Protein AF-0000000079968621 (afdb_homodimer)

InterPro domains:
  IPR013783 Immunoglobulin-like fold [G3DSA:2.60.40.10] (419-527)

Secondary structure (DSSP, 8-state):
-------------------PPPPPSEEEEEEEEEEEEEEES-TTSTT--EEEEETTEEEEEPBTPEEE-SS-EEEHHHHHTTT-TT-EEEEEEEEETTEEEEEEEEE-SS-TT-BEEEEEEEEETTTTEEEETTS-EEEE--TT-SSSS---S-TTS---TTTTSEEETTS-BEE--SSTT-TTS-GGGS-SSSEEE-SSTTSPEEP-TT-EEEEEEEEETTTEEEEEEEEETT-EEE----SSS---EEEEEEEEEPP---TTEE-PPEEEEEEES--TT--EEEEEEEE-TTT--EEEEEEEEE---SSTT-EEEEEE-GGGSPSB-SEEEEEESSPPEE-TTS-EETEEEEE--EEE--EE-STTSPPPPP--TTBHHHHH-EEETTEEE-S-BS-SSSSPPPPP----S-----TTS--------PPP-EEEPPP-SPEETTBEEEEEEEE--SS--GGGEEEEEEEEE-SSS---EETTTSSEEEEEPPP-SS-EEEEEEEEEEESS-TTSEEEEEEEEEEESSSPPPEEEEEEEEESGGG-EEEEEEEESB-SS----EEEEETTTTEEEEPEE-SSTTEEEEEESS-PPPSEEEEEETTS-BPPPEE--------TT--------------/-------------------PPPPPSEEEEEEEEEEEEEEES-TTSTT--EEEEETTEEEEEPBTPEEE-SS-EEEHHHHHTTT-TT-EEEEEEEEETTEEEEEEEEE-SS-TT-BEEEEEEEEETTTTEEEETTS-EEEE--TT-SSSS---S-TTS---TTTTSEEETTS-BEE--SSTT-TTS-GGGS-SSSEEE-SSTTSPEEP-TT-EEEEEEEEETTTEEEEEEEEETT-EEE----SSS---EEEEEEEEEPP---TTEE-PPEEEEEEES--TT--EEEEEEEE-TTT--EEEEEEEEE---SSTT-EEEEEE-GGGSPSB-SEEEEEESSPPEE-TTS-EETEEEEE--EEE--EE-STTSPPPPP--TTBHHHHH-EEETTEEE-S-BS-SSSSPPPPP----S-----TTS--------PPP-EEEPPP-SPEETTBEEEEEEEE--SS--GGGEEEEEEEEE-SSS---EETTTSSEEEEEPPP-SS-EEEEEEEEEEESS-TTSEEEEEEEEEEESSSPPPEEEEEEEEESGGG-EEEEEEEESB-SS----EEEEETTTTEEEEPEE-SSTTEEEEEESS-PPPSEEEEEETTS-BPPPEE--------TT--------------

Structure (mmCIF, N/CA/C/O backbone):
data_AF-0000000079968621-model_v1
#
loop_
_entity.id
_entity.type
_entity.pdbx_description
1 polymer 'Uncharacterized protein'
#
loop_
_atom_site.group_PDB
_atom_site.id
_atom_site.type_symbol
_atom_site.label_atom_id
_atom_site.label_alt_id
_atom_site.label_comp_id
_atom_site.label_asym_id
_atom_site.label_entity_id
_atom_site.label_seq_id
_atom_site.pdbx_PDB_ins_code
_atom_site.Cartn_x
_atom_site.Cartn_y
_atom_site.Cartn_z
_atom_site.occupancy
_atom_site.B_iso_or_equiv
_atom_site.auth_seq_id
_atom_site.auth_comp_id
_atom_site.auth_asym_id
_atom_site.auth_atom_id
_atom_site.pdbx_PDB_model_num
ATOM 1 N N . MET A 1 1 ? -66.188 12.984 53.781 1 23.56 1 MET A N 1
ATOM 2 C CA . MET A 1 1 ? -65.188 13.93 53.25 1 23.56 1 MET A CA 1
ATOM 3 C C . MET A 1 1 ? -64.125 13.219 52.438 1 23.56 1 MET A C 1
ATOM 5 O O . MET A 1 1 ? -63.25 12.539 52.969 1 23.56 1 MET A O 1
ATOM 9 N N . ALA A 1 2 ? -64.5 12.633 51.281 1 25.8 2 ALA A N 1
ATOM 10 C CA . ALA A 1 2 ? -63.906 11.734 50.312 1 25.8 2 ALA A CA 1
ATOM 11 C C . ALA A 1 2 ? -62.719 12.406 49.594 1 25.8 2 ALA A C 1
ATOM 13 O O . ALA A 1 2 ? -62.906 13.422 48.906 1 25.8 2 ALA A O 1
ATOM 14 N N . ARG A 1 3 ? -61.5 12.406 50.281 1 27.44 3 ARG A N 1
ATOM 15 C CA . ARG A 1 3 ? -60.25 13.039 49.844 1 27.44 3 ARG A CA 1
ATOM 16 C C . ARG A 1 3 ? -59.844 12.516 48.469 1 27.44 3 ARG A C 1
ATOM 18 O O . ARG A 1 3 ? -59.812 11.305 48.25 1 27.44 3 ARG A O 1
ATOM 25 N N . PHE A 1 4 ? -60.062 13.281 47.375 1 28.89 4 PHE A N 1
ATOM 26 C CA . PHE A 1 4 ? -59.719 13.148 45.969 1 28.89 4 PHE A CA 1
ATOM 27 C C . PHE A 1 4 ? -58.219 13.031 45.781 1 28.89 4 PHE A C 1
ATOM 29 O O . PHE A 1 4 ? -57.469 13.922 46.188 1 28.89 4 PHE A O 1
ATOM 36 N N . PHE A 1 5 ? -57.656 11.859 46.031 1 28.42 5 PHE A N 1
ATOM 37 C CA . PHE A 1 5 ? -56.25 11.617 45.781 1 28.42 5 PHE A CA 1
ATOM 38 C C . PHE A 1 5 ? -55.875 11.914 44.312 1 28.42 5 PHE A C 1
ATOM 40 O O . PHE A 1 5 ? -56.469 11.312 43.406 1 28.42 5 PHE A O 1
ATOM 47 N N . LYS A 1 6 ? -55.438 13.219 44.031 1 28.06 6 LYS A N 1
ATOM 48 C CA . LYS A 1 6 ? -54.906 13.656 42.719 1 28.06 6 LYS A CA 1
ATOM 49 C C . LYS A 1 6 ? -53.688 12.836 42.344 1 28.06 6 LYS A C 1
ATOM 51 O O . LYS A 1 6 ? -52.688 12.812 43.062 1 28.06 6 LYS A O 1
ATOM 56 N N . VAL A 1 7 ? -53.875 11.75 41.719 1 29.19 7 VAL A N 1
ATOM 57 C CA . VAL A 1 7 ? -52.812 10.969 41.125 1 29.19 7 VAL A CA 1
ATOM 58 C C . VAL A 1 7 ? -52.062 11.82 40.094 1 29.19 7 VAL A C 1
ATOM 60 O O . VAL A 1 7 ? -52.625 12.25 39.094 1 29.19 7 VAL A O 1
ATOM 63 N N . MET A 1 8 ? -51.156 12.734 40.562 1 27.34 8 MET A N 1
ATOM 64 C CA . MET A 1 8 ? -50.25 13.414 39.625 1 27.34 8 MET A CA 1
ATOM 65 C C . MET A 1 8 ? -49.469 12.406 38.812 1 27.34 8 MET A C 1
ATOM 67 O O . MET A 1 8 ? -48.781 11.555 39.344 1 27.34 8 MET A O 1
ATOM 71 N N . SER A 1 9 ? -49.938 12.023 37.625 1 27.69 9 SER A N 1
ATOM 72 C CA . SER A 1 9 ? -49.219 11.266 36.625 1 27.69 9 SER A CA 1
ATOM 73 C C . SER A 1 9 ? -47.875 11.922 36.281 1 27.69 9 SER A C 1
ATOM 75 O O . SER A 1 9 ? -47.844 13.078 35.875 1 27.69 9 SER A O 1
ATOM 77 N N . LEU A 1 10 ? -46.875 11.68 37.062 1 30 10 LEU A N 1
ATOM 78 C CA . LEU A 1 10 ? -45.531 12.078 36.656 1 30 10 LEU A CA 1
ATOM 79 C C . LEU A 1 10 ? -45.219 11.562 35.25 1 30 10 LEU A C 1
ATOM 81 O O . LEU A 1 10 ? -45.156 10.344 35.031 1 30 10 LEU A O 1
ATOM 85 N N . LEU A 1 11 ? -45.562 12.281 34.219 1 30.22 11 LEU A N 1
ATOM 86 C CA . LEU A 1 11 ? -45.062 12.07 32.844 1 30.22 11 LEU A CA 1
ATOM 87 C C . LEU A 1 11 ? -43.531 12 32.844 1 30.22 11 LEU A C 1
ATOM 89 O O . LEU A 1 11 ? -42.875 12.984 33.188 1 30.22 11 LEU A O 1
ATOM 93 N N . SER A 1 12 ? -43 10.867 33.188 1 30.8 12 SER A N 1
ATOM 94 C CA . SER A 1 12 ? -41.562 10.68 32.938 1 30.8 12 SER A CA 1
ATOM 95 C C . SER A 1 12 ? -41.219 11.102 31.5 1 30.8 12 SER A C 1
ATOM 97 O O . SER A 1 12 ? -41.812 10.609 30.547 1 30.8 12 SER A O 1
ATOM 99 N N . VAL A 1 13 ? -40.781 12.312 31.297 1 32.84 13 VAL A N 1
ATOM 100 C CA . VAL A 1 13 ? -40.125 12.758 30.078 1 32.84 13 VAL A CA 1
ATOM 101 C C . VAL A 1 13 ? -39.094 11.727 29.641 1 32.84 13 VAL A C 1
ATOM 103 O O . VAL A 1 13 ? -38.125 11.477 30.359 1 32.84 13 VAL A O 1
ATOM 106 N N . VAL A 1 14 ? -39.5 10.711 28.922 1 35.5 14 VAL A N 1
ATOM 107 C CA . VAL A 1 14 ? -38.531 9.883 28.188 1 35.5 14 VAL A CA 1
ATOM 108 C C . VAL A 1 14 ? -37.5 10.781 27.484 1 35.5 14 VAL A C 1
ATOM 110 O O . VAL A 1 14 ? -37.875 11.672 26.719 1 35.5 14 VAL A O 1
ATOM 113 N N . PRO A 1 15 ? -36.344 10.906 28.016 1 37.16 15 PRO A N 1
ATOM 114 C CA . PRO A 1 15 ? -35.344 11.664 27.25 1 37.16 15 PRO A CA 1
ATOM 115 C C . PRO A 1 15 ? -35.406 11.383 25.75 1 37.16 15 PRO A C 1
ATOM 117 O O . PRO A 1 15 ? -35.812 10.289 25.344 1 37.16 15 PRO A O 1
ATOM 120 N N . ALA A 1 16 ? -35.625 12.305 24.938 1 37.72 16 ALA A N 1
ATOM 121 C CA . ALA A 1 16 ? -35.562 12.25 23.484 1 37.72 16 ALA A CA 1
ATOM 122 C C . ALA A 1 16 ? -34.406 11.344 23.016 1 37.72 16 ALA A C 1
ATOM 124 O O . ALA A 1 16 ? -33.25 11.672 23.203 1 37.72 16 ALA A O 1
ATOM 125 N N . SER A 1 17 ? -34.5 10.062 23.047 1 44.47 17 SER A N 1
ATOM 126 C CA . SER A 1 17 ? -33.625 9.102 22.406 1 44.47 17 SER A CA 1
ATOM 127 C C . SER A 1 17 ? -33.219 9.562 21 1 44.47 17 SER A C 1
ATOM 129 O O . SER A 1 17 ? -34.062 9.688 20.125 1 44.47 17 SER A O 1
ATOM 131 N N . PHE A 1 18 ? -32.312 10.477 20.922 1 55.06 18 PHE A N 1
ATOM 132 C CA . PHE A 1 18 ? -31.828 10.82 19.594 1 55.06 18 PHE A CA 1
ATOM 133 C C . PHE A 1 18 ? -31.75 9.586 18.703 1 55.06 18 PHE A C 1
ATOM 135 O O . PHE A 1 18 ? -31.359 8.508 19.156 1 55.06 18 PHE A O 1
ATOM 142 N N . ALA A 1 19 ? -32.594 9.578 17.672 1 53 19 ALA A N 1
ATOM 143 C CA . ALA A 1 19 ? -32.875 8.484 16.75 1 53 19 ALA A CA 1
ATOM 144 C C . ALA A 1 19 ? -31.594 7.855 16.219 1 53 19 ALA A C 1
ATOM 146 O O . ALA A 1 19 ? -30.828 8.5 15.5 1 53 19 ALA A O 1
ATOM 147 N N . ALA A 1 20 ? -31.109 6.855 16.797 1 66.81 20 ALA A N 1
ATOM 148 C CA . ALA A 1 20 ? -30.047 5.965 16.328 1 66.81 20 ALA A CA 1
ATOM 149 C C . ALA A 1 20 ? -30.391 5.387 14.961 1 66.81 20 ALA A C 1
ATOM 151 O O . ALA A 1 20 ? -31.562 5.137 14.664 1 66.81 20 ALA A O 1
ATOM 152 N N . THR A 1 21 ? -29.5 5.633 13.977 1 74.62 21 THR A N 1
ATOM 153 C CA . THR A 1 21 ? -29.672 4.887 12.734 1 74.62 21 THR A CA 1
ATOM 154 C C . THR A 1 21 ? -29.594 3.383 13 1 74.62 21 THR A C 1
ATOM 156 O O . THR A 1 21 ? -28.656 2.902 13.633 1 74.62 21 THR A O 1
ATOM 159 N N . PRO A 1 22 ? -30.625 2.715 12.648 1 84 22 PRO A N 1
ATOM 160 C CA . PRO A 1 22 ? -30.594 1.265 12.859 1 84 22 PRO A CA 1
ATOM 161 C C . PRO A 1 22 ? -29.406 0.597 12.188 1 84 22 PRO A C 1
ATOM 163 O O . PRO A 1 22 ? -29.016 0.977 11.078 1 84 22 PRO A O 1
ATOM 166 N N . ILE A 1 23 ? -28.781 -0.277 12.883 1 91.56 23 ILE A N 1
ATOM 167 C CA . ILE A 1 23 ? -27.672 -1.055 12.359 1 91.56 23 ILE A CA 1
ATOM 168 C C . ILE A 1 23 ? -28.203 -2.236 11.547 1 91.56 23 ILE A C 1
ATOM 170 O O . ILE A 1 23 ? -29.016 -3.023 12.047 1 91.56 23 ILE A O 1
ATOM 174 N N . PRO A 1 24 ? -27.766 -2.361 10.328 1 90.12 24 PRO A N 1
ATOM 175 C CA . PRO A 1 24 ? -28.188 -3.523 9.547 1 90.12 24 PRO A CA 1
ATOM 176 C C . PRO A 1 24 ? -27.797 -4.848 10.195 1 90.12 24 PRO A C 1
ATOM 178 O O . PRO A 1 24 ? -26.844 -4.895 10.977 1 90.12 24 PRO A O 1
ATOM 181 N N . ASN A 1 25 ? -28.5 -5.891 9.836 1 91.31 25 ASN A N 1
ATOM 182 C CA . ASN A 1 25 ? -28.25 -7.207 10.406 1 91.31 25 ASN A CA 1
ATOM 183 C C . ASN A 1 25 ? -26.953 -7.812 9.875 1 91.31 25 ASN A C 1
ATOM 185 O O . ASN A 1 25 ? -26.297 -8.586 10.57 1 91.31 25 ASN A O 1
ATOM 189 N N . VAL A 1 26 ? -26.656 -7.547 8.57 1 94.06 26 VAL A N 1
ATOM 190 C CA . VAL A 1 26 ? -25.406 -7.992 7.953 1 94.06 26 VAL A CA 1
ATOM 191 C C . VAL A 1 26 ? -24.562 -6.785 7.559 1 94.06 26 VAL A C 1
ATOM 193 O O . VAL A 1 26 ? -25.031 -5.902 6.836 1 94.06 26 VAL A O 1
ATOM 196 N N . ILE A 1 27 ? -23.344 -6.742 8.125 1 95.44 27 ILE A N 1
ATOM 197 C CA . ILE A 1 27 ? -22.5 -5.59 7.855 1 95.44 27 ILE A CA 1
ATOM 198 C C . ILE A 1 27 ? -21.125 -6.055 7.379 1 95.44 27 ILE A C 1
ATOM 200 O O . ILE A 1 27 ? -20.688 -7.164 7.703 1 95.44 27 ILE A O 1
ATOM 204 N N . PRO A 1 28 ? -20.406 -5.223 6.535 1 96.75 28 PRO A N 1
ATOM 205 C CA . PRO A 1 28 ? -19.062 -5.605 6.086 1 96.75 28 PRO A CA 1
ATOM 206 C C . PRO A 1 28 ? -18.047 -5.641 7.227 1 96.75 28 PRO A C 1
ATOM 208 O O . PRO A 1 28 ? -18.172 -4.887 8.195 1 96.75 28 PRO A O 1
ATOM 211 N N . PHE A 1 29 ? -17.141 -6.535 7.098 1 97.44 29 PHE A N 1
ATOM 212 C CA . PHE A 1 29 ? -16.156 -6.719 8.172 1 97.44 29 PHE A CA 1
ATOM 213 C C . PHE A 1 29 ? -14.758 -6.895 7.605 1 97.44 29 PHE A C 1
ATOM 215 O O . PHE A 1 29 ? -14.531 -7.766 6.762 1 97.44 29 PHE A O 1
ATOM 222 N N . THR A 1 30 ? -13.781 -6.055 7.992 1 98.06 30 THR A N 1
ATOM 223 C CA . THR A 1 30 ? -12.352 -6.191 7.738 1 98.06 30 THR A CA 1
ATOM 224 C C . THR A 1 30 ? -11.539 -5.785 8.969 1 98.06 30 THR A C 1
ATOM 226 O O . THR A 1 30 ? -11.82 -4.762 9.594 1 98.06 30 THR A O 1
ATOM 229 N N . VAL A 1 31 ? -10.609 -6.605 9.32 1 98.12 31 VAL A N 1
ATOM 230 C CA . VAL A 1 31 ? -9.688 -6.266 10.398 1 98.12 31 VAL A CA 1
ATOM 231 C C . VAL A 1 31 ? -8.281 -6.742 10.047 1 98.12 31 VAL A C 1
ATOM 233 O O . VAL A 1 31 ? -8.109 -7.816 9.461 1 98.12 31 VAL A O 1
ATOM 236 N N . THR A 1 32 ? -7.32 -5.98 10.273 1 98.06 32 THR A N 1
ATOM 237 C CA . THR A 1 32 ? -5.906 -6.328 10.211 1 98.06 32 THR A CA 1
ATOM 238 C C . THR A 1 32 ? -5.223 -6.059 11.547 1 98.06 32 THR A C 1
ATOM 240 O O . THR A 1 32 ? -5.293 -4.945 12.07 1 98.06 32 THR A O 1
ATOM 243 N N . GLY A 1 33 ? -4.648 -7.004 12.125 1 97.38 33 GLY A N 1
ATOM 244 C CA . GLY A 1 33 ? -3.947 -6.941 13.391 1 97.38 33 GLY A CA 1
ATOM 245 C C . GLY A 1 33 ? -3.154 -8.195 13.703 1 97.38 33 GLY A C 1
ATOM 246 O O . GLY A 1 33 ? -2.846 -8.977 12.797 1 97.38 33 GLY A O 1
ATOM 247 N N . GLY A 1 34 ? -2.729 -8.297 14.93 1 94.88 34 GLY A N 1
ATOM 248 C CA . GLY A 1 34 ? -2 -9.492 15.336 1 94.88 34 GLY A CA 1
ATOM 249 C C . GLY A 1 34 ? -2.904 -10.664 15.656 1 94.88 34 GLY A C 1
ATOM 250 O O . GLY A 1 34 ? -3.979 -10.492 16.234 1 94.88 34 GLY A O 1
ATOM 251 N N . LEU A 1 35 ? -2.432 -11.812 15.227 1 95 35 LEU A N 1
ATOM 252 C CA . LEU A 1 35 ? -3.145 -13.023 15.609 1 95 35 LEU A CA 1
ATOM 253 C C . LEU A 1 35 ? -3.006 -13.281 17.109 1 95 35 LEU A C 1
ATOM 255 O O . LEU A 1 35 ? -1.979 -13.789 17.562 1 95 35 LEU A O 1
ATOM 259 N N . ASP A 1 36 ? -4.031 -13.07 17.844 1 91.31 36 ASP A N 1
ATOM 260 C CA . ASP A 1 36 ? -3.967 -13.102 19.312 1 91.31 36 ASP A CA 1
ATOM 261 C C . ASP A 1 36 ? -4.441 -14.453 19.844 1 91.31 36 ASP A C 1
ATOM 263 O O . ASP A 1 36 ? -4.098 -14.828 20.969 1 91.31 36 ASP A O 1
ATOM 267 N N . GLY A 1 37 ? -5.273 -15.102 19.109 1 90.69 37 GLY A N 1
ATOM 268 C CA . GLY A 1 37 ? -5.809 -16.406 19.5 1 90.69 37 GLY A CA 1
ATOM 269 C C . GLY A 1 37 ? -6.242 -17.234 18.312 1 90.69 37 GLY A C 1
ATOM 270 O O . GLY A 1 37 ? -6.598 -16.703 17.266 1 90.69 37 GLY A O 1
ATOM 271 N N . CYS A 1 38 ? -6.176 -18.516 18.484 1 94.44 38 CYS A N 1
ATOM 272 C CA . CYS A 1 38 ? -6.543 -19.469 17.453 1 94.44 38 CYS A CA 1
ATOM 273 C C . CYS A 1 38 ? -7.012 -20.781 18.062 1 94.44 38 CYS A C 1
ATOM 275 O O . CYS A 1 38 ? -6.293 -21.406 18.844 1 94.44 38 CYS A O 1
ATOM 277 N N . ASN A 1 39 ? -8.266 -21.125 17.719 1 94.75 39 ASN A N 1
ATOM 278 C CA . ASN A 1 39 ? -8.852 -22.359 18.234 1 94.75 39 ASN A CA 1
ATOM 279 C C . ASN A 1 39 ? -9.547 -23.141 17.141 1 94.75 39 ASN A C 1
ATOM 281 O O . ASN A 1 39 ? -10.344 -22.578 16.375 1 94.75 39 ASN A O 1
ATOM 285 N N . VAL A 1 40 ? -9.234 -24.469 17.078 1 94.5 40 VAL A N 1
ATOM 286 C CA . VAL A 1 40 ? -9.891 -25.359 16.141 1 94.5 40 VAL A CA 1
ATOM 287 C C . VAL A 1 40 ? -11.031 -26.109 16.828 1 94.5 40 VAL A C 1
ATOM 289 O O . VAL A 1 40 ? -10.836 -26.688 17.906 1 94.5 40 VAL A O 1
ATOM 292 N N . ASP A 1 41 ? -12.18 -26.109 16.25 1 94 41 ASP A N 1
ATOM 293 C CA . ASP A 1 41 ? -13.344 -26.719 16.875 1 94 41 ASP A CA 1
ATOM 294 C C . ASP A 1 41 ? -13.195 -28.234 16.953 1 94 41 ASP A C 1
ATOM 296 O O . ASP A 1 41 ? -13.438 -28.844 18 1 94 41 ASP A O 1
ATOM 300 N N . ASN A 1 42 ? -12.812 -28.828 15.773 1 91.06 42 ASN A N 1
ATOM 301 C CA . ASN A 1 42 ? -12.641 -30.266 15.664 1 91.06 42 ASN A CA 1
ATOM 302 C C . ASN A 1 42 ? -11.273 -30.625 15.078 1 91.06 42 ASN A C 1
ATOM 304 O O . ASN A 1 42 ? -11.148 -30.875 13.883 1 91.06 42 ASN A O 1
ATOM 308 N N . PRO A 1 43 ? -10.312 -30.797 15.914 1 84.38 43 PRO A N 1
ATOM 309 C CA . PRO A 1 43 ? -8.938 -31 15.445 1 84.38 43 PRO A CA 1
ATOM 310 C C . PRO A 1 43 ? -8.781 -32.281 14.617 1 84.38 43 PRO A C 1
ATOM 312 O O . PRO A 1 43 ? -7.812 -32.406 13.867 1 84.38 43 PRO A O 1
ATOM 315 N N . SER A 1 44 ? -9.703 -33.188 14.727 1 85.12 44 SER A N 1
ATOM 316 C CA . SER A 1 44 ? -9.594 -34.469 13.992 1 85.12 44 SER A CA 1
ATOM 317 C C . SER A 1 44 ? -10.086 -34.312 12.555 1 85.12 44 SER A C 1
ATOM 319 O O . SER A 1 44 ? -9.828 -35.156 11.711 1 85.12 44 SER A O 1
ATOM 321 N N . GLU A 1 45 ? -10.766 -33.219 12.281 1 89.12 45 GLU A N 1
ATOM 322 C CA . GLU A 1 45 ? -11.266 -32.938 10.938 1 89.12 45 GLU A CA 1
ATOM 323 C C . GLU A 1 45 ? -10.352 -31.984 10.188 1 89.12 45 GLU A C 1
ATOM 325 O O . GLU A 1 45 ? -10.062 -30.891 10.664 1 89.12 45 GLU A O 1
ATOM 330 N N . TYR A 1 46 ? -9.922 -32.312 8.992 1 89.31 46 TYR A N 1
ATOM 331 C CA . TYR A 1 46 ? -8.938 -31.531 8.258 1 89.31 46 TYR A CA 1
ATOM 332 C C . TYR A 1 46 ? -9.523 -30.188 7.805 1 89.31 46 TYR A C 1
ATOM 334 O O . TYR A 1 46 ? -8.797 -29.219 7.633 1 89.31 46 TYR A O 1
ATOM 342 N N . ASN A 1 47 ? -10.828 -30.156 7.637 1 95.38 47 ASN A N 1
ATOM 343 C CA . ASN A 1 47 ? -11.484 -28.953 7.141 1 95.38 47 ASN A CA 1
ATOM 344 C C . ASN A 1 47 ? -12.289 -28.266 8.234 1 95.38 47 ASN A C 1
ATOM 346 O O . ASN A 1 47 ? -13.273 -27.562 7.949 1 95.38 47 ASN A O 1
ATOM 350 N N . SER A 1 48 ? -11.844 -28.438 9.5 1 95.44 48 SER A N 1
ATOM 351 C CA . SER A 1 48 ? -12.539 -27.875 10.656 1 95.44 48 SER A CA 1
ATOM 352 C C . SER A 1 48 ? -12.477 -26.344 10.641 1 95.44 48 SER A C 1
ATOM 354 O O . SER A 1 48 ? -11.477 -25.766 10.203 1 95.44 48 SER A O 1
ATOM 356 N N . GLY A 1 49 ? -13.641 -25.766 11.062 1 97.44 49 GLY A N 1
ATOM 357 C CA . GLY A 1 49 ? -13.609 -24.359 11.422 1 97.44 49 GLY A CA 1
ATOM 358 C C . GLY A 1 49 ? -13.148 -24.109 12.844 1 97.44 49 GLY A C 1
ATOM 359 O O . GLY A 1 49 ? -12.516 -24.969 13.453 1 97.44 49 GLY A O 1
ATOM 360 N N . GLY A 1 50 ? -13.375 -22.938 13.289 1 97.75 50 GLY A N 1
ATOM 361 C CA . GLY A 1 50 ? -12.977 -22.547 14.633 1 97.75 50 GLY A CA 1
ATOM 362 C C . GLY A 1 50 ? -13.148 -21.062 14.898 1 97.75 50 GLY A C 1
ATOM 363 O O . GLY A 1 50 ? -14.164 -20.469 14.531 1 97.75 50 GLY A O 1
ATOM 364 N N . SER A 1 51 ? -12.164 -20.531 15.641 1 97.31 51 SER A N 1
ATOM 365 C CA . SER A 1 51 ? -12.211 -19.109 15.977 1 97.31 51 SER A CA 1
ATOM 366 C C . SER A 1 51 ? -10.805 -18.531 16.094 1 97.31 51 SER A C 1
ATOM 368 O O . SER A 1 51 ? -9.852 -19.234 16.422 1 97.31 51 SER A O 1
ATOM 370 N N . ILE A 1 52 ? -10.758 -17.328 15.711 1 97.75 52 ILE A N 1
ATOM 371 C CA . ILE A 1 52 ? -9.531 -16.562 15.93 1 97.75 52 ILE A CA 1
ATOM 372 C C . ILE A 1 52 ? -9.867 -15.219 16.562 1 97.75 52 ILE A C 1
ATOM 374 O O . ILE A 1 52 ? -11.023 -14.789 16.547 1 97.75 52 ILE A O 1
ATOM 378 N N . SER A 1 53 ? -8.844 -14.625 17.172 1 95.06 53 SER A N 1
ATOM 379 C CA . SER A 1 53 ? -8.984 -13.297 17.75 1 95.06 53 SER A CA 1
ATOM 380 C C . SER A 1 53 ? -7.957 -12.328 17.156 1 95.06 53 SER A C 1
ATOM 382 O O . SER A 1 53 ? -6.766 -12.641 17.094 1 95.06 53 SER A O 1
ATOM 384 N N . ILE A 1 54 ? -8.469 -11.242 16.641 1 96.81 54 ILE A N 1
ATOM 385 C CA . ILE A 1 54 ? -7.664 -10.164 16.078 1 96.81 54 ILE A CA 1
ATOM 386 C C . ILE A 1 54 ? -8.203 -8.812 16.547 1 96.81 54 ILE A C 1
ATOM 388 O O . ILE A 1 54 ? -9.383 -8.5 16.344 1 96.81 54 ILE A O 1
ATOM 392 N N . ASN A 1 55 ? -7.367 -7.965 17.141 1 96.69 55 ASN A N 1
ATOM 393 C CA . ASN A 1 55 ? -7.754 -6.641 17.609 1 96.69 55 ASN A CA 1
ATOM 394 C C . ASN A 1 55 ? -9.016 -6.699 18.469 1 96.69 55 ASN A C 1
ATOM 396 O O . ASN A 1 55 ? -9.938 -5.898 18.281 1 96.69 55 ASN A O 1
ATOM 400 N N . ASN A 1 56 ? -9.102 -7.711 19.25 1 94.31 56 ASN A N 1
ATOM 401 C CA . ASN A 1 56 ? -10.164 -7.902 20.234 1 94.31 56 ASN A CA 1
ATOM 402 C C . ASN A 1 56 ? -11.492 -8.258 19.578 1 94.31 56 ASN A C 1
ATOM 404 O O . ASN A 1 56 ? -12.539 -8.203 20.219 1 94.31 56 ASN A O 1
ATOM 408 N N . PHE A 1 57 ? -11.492 -8.555 18.297 1 96.69 57 PHE A N 1
ATOM 409 C CA . PHE A 1 57 ? -12.609 -9.242 17.656 1 96.69 57 PHE A CA 1
ATOM 410 C C . PHE A 1 57 ? -12.5 -10.75 17.844 1 96.69 57 PHE A C 1
ATOM 412 O O . PHE A 1 57 ? -11.422 -11.328 17.688 1 96.69 57 PHE A O 1
ATOM 419 N N . GLN A 1 58 ? -13.555 -11.32 18.25 1 96.12 58 GLN A N 1
ATOM 420 C CA . GLN A 1 58 ? -13.695 -12.773 18.172 1 96.12 58 GLN A CA 1
ATOM 421 C C . GLN A 1 58 ? -14.359 -13.195 16.859 1 96.12 58 GLN A C 1
ATOM 423 O O . GLN A 1 58 ? -15.516 -12.844 16.609 1 96.12 58 GLN A O 1
ATOM 428 N N . ILE A 1 59 ? -13.656 -13.945 16.078 1 98.62 59 ILE A N 1
ATOM 429 C CA . ILE A 1 59 ? -14.094 -14.188 14.711 1 98.62 59 ILE A CA 1
ATOM 430 C C . ILE A 1 59 ? -14.328 -15.68 14.5 1 98.62 59 ILE A C 1
ATOM 432 O O . ILE A 1 59 ? -13.453 -16.5 14.766 1 98.62 59 ILE A O 1
ATOM 436 N N . THR A 1 60 ? -15.477 -15.961 14.023 1 98.56 60 THR A N 1
ATOM 437 C CA . THR A 1 60 ? -15.789 -17.328 13.625 1 98.56 60 THR A CA 1
ATOM 438 C C . THR A 1 60 ? -15.117 -17.672 12.305 1 98.56 60 THR A C 1
ATOM 440 O O . THR A 1 60 ? -15.227 -16.938 11.328 1 98.56 60 THR A O 1
ATOM 443 N N . VAL A 1 61 ? -14.406 -18.766 12.359 1 98.81 61 VAL A N 1
ATOM 444 C CA . VAL A 1 61 ? -13.836 -19.312 11.125 1 98.81 61 VAL A CA 1
ATOM 445 C C . VAL A 1 61 ? -14.695 -20.469 10.633 1 98.81 61 VAL A C 1
ATOM 447 O O . VAL A 1 61 ? -14.812 -21.5 11.305 1 98.81 61 VAL A O 1
ATOM 450 N N . PRO A 1 62 ? -15.266 -20.297 9.492 1 98.69 62 PRO A N 1
ATOM 451 C CA . PRO A 1 62 ? -16.156 -21.344 8.977 1 98.69 62 PRO A CA 1
ATOM 452 C C . PRO A 1 62 ? -15.406 -22.641 8.664 1 98.69 62 PRO A C 1
ATOM 454 O O . PRO A 1 62 ? -14.203 -22.625 8.375 1 98.69 62 PRO A O 1
ATOM 457 N N . LYS A 1 63 ? -16.172 -23.703 8.766 1 97.75 63 LYS A N 1
ATOM 458 C CA . LYS A 1 63 ? -15.695 -24.953 8.18 1 97.75 63 LYS A CA 1
ATOM 459 C C . LYS A 1 63 ? -15.344 -24.766 6.707 1 97.75 63 LYS A C 1
ATOM 461 O O . LYS A 1 63 ? -16.031 -24.031 5.984 1 97.75 63 LYS A O 1
ATOM 466 N N . ASN A 1 64 ? -14.203 -25.422 6.234 1 97.75 64 ASN A N 1
ATOM 467 C CA . ASN A 1 64 ? -13.773 -25.469 4.84 1 97.75 64 ASN A CA 1
ATOM 468 C C . ASN A 1 64 ? -12.953 -24.234 4.465 1 97.75 64 ASN A C 1
ATOM 470 O O . ASN A 1 64 ? -12.562 -24.078 3.307 1 97.75 64 ASN A O 1
ATOM 474 N N . LEU A 1 65 ? -12.641 -23.297 5.414 1 98.56 65 LEU A N 1
ATOM 475 C CA . LEU A 1 65 ? -11.852 -22.125 5.062 1 98.56 65 LEU A CA 1
ATOM 476 C C . LEU A 1 65 ? -10.383 -22.484 4.863 1 98.56 65 LEU A C 1
ATOM 478 O O . LEU A 1 65 ? -9.789 -23.141 5.711 1 98.56 65 LEU A O 1
ATOM 482 N N . ILE A 1 66 ? -9.859 -22.094 3.744 1 96.88 66 ILE A N 1
ATOM 483 C CA . ILE A 1 66 ? -8.445 -22.234 3.412 1 96.88 66 ILE A CA 1
ATOM 484 C C . ILE A 1 66 ? -7.711 -20.922 3.664 1 96.88 66 ILE A C 1
ATOM 486 O O . ILE A 1 66 ? -8.125 -19.875 3.174 1 96.88 66 ILE A O 1
ATOM 490 N N . VAL A 1 67 ? -6.621 -20.969 4.402 1 97.62 67 VAL A N 1
ATOM 491 C CA . VAL A 1 67 ? -5.863 -19.797 4.824 1 97.62 67 VAL A CA 1
ATOM 492 C C . VAL A 1 67 ? -4.734 -19.516 3.83 1 97.62 67 VAL A C 1
ATOM 494 O O . VAL A 1 67 ? -4.086 -20.453 3.354 1 97.62 67 VAL A O 1
ATOM 497 N N . GLN A 1 68 ? -4.574 -18.281 3.596 1 97.06 68 GLN A N 1
ATOM 498 C CA . GLN A 1 68 ? -3.527 -17.875 2.666 1 97.06 68 GLN A CA 1
ATOM 499 C C . GLN A 1 68 ? -2.287 -17.391 3.412 1 97.06 68 GLN A C 1
ATOM 501 O O . GLN A 1 68 ? -2.35 -16.422 4.176 1 97.06 68 GLN A O 1
ATOM 506 N N . PHE A 1 69 ? -1.166 -18.078 3.234 1 93.19 69 PHE A N 1
ATOM 507 C CA . PHE A 1 69 ? 0.17 -17.609 3.594 1 93.19 69 PHE A CA 1
ATOM 508 C C . PHE A 1 69 ? 0.889 -17.031 2.377 1 93.19 69 PHE A C 1
ATOM 510 O O . PHE A 1 69 ? 0.34 -17.016 1.274 1 93.19 69 PHE A O 1
ATOM 517 N N . PRO A 1 70 ? 2.074 -16.516 2.49 1 90.69 70 PRO A N 1
ATOM 518 C CA . PRO A 1 70 ? 2.707 -15.867 1.343 1 90.69 70 PRO A CA 1
ATOM 519 C C . PRO A 1 70 ? 2.852 -16.797 0.14 1 90.69 70 PRO A C 1
ATOM 521 O O . PRO A 1 70 ? 2.637 -16.375 -1 1 90.69 70 PRO A O 1
ATOM 524 N N . VAL A 1 71 ? 3.148 -18.094 0.465 1 88.38 71 VAL A N 1
ATOM 525 C CA . VAL A 1 71 ? 3.438 -19 -0.633 1 88.38 71 VAL A CA 1
ATOM 526 C C . VAL A 1 71 ? 2.584 -20.266 -0.494 1 88.38 71 VAL A C 1
ATOM 528 O O . VAL A 1 71 ? 2.475 -21.062 -1.435 1 88.38 71 VAL A O 1
ATOM 531 N N . VAL A 1 72 ? 1.896 -20.375 0.713 1 88.12 72 VAL A N 1
ATOM 532 C CA . VAL A 1 72 ? 1.23 -21.641 1.012 1 88.12 72 VAL A CA 1
ATOM 533 C C . VAL A 1 72 ? -0.255 -21.391 1.267 1 88.12 72 VAL A C 1
ATOM 535 O O . VAL A 1 72 ? -0.632 -20.359 1.839 1 88.12 72 VAL A O 1
ATOM 538 N N . TRP A 1 73 ? -1.044 -22.344 0.742 1 92 73 TRP A N 1
ATOM 539 C CA . TRP A 1 73 ? -2.426 -22.484 1.183 1 92 73 TRP A CA 1
ATOM 540 C C . TRP A 1 73 ? -2.539 -23.562 2.262 1 92 73 TRP A C 1
ATOM 542 O O . TRP A 1 73 ? -1.911 -24.625 2.164 1 92 73 TRP A O 1
ATOM 552 N N . SER A 1 74 ? -3.271 -23.281 3.26 1 91.75 74 SER A N 1
ATOM 553 C CA . SER A 1 74 ? -3.404 -24.234 4.352 1 91.75 74 SER A CA 1
ATOM 554 C C . SER A 1 74 ? -4.844 -24.297 4.859 1 91.75 74 SER A C 1
ATOM 556 O O . SER A 1 74 ? -5.527 -23.281 4.93 1 91.75 74 SER A O 1
ATOM 558 N N . PRO A 1 75 ? -5.254 -25.562 5.199 1 92.38 75 PRO A N 1
ATOM 559 C CA . PRO A 1 75 ? -6.484 -25.562 5.992 1 92.38 75 PRO A CA 1
ATOM 560 C C . PRO A 1 75 ? -6.375 -24.734 7.266 1 92.38 75 PRO A C 1
ATOM 562 O O . PRO A 1 75 ? -5.27 -24.516 7.773 1 92.38 75 PRO A O 1
ATOM 565 N N . PHE A 1 76 ? -7.508 -24.344 7.738 1 97.25 76 PHE A N 1
ATOM 566 C CA . PHE A 1 76 ? -7.527 -23.469 8.898 1 97.25 76 PHE A CA 1
ATOM 567 C C . PHE A 1 76 ? -6.766 -24.094 10.062 1 97.25 76 PHE A C 1
ATOM 569 O O . PHE A 1 76 ? -6.039 -23.406 10.781 1 97.25 76 PHE A O 1
ATOM 576 N N . SER A 1 77 ? -6.863 -25.359 10.273 1 90.31 77 SER A N 1
ATOM 577 C CA . SER A 1 77 ? -6.191 -26.016 11.391 1 90.31 77 SER A CA 1
ATOM 578 C C . SER A 1 77 ? -4.68 -25.844 11.312 1 90.31 77 SER A C 1
ATOM 580 O O . SER A 1 77 ? -4.004 -25.766 12.336 1 90.31 77 SER A O 1
ATOM 582 N N . GLY A 1 78 ? -4.168 -25.734 10.117 1 90.62 78 GLY A N 1
ATOM 583 C CA . GLY A 1 78 ? -2.746 -25.484 9.938 1 90.62 78 GLY A CA 1
ATOM 584 C C . GLY A 1 78 ? -2.303 -24.141 10.492 1 90.62 78 GLY A C 1
ATOM 585 O O . GLY A 1 78 ? -1.19 -24.016 11.008 1 90.62 78 GLY A O 1
ATOM 586 N N . LEU A 1 79 ? -3.148 -23.141 10.43 1 93.5 79 LEU A N 1
ATOM 587 C CA . LEU A 1 79 ? -2.824 -21.828 10.961 1 93.5 79 LEU A CA 1
ATOM 588 C C . LEU A 1 79 ? -2.566 -21.906 12.461 1 93.5 79 LEU A C 1
ATOM 590 O O . LEU A 1 79 ? -1.587 -21.344 12.953 1 93.5 79 LEU A O 1
ATOM 594 N N . CYS A 1 80 ? -3.398 -22.578 13.195 1 89.5 80 CYS A N 1
ATOM 595 C CA . CYS A 1 80 ? -3.305 -22.641 14.648 1 89.5 80 CYS A CA 1
ATOM 596 C C . CYS A 1 80 ? -2.043 -23.375 15.086 1 89.5 80 CYS A C 1
ATOM 598 O O . CYS A 1 80 ? -1.555 -23.172 16.203 1 89.5 80 CYS A O 1
ATOM 600 N N . GLY A 1 81 ? -1.488 -24.156 14.195 1 84.12 81 GLY A N 1
ATOM 601 C CA . GLY A 1 81 ? -0.262 -24.875 14.484 1 84.12 81 GLY A CA 1
ATOM 602 C C . GLY A 1 81 ? 0.962 -24.266 13.828 1 84.12 81 GLY A C 1
ATOM 603 O O . GLY A 1 81 ? 2.066 -24.797 13.953 1 84.12 81 GLY A O 1
ATOM 604 N N . ALA A 1 82 ? 0.827 -23.156 13.18 1 86.12 82 ALA A N 1
ATOM 605 C CA . ALA A 1 82 ? 1.886 -22.625 12.328 1 86.12 82 ALA A CA 1
ATOM 606 C C . ALA A 1 82 ? 2.896 -21.828 13.141 1 86.12 82 ALA A C 1
ATOM 608 O O . ALA A 1 82 ? 3.943 -21.422 12.625 1 86.12 82 ALA A O 1
ATOM 609 N N . GLY A 1 83 ? 2.615 -21.578 14.453 1 83.88 83 GLY A N 1
ATOM 610 C CA . GLY A 1 83 ? 3.477 -20.688 15.227 1 83.88 83 GLY A CA 1
ATOM 611 C C . GLY A 1 83 ? 3.404 -19.234 14.773 1 83.88 83 GLY A C 1
ATOM 612 O O . GLY A 1 83 ? 4.402 -18.516 14.82 1 83.88 83 GLY A O 1
ATOM 613 N N . ALA A 1 84 ? 2.277 -18.828 14.25 1 91.12 84 ALA A N 1
ATOM 614 C CA . ALA A 1 84 ? 2.115 -17.5 13.672 1 91.12 84 ALA A CA 1
ATOM 615 C C . ALA A 1 84 ? 1.47 -16.547 14.672 1 91.12 84 ALA A C 1
ATOM 617 O O . ALA A 1 84 ? 0.939 -15.5 14.281 1 91.12 84 ALA A O 1
ATOM 618 N N . GLY A 1 85 ? 1.504 -16.938 15.969 1 89.69 85 GLY A N 1
ATOM 619 C CA . GLY A 1 85 ? 0.98 -16.016 16.969 1 89.69 85 GLY A CA 1
ATOM 620 C C . GLY A 1 85 ? 1.622 -14.641 16.906 1 89.69 85 GLY A C 1
ATOM 621 O O . GLY A 1 85 ? 2.85 -14.523 16.859 1 89.69 85 GLY A O 1
ATOM 622 N N . GLY A 1 86 ? 0.734 -13.602 16.875 1 91.62 86 GLY A N 1
ATOM 623 C CA . GLY A 1 86 ? 1.232 -12.234 16.859 1 91.62 86 GLY A CA 1
ATOM 624 C C . GLY A 1 86 ? 1.527 -11.727 15.453 1 91.62 86 GLY A C 1
ATOM 625 O O . GLY A 1 86 ? 1.785 -10.539 15.266 1 91.62 86 GLY A O 1
ATOM 626 N N . TYR A 1 87 ? 1.528 -12.594 14.438 1 95.94 87 TYR A N 1
ATOM 627 C CA . TYR A 1 87 ? 1.788 -12.156 13.07 1 95.94 87 TYR A CA 1
ATOM 628 C C . TYR A 1 87 ? 0.62 -11.336 12.531 1 95.94 87 TYR A C 1
ATOM 630 O O . TYR A 1 87 ? -0.535 -11.586 12.883 1 95.94 87 TYR A O 1
ATOM 638 N N . GLU A 1 88 ? 1.018 -10.352 11.797 1 97.5 88 GLU A N 1
ATOM 639 C CA . GLU A 1 88 ? -0.016 -9.562 11.133 1 97.5 88 GLU A CA 1
ATOM 640 C C . GLU A 1 88 ? -0.941 -10.445 10.305 1 97.5 88 GLU A C 1
ATOM 642 O O . GLU A 1 88 ? -0.484 -11.188 9.43 1 97.5 88 GLU A O 1
ATOM 647 N N . THR A 1 89 ? -2.221 -10.383 10.617 1 97.94 89 THR A N 1
ATOM 648 C CA . THR A 1 89 ? -3.248 -11.188 9.969 1 97.94 89 THR A CA 1
ATOM 649 C C . THR A 1 89 ? -4.43 -10.32 9.547 1 97.94 89 THR A C 1
ATOM 651 O O . THR A 1 89 ? -4.906 -9.492 10.32 1 97.94 89 THR A O 1
ATOM 654 N N . THR A 1 90 ? -4.852 -10.461 8.336 1 98.44 90 THR A N 1
ATOM 655 C CA . THR A 1 90 ? -6.02 -9.758 7.809 1 98.44 90 THR A CA 1
ATOM 656 C C . THR A 1 90 ? -7.188 -10.719 7.617 1 98.44 90 THR A C 1
ATOM 658 O O . THR A 1 90 ? -7.031 -11.781 7.016 1 98.44 90 THR A O 1
ATOM 661 N N . VAL A 1 91 ? -8.328 -10.328 8.164 1 98.69 91 VAL A N 1
ATOM 662 C CA . VAL A 1 91 ? -9.555 -11.086 7.984 1 98.69 91 VAL A CA 1
ATOM 663 C C . VAL A 1 91 ? -10.609 -10.219 7.293 1 98.69 91 VAL A C 1
ATOM 665 O O . VAL A 1 91 ? -10.852 -9.086 7.715 1 98.69 91 VAL A O 1
ATOM 668 N N . VAL A 1 92 ? -11.148 -10.742 6.254 1 98.62 92 VAL A N 1
ATOM 669 C CA . VAL A 1 92 ? -12.273 -10.117 5.566 1 98.62 92 VAL A CA 1
ATOM 670 C C . VAL A 1 92 ? -13.5 -11.023 5.656 1 98.62 92 VAL A C 1
ATOM 672 O O . VAL A 1 92 ? -13.391 -12.234 5.484 1 98.62 92 VAL A O 1
ATOM 675 N N . GLY A 1 93 ? -14.602 -10.461 6.016 1 98.56 93 GLY A N 1
ATOM 676 C CA . GLY A 1 93 ? -15.859 -11.18 6.172 1 98.56 93 GLY A CA 1
ATOM 677 C C . GLY A 1 93 ? -17.047 -10.25 6.371 1 98.56 93 GLY A C 1
ATOM 678 O O . GLY A 1 93 ? -17.094 -9.156 5.805 1 98.56 93 GLY A O 1
ATOM 679 N N . ASN A 1 94 ? -18 -10.812 7.016 1 98.19 94 ASN A N 1
ATOM 680 C CA . ASN A 1 94 ? -19.172 -10.047 7.43 1 98.19 94 ASN A CA 1
ATOM 681 C C . ASN A 1 94 ? -19.531 -10.336 8.883 1 98.19 94 ASN A C 1
ATOM 683 O O . ASN A 1 94 ? -19.203 -11.398 9.414 1 98.19 94 ASN A O 1
ATOM 687 N N . ILE A 1 95 ? -20.109 -9.367 9.523 1 96.88 95 ILE A N 1
ATOM 688 C CA . ILE A 1 95 ? -20.75 -9.57 10.82 1 96.88 95 ILE A CA 1
ATOM 689 C C . ILE A 1 95 ? -22.25 -9.797 10.617 1 96.88 95 ILE A C 1
ATOM 691 O O . ILE A 1 95 ? -22.922 -8.984 9.984 1 96.88 95 ILE A O 1
ATOM 695 N N . ILE A 1 96 ? -22.734 -10.875 10.977 1 95.25 96 ILE A N 1
ATOM 696 C CA . ILE A 1 96 ? -24.156 -11.227 10.945 1 95.25 96 ILE A CA 1
ATOM 697 C C . ILE A 1 96 ? -24.719 -11.234 12.359 1 95.25 96 ILE A C 1
ATOM 699 O O . ILE A 1 96 ? -24.328 -12.062 13.18 1 95.25 96 ILE A O 1
ATOM 703 N N . GLY A 1 97 ? -25.641 -10.352 12.617 1 92.81 97 GLY A N 1
ATOM 704 C CA . GLY A 1 97 ? -26 -10.086 13.992 1 92.81 97 GLY A CA 1
ATOM 705 C C . GLY A 1 97 ? -24.891 -9.453 14.805 1 92.81 97 GLY A C 1
ATOM 706 O O . GLY A 1 97 ? -24.578 -8.273 14.633 1 92.81 97 GLY A O 1
ATOM 707 N N . ASP A 1 98 ? -24.234 -10.242 15.617 1 91.69 98 ASP A N 1
ATOM 708 C CA . ASP A 1 98 ? -23.094 -9.742 16.391 1 91.69 98 ASP A CA 1
ATOM 709 C C . ASP A 1 98 ? -21.891 -10.656 16.234 1 91.69 98 ASP A C 1
ATOM 711 O O . ASP A 1 98 ? -20.922 -10.555 16.984 1 91.69 98 ASP A O 1
ATOM 715 N N . LYS A 1 99 ? -22.031 -11.492 15.219 1 94.88 99 LYS A N 1
ATOM 716 C CA . LYS A 1 99 ? -20.969 -12.492 15.031 1 94.88 99 LYS A CA 1
ATOM 717 C C . LYS A 1 99 ? -20.156 -12.195 13.781 1 94.88 99 LYS A C 1
ATOM 719 O O . LYS A 1 99 ? -20.688 -12.18 12.664 1 94.88 99 LYS A O 1
ATOM 724 N N . ALA A 1 100 ? -18.922 -12 14.016 1 98 100 ALA A N 1
ATOM 725 C CA . ALA A 1 100 ? -18.016 -11.859 12.883 1 98 100 ALA A CA 1
ATOM 726 C C . ALA A 1 100 ? -17.703 -13.219 12.258 1 98 100 ALA A C 1
ATOM 728 O O . ALA A 1 100 ? -17.266 -14.141 12.953 1 98 100 ALA A O 1
ATOM 729 N N . ILE A 1 101 ? -17.922 -13.352 10.945 1 98.44 101 ILE A N 1
ATOM 730 C CA . ILE A 1 101 ? -17.656 -14.586 10.211 1 98.44 101 ILE A CA 1
ATOM 731 C C . ILE A 1 101 ? -16.641 -14.32 9.094 1 98.44 101 ILE A C 1
ATOM 733 O O . ILE A 1 101 ? -16.875 -13.469 8.234 1 98.44 101 ILE A O 1
ATOM 737 N N . ALA A 1 102 ? -15.578 -15.062 9.117 1 98.81 102 ALA A N 1
ATOM 738 C CA . ALA A 1 102 ? -14.508 -14.867 8.148 1 98.81 102 ALA A CA 1
ATOM 739 C C . ALA A 1 102 ? -14.891 -15.422 6.777 1 98.81 102 ALA A C 1
ATOM 741 O O . ALA A 1 102 ? -15.516 -16.484 6.684 1 98.81 102 ALA A O 1
ATOM 742 N N . GLY A 1 103 ? -14.539 -14.648 5.754 1 98.69 103 GLY A N 1
ATOM 743 C CA . GLY A 1 103 ? -14.539 -15.148 4.391 1 98.69 103 GLY A CA 1
ATOM 744 C C . GLY A 1 103 ? -13.148 -15.492 3.883 1 98.69 103 GLY A C 1
ATOM 745 O O . GLY A 1 103 ? -12.977 -16.469 3.139 1 98.69 103 GLY A O 1
ATOM 746 N N . GLN A 1 104 ? -12.203 -14.695 4.312 1 98.56 104 GLN A N 1
ATOM 747 C CA . GLN A 1 104 ? -10.805 -14.867 3.947 1 98.56 104 GLN A CA 1
ATOM 748 C C . GLN A 1 104 ? -9.883 -14.547 5.125 1 98.56 104 GLN A C 1
ATOM 750 O O . GLN A 1 104 ? -10.156 -13.633 5.902 1 98.56 104 GLN A O 1
ATOM 755 N N . ILE A 1 105 ? -8.812 -15.305 5.227 1 98.62 105 ILE A N 1
ATOM 756 C CA . ILE A 1 105 ? -7.75 -15.062 6.195 1 98.62 105 ILE A CA 1
ATOM 757 C C . ILE A 1 105 ? -6.398 -15.062 5.484 1 98.62 105 ILE A C 1
ATOM 759 O O . ILE A 1 105 ? -6.035 -16.047 4.824 1 98.62 105 ILE A O 1
ATOM 763 N N . GLN A 1 106 ? -5.695 -13.992 5.59 1 97.94 106 GLN A N 1
ATOM 764 C CA . GLN A 1 106 ? -4.34 -13.867 5.055 1 97.94 106 GLN A CA 1
ATOM 765 C C . GLN A 1 106 ? -3.338 -13.57 6.168 1 97.94 106 GLN A C 1
ATOM 767 O O . GLN A 1 106 ? -3.541 -12.648 6.961 1 97.94 106 GLN A O 1
ATOM 772 N N . VAL A 1 107 ? -2.244 -14.305 6.16 1 96.25 107 VAL A N 1
ATOM 773 C CA . VAL A 1 107 ? -1.244 -14.172 7.215 1 96.25 107 VAL A CA 1
ATOM 774 C C . VAL A 1 107 ? 0.082 -13.711 6.617 1 96.25 107 VAL A C 1
ATOM 776 O O . VAL A 1 107 ? 0.559 -14.281 5.633 1 96.25 107 VAL A O 1
ATOM 779 N N . ALA A 1 108 ? 0.635 -12.672 7.195 1 95.38 108 ALA A N 1
ATOM 780 C CA . ALA A 1 108 ? 1.955 -12.195 6.789 1 95.38 108 ALA A CA 1
ATOM 781 C C . ALA A 1 108 ? 3.059 -12.891 7.578 1 95.38 108 ALA A C 1
ATOM 783 O O . ALA A 1 108 ? 2.797 -13.484 8.633 1 95.38 108 ALA A O 1
ATOM 784 N N . ALA A 1 109 ? 4.246 -12.883 6.988 1 93.19 109 ALA A N 1
ATOM 785 C CA . ALA A 1 109 ? 5.406 -13.305 7.766 1 93.19 109 ALA A CA 1
ATOM 786 C C . ALA A 1 109 ? 5.812 -12.227 8.773 1 93.19 109 ALA A C 1
ATOM 788 O O . ALA A 1 109 ? 6.762 -11.477 8.539 1 93.19 109 ALA A O 1
ATOM 789 N N . ARG A 1 110 ? 5.156 -12.211 9.867 1 92.75 110 ARG A N 1
ATOM 790 C CA . ARG A 1 110 ? 5.254 -11.273 10.984 1 92.75 110 ARG A CA 1
ATOM 791 C C . ARG A 1 110 ? 4.602 -9.938 10.641 1 92.75 110 ARG A C 1
ATOM 793 O O . ARG A 1 110 ? 3.652 -9.523 11.305 1 92.75 110 ARG A O 1
ATOM 800 N N . PHE A 1 111 ? 5.18 -9.242 9.508 1 94.88 111 PHE A N 1
ATOM 801 C CA . PHE A 1 111 ? 4.594 -7.977 9.078 1 94.88 111 PHE A CA 1
ATOM 802 C C . PHE A 1 111 ? 4.285 -8.008 7.582 1 94.88 111 PHE A C 1
ATOM 804 O O . PHE A 1 111 ? 5.035 -8.594 6.801 1 94.88 111 PHE A O 1
ATOM 811 N N . GLY A 1 112 ? 3.207 -7.309 7.227 1 92.75 112 GLY A N 1
ATOM 812 C CA . GLY A 1 112 ? 2.787 -7.277 5.832 1 92.75 112 GLY A CA 1
ATOM 813 C C . GLY A 1 112 ? 3.762 -6.543 4.934 1 92.75 112 GLY A C 1
ATOM 814 O O . GLY A 1 112 ? 3.881 -6.859 3.748 1 92.75 112 GLY A O 1
ATOM 815 N N . LEU A 1 113 ? 4.453 -5.59 5.488 1 90.62 113 LEU A N 1
ATOM 816 C CA . LEU A 1 113 ? 5.352 -4.758 4.695 1 90.62 113 LEU A CA 1
ATOM 817 C C . LEU A 1 113 ? 6.809 -5.105 4.977 1 90.62 113 LEU A C 1
ATOM 819 O O . LEU A 1 113 ? 7.715 -4.371 4.578 1 90.62 113 LEU A O 1
ATOM 823 N N . GLU A 1 114 ? 7.102 -6.141 5.641 1 95 114 GLU A N 1
ATOM 824 C CA . GLU A 1 114 ? 8.461 -6.492 6.027 1 95 114 GLU A CA 1
ATOM 825 C C . GLU A 1 114 ? 9.32 -6.805 4.805 1 95 114 GLU A C 1
ATOM 827 O O . GLU A 1 114 ? 8.867 -7.477 3.879 1 95 114 GLU A O 1
ATOM 832 N N . GLY A 1 115 ? 10.484 -6.23 4.77 1 96.12 115 GLY A N 1
ATOM 833 C CA . GLY A 1 115 ? 11.445 -6.438 3.697 1 96.12 115 GLY A CA 1
ATOM 834 C C . GLY A 1 115 ? 12.797 -5.812 3.979 1 96.12 115 GLY A C 1
ATOM 835 O O . GLY A 1 115 ? 12.922 -4.949 4.848 1 96.12 115 GLY A O 1
ATOM 836 N N . SER A 1 116 ? 13.812 -6.367 3.314 1 97.69 116 SER A N 1
ATOM 837 C CA . SER A 1 116 ? 15.188 -5.891 3.422 1 97.69 116 SER A CA 1
ATOM 838 C C . SER A 1 116 ? 15.875 -5.879 2.061 1 97.69 116 SER A C 1
ATOM 840 O O . SER A 1 116 ? 15.336 -6.398 1.082 1 97.69 116 SER A O 1
ATOM 842 N N . GLN A 1 117 ? 17 -5.223 2.072 1 97.88 117 GLN A N 1
ATOM 843 C CA . GLN A 1 117 ? 17.797 -5.188 0.851 1 97.88 117 GLN A CA 1
ATOM 844 C C . GLN A 1 117 ? 19.281 -5.008 1.168 1 97.88 117 GLN A C 1
ATOM 846 O O . GLN A 1 117 ? 19.641 -4.582 2.27 1 97.88 117 GLN A O 1
ATOM 851 N N . GLY A 1 118 ? 20.141 -5.355 0.23 1 97.62 118 GLY A N 1
ATOM 852 C CA . GLY A 1 118 ? 21.578 -5.121 0.365 1 97.62 118 GLY A CA 1
ATOM 853 C C . GLY A 1 118 ? 22.406 -5.926 -0.617 1 97.62 118 GLY A C 1
ATOM 854 O O . GLY A 1 118 ? 21.859 -6.723 -1.388 1 97.62 118 GLY A O 1
ATOM 855 N N . TYR A 1 119 ? 23.719 -5.711 -0.564 1 97.88 119 TYR A N 1
ATOM 856 C CA . TYR A 1 119 ? 24.672 -6.426 -1.398 1 97.88 119 TYR A CA 1
ATOM 857 C C . TYR A 1 119 ? 25.141 -7.707 -0.719 1 97.88 119 TYR A C 1
ATOM 859 O O . TYR A 1 119 ? 25.391 -7.719 0.487 1 97.88 119 TYR A O 1
ATOM 867 N N . ILE A 1 120 ? 25.234 -8.719 -1.491 1 98.12 120 ILE A N 1
ATOM 868 C CA . ILE A 1 120 ? 25.891 -9.93 -1.025 1 98.12 120 ILE A CA 1
ATOM 869 C C . ILE A 1 120 ? 27.391 -9.688 -0.88 1 98.12 120 ILE A C 1
ATOM 871 O O . ILE A 1 120 ? 28.078 -9.414 -1.865 1 98.12 120 ILE A O 1
ATOM 875 N N . GLU A 1 121 ? 27.891 -9.859 0.276 1 96.81 121 GLU A N 1
ATOM 876 C CA . GLU A 1 121 ? 29.297 -9.633 0.551 1 96.81 121 GLU A CA 1
ATOM 877 C C . GLU A 1 121 ? 30.078 -10.945 0.539 1 96.81 121 GLU A C 1
ATOM 879 O O . GLU A 1 121 ? 31.266 -10.969 0.218 1 96.81 121 GLU A O 1
ATOM 884 N N . ALA A 1 122 ? 29.375 -12.008 0.945 1 97.31 122 ALA A N 1
ATOM 885 C CA . ALA A 1 122 ? 29.984 -13.328 0.958 1 97.31 122 ALA A CA 1
ATOM 886 C C . ALA A 1 122 ? 28.938 -14.422 0.761 1 97.31 122 ALA A C 1
ATOM 888 O O . ALA A 1 122 ? 27.766 -14.242 1.109 1 97.31 122 ALA A O 1
ATOM 889 N N . ILE A 1 123 ? 29.422 -15.445 0.139 1 97.56 123 ILE A N 1
ATOM 890 C CA . ILE A 1 123 ? 28.594 -16.625 -0.033 1 97.56 123 ILE A CA 1
ATOM 891 C C . ILE A 1 123 ? 29.25 -17.828 0.67 1 97.56 123 ILE A C 1
ATOM 893 O O . ILE A 1 123 ? 30.422 -18.125 0.436 1 97.56 123 ILE A O 1
ATOM 897 N N . ASN A 1 124 ? 28.516 -18.391 1.573 1 97.38 124 ASN A N 1
ATOM 898 C CA . ASN A 1 124 ? 28.969 -19.609 2.232 1 97.38 124 ASN A CA 1
ATOM 899 C C . ASN A 1 124 ? 28.328 -20.844 1.606 1 97.38 124 ASN A C 1
ATOM 901 O O . ASN A 1 124 ? 27.219 -21.25 1.997 1 97.38 124 ASN A O 1
ATOM 905 N N . GLN A 1 125 ? 29.031 -21.516 0.752 1 95.56 125 GLN A N 1
ATOM 906 C CA . GLN A 1 125 ? 28.516 -22.672 0.025 1 95.56 125 GLN A CA 1
ATOM 907 C C . GLN A 1 125 ? 28.266 -23.844 0.962 1 95.56 125 GLN A C 1
ATOM 909 O O . GLN A 1 125 ? 27.297 -24.594 0.794 1 95.56 125 GLN A O 1
ATOM 914 N N . ALA A 1 126 ? 29.109 -23.984 1.919 1 95.12 126 ALA A N 1
ATOM 915 C CA . ALA A 1 126 ? 29 -25.109 2.85 1 95.12 126 ALA A CA 1
ATOM 916 C C . ALA A 1 126 ? 27.719 -25 3.67 1 95.12 126 ALA A C 1
ATOM 918 O O . ALA A 1 126 ? 27.047 -26.016 3.918 1 95.12 126 ALA A O 1
ATOM 919 N N . ASP A 1 127 ? 27.359 -23.797 3.99 1 94.94 127 ASP A N 1
ATOM 920 C CA . ASP A 1 127 ? 26.172 -23.578 4.832 1 94.94 127 ASP A CA 1
ATOM 921 C C . ASP A 1 127 ? 24.953 -23.234 3.988 1 94.94 127 ASP A C 1
ATOM 923 O O . ASP A 1 127 ? 23.828 -23.312 4.473 1 94.94 127 ASP A O 1
ATOM 927 N N . GLY A 1 128 ? 25.188 -22.812 2.746 1 97.31 128 GLY A N 1
ATOM 928 C CA . GLY A 1 128 ? 24.109 -22.391 1.864 1 97.31 128 GLY A CA 1
ATOM 929 C C . GLY A 1 128 ? 23.531 -21.047 2.234 1 97.31 128 GLY A C 1
ATOM 930 O O . GLY A 1 128 ? 22.297 -20.875 2.256 1 97.31 128 GLY A O 1
ATOM 931 N N . THR A 1 129 ? 24.391 -20.047 2.568 1 97.75 129 THR A N 1
ATOM 932 C CA . THR A 1 129 ? 23.891 -18.766 3.043 1 97.75 129 THR A CA 1
ATOM 933 C C . THR A 1 129 ? 24.562 -17.609 2.309 1 97.75 129 THR A C 1
ATOM 935 O O . THR A 1 129 ? 25.625 -17.797 1.707 1 97.75 129 THR A O 1
ATOM 938 N N . LEU A 1 130 ? 23.906 -16.484 2.295 1 98.5 130 LEU A N 1
ATOM 939 C CA . LEU A 1 130 ? 24.406 -15.219 1.766 1 98.5 130 LEU A CA 1
ATOM 940 C C . LEU A 1 130 ? 24.625 -14.211 2.887 1 98.5 130 LEU A C 1
ATOM 942 O O . LEU A 1 130 ? 23.703 -13.898 3.639 1 98.5 130 LEU A O 1
ATOM 946 N N . LYS A 1 131 ? 25.781 -13.711 3.008 1 98.12 131 LYS A N 1
ATOM 947 C CA . LYS A 1 131 ? 26.047 -12.633 3.953 1 98.12 131 LYS A CA 1
ATOM 948 C C . LYS A 1 131 ? 25.844 -11.266 3.303 1 98.12 131 LYS A C 1
ATOM 950 O O . LYS A 1 131 ? 26.438 -10.977 2.264 1 98.12 131 LYS A O 1
ATOM 955 N N . ILE A 1 132 ? 24.984 -10.469 3.902 1 97.94 132 ILE A N 1
ATOM 956 C CA . ILE A 1 132 ? 24.688 -9.133 3.391 1 97.94 132 ILE A CA 1
ATOM 957 C C . ILE A 1 132 ? 25.641 -8.117 4.02 1 97.94 132 ILE A C 1
ATOM 959 O O . ILE A 1 132 ? 25.891 -8.156 5.23 1 97.94 132 ILE A O 1
ATOM 963 N N . ARG A 1 133 ? 26.172 -7.273 3.219 1 95.62 133 ARG A N 1
ATOM 964 C CA . ARG A 1 133 ? 27.062 -6.23 3.723 1 95.62 133 ARG A CA 1
ATOM 965 C C . ARG A 1 133 ? 26.359 -5.383 4.777 1 95.62 133 ARG A C 1
ATOM 967 O O . ARG A 1 133 ? 25.297 -4.809 4.516 1 95.62 133 ARG A O 1
ATOM 974 N N . GLY A 1 134 ? 26.984 -5.379 5.945 1 92.94 134 GLY A N 1
ATOM 975 C CA . GLY A 1 134 ? 26.422 -4.586 7.027 1 92.94 134 GLY A CA 1
ATOM 976 C C . GLY A 1 134 ? 25.125 -5.148 7.574 1 92.94 134 GLY A C 1
ATOM 977 O O . GLY A 1 134 ? 24.453 -4.504 8.383 1 92.94 134 GLY A O 1
ATOM 978 N N . GLY A 1 135 ? 24.828 -6.348 7.129 1 96.12 135 GLY A N 1
ATOM 979 C CA . GLY A 1 135 ? 23.516 -6.859 7.465 1 96.12 135 GLY A CA 1
ATOM 980 C C . GLY A 1 135 ? 23.516 -8.328 7.84 1 96.12 135 GLY A C 1
ATOM 981 O O . GLY A 1 135 ? 24.547 -8.859 8.266 1 96.12 135 GLY A O 1
ATOM 982 N N . PRO A 1 136 ? 22.438 -8.922 7.711 1 97.56 136 PRO A N 1
ATOM 983 C CA . PRO A 1 136 ? 22.266 -10.297 8.18 1 97.56 136 PRO A CA 1
ATOM 984 C C . PRO A 1 136 ? 22.812 -11.328 7.203 1 97.56 136 PRO A C 1
ATOM 986 O O . PRO A 1 136 ? 23.281 -10.969 6.117 1 97.56 136 PRO A O 1
ATOM 989 N N . THR A 1 137 ? 22.781 -12.547 7.75 1 98.06 137 THR A N 1
ATOM 990 C CA . THR A 1 137 ? 22.922 -13.719 6.891 1 98.06 137 THR A CA 1
ATOM 991 C C . THR A 1 137 ? 21.562 -14.203 6.406 1 98.06 137 THR A C 1
ATOM 993 O O . THR A 1 137 ? 20.609 -14.297 7.191 1 98.06 137 THR A O 1
ATOM 996 N N . VAL A 1 138 ? 21.5 -14.477 5.121 1 98.38 138 VAL A N 1
ATOM 997 C CA . VAL A 1 138 ? 20.234 -14.875 4.523 1 98.38 138 VAL A CA 1
ATOM 998 C C . VAL A 1 138 ? 20.297 -16.344 4.102 1 98.38 138 VAL A C 1
ATOM 1000 O O . VAL A 1 138 ? 21.234 -16.75 3.41 1 98.38 138 VAL A O 1
ATOM 1003 N N . ARG A 1 139 ? 19.391 -17.109 4.605 1 97.69 139 ARG A N 1
ATOM 1004 C CA . ARG A 1 139 ? 19.172 -18.484 4.172 1 97.69 139 ARG A CA 1
ATOM 1005 C C . ARG A 1 139 ? 17.828 -18.609 3.451 1 97.69 139 ARG A C 1
ATOM 1007 O O . ARG A 1 139 ? 16.828 -18.031 3.875 1 97.69 139 ARG A O 1
ATOM 1014 N N . ILE A 1 140 ? 17.859 -19.344 2.311 1 97.44 140 ILE A N 1
ATOM 1015 C CA . ILE A 1 140 ? 16.594 -19.594 1.64 1 97.44 140 ILE A CA 1
ATOM 1016 C C . ILE A 1 140 ? 15.828 -20.703 2.375 1 97.44 140 ILE A C 1
ATOM 1018 O O . ILE A 1 140 ? 16.375 -21.766 2.646 1 97.44 140 ILE A O 1
ATOM 1022 N N . ASN A 1 141 ? 14.594 -20.453 2.748 1 95 141 ASN A N 1
ATOM 1023 C CA . ASN A 1 141 ? 13.742 -21.5 3.297 1 95 141 ASN A CA 1
ATOM 1024 C C . ASN A 1 141 ? 13.172 -22.391 2.197 1 95 141 ASN A C 1
ATOM 1026 O O . ASN A 1 141 ? 12.031 -22.203 1.762 1 95 141 ASN A O 1
ATOM 1030 N N . ASP A 1 142 ? 13.953 -23.328 1.867 1 92.12 142 ASP A N 1
ATOM 1031 C CA . ASP A 1 142 ? 13.75 -24.156 0.681 1 92.12 142 ASP A CA 1
ATOM 1032 C C . ASP A 1 142 ? 13.664 -25.641 1.052 1 92.12 142 ASP A C 1
ATOM 1034 O O . ASP A 1 142 ? 14.641 -26.375 0.91 1 92.12 142 ASP A O 1
ATOM 1038 N N . PRO A 1 143 ? 12.469 -26.078 1.396 1 84 143 PRO A N 1
ATOM 1039 C CA . PRO A 1 143 ? 12.336 -27.453 1.866 1 84 143 PRO A CA 1
ATOM 1040 C C . PRO A 1 143 ? 12.766 -28.484 0.814 1 84 143 PRO A C 1
ATOM 1042 O O . PRO A 1 143 ? 13.266 -29.547 1.158 1 84 143 PRO A O 1
ATOM 1045 N N . GLU A 1 144 ? 12.602 -28.172 -0.466 1 84.38 144 GLU A N 1
ATOM 1046 C CA . GLU A 1 144 ? 12.891 -29.141 -1.531 1 84.38 144 GLU A CA 1
ATOM 1047 C C . GLU A 1 144 ? 14.312 -28.969 -2.053 1 84.38 144 GLU A C 1
ATOM 1049 O O . GLU A 1 144 ? 14.781 -29.766 -2.861 1 84.38 144 GLU A O 1
ATOM 1054 N N . GLY A 1 145 ? 14.984 -27.922 -1.648 1 90.56 145 GLY A N 1
ATOM 1055 C CA . GLY A 1 145 ? 16.359 -27.672 -2.068 1 90.56 145 GLY A CA 1
ATOM 1056 C C . GLY A 1 145 ? 16.469 -27.312 -3.539 1 90.56 145 GLY A C 1
ATOM 1057 O O . GLY A 1 145 ? 17.422 -27.734 -4.211 1 90.56 145 GLY A O 1
ATOM 1058 N N . ILE A 1 146 ? 15.539 -26.641 -3.982 1 90 146 ILE A N 1
ATOM 1059 C CA . ILE A 1 146 ? 15.508 -26.266 -5.391 1 90 146 ILE A CA 1
ATOM 1060 C C . ILE A 1 146 ? 16.547 -25.172 -5.66 1 90 146 ILE A C 1
ATOM 1062 O O . ILE A 1 146 ? 17.328 -25.281 -6.605 1 90 146 ILE A O 1
ATOM 1066 N N . PHE A 1 147 ? 16.641 -24.188 -4.824 1 96.94 147 PHE A N 1
ATOM 1067 C CA . PHE A 1 147 ? 17.453 -22.984 -5.074 1 96.94 147 PHE A CA 1
ATOM 1068 C C . PHE A 1 147 ? 18.797 -23.094 -4.371 1 96.94 147 PHE A C 1
ATOM 1070 O O . PHE A 1 147 ? 19.625 -22.188 -4.477 1 96.94 147 PHE A O 1
ATOM 1077 N N . GLY A 1 148 ? 19.031 -24.156 -3.615 1 95.88 148 GLY A N 1
ATOM 1078 C CA . GLY A 1 148 ? 20.234 -24.391 -2.822 1 95.88 148 GLY A CA 1
ATOM 1079 C C . GLY A 1 148 ? 20.078 -25.531 -1.842 1 95.88 148 GLY A C 1
ATOM 1080 O O . GLY A 1 148 ? 19.391 -26.516 -2.135 1 95.88 148 GLY A O 1
ATOM 1081 N N . LYS A 1 149 ? 20.766 -25.422 -0.764 1 94.75 149 LYS A N 1
ATOM 1082 C CA . LYS A 1 149 ? 20.641 -26.453 0.257 1 94.75 149 LYS A CA 1
ATOM 1083 C C . LYS A 1 149 ? 19.25 -26.438 0.889 1 94.75 149 LYS A C 1
ATOM 1085 O O . LYS A 1 149 ? 18.703 -25.359 1.159 1 94.75 149 LYS A O 1
ATOM 1090 N N . ALA A 1 150 ? 18.766 -27.609 1.084 1 90.31 150 ALA A N 1
ATOM 1091 C CA . ALA A 1 150 ? 17.422 -27.734 1.646 1 90.31 150 ALA A CA 1
ATOM 1092 C C . ALA A 1 150 ? 17.375 -27.188 3.074 1 90.31 150 ALA A C 1
ATOM 1094 O O . ALA A 1 150 ? 18.328 -27.359 3.838 1 90.31 150 ALA A O 1
ATOM 1095 N N . SER A 1 151 ? 16.359 -26.438 3.381 1 89.62 151 SER A N 1
ATOM 1096 C CA . SER A 1 151 ? 16.016 -25.922 4.703 1 89.62 151 SER A CA 1
ATOM 1097 C C . SER A 1 151 ? 14.508 -25.891 4.914 1 89.62 151 SER A C 1
ATOM 1099 O O . SER A 1 151 ? 13.766 -25.391 4.066 1 89.62 151 SER A O 1
ATOM 1101 N N . ASP A 1 152 ? 13.961 -26.484 6.016 1 83.5 152 ASP A N 1
ATOM 1102 C CA . ASP A 1 152 ? 12.516 -26.594 6.211 1 83.5 152 ASP A CA 1
ATOM 1103 C C . ASP A 1 152 ? 12.125 -26.141 7.617 1 83.5 152 ASP A C 1
ATOM 1105 O O . ASP A 1 152 ? 11.227 -26.734 8.227 1 83.5 152 ASP A O 1
ATOM 1109 N N . SER A 1 153 ? 12.727 -25.156 8.164 1 84 153 SER A N 1
ATOM 1110 C CA . SER A 1 153 ? 12.492 -24.75 9.547 1 84 153 SER A CA 1
ATOM 1111 C C . SER A 1 153 ? 11.203 -23.953 9.68 1 84 153 SER A C 1
ATOM 1113 O O . SER A 1 153 ? 10.68 -23.797 10.781 1 84 153 SER A O 1
ATOM 1115 N N . ALA A 1 154 ? 10.688 -23.453 8.594 1 88.88 154 ALA A N 1
ATOM 1116 C CA . ALA A 1 154 ? 9.43 -22.703 8.602 1 88.88 154 ALA A CA 1
ATOM 1117 C C . ALA A 1 154 ? 8.5 -23.188 7.496 1 88.88 154 ALA A C 1
ATOM 1119 O O . ALA A 1 154 ? 8.352 -22.531 6.465 1 88.88 154 ALA A O 1
ATOM 1120 N N . PRO A 1 155 ? 7.797 -24.203 7.777 1 86.31 155 PRO A N 1
ATOM 1121 C CA . PRO A 1 155 ? 7.055 -24.891 6.723 1 86.31 155 PRO A CA 1
ATOM 1122 C C . PRO A 1 155 ? 5.949 -24.031 6.113 1 86.31 155 PRO A C 1
ATOM 1124 O O . PRO A 1 155 ? 5.496 -24.312 4.996 1 86.31 155 PRO A O 1
ATOM 1127 N N . PHE A 1 156 ? 5.465 -23 6.789 1 89.38 156 PHE A N 1
ATOM 1128 C CA . PHE A 1 156 ? 4.367 -22.203 6.262 1 89.38 156 PHE A CA 1
ATOM 1129 C C . PHE A 1 156 ? 4.891 -21 5.508 1 89.38 156 PHE A C 1
ATOM 1131 O O . PHE A 1 156 ? 4.113 -20.234 4.918 1 89.38 156 PHE A O 1
ATOM 1138 N N . PHE A 1 157 ? 6.223 -20.844 5.504 1 91.88 157 PHE A N 1
ATOM 1139 C CA . PHE A 1 157 ? 6.832 -19.688 4.852 1 91.88 157 PHE A CA 1
ATOM 1140 C C . PHE A 1 157 ? 7.988 -20.125 3.959 1 91.88 157 PHE A C 1
ATOM 1142 O O . PHE A 1 157 ? 9.094 -19.578 4.055 1 91.88 157 PHE A O 1
ATOM 1149 N N . PRO A 1 158 ? 7.746 -21.016 3.025 1 91.19 158 PRO A N 1
ATOM 1150 C CA . PRO A 1 158 ? 8.805 -21.5 2.139 1 91.19 158 PRO A CA 1
ATOM 1151 C C . PRO A 1 158 ? 9.023 -20.594 0.932 1 91.19 158 PRO A C 1
ATOM 1153 O O . PRO A 1 158 ? 8.156 -19.781 0.598 1 91.19 158 PRO A O 1
ATOM 1156 N N . ALA A 1 159 ? 10.18 -20.734 0.361 1 92.81 159 ALA A N 1
ATOM 1157 C CA . ALA A 1 159 ? 10.328 -20.234 -1.005 1 92.81 159 ALA A CA 1
ATOM 1158 C C . ALA A 1 159 ? 9.445 -21.016 -1.972 1 92.81 159 ALA A C 1
ATOM 1160 O O . ALA A 1 159 ? 9.109 -22.172 -1.714 1 92.81 159 ALA A O 1
ATOM 1161 N N . ASP A 1 160 ? 9.062 -20.328 -3.021 1 90.88 160 ASP A N 1
ATOM 1162 C CA . ASP A 1 160 ? 8.18 -20.953 -4.008 1 90.88 160 ASP A CA 1
ATOM 1163 C C . ASP A 1 160 ? 8.992 -21.625 -5.121 1 90.88 160 ASP A C 1
ATOM 1165 O O . ASP A 1 160 ? 9.562 -20.938 -5.977 1 90.88 160 ASP A O 1
ATOM 1169 N N . GLY A 1 161 ? 8.984 -22.891 -5.109 1 83.94 161 GLY A N 1
ATOM 1170 C CA . GLY A 1 161 ? 9.742 -23.625 -6.105 1 83.94 161 GLY A CA 1
ATOM 1171 C C . GLY A 1 161 ? 9 -23.797 -7.418 1 83.94 161 GLY A C 1
ATOM 1172 O O . GLY A 1 161 ? 9.609 -24.016 -8.461 1 83.94 161 GLY A O 1
ATOM 1173 N N . GLY A 1 162 ? 7.668 -23.719 -7.363 1 82.19 162 GLY A N 1
ATOM 1174 C CA . GLY A 1 162 ? 6.867 -23.812 -8.57 1 82.19 162 GLY A CA 1
ATOM 1175 C C . GLY A 1 162 ? 6.84 -22.516 -9.359 1 82.19 162 GLY A C 1
ATOM 1176 O O . GLY A 1 162 ? 6.934 -22.516 -10.586 1 82.19 162 GLY A O 1
ATOM 1177 N N . ASN A 1 163 ? 6.711 -21.5 -8.641 1 87 163 ASN A N 1
ATOM 1178 C CA . ASN A 1 163 ? 6.832 -20.125 -9.141 1 87 163 ASN A CA 1
ATOM 1179 C C . ASN A 1 163 ? 8.031 -19.406 -8.531 1 87 163 ASN A C 1
ATOM 1181 O O . ASN A 1 163 ? 7.922 -18.797 -7.469 1 87 163 ASN A O 1
ATOM 1185 N N . PRO A 1 164 ? 9.078 -19.516 -9.18 1 90.62 164 PRO A N 1
ATOM 1186 C CA . PRO A 1 164 ? 10.328 -19.141 -8.516 1 90.62 164 PRO A CA 1
ATOM 1187 C C . PRO A 1 164 ? 10.258 -17.781 -7.832 1 90.62 164 PRO A C 1
ATOM 1189 O O . PRO A 1 164 ? 10.156 -16.75 -8.508 1 90.62 164 PRO A O 1
ATOM 1192 N N . SER A 1 165 ? 10.375 -17.828 -6.523 1 95.5 165 SER A N 1
ATOM 1193 C CA . SER A 1 165 ? 10.414 -16.609 -5.715 1 95.5 165 SER A CA 1
ATOM 1194 C C . SER A 1 165 ? 11.852 -16.156 -5.473 1 95.5 165 SER A C 1
ATOM 1196 O O . SER A 1 165 ? 12.094 -15.148 -4.812 1 95.5 165 SER A O 1
ATOM 1198 N N . VAL A 1 166 ? 12.82 -16.906 -5.914 1 98.06 166 VAL A N 1
ATOM 1199 C CA . VAL A 1 166 ? 14.242 -16.562 -5.914 1 98.06 166 VAL A CA 1
ATOM 1200 C C . VAL A 1 166 ? 14.719 -16.359 -7.352 1 98.06 166 VAL A C 1
ATOM 1202 O O . VAL A 1 166 ? 14.875 -17.312 -8.109 1 98.06 166 VAL A O 1
ATOM 1205 N N . SER A 1 167 ? 14.961 -15.086 -7.66 1 98.31 167 SER A N 1
ATOM 1206 C CA . SER A 1 167 ? 15.133 -14.828 -9.086 1 98.31 167 SER A CA 1
ATOM 1207 C C . SER A 1 167 ? 15.953 -13.562 -9.32 1 98.31 167 SER A C 1
ATOM 1209 O O . SER A 1 167 ? 16.234 -12.812 -8.383 1 98.31 167 SER A O 1
ATOM 1211 N N . SER A 1 168 ? 16.344 -13.453 -10.578 1 98.31 168 SER A N 1
ATOM 1212 C CA . SER A 1 168 ? 16.859 -12.188 -11.086 1 98.31 168 SER A CA 1
ATOM 1213 C C . SER A 1 168 ? 15.727 -11.195 -11.336 1 98.31 168 SER A C 1
ATOM 1215 O O . SER A 1 168 ? 14.562 -11.492 -11.062 1 98.31 168 SER A O 1
ATOM 1217 N N . PHE A 1 169 ? 16.094 -10.031 -11.867 1 97.69 169 PHE A N 1
ATOM 1218 C CA . PHE A 1 169 ? 15.086 -9 -12.109 1 97.69 169 PHE A CA 1
ATOM 1219 C C . PHE A 1 169 ? 13.992 -9.516 -13.047 1 97.69 169 PHE A C 1
ATOM 1221 O O . PHE A 1 169 ? 12.812 -9.273 -12.805 1 97.69 169 PHE A O 1
ATOM 1228 N N . SER A 1 170 ? 14.352 -10.297 -14.031 1 97.62 170 SER A N 1
ATOM 1229 C CA . SER A 1 170 ? 13.445 -10.703 -15.102 1 97.62 170 SER A CA 1
ATOM 1230 C C . SER A 1 170 ? 12.586 -11.883 -14.68 1 97.62 170 SER A C 1
ATOM 1232 O O . SER A 1 170 ? 11.648 -12.258 -15.391 1 97.62 170 SER A O 1
ATOM 1234 N N . GLY A 1 171 ? 12.93 -12.484 -13.633 1 98 171 GLY A N 1
ATOM 1235 C CA . GLY A 1 171 ? 12.211 -13.672 -13.203 1 98 171 GLY A CA 1
ATOM 1236 C C . GLY A 1 171 ? 12.984 -14.961 -13.445 1 98 171 GLY A C 1
ATOM 1237 O O . GLY A 1 171 ? 12.539 -16.047 -13.062 1 98 171 GLY A O 1
ATOM 1238 N N . PHE A 1 172 ? 14.133 -14.852 -14.102 1 98.44 172 PHE A N 1
ATOM 1239 C CA . PHE A 1 172 ? 14.977 -16.031 -14.273 1 98.44 172 PHE A CA 1
ATOM 1240 C C . PHE A 1 172 ? 15.445 -16.562 -12.93 1 98.44 172 PHE A C 1
ATOM 1242 O O . PHE A 1 172 ? 16 -15.812 -12.117 1 98.44 172 PHE A O 1
ATOM 1249 N N . PRO A 1 173 ? 15.25 -17.828 -12.656 1 98.19 173 PRO A N 1
ATOM 1250 C CA . PRO A 1 173 ? 15.555 -18.344 -11.328 1 98.19 173 PRO A CA 1
ATOM 1251 C C . PRO A 1 173 ? 17.047 -18.312 -11.008 1 98.19 173 PRO A C 1
ATOM 1253 O O . PRO A 1 173 ? 17.875 -18.547 -11.891 1 98.19 173 PRO A O 1
ATOM 1256 N N . MET A 1 174 ? 17.328 -18.031 -9.773 1 98.56 174 MET A N 1
ATOM 1257 C CA . MET A 1 174 ? 18.703 -18.016 -9.281 1 98.56 174 MET A CA 1
ATOM 1258 C C . MET A 1 174 ? 18.891 -19.016 -8.141 1 98.56 174 MET A C 1
ATOM 1260 O O . MET A 1 174 ? 17.906 -19.578 -7.641 1 98.56 174 MET A O 1
ATOM 1264 N N . CYS A 1 175 ? 20.203 -19.266 -7.77 1 98.5 175 CYS A N 1
ATOM 1265 C CA . CYS A 1 175 ? 20.469 -20.297 -6.785 1 98.5 175 CYS A CA 1
ATOM 1266 C C . CYS A 1 175 ? 21.75 -20 -6.012 1 98.5 175 CYS A C 1
ATOM 1268 O O . CYS A 1 175 ? 22.562 -19.172 -6.438 1 98.5 175 CYS A O 1
ATOM 1270 N N . ILE A 1 176 ? 21.844 -20.562 -4.875 1 98.44 176 ILE A N 1
ATOM 1271 C CA . ILE A 1 176 ? 23.078 -20.625 -4.109 1 98.44 176 ILE A CA 1
ATOM 1272 C C . ILE A 1 176 ? 23.797 -21.938 -4.383 1 98.44 176 ILE A C 1
ATOM 1274 O O . ILE A 1 176 ? 23.266 -23.016 -4.059 1 98.44 176 ILE A O 1
ATOM 1278 N N . PRO A 1 177 ? 24.984 -21.859 -4.93 1 97.12 177 PRO A N 1
ATOM 1279 C CA . PRO A 1 177 ? 25.672 -23.125 -5.223 1 97.12 177 PRO A CA 1
ATOM 1280 C C . PRO A 1 177 ? 25.922 -23.969 -3.975 1 97.12 177 PRO A C 1
ATOM 1282 O O . PRO A 1 177 ? 26.297 -23.422 -2.928 1 97.12 177 PRO A O 1
ATOM 1285 N N . ARG A 1 178 ? 25.781 -25.297 -4.086 1 95.12 178 ARG A N 1
ATOM 1286 C CA . ARG A 1 178 ? 25.984 -26.25 -2.988 1 95.12 178 ARG A CA 1
ATOM 1287 C C . ARG A 1 178 ? 27.438 -26.672 -2.896 1 95.12 178 ARG A C 1
ATOM 1289 O O . ARG A 1 178 ? 27.875 -27.203 -1.872 1 95.12 178 ARG A O 1
ATOM 1296 N N . SER A 1 179 ? 28.125 -26.469 -3.979 1 94.12 179 SER A N 1
ATOM 1297 C CA . SER A 1 179 ? 29.547 -26.75 -4.141 1 94.12 179 SER A CA 1
ATOM 1298 C C . SER A 1 179 ? 30.125 -26 -5.336 1 94.12 179 SER A C 1
ATOM 1300 O O . SER A 1 179 ? 29.391 -25.328 -6.07 1 94.12 179 SER A O 1
ATOM 1302 N N . ASP A 1 180 ? 31.406 -26.125 -5.496 1 91.06 180 ASP A N 1
ATOM 1303 C CA . ASP A 1 180 ? 32.062 -25.438 -6.613 1 91.06 180 ASP A CA 1
ATOM 1304 C C . ASP A 1 180 ? 31.594 -26.016 -7.949 1 91.06 180 ASP A C 1
ATOM 1306 O O . ASP A 1 180 ? 31.562 -25.312 -8.961 1 91.06 180 ASP A O 1
ATOM 1310 N N . ASN A 1 181 ? 31.203 -27.281 -7.914 1 92.62 181 ASN A N 1
ATOM 1311 C CA . ASN A 1 181 ? 30.797 -27.969 -9.141 1 92.62 181 ASN A CA 1
ATOM 1312 C C . ASN A 1 181 ? 29.328 -28.375 -9.086 1 92.62 181 ASN A C 1
ATOM 1314 O O . ASN A 1 181 ? 28.969 -29.453 -9.555 1 92.62 181 ASN A O 1
ATOM 1318 N N . ASP A 1 182 ? 28.578 -27.531 -8.484 1 94.75 182 ASP A N 1
ATOM 1319 C CA . ASP A 1 182 ? 27.156 -27.844 -8.375 1 94.75 182 ASP A CA 1
ATOM 1320 C C . ASP A 1 182 ? 26.5 -27.875 -9.75 1 94.75 182 ASP A C 1
ATOM 1322 O O . ASP A 1 182 ? 26.328 -26.828 -10.391 1 94.75 182 ASP A O 1
ATOM 1326 N N . GLU A 1 183 ? 26 -28.984 -10.203 1 93.56 183 GLU A N 1
ATOM 1327 C CA . GLU A 1 183 ? 25.422 -29.172 -11.523 1 93.56 183 GLU A CA 1
ATOM 1328 C C . GLU A 1 183 ? 24.062 -28.453 -11.625 1 93.56 183 GLU A C 1
ATOM 1330 O O . GLU A 1 183 ? 23.641 -28.078 -12.719 1 93.56 183 GLU A O 1
ATOM 1335 N N . LYS A 1 184 ? 23.391 -28.25 -10.531 1 94.38 184 LYS A N 1
ATOM 1336 C CA . LYS A 1 184 ? 22.078 -27.609 -10.531 1 94.38 184 LYS A CA 1
ATOM 1337 C C . LYS A 1 184 ? 22.203 -26.094 -10.453 1 94.38 184 LYS A C 1
ATOM 1339 O O . LYS A 1 184 ? 21.234 -25.375 -10.68 1 94.38 184 LYS A O 1
ATOM 1344 N N . CYS A 1 185 ? 23.344 -25.656 -10.172 1 96.88 185 CYS A N 1
ATOM 1345 C CA . CYS A 1 185 ? 23.672 -24.234 -10.039 1 96.88 185 CYS A CA 1
ATOM 1346 C C . CYS A 1 185 ? 25.062 -23.938 -10.57 1 96.88 185 CYS A C 1
ATOM 1348 O O . CYS A 1 185 ? 25.938 -23.484 -9.82 1 96.88 185 CYS A O 1
ATOM 1350 N N . PRO A 1 186 ? 25.219 -24.109 -11.844 1 96.06 186 PRO A N 1
ATOM 1351 C CA . PRO A 1 186 ? 26.578 -24.109 -12.398 1 96.06 186 PRO A CA 1
ATOM 1352 C C . PRO A 1 186 ? 27.141 -22.688 -12.539 1 96.06 186 PRO A C 1
ATOM 1354 O O . PRO A 1 186 ? 26.469 -21.797 -13.047 1 96.06 186 PRO A O 1
ATOM 1357 N N . GLN A 1 187 ? 28.375 -22.547 -12.234 1 94.38 187 GLN A N 1
ATOM 1358 C CA . GLN A 1 187 ? 29.078 -21.281 -12.383 1 94.38 187 GLN A CA 1
ATOM 1359 C C . GLN A 1 187 ? 29.156 -20.859 -13.852 1 94.38 187 GLN A C 1
ATOM 1361 O O . GLN A 1 187 ? 29.172 -19.672 -14.164 1 94.38 187 GLN A O 1
ATOM 1366 N N . SER A 1 188 ? 29.109 -21.812 -14.727 1 95.25 188 SER A N 1
ATOM 1367 C CA . SER A 1 188 ? 29.219 -21.547 -16.156 1 95.25 188 SER A CA 1
ATOM 1368 C C . SER A 1 188 ? 27.984 -20.828 -16.688 1 95.25 188 SER A C 1
ATOM 1370 O O . SER A 1 188 ? 28.016 -20.25 -17.781 1 95.25 188 SER A O 1
ATOM 1372 N N . ASN A 1 189 ? 26.922 -20.875 -15.906 1 97.12 189 ASN A N 1
ATOM 1373 C CA . ASN A 1 189 ? 25.688 -20.234 -16.359 1 97.12 189 ASN A CA 1
ATOM 1374 C C . ASN A 1 189 ? 25.641 -18.766 -15.945 1 97.12 189 ASN A C 1
ATOM 1376 O O . ASN A 1 189 ? 24.641 -18.078 -16.203 1 97.12 189 ASN A O 1
ATOM 1380 N N . ARG A 1 190 ? 26.625 -18.312 -15.305 1 95.94 190 ARG A N 1
ATOM 1381 C CA . ARG A 1 190 ? 26.766 -16.922 -14.883 1 95.94 190 ARG A CA 1
ATOM 1382 C C . ARG A 1 190 ? 27.969 -16.266 -15.547 1 95.94 190 ARG A C 1
ATOM 1384 O O . ARG A 1 190 ? 29 -16.062 -14.898 1 95.94 190 ARG A O 1
ATOM 1391 N N . PRO A 1 191 ? 27.797 -15.773 -16.766 1 94 191 PRO A N 1
ATOM 1392 C CA . PRO A 1 191 ? 28.891 -15.055 -17.406 1 94 191 PRO A CA 1
ATOM 1393 C C . PRO A 1 191 ? 29.25 -13.758 -16.688 1 94 191 PRO A C 1
ATOM 1395 O O . PRO A 1 191 ? 28.562 -13.367 -15.734 1 94 191 PRO A O 1
ATOM 1398 N N . THR A 1 192 ? 30.344 -13.211 -17.125 1 89.5 192 THR A N 1
ATOM 1399 C CA . THR A 1 192 ? 30.75 -11.922 -16.578 1 89.5 192 THR A CA 1
ATOM 1400 C C . THR A 1 192 ? 29.734 -10.836 -16.938 1 89.5 192 THR A C 1
ATOM 1402 O O . THR A 1 192 ? 29.172 -10.859 -18.031 1 89.5 192 THR A O 1
ATOM 1405 N N . GLY A 1 193 ? 29.5 -9.977 -15.938 1 88.5 193 GLY A N 1
ATOM 1406 C CA . GLY A 1 193 ? 28.562 -8.898 -16.141 1 88.5 193 GLY A CA 1
ATOM 1407 C C . GLY A 1 193 ? 27.25 -9.094 -15.383 1 88.5 193 GLY A C 1
ATOM 1408 O O . GLY A 1 193 ? 27.078 -10.109 -14.703 1 88.5 193 GLY A O 1
ATOM 1409 N N . THR A 1 194 ? 26.391 -8.086 -15.523 1 90.81 194 THR A N 1
ATOM 1410 C CA . THR A 1 194 ? 25.141 -8.117 -14.766 1 90.81 194 THR A CA 1
ATOM 1411 C C . THR A 1 194 ? 23.938 -8.172 -15.695 1 90.81 194 THR A C 1
ATOM 1413 O O . THR A 1 194 ? 22.797 -8.312 -15.242 1 90.81 194 THR A O 1
ATOM 1416 N N . THR A 1 195 ? 24.156 -8.008 -16.969 1 94.31 195 THR A N 1
ATOM 1417 C CA . THR A 1 195 ? 23.141 -8.203 -18 1 94.31 195 THR A CA 1
ATOM 1418 C C . THR A 1 195 ? 23.625 -9.203 -19.047 1 94.31 195 THR A C 1
ATOM 1420 O O . THR A 1 195 ? 24.641 -8.977 -19.719 1 94.31 195 THR A O 1
ATOM 1423 N N . PHE A 1 196 ? 22.922 -10.312 -19.156 1 96.25 196 PHE A N 1
ATOM 1424 C CA . PHE A 1 196 ? 23.391 -11.375 -20.047 1 96.25 196 PHE A CA 1
ATOM 1425 C C . PHE A 1 196 ? 22.281 -12.367 -20.344 1 96.25 196 PHE A C 1
ATOM 1427 O O . PHE A 1 196 ? 21.266 -12.398 -19.656 1 96.25 196 PHE A O 1
ATOM 1434 N N . ALA A 1 197 ? 22.5 -13.102 -21.406 1 96.56 197 ALA A N 1
ATOM 1435 C CA . ALA A 1 197 ? 21.719 -14.305 -21.656 1 96.56 197 ALA A CA 1
ATOM 1436 C C . ALA A 1 197 ? 22.375 -15.539 -21.031 1 96.56 197 ALA A C 1
ATOM 1438 O O . ALA A 1 197 ? 23.562 -15.766 -21.219 1 96.56 197 ALA A O 1
ATOM 1439 N N . ALA A 1 198 ? 21.609 -16.25 -20.281 1 96.25 198 ALA A N 1
ATOM 1440 C CA . ALA A 1 198 ? 22.203 -17.438 -19.672 1 96.25 198 ALA A CA 1
ATOM 1441 C C . ALA A 1 198 ? 22.641 -18.438 -20.734 1 96.25 198 ALA A C 1
ATOM 1443 O O . ALA A 1 198 ? 21.891 -18.766 -21.656 1 96.25 198 ALA A O 1
ATOM 1444 N N . PRO A 1 199 ? 23.859 -18.953 -20.609 1 96.69 199 PRO A N 1
ATOM 1445 C CA . PRO A 1 199 ? 24.344 -19.953 -21.578 1 96.69 199 PRO A CA 1
ATOM 1446 C C . PRO A 1 199 ? 23.422 -21.156 -21.688 1 96.69 199 PRO A C 1
ATOM 1448 O O . PRO A 1 199 ? 23.156 -21.656 -22.781 1 96.69 199 PRO A O 1
ATOM 1451 N N . ASP A 1 200 ? 23 -21.625 -20.609 1 97.5 200 ASP A N 1
ATOM 1452 C CA . ASP A 1 200 ? 21.953 -22.656 -20.547 1 97.5 200 ASP A CA 1
ATOM 1453 C C . ASP A 1 200 ? 20.641 -22.078 -20.016 1 97.5 200 ASP A C 1
ATOM 1455 O O . ASP A 1 200 ? 20.484 -21.906 -18.797 1 97.5 200 ASP A O 1
ATOM 1459 N N . PRO A 1 201 ? 19.703 -21.812 -20.891 1 97.81 201 PRO A N 1
ATOM 1460 C CA . PRO A 1 201 ? 18.469 -21.156 -20.453 1 97.81 201 PRO A CA 1
ATOM 1461 C C . PRO A 1 201 ? 17.594 -22.062 -19.594 1 97.81 201 PRO A C 1
ATOM 1463 O O . PRO A 1 201 ? 16.578 -21.625 -19.062 1 97.81 201 PRO A O 1
ATOM 1466 N N . LEU A 1 202 ? 18 -23.328 -19.422 1 97.25 202 LEU A N 1
ATOM 1467 C CA . LEU A 1 202 ? 17.188 -24.281 -18.672 1 97.25 202 LEU A CA 1
ATOM 1468 C C . LEU A 1 202 ? 17.812 -24.578 -17.312 1 97.25 202 LEU A C 1
ATOM 1470 O O . LEU A 1 202 ? 17.344 -25.484 -16.609 1 97.25 202 LEU A O 1
ATOM 1474 N N . ARG A 1 203 ? 18.875 -23.891 -16.969 1 97.38 203 ARG A N 1
ATOM 1475 C CA . ARG A 1 203 ? 19.547 -24.031 -15.68 1 97.38 203 ARG A CA 1
ATOM 1476 C C . ARG A 1 203 ? 19.578 -22.688 -14.945 1 97.38 203 ARG A C 1
ATOM 1478 O O . ARG A 1 203 ? 19.719 -21.641 -15.562 1 97.38 203 ARG A O 1
ATOM 1485 N N . MET A 1 204 ? 19.484 -22.812 -13.633 1 97.81 204 MET A N 1
ATOM 1486 C CA . MET A 1 204 ? 19.5 -21.594 -12.82 1 97.81 204 MET A CA 1
ATOM 1487 C C . MET A 1 204 ? 20.859 -20.906 -12.875 1 97.81 204 MET A C 1
ATOM 1489 O O . MET A 1 204 ? 21.859 -21.531 -13.242 1 97.81 204 MET A O 1
ATOM 1493 N N . VAL A 1 205 ? 20.844 -19.656 -12.57 1 97.88 205 VAL A N 1
ATOM 1494 C CA . VAL A 1 205 ? 22.047 -18.844 -12.523 1 97.88 205 VAL A CA 1
ATOM 1495 C C . VAL A 1 205 ? 22.469 -18.625 -11.062 1 97.88 205 VAL A C 1
ATOM 1497 O O . VAL A 1 205 ? 21.641 -18.266 -10.227 1 97.88 205 VAL A O 1
ATOM 1500 N N . PRO A 1 206 ? 23.719 -18.844 -10.758 1 98 206 PRO A N 1
ATOM 1501 C CA . PRO A 1 206 ? 24.156 -18.688 -9.359 1 98 206 PRO A CA 1
ATOM 1502 C C . PRO A 1 206 ? 24.234 -17.219 -8.938 1 98 206 PRO A C 1
ATOM 1504 O O . PRO A 1 206 ? 24.578 -16.359 -9.742 1 98 206 PRO A O 1
ATOM 1507 N N . PHE A 1 207 ? 23.906 -16.984 -7.637 1 98.12 207 PHE A N 1
ATOM 1508 C CA . PHE A 1 207 ? 24.219 -15.711 -7 1 98.12 207 PHE A CA 1
ATOM 1509 C C . PHE A 1 207 ? 25.734 -15.516 -6.918 1 98.12 207 PHE A C 1
ATOM 1511 O O . PHE A 1 207 ? 26.484 -16.484 -6.859 1 98.12 207 PHE A O 1
ATOM 1518 N N . ARG A 1 208 ? 26.172 -14.266 -6.855 1 96.75 208 ARG A N 1
ATOM 1519 C CA . ARG A 1 208 ? 27.562 -13.898 -6.695 1 96.75 208 ARG A CA 1
ATOM 1520 C C . ARG A 1 208 ? 27.719 -12.734 -5.723 1 96.75 208 ARG A C 1
ATOM 1522 O O . ARG A 1 208 ? 26.781 -11.969 -5.504 1 96.75 208 ARG A O 1
ATOM 1529 N N . VAL A 1 209 ? 28.938 -12.734 -5.113 1 96.12 209 VAL A N 1
ATOM 1530 C CA . VAL A 1 209 ? 29.297 -11.539 -4.367 1 96.12 209 VAL A CA 1
ATOM 1531 C C . VAL A 1 209 ? 29.172 -10.312 -5.262 1 96.12 209 VAL A C 1
ATOM 1533 O O . VAL A 1 209 ? 29.609 -10.328 -6.414 1 96.12 209 VAL A O 1
ATOM 1536 N N . GLY A 1 210 ? 28.453 -9.32 -4.754 1 96.12 210 GLY A N 1
ATOM 1537 C CA . GLY A 1 210 ? 28.234 -8.117 -5.539 1 96.12 210 GLY A CA 1
ATOM 1538 C C . GLY A 1 210 ? 26.828 -8.016 -6.09 1 96.12 210 GLY A C 1
ATOM 1539 O O . GLY A 1 210 ? 26.422 -6.965 -6.602 1 96.12 210 GLY A O 1
ATOM 1540 N N . ASP A 1 211 ? 26.078 -9.039 -6.016 1 97.62 211 ASP A N 1
ATOM 1541 C CA . ASP A 1 211 ? 24.672 -8.938 -6.355 1 97.62 211 ASP A CA 1
ATOM 1542 C C . ASP A 1 211 ? 23.906 -8.148 -5.297 1 97.62 211 ASP A C 1
ATOM 1544 O O . ASP A 1 211 ? 24.141 -8.32 -4.098 1 97.62 211 ASP A O 1
ATOM 1548 N N . PHE A 1 212 ? 23.047 -7.234 -5.723 1 97.81 212 PHE A N 1
ATOM 1549 C CA . PHE A 1 212 ? 22.156 -6.496 -4.844 1 97.81 212 PHE A CA 1
ATOM 1550 C C . PHE A 1 212 ? 20.781 -7.16 -4.789 1 97.81 212 PHE A C 1
ATOM 1552 O O . PHE A 1 212 ? 20.078 -7.207 -5.793 1 97.81 212 PHE A O 1
ATOM 1559 N N . ILE A 1 213 ? 20.344 -7.574 -3.539 1 98.19 213 ILE A N 1
ATOM 1560 C CA . ILE A 1 213 ? 19.109 -8.336 -3.473 1 98.19 213 ILE A CA 1
ATOM 1561 C C . ILE A 1 213 ? 18.094 -7.613 -2.584 1 98.19 213 ILE A C 1
ATOM 1563 O O . ILE A 1 213 ? 18.484 -6.914 -1.643 1 98.19 213 ILE A O 1
ATOM 1567 N N . GLU A 1 214 ? 16.875 -7.723 -2.922 1 97.88 214 GLU A N 1
ATOM 1568 C CA . GLU A 1 214 ? 15.711 -7.5 -2.068 1 97.88 214 GLU A CA 1
ATOM 1569 C C . GLU A 1 214 ? 15.125 -8.82 -1.573 1 97.88 214 GLU A C 1
ATOM 1571 O O . GLU A 1 214 ? 15 -9.773 -2.342 1 97.88 214 GLU A O 1
ATOM 1576 N N . PHE A 1 215 ? 14.898 -8.852 -0.259 1 98.06 215 PHE A N 1
ATOM 1577 C CA . PHE A 1 215 ? 14.445 -10.148 0.24 1 98.06 215 PHE A CA 1
ATOM 1578 C C . PHE A 1 215 ? 13.461 -9.969 1.391 1 98.06 215 PHE A C 1
ATOM 1580 O O . PHE A 1 215 ? 13.484 -8.945 2.082 1 98.06 215 PHE A O 1
ATOM 1587 N N . SER A 1 216 ? 12.578 -10.922 1.49 1 97.19 216 SER A N 1
ATOM 1588 C CA . SER A 1 216 ? 11.617 -11.047 2.58 1 97.19 216 SER A CA 1
ATOM 1589 C C . SER A 1 216 ? 11.672 -12.43 3.213 1 97.19 216 SER A C 1
ATOM 1591 O O . SER A 1 216 ? 11.844 -13.43 2.518 1 97.19 216 SER A O 1
ATOM 1593 N N . GLY A 1 217 ? 11.609 -12.445 4.492 1 95.31 217 GLY A N 1
ATOM 1594 C CA . GLY A 1 217 ? 11.672 -13.703 5.227 1 95.31 217 GLY A CA 1
ATOM 1595 C C . GLY A 1 217 ? 11.469 -13.531 6.719 1 95.31 217 GLY A C 1
ATOM 1596 O O . GLY A 1 217 ? 11.133 -12.438 7.184 1 95.31 217 GLY A O 1
ATOM 1597 N N . LEU A 1 218 ? 11.641 -14.625 7.461 1 93.06 218 LEU A N 1
ATOM 1598 C CA . LEU A 1 218 ? 11.477 -14.633 8.914 1 93.06 218 LEU A CA 1
ATOM 1599 C C . LEU A 1 218 ? 12.812 -14.391 9.609 1 93.06 218 LEU A C 1
ATOM 1601 O O . LEU A 1 218 ? 13.82 -15.016 9.273 1 93.06 218 LEU A O 1
ATOM 1605 N N . LYS A 1 219 ? 12.758 -13.43 10.438 1 91.5 219 LYS A N 1
ATOM 1606 C CA . LYS A 1 219 ? 13.914 -13.266 11.312 1 91.5 219 LYS A CA 1
ATOM 1607 C C . LYS A 1 219 ? 14.039 -14.438 12.281 1 91.5 219 LYS A C 1
ATOM 1609 O O . LYS A 1 219 ? 13.086 -14.766 12.992 1 91.5 219 LYS A O 1
ATOM 1614 N N . VAL A 1 220 ? 15.125 -15.062 12.289 1 85.31 220 VAL A N 1
ATOM 1615 C CA . VAL A 1 220 ? 15.367 -16.172 13.211 1 85.31 220 VAL A CA 1
ATOM 1616 C C . VAL A 1 220 ? 16.625 -15.898 14.031 1 85.31 220 VAL A C 1
ATOM 1618 O O . VAL A 1 220 ? 17.266 -14.859 13.859 1 85.31 220 VAL A O 1
ATOM 1621 N N . GLY A 1 221 ? 16.953 -16.656 15.016 1 79.06 221 GLY A N 1
ATOM 1622 C CA . GLY A 1 221 ? 18.125 -16.484 15.852 1 79.06 221 GLY A CA 1
ATOM 1623 C C . GLY A 1 221 ? 19.422 -16.547 15.07 1 79.06 221 GLY A C 1
ATOM 1624 O O . GLY A 1 221 ? 19.438 -16.922 13.898 1 79.06 221 GLY A O 1
ATOM 1625 N N . GLY A 1 222 ? 20.562 -16.031 15.531 1 78.5 222 GLY A N 1
ATOM 1626 C CA . GLY A 1 222 ? 21.875 -16.109 14.922 1 78.5 222 GLY A CA 1
ATOM 1627 C C . GLY A 1 222 ? 22.094 -15.094 13.82 1 78.5 222 GLY A C 1
ATOM 1628 O O . GLY A 1 222 ? 22.828 -15.352 12.867 1 78.5 222 GLY A O 1
ATOM 1629 N N . SER A 1 223 ? 21.344 -14.055 13.805 1 89.94 223 SER A N 1
ATOM 1630 C CA . SER A 1 223 ? 21.453 -12.984 12.82 1 89.94 223 SER A CA 1
ATOM 1631 C C . SER A 1 223 ? 21.109 -13.484 11.422 1 89.94 223 SER A C 1
ATOM 1633 O O . SER A 1 223 ? 21.75 -13.102 10.438 1 89.94 223 SER A O 1
ATOM 1635 N N . GLU A 1 224 ? 20.188 -14.43 11.406 1 94.75 224 GLU A N 1
ATOM 1636 C CA . GLU A 1 224 ? 19.797 -15.039 10.141 1 94.75 224 GLU A CA 1
ATOM 1637 C C . GLU A 1 224 ? 18.359 -14.672 9.766 1 94.75 224 GLU A C 1
ATOM 1639 O O . GLU A 1 224 ? 17.5 -14.523 10.641 1 94.75 224 GLU A O 1
ATOM 1644 N N . ILE A 1 225 ? 18.156 -14.438 8.5 1 97.31 225 ILE A N 1
ATOM 1645 C CA . ILE A 1 225 ? 16.828 -14.305 7.91 1 97.31 225 ILE A CA 1
ATOM 1646 C C . ILE A 1 225 ? 16.531 -15.531 7.047 1 97.31 225 ILE A C 1
ATOM 1648 O O . ILE A 1 225 ? 17.328 -15.891 6.176 1 97.31 225 ILE A O 1
ATOM 1652 N N . LEU A 1 226 ? 15.453 -16.203 7.344 1 94.94 226 LEU A N 1
ATOM 1653 C CA . LEU A 1 226 ? 14.953 -17.281 6.492 1 94.94 226 LEU A CA 1
ATOM 1654 C C . LEU A 1 226 ? 14.055 -16.734 5.391 1 94.94 226 LEU A C 1
ATOM 1656 O O . LEU A 1 226 ? 12.867 -16.5 5.613 1 94.94 226 LEU A O 1
ATOM 1660 N N . ALA A 1 227 ? 14.609 -16.625 4.211 1 97.44 227 ALA A N 1
ATOM 1661 C CA . ALA A 1 227 ? 13.953 -15.891 3.129 1 97.44 227 ALA A CA 1
ATOM 1662 C C . ALA A 1 227 ? 13 -16.797 2.357 1 97.44 227 ALA A C 1
ATOM 1664 O O . ALA A 1 227 ? 13.344 -17.938 2.029 1 97.44 227 ALA A O 1
ATOM 1665 N N . TRP A 1 228 ? 11.812 -16.297 2.129 1 95.62 228 TRP A N 1
ATOM 1666 C CA . TRP A 1 228 ? 10.898 -16.984 1.227 1 95.62 228 TRP A CA 1
ATOM 1667 C C . TRP A 1 228 ? 10.875 -16.312 -0.143 1 95.62 228 TRP A C 1
ATOM 1669 O O . TRP A 1 228 ? 10.352 -16.891 -1.107 1 95.62 228 TRP A O 1
ATOM 1679 N N . SER A 1 229 ? 11.477 -15.133 -0.259 1 97.38 229 SER A N 1
ATOM 1680 C CA . SER A 1 229 ? 11.57 -14.422 -1.528 1 97.38 229 SER A CA 1
ATOM 1681 C C . SER A 1 229 ? 12.883 -13.648 -1.628 1 97.38 229 SER A C 1
ATOM 1683 O O . SER A 1 229 ? 13.289 -12.984 -0.672 1 97.38 229 SER A O 1
ATOM 1685 N N . ILE A 1 230 ? 13.586 -13.75 -2.752 1 98.5 230 ILE A N 1
ATOM 1686 C CA . ILE A 1 230 ? 14.789 -12.992 -3.082 1 98.5 230 ILE A CA 1
ATOM 1687 C C . ILE A 1 230 ? 14.742 -12.57 -4.547 1 98.5 230 ILE A C 1
ATOM 1689 O O . ILE A 1 230 ? 14.523 -13.391 -5.438 1 98.5 230 ILE A O 1
ATOM 1693 N N . VAL A 1 231 ? 14.945 -11.297 -4.758 1 98 231 VAL A N 1
ATOM 1694 C CA . VAL A 1 231 ? 15.094 -10.797 -6.121 1 98 231 VAL A CA 1
ATOM 1695 C C . VAL A 1 231 ? 16.406 -10.016 -6.242 1 98 231 VAL A C 1
ATOM 1697 O O . VAL A 1 231 ? 16.656 -9.078 -5.48 1 98 231 VAL A O 1
ATOM 1700 N N . ALA A 1 232 ? 17.234 -10.445 -7.094 1 98.06 232 ALA A N 1
ATOM 1701 C CA . ALA A 1 232 ? 18.453 -9.695 -7.395 1 98.06 232 ALA A CA 1
ATOM 1702 C C . ALA A 1 232 ? 18.188 -8.617 -8.445 1 98.06 232 ALA A C 1
ATOM 1704 O O . ALA A 1 232 ? 18.234 -8.883 -9.648 1 98.06 232 ALA A O 1
ATOM 1705 N N . VAL A 1 233 ? 18.109 -7.438 -8.016 1 95.12 233 VAL A N 1
ATOM 1706 C CA . VAL A 1 233 ? 17.578 -6.387 -8.875 1 95.12 233 VAL A CA 1
ATOM 1707 C C . VAL A 1 233 ? 18.672 -5.883 -9.805 1 95.12 233 VAL A C 1
ATOM 1709 O O . VAL A 1 233 ? 18.375 -5.316 -10.867 1 95.12 233 VAL A O 1
ATOM 1712 N N . ASN A 1 234 ? 19.953 -6.098 -9.484 1 95.5 234 ASN A N 1
ATOM 1713 C CA . ASN A 1 234 ? 21.031 -5.645 -10.352 1 95.5 234 ASN A CA 1
ATOM 1714 C C . ASN A 1 234 ? 21.516 -6.762 -11.266 1 95.5 234 ASN A C 1
ATOM 1716 O O . ASN A 1 234 ? 22.625 -6.676 -11.82 1 95.5 234 ASN A O 1
ATOM 1720 N N . VAL A 1 235 ? 20.734 -7.863 -11.328 1 97.19 235 VAL A N 1
ATOM 1721 C CA . VAL A 1 235 ? 21.047 -8.961 -12.242 1 97.19 235 VAL A CA 1
ATOM 1722 C C . VAL A 1 235 ? 19.906 -9.109 -13.258 1 97.19 235 VAL A C 1
ATOM 1724 O O . VAL A 1 235 ? 18.781 -9.422 -12.891 1 97.19 235 VAL A O 1
ATOM 1727 N N . GLN A 1 236 ? 20.328 -8.859 -14.5 1 97.56 236 GLN A N 1
ATOM 1728 C CA . GLN A 1 236 ? 19.375 -8.992 -15.594 1 97.56 236 GLN A CA 1
ATOM 1729 C C . GLN A 1 236 ? 19.719 -10.188 -16.484 1 97.56 236 GLN A C 1
ATOM 1731 O O . GLN A 1 236 ? 20.625 -10.117 -17.297 1 97.56 236 GLN A O 1
ATOM 1736 N N . VAL A 1 237 ? 18.922 -11.234 -16.297 1 98.25 237 VAL A N 1
ATOM 1737 C CA . VAL A 1 237 ? 19.094 -12.414 -17.125 1 98.25 237 VAL A CA 1
ATOM 1738 C C . VAL A 1 237 ? 18.016 -12.438 -18.219 1 98.25 237 VAL A C 1
ATOM 1740 O O . VAL A 1 237 ? 16.828 -12.422 -17.922 1 98.25 237 VAL A O 1
ATOM 1743 N N . THR A 1 238 ? 18.469 -12.469 -19.438 1 96.94 238 THR A N 1
ATOM 1744 C CA . THR A 1 238 ? 17.531 -12.438 -20.562 1 96.94 238 THR A CA 1
ATOM 1745 C C . THR A 1 238 ? 17.547 -13.766 -21.297 1 96.94 238 THR A C 1
ATOM 1747 O O . THR A 1 238 ? 18.453 -14.578 -21.125 1 96.94 238 THR A O 1
ATOM 1750 N N . THR A 1 239 ? 16.469 -13.977 -21.984 1 97.5 239 THR A N 1
ATOM 1751 C CA . THR A 1 239 ? 16.344 -15.086 -22.922 1 97.5 239 THR A CA 1
ATOM 1752 C C . THR A 1 239 ? 15.812 -14.594 -24.266 1 97.5 239 THR A C 1
ATOM 1754 O O . THR A 1 239 ? 15.375 -13.445 -24.375 1 97.5 239 THR A O 1
ATOM 1757 N N . SER A 1 240 ? 16.031 -15.414 -25.25 1 95.19 240 SER A N 1
ATOM 1758 C CA . SER A 1 240 ? 15.328 -15.297 -26.516 1 95.19 240 SER A CA 1
ATOM 1759 C C . SER A 1 240 ? 14.328 -16.438 -26.703 1 95.19 240 SER A C 1
ATOM 1761 O O . SER A 1 240 ? 14.688 -17.5 -27.219 1 95.19 240 SER A O 1
ATOM 1763 N N . ALA A 1 241 ? 13.133 -16.141 -26.281 1 94 241 ALA A N 1
ATOM 1764 C CA . ALA A 1 241 ? 12.125 -17.188 -26.172 1 94 241 ALA A CA 1
ATOM 1765 C C . ALA A 1 241 ? 11.852 -17.828 -27.531 1 94 241 ALA A C 1
ATOM 1767 O O . ALA A 1 241 ? 11.789 -17.141 -28.547 1 94 241 ALA A O 1
ATOM 1768 N N . SER A 1 242 ? 11.789 -19.109 -27.516 1 90.5 242 SER A N 1
ATOM 1769 C CA . SER A 1 242 ? 11.492 -19.969 -28.656 1 90.5 242 SER A CA 1
ATOM 1770 C C . SER A 1 242 ? 10.773 -21.234 -28.219 1 90.5 242 SER A C 1
ATOM 1772 O O . SER A 1 242 ? 10.25 -21.312 -27.109 1 90.5 242 SER A O 1
ATOM 1774 N N . ASP A 1 243 ? 10.789 -22.203 -29.094 1 85.62 243 ASP A N 1
ATOM 1775 C CA . ASP A 1 243 ? 10.141 -23.469 -28.766 1 85.62 243 ASP A CA 1
ATOM 1776 C C . ASP A 1 243 ? 10.953 -24.25 -27.75 1 85.62 243 ASP A C 1
ATOM 1778 O O . ASP A 1 243 ? 10.438 -25.172 -27.109 1 85.62 243 ASP A O 1
ATOM 1782 N N . THR A 1 244 ? 12.211 -23.875 -27.609 1 90.81 244 THR A N 1
ATOM 1783 C CA . THR A 1 244 ? 13.07 -24.656 -26.719 1 90.81 244 THR A CA 1
ATOM 1784 C C . THR A 1 244 ? 13.672 -23.75 -25.625 1 90.81 244 THR A C 1
ATOM 1786 O O . THR A 1 244 ? 14.336 -24.234 -24.719 1 90.81 244 THR A O 1
ATOM 1789 N N . VAL A 1 245 ? 13.438 -22.453 -25.766 1 95.31 245 VAL A N 1
ATOM 1790 C CA . VAL A 1 245 ? 13.93 -21.484 -24.781 1 95.31 245 VAL A CA 1
ATOM 1791 C C . VAL A 1 245 ? 12.758 -20.781 -24.109 1 95.31 245 VAL A C 1
ATOM 1793 O O . VAL A 1 245 ? 11.961 -20.125 -24.766 1 95.31 245 VAL A O 1
ATOM 1796 N N . PRO A 1 246 ? 12.672 -20.953 -22.828 1 95.94 246 PRO A N 1
ATOM 1797 C CA . PRO A 1 246 ? 11.5 -20.406 -22.141 1 95.94 246 PRO A CA 1
ATOM 1798 C C . PRO A 1 246 ? 11.57 -18.891 -22 1 95.94 246 PRO A C 1
ATOM 1800 O O . PRO A 1 246 ? 12.648 -18.297 -22.109 1 95.94 246 PRO A O 1
ATOM 1803 N N . ASN A 1 247 ? 10.398 -18.266 -21.875 1 97.69 247 ASN A N 1
ATOM 1804 C CA . ASN A 1 247 ? 10.234 -16.906 -21.375 1 97.69 247 ASN A CA 1
ATOM 1805 C C . ASN A 1 247 ? 9.875 -16.875 -19.891 1 97.69 247 ASN A C 1
ATOM 1807 O O . ASN A 1 247 ? 8.742 -17.203 -19.516 1 97.69 247 ASN A O 1
ATOM 1811 N N . TYR A 1 248 ? 10.789 -16.531 -19.062 1 98.19 248 TYR A N 1
ATOM 1812 C CA . TYR A 1 248 ? 10.547 -16.516 -17.609 1 98.19 248 TYR A CA 1
ATOM 1813 C C . TYR A 1 248 ? 9.695 -15.32 -17.219 1 98.19 248 TYR A C 1
ATOM 1815 O O . TYR A 1 248 ? 9.719 -14.281 -17.875 1 98.19 248 TYR A O 1
ATOM 1823 N N . ILE A 1 249 ? 8.93 -15.508 -16.125 1 98.12 249 ILE A N 1
ATOM 1824 C CA . ILE A 1 249 ? 7.977 -14.492 -15.68 1 98.12 249 ILE A CA 1
ATOM 1825 C C . ILE A 1 249 ? 8.234 -14.164 -14.211 1 98.12 249 ILE A C 1
ATOM 1827 O O . ILE A 1 249 ? 8.43 -15.062 -13.391 1 98.12 249 ILE A O 1
ATOM 1831 N N . ARG A 1 250 ? 8.25 -12.922 -13.859 1 97.75 250 ARG A N 1
ATOM 1832 C CA . ARG A 1 250 ? 8.125 -12.43 -12.492 1 97.75 250 ARG A CA 1
ATOM 1833 C C . ARG A 1 250 ? 6.844 -11.617 -12.312 1 97.75 250 ARG A C 1
ATOM 1835 O O . ARG A 1 250 ? 6.602 -10.664 -13.055 1 97.75 250 ARG A O 1
ATOM 1842 N N . VAL A 1 251 ? 6.078 -12.008 -11.359 1 96.88 251 VAL A N 1
ATOM 1843 C CA . VAL A 1 251 ? 4.844 -11.281 -11.086 1 96.88 251 VAL A CA 1
ATOM 1844 C C . VAL A 1 251 ? 5.023 -10.406 -9.852 1 96.88 251 VAL A C 1
ATOM 1846 O O . VAL A 1 251 ? 5.41 -10.898 -8.781 1 96.88 251 VAL A O 1
ATOM 1849 N N . GLU A 1 252 ? 4.766 -9.164 -9.992 1 94.88 252 GLU A N 1
ATOM 1850 C CA . GLU A 1 252 ? 4.91 -8.211 -8.898 1 94.88 252 GLU A CA 1
ATOM 1851 C C . GLU A 1 252 ? 3.592 -8.023 -8.148 1 94.88 252 GLU A C 1
ATOM 1853 O O . GLU A 1 252 ? 3.582 -7.871 -6.926 1 94.88 252 GLU A O 1
ATOM 1858 N N . ASP A 1 253 ? 2.539 -8.023 -8.914 1 93.88 253 ASP A N 1
ATOM 1859 C CA . ASP A 1 253 ? 1.24 -7.773 -8.297 1 93.88 253 ASP A CA 1
ATOM 1860 C C . ASP A 1 253 ? 0.155 -8.641 -8.93 1 93.88 253 ASP A C 1
ATOM 1862 O O . ASP A 1 253 ? 0.149 -8.852 -10.141 1 93.88 253 ASP A O 1
ATOM 1866 N N . MET A 1 254 ? -0.693 -9.117 -8.172 1 96.5 254 MET A N 1
ATOM 1867 C CA . MET A 1 254 ? -1.947 -9.766 -8.539 1 96.5 254 MET A CA 1
ATOM 1868 C C . MET A 1 254 ? -3.084 -9.305 -7.629 1 96.5 254 MET A C 1
ATOM 1870 O O . MET A 1 254 ? -3.246 -9.812 -6.52 1 96.5 254 MET A O 1
ATOM 1874 N N . LEU A 1 255 ? -3.893 -8.406 -8.125 1 97.12 255 LEU A N 1
ATOM 1875 C CA . LEU A 1 255 ? -4.984 -7.801 -7.375 1 97.12 255 LEU A CA 1
ATOM 1876 C C . LEU A 1 255 ? -6.332 -8.125 -8.008 1 97.12 255 LEU A C 1
ATOM 1878 O O . LEU A 1 255 ? -6.465 -8.117 -9.234 1 97.12 255 LEU A O 1
ATOM 1882 N N . VAL A 1 256 ? -7.312 -8.367 -7.184 1 97.38 256 VAL A N 1
ATOM 1883 C CA . VAL A 1 256 ? -8.672 -8.602 -7.664 1 97.38 256 VAL A CA 1
ATOM 1884 C C . VAL A 1 256 ? -9.633 -7.656 -6.961 1 97.38 256 VAL A C 1
ATOM 1886 O O . VAL A 1 256 ? -9.781 -7.707 -5.738 1 97.38 256 VAL A O 1
ATOM 1889 N N . GLY A 1 257 ? -10.234 -6.77 -7.73 1 96.56 257 GLY A N 1
ATOM 1890 C CA . GLY A 1 257 ? -11.383 -6.031 -7.227 1 96.56 257 GLY A CA 1
ATOM 1891 C C . GLY A 1 257 ? -12.664 -6.84 -7.234 1 96.56 257 GLY A C 1
ATOM 1892 O O . GLY A 1 257 ? -13.055 -7.379 -8.266 1 96.56 257 GLY A O 1
ATOM 1893 N N . VAL A 1 258 ? -13.289 -6.902 -6.09 1 96.56 258 VAL A N 1
ATOM 1894 C CA . VAL A 1 258 ? -14.547 -7.637 -5.996 1 96.56 258 VAL A CA 1
ATOM 1895 C C . VAL A 1 258 ? -15.711 -6.719 -6.363 1 96.56 258 VAL A C 1
ATOM 1897 O O . VAL A 1 258 ? -15.867 -5.645 -5.777 1 96.56 258 VAL A O 1
ATOM 1900 N N . ARG A 1 259 ? -16.453 -7.137 -7.254 1 89.94 259 ARG A N 1
ATOM 1901 C CA . ARG A 1 259 ? -17.547 -6.305 -7.75 1 89.94 259 ARG A CA 1
ATOM 1902 C C . ARG A 1 259 ? -18.75 -6.355 -6.812 1 89.94 259 ARG A C 1
ATOM 1904 O O . ARG A 1 259 ? -18.953 -7.352 -6.117 1 89.94 259 ARG A O 1
ATOM 1911 N N . ASP A 1 260 ? -19.438 -5.266 -6.734 1 91 260 ASP A N 1
ATOM 1912 C CA . ASP A 1 260 ? -20.734 -5.137 -6.074 1 91 260 ASP A CA 1
ATOM 1913 C C . ASP A 1 260 ? -21.703 -4.301 -6.914 1 91 260 ASP A C 1
ATOM 1915 O O . ASP A 1 260 ? -21.281 -3.381 -7.621 1 91 260 ASP A O 1
ATOM 1919 N N . THR A 1 261 ? -23.016 -4.629 -6.934 1 86.44 261 THR A N 1
ATOM 1920 C CA . THR A 1 261 ? -23.984 -3.93 -7.758 1 86.44 261 THR A CA 1
ATOM 1921 C C . THR A 1 261 ? -24.672 -2.824 -6.957 1 86.44 261 THR A C 1
ATOM 1923 O O . THR A 1 261 ? -25.484 -2.072 -7.5 1 86.44 261 THR A O 1
ATOM 1926 N N . ALA A 1 262 ? -24.344 -2.725 -5.645 1 87.62 262 ALA A N 1
ATOM 1927 C CA . ALA A 1 262 ? -24.906 -1.637 -4.848 1 87.62 262 ALA A CA 1
ATOM 1928 C C . ALA A 1 262 ? -24.578 -0.279 -5.461 1 87.62 262 ALA A C 1
ATOM 1930 O O . ALA A 1 262 ? -23.453 -0.061 -5.926 1 87.62 262 ALA A O 1
ATOM 1931 N N . PRO A 1 263 ? -25.5 0.677 -5.496 1 85.44 263 PRO A N 1
ATOM 1932 C CA . PRO A 1 263 ? -25.312 1.948 -6.199 1 85.44 263 PRO A CA 1
ATOM 1933 C C . PRO A 1 263 ? -24.359 2.893 -5.465 1 85.44 263 PRO A C 1
ATOM 1935 O O . PRO A 1 263 ? -23.922 3.904 -6.027 1 85.44 263 PRO A O 1
ATOM 1938 N N . ASN A 1 264 ? -24.078 2.594 -4.223 1 88.69 264 ASN A N 1
ATOM 1939 C CA . ASN A 1 264 ? -23.281 3.539 -3.445 1 88.69 264 ASN A CA 1
ATOM 1940 C C . ASN A 1 264 ? -21.859 3.025 -3.225 1 88.69 264 ASN A C 1
ATOM 1942 O O . ASN A 1 264 ? -21.219 3.361 -2.223 1 88.69 264 ASN A O 1
ATOM 1946 N N . VAL A 1 265 ? -21.406 2.088 -4.086 1 90.38 265 VAL A N 1
ATOM 1947 C CA . VAL A 1 265 ? -20.047 1.578 -3.902 1 90.38 265 VAL A CA 1
ATOM 1948 C C . VAL A 1 265 ? -19.281 1.652 -5.223 1 90.38 265 VAL A C 1
ATOM 1950 O O . VAL A 1 265 ? -19.891 1.73 -6.293 1 90.38 265 VAL A O 1
ATOM 1953 N N . GLU A 1 266 ? -18.047 1.731 -5.086 1 87.56 266 GLU A N 1
ATOM 1954 C CA . GLU A 1 266 ? -17.109 1.541 -6.188 1 87.56 266 GLU A CA 1
ATOM 1955 C C . GLU A 1 266 ? -16.234 0.312 -5.961 1 87.56 266 GLU A C 1
ATOM 1957 O O . GLU A 1 266 ? -16.094 -0.152 -4.828 1 87.56 266 GLU A O 1
ATOM 1962 N N . PHE A 1 267 ? -15.773 -0.293 -7.012 1 89.69 267 PHE A N 1
ATOM 1963 C CA . PHE A 1 267 ? -14.891 -1.447 -6.91 1 89.69 267 PHE A CA 1
ATOM 1964 C C . PHE A 1 267 ? -13.703 -1.312 -7.859 1 89.69 267 PHE A C 1
ATOM 1966 O O . PHE A 1 267 ? -13.781 -0.587 -8.859 1 89.69 267 PHE A O 1
ATOM 1973 N N . ALA A 1 268 ? -12.656 -1.974 -7.594 1 92.44 268 ALA A N 1
ATOM 1974 C CA . ALA A 1 268 ? -11.406 -1.901 -8.344 1 92.44 268 ALA A CA 1
ATOM 1975 C C . ALA A 1 268 ? -11.391 -2.922 -9.484 1 92.44 268 ALA A C 1
ATOM 1977 O O . ALA A 1 268 ? -12.188 -3.863 -9.492 1 92.44 268 ALA A O 1
ATOM 1978 N N . ASP A 1 269 ? -10.516 -2.691 -10.398 1 89.31 269 ASP A N 1
ATOM 1979 C CA . ASP A 1 269 ? -10.234 -3.645 -11.469 1 89.31 269 ASP A CA 1
ATOM 1980 C C . ASP A 1 269 ? -9.375 -4.801 -10.961 1 89.31 269 ASP A C 1
ATOM 1982 O O . ASP A 1 269 ? -8.883 -4.762 -9.828 1 89.31 269 ASP A O 1
ATOM 1986 N N . ILE A 1 270 ? -9.297 -5.789 -11.82 1 93.19 270 ILE A N 1
ATOM 1987 C CA . ILE A 1 270 ? -8.219 -6.762 -11.664 1 93.19 270 ILE A CA 1
ATOM 1988 C C . ILE A 1 270 ? -6.93 -6.199 -12.25 1 93.19 270 ILE A C 1
ATOM 1990 O O . ILE A 1 270 ? -6.922 -5.699 -13.383 1 93.19 270 ILE A O 1
ATOM 1994 N N . LYS A 1 271 ? -5.91 -6.191 -11.477 1 95 271 LYS A N 1
ATOM 1995 C CA . LYS A 1 271 ? -4.629 -5.652 -11.922 1 95 271 LYS A CA 1
ATOM 1996 C C . LYS A 1 271 ? -3.504 -6.664 -11.719 1 95 271 LYS A C 1
ATOM 1998 O O . LYS A 1 271 ? -3.346 -7.207 -10.617 1 95 271 LYS A O 1
ATOM 2003 N N . VAL A 1 272 ? -2.795 -6.914 -12.781 1 95.06 272 VAL A N 1
ATOM 2004 C CA . VAL A 1 272 ? -1.643 -7.809 -12.727 1 95.06 272 VAL A CA 1
ATOM 2005 C C . VAL A 1 272 ? -0.428 -7.125 -13.352 1 95.06 272 VAL A C 1
ATOM 2007 O O . VAL A 1 272 ? -0.521 -6.543 -14.438 1 95.06 272 VAL A O 1
ATOM 2010 N N . ILE A 1 273 ? 0.688 -7.133 -12.633 1 96.62 273 ILE A N 1
ATOM 2011 C CA . ILE A 1 273 ? 1.922 -6.508 -13.094 1 96.62 273 ILE A CA 1
ATOM 2012 C C . ILE A 1 273 ? 3.072 -7.508 -13.008 1 96.62 273 ILE A C 1
ATOM 2014 O O . ILE A 1 273 ? 3.186 -8.25 -12.031 1 96.62 273 ILE A O 1
ATOM 2018 N N . GLY A 1 274 ? 3.883 -7.48 -14.094 1 97.31 274 GLY A N 1
ATOM 2019 C CA . GLY A 1 274 ? 5.047 -8.352 -14.047 1 97.31 274 GLY A CA 1
ATOM 2020 C C . GLY A 1 274 ? 6.109 -7.984 -15.07 1 97.31 274 GLY A C 1
ATOM 2021 O O . GLY A 1 274 ? 6.078 -6.895 -15.641 1 97.31 274 GLY A O 1
ATOM 2022 N N . PHE A 1 275 ? 7.121 -8.93 -15.203 1 97.62 275 PHE A N 1
ATOM 2023 C CA . PHE A 1 275 ? 8.281 -8.797 -16.078 1 97.62 275 PHE A CA 1
ATOM 2024 C C . PHE A 1 275 ? 8.562 -10.102 -16.812 1 97.62 275 PHE A C 1
ATOM 2026 O O . PHE A 1 275 ? 8.172 -11.18 -16.344 1 97.62 275 PHE A O 1
ATOM 2033 N N . LEU A 1 276 ? 9.203 -9.961 -17.969 1 97.56 276 LEU A N 1
ATOM 2034 C CA . LEU A 1 276 ? 9.586 -11.141 -18.734 1 97.56 276 LEU A CA 1
ATOM 2035 C C . LEU A 1 276 ? 11.086 -11.141 -19.016 1 97.56 276 LEU A C 1
ATOM 2037 O O . LEU A 1 276 ? 11.734 -10.094 -18.953 1 97.56 276 LEU A O 1
ATOM 2041 N N . SER A 1 277 ? 11.578 -12.32 -19.344 1 98.19 277 SER A N 1
ATOM 2042 C CA . SER A 1 277 ? 12.992 -12.445 -19.703 1 98.19 277 SER A CA 1
ATOM 2043 C C . SER A 1 277 ? 13.211 -12.25 -21.188 1 98.19 277 SER A C 1
ATOM 2045 O O . SER A 1 277 ? 14.344 -12.062 -21.641 1 98.19 277 SER A O 1
ATOM 2047 N N . SER A 1 278 ? 12.156 -12.32 -21.938 1 96.06 278 SER A N 1
ATOM 2048 C CA . SER A 1 278 ? 12.172 -12.094 -23.375 1 96.06 278 SER A CA 1
ATOM 2049 C C . SER A 1 278 ? 11.039 -11.164 -23.797 1 96.06 278 SER A C 1
ATOM 2051 O O . SER A 1 278 ? 9.867 -11.461 -23.594 1 96.06 278 SER A O 1
ATOM 2053 N N . CYS A 1 279 ? 11.438 -10.109 -24.531 1 92.25 279 CYS A N 1
ATOM 2054 C CA . CYS A 1 279 ? 10.453 -9.047 -24.703 1 92.25 279 CYS A CA 1
ATOM 2055 C C . CYS A 1 279 ? 9.922 -9.039 -26.141 1 92.25 279 CYS A C 1
ATOM 2057 O O . CYS A 1 279 ? 8.727 -8.828 -26.359 1 92.25 279 CYS A O 1
ATOM 2059 N N . ALA A 1 280 ? 10.695 -9.227 -27.031 1 82.69 280 ALA A N 1
ATOM 2060 C CA . ALA A 1 280 ? 10.312 -9.094 -28.438 1 82.69 280 ALA A CA 1
ATOM 2061 C C . ALA A 1 280 ? 9.172 -10.039 -28.797 1 82.69 280 ALA A C 1
ATOM 2063 O O . ALA A 1 280 ? 9.305 -11.258 -28.656 1 82.69 280 ALA A O 1
ATOM 2064 N N . GLY A 1 281 ? 8.07 -9.469 -29.172 1 76.31 281 GLY A N 1
ATOM 2065 C CA . GLY A 1 281 ? 6.938 -10.25 -29.625 1 76.31 281 GLY A CA 1
ATOM 2066 C C . GLY A 1 281 ? 6.215 -10.977 -28.5 1 76.31 281 GLY A C 1
ATOM 2067 O O . GLY A 1 281 ? 5.309 -11.773 -28.75 1 76.31 281 GLY A O 1
ATOM 2068 N N . ALA A 1 282 ? 6.551 -10.664 -27.312 1 86.88 282 ALA A N 1
ATOM 2069 C CA . ALA A 1 282 ? 5.996 -11.406 -26.172 1 86.88 282 ALA A CA 1
ATOM 2070 C C . ALA A 1 282 ? 4.566 -10.953 -25.875 1 86.88 282 ALA A C 1
ATOM 2072 O O . ALA A 1 282 ? 4.207 -9.805 -26.125 1 86.88 282 ALA A O 1
ATOM 2073 N N . THR A 1 283 ? 3.785 -11.891 -25.406 1 86 283 THR A N 1
ATOM 2074 C CA . THR A 1 283 ? 2.455 -11.648 -24.859 1 86 283 THR A CA 1
ATOM 2075 C C . THR A 1 283 ? 2.258 -12.422 -23.562 1 86 283 THR A C 1
ATOM 2077 O O . THR A 1 283 ? 2.969 -13.391 -23.281 1 86 283 THR A O 1
ATOM 2080 N N . VAL A 1 284 ? 1.354 -11.891 -22.766 1 91.38 284 VAL A N 1
ATOM 2081 C CA . VAL A 1 284 ? 1.029 -12.523 -21.484 1 91.38 284 VAL A CA 1
ATOM 2082 C C . VAL A 1 284 ? -0.461 -12.852 -21.438 1 91.38 284 VAL A C 1
ATOM 2084 O O . VAL A 1 284 ? -1.298 -12.031 -21.812 1 91.38 284 VAL A O 1
ATOM 2087 N N . ASN A 1 285 ? -0.747 -14.102 -21.031 1 89.81 285 ASN A N 1
ATOM 2088 C CA . ASN A 1 285 ? -2.119 -14.547 -20.828 1 89.81 285 ASN A CA 1
ATOM 2089 C C . ASN A 1 285 ? -2.445 -14.703 -19.344 1 89.81 285 ASN A C 1
ATOM 2091 O O . ASN A 1 285 ? -1.621 -15.188 -18.578 1 89.81 285 ASN A O 1
ATOM 2095 N N . ILE A 1 286 ? -3.633 -14.242 -19.047 1 93.88 286 ILE A N 1
ATOM 2096 C CA . ILE A 1 286 ? -4.109 -14.359 -17.688 1 93.88 286 ILE A CA 1
ATOM 2097 C C . ILE A 1 286 ? -5.344 -15.258 -17.641 1 93.88 286 ILE A C 1
ATOM 2099 O O . ILE A 1 286 ? -6.34 -14.984 -18.312 1 93.88 286 ILE A O 1
ATOM 2103 N N . GLN A 1 287 ? -5.262 -16.312 -16.844 1 92.38 287 GLN A N 1
ATOM 2104 C CA . GLN A 1 287 ? -6.352 -17.281 -16.781 1 92.38 287 GLN A CA 1
ATOM 2105 C C . GLN A 1 287 ? -6.734 -17.578 -15.328 1 92.38 287 GLN A C 1
ATOM 2107 O O . GLN A 1 287 ? -5.863 -17.734 -14.469 1 92.38 287 GLN A O 1
ATOM 2112 N N . ALA A 1 288 ? -8.039 -17.594 -15.07 1 94.81 288 ALA A N 1
ATOM 2113 C CA . ALA A 1 288 ? -8.539 -18.031 -13.773 1 94.81 288 ALA A CA 1
ATOM 2114 C C . ALA A 1 288 ? -8.438 -19.547 -13.641 1 94.81 288 ALA A C 1
ATOM 2116 O O . ALA A 1 288 ? -8.758 -20.281 -14.578 1 94.81 288 ALA A O 1
ATOM 2117 N N . ILE A 1 289 ? -7.949 -20 -12.516 1 94.44 289 ILE A N 1
ATOM 2118 C CA . ILE A 1 289 ? -7.883 -21.438 -12.25 1 94.44 289 ILE A CA 1
ATOM 2119 C C . ILE A 1 289 ? -9.156 -21.891 -11.539 1 94.44 289 ILE A C 1
ATOM 2121 O O . ILE A 1 289 ? -9.312 -21.656 -10.336 1 94.44 289 ILE A O 1
ATOM 2125 N N . GLU A 1 290 ? -9.961 -22.547 -12.258 1 90.88 290 GLU A N 1
ATOM 2126 C CA . GLU A 1 290 ? -11.203 -23.062 -11.695 1 90.88 290 GLU A CA 1
ATOM 2127 C C . GLU A 1 290 ? -11.039 -24.516 -11.242 1 90.88 290 GLU A C 1
ATOM 2129 O O . GLU A 1 290 ? -10.891 -25.422 -12.07 1 90.88 290 GLU A O 1
ATOM 2134 N N . VAL A 1 291 ? -11.148 -24.703 -9.953 1 90.69 291 VAL A N 1
ATOM 2135 C CA . VAL A 1 291 ? -10.906 -26.016 -9.359 1 90.69 291 VAL A CA 1
ATOM 2136 C C . VAL A 1 291 ? -12.234 -26.734 -9.141 1 90.69 291 VAL A C 1
ATOM 2138 O O . VAL A 1 291 ? -13.148 -26.188 -8.523 1 90.69 291 VAL A O 1
ATOM 2141 N N . ASP A 1 292 ? -12.312 -27.922 -9.688 1 87.5 292 ASP A N 1
ATOM 2142 C CA . ASP A 1 292 ? -13.461 -28.766 -9.375 1 87.5 292 ASP A CA 1
ATOM 2143 C C . ASP A 1 292 ? -13.422 -29.234 -7.926 1 87.5 292 ASP A C 1
ATOM 2145 O O . ASP A 1 292 ? -12.477 -29.891 -7.504 1 87.5 292 ASP A O 1
ATOM 2149 N N . PRO A 1 293 ? -14.414 -28.891 -7.125 1 89.06 293 PRO A N 1
ATOM 2150 C CA . PRO A 1 293 ? -14.336 -29.188 -5.691 1 89.06 293 PRO A CA 1
ATOM 2151 C C . PRO A 1 293 ? -14.391 -30.672 -5.395 1 89.06 293 PRO A C 1
ATOM 2153 O O . PRO A 1 293 ? -14.016 -31.109 -4.301 1 89.06 293 PRO A O 1
ATOM 2156 N N . CYS A 1 294 ? -14.859 -31.531 -6.27 1 86.06 294 CYS A N 1
ATOM 2157 C CA . CYS A 1 294 ? -15 -32.969 -6.043 1 86.06 294 CYS A CA 1
ATOM 2158 C C . CYS A 1 294 ? -13.719 -33.719 -6.418 1 86.06 294 CYS A C 1
ATOM 2160 O O . CYS A 1 294 ? -13.305 -34.625 -5.719 1 86.06 294 CYS A O 1
ATOM 2162 N N . THR A 1 295 ? -13.047 -33.25 -7.527 1 81.62 295 THR A N 1
ATOM 2163 C CA . THR A 1 295 ? -11.953 -34.062 -8.07 1 81.62 295 THR A CA 1
ATOM 2164 C C . THR A 1 295 ? -10.625 -33.344 -7.914 1 81.62 295 THR A C 1
ATOM 2166 O O . THR A 1 295 ? -9.555 -33.938 -8.016 1 81.62 295 THR A O 1
ATOM 2169 N N . GLY A 1 296 ? -10.719 -32.031 -7.82 1 85.5 296 GLY A N 1
ATOM 2170 C CA . GLY A 1 296 ? -9.516 -31.219 -7.766 1 85.5 296 GLY A CA 1
ATOM 2171 C C . GLY A 1 296 ? -8.984 -30.844 -9.141 1 85.5 296 GLY A C 1
ATOM 2172 O O . GLY A 1 296 ? -7.969 -30.156 -9.25 1 85.5 296 GLY A O 1
ATOM 2173 N N . GLU A 1 297 ? -9.734 -31.234 -10.125 1 82.25 297 GLU A N 1
ATOM 2174 C CA . GLU A 1 297 ? -9.312 -30.891 -11.477 1 82.25 297 GLU A CA 1
ATOM 2175 C C . GLU A 1 297 ? -9.359 -29.391 -11.711 1 82.25 297 GLU A C 1
ATOM 2177 O O . GLU A 1 297 ? -10.289 -28.719 -11.273 1 82.25 297 GLU A O 1
ATOM 2182 N N . GLU A 1 298 ? -8.289 -28.875 -12.336 1 86 298 GLU A N 1
ATOM 2183 C CA . GLU A 1 298 ? -8.188 -27.438 -12.617 1 86 298 GLU A CA 1
ATOM 2184 C C . GLU A 1 298 ? -8.547 -27.141 -14.07 1 86 298 GLU A C 1
ATOM 2186 O O . GLU A 1 298 ? -8.023 -27.766 -14.984 1 86 298 GLU A O 1
ATOM 2191 N N . ASN A 1 299 ? -9.492 -26.297 -14.219 1 86.44 299 ASN A N 1
ATOM 2192 C CA . ASN A 1 299 ? -9.852 -25.75 -15.523 1 86.44 299 ASN A CA 1
ATOM 2193 C C . ASN A 1 299 ? -9.453 -24.281 -15.648 1 86.44 299 ASN A C 1
ATOM 2195 O O . ASN A 1 299 ? -9.617 -23.5 -14.703 1 86.44 299 ASN A O 1
ATOM 2199 N N . LEU A 1 300 ? -8.898 -23.953 -16.781 1 87.31 300 LEU A N 1
ATOM 2200 C CA . LEU A 1 300 ? -8.414 -22.594 -16.984 1 87.31 300 LEU A CA 1
ATOM 2201 C C . LEU A 1 300 ? -9.414 -21.781 -17.797 1 87.31 300 LEU A C 1
ATOM 2203 O O . LEU A 1 300 ? -9.867 -22.219 -18.859 1 87.31 300 LEU A O 1
ATOM 2207 N N . ARG A 1 301 ? -9.789 -20.656 -17.25 1 89.62 301 ARG A N 1
ATOM 2208 C CA . ARG A 1 301 ? -10.641 -19.703 -17.953 1 89.62 301 ARG A CA 1
ATOM 2209 C C . ARG A 1 301 ? -9.875 -18.406 -18.25 1 89.62 301 ARG A C 1
ATOM 2211 O O . ARG A 1 301 ? -9.453 -17.703 -17.344 1 89.62 301 ARG A O 1
ATOM 2218 N N . THR A 1 302 ? -9.773 -18.109 -19.484 1 85.31 302 THR A N 1
ATOM 2219 C CA . THR A 1 302 ? -9.055 -16.891 -19.859 1 85.31 302 THR A CA 1
ATOM 2220 C C . THR A 1 302 ? -9.844 -15.648 -19.469 1 85.31 302 THR A C 1
ATOM 2222 O O . THR A 1 302 ? -11.039 -15.539 -19.766 1 85.31 302 THR A O 1
ATOM 2225 N N . ILE A 1 303 ? -9.078 -14.766 -18.781 1 88.56 303 ILE A N 1
ATOM 2226 C CA . ILE A 1 303 ? -9.812 -13.578 -18.359 1 88.56 303 ILE A CA 1
ATOM 2227 C C . ILE A 1 303 ? -9.18 -12.336 -18.984 1 88.56 303 ILE A C 1
ATOM 2229 O O . ILE A 1 303 ? -9.75 -11.242 -18.922 1 88.56 303 ILE A O 1
ATOM 2233 N N . GLY A 1 304 ? -8 -12.469 -19.484 1 84.25 304 GLY A N 1
ATOM 2234 C CA . GLY A 1 304 ? -7.379 -11.297 -20.078 1 84.25 304 GLY A CA 1
ATOM 2235 C C . GLY A 1 304 ? -5.98 -11.578 -20.594 1 84.25 304 GLY A C 1
ATOM 2236 O O . GLY A 1 304 ? -5.504 -12.711 -20.547 1 84.25 304 GLY A O 1
ATOM 2237 N N . SER A 1 305 ? -5.379 -10.523 -21.203 1 84.62 305 SER A N 1
ATOM 2238 C CA . SER A 1 305 ? -4.02 -10.578 -21.719 1 84.62 305 SER A CA 1
ATOM 2239 C C . SER A 1 305 ? -3.326 -9.227 -21.594 1 84.62 305 SER A C 1
ATOM 2241 O O . SER A 1 305 ? -3.969 -8.219 -21.281 1 84.62 305 SER A O 1
ATOM 2243 N N . ALA A 1 306 ? -2.006 -9.266 -21.734 1 86.38 306 ALA A N 1
ATOM 2244 C CA . ALA A 1 306 ? -1.199 -8.047 -21.734 1 86.38 306 ALA A CA 1
ATOM 2245 C C . ALA A 1 306 ? 0.015 -8.188 -22.641 1 86.38 306 ALA A C 1
ATOM 2247 O O . ALA A 1 306 ? 0.428 -9.305 -22.969 1 86.38 306 ALA A O 1
ATOM 2248 N N . THR A 1 307 ? 0.469 -7.07 -23.078 1 84.44 307 THR A N 1
ATOM 2249 C CA . THR A 1 307 ? 1.709 -6.988 -23.844 1 84.44 307 THR A CA 1
ATOM 2250 C C . THR A 1 307 ? 2.746 -6.152 -23.109 1 84.44 307 THR A C 1
ATOM 2252 O O . THR A 1 307 ? 2.451 -5.043 -22.656 1 84.44 307 THR A O 1
ATOM 2255 N N . PRO A 1 308 ? 3.93 -6.758 -23 1 86.56 308 PRO A N 1
ATOM 2256 C CA . PRO A 1 308 ? 4.949 -5.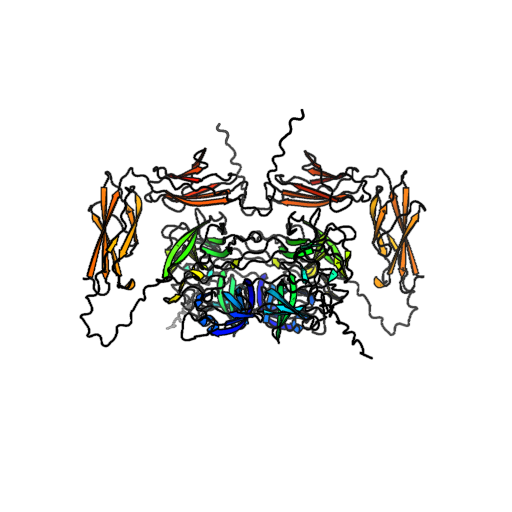969 -22.297 1 86.56 308 PRO A CA 1
ATOM 2257 C C . PRO A 1 308 ? 5.379 -4.734 -23.094 1 86.56 308 PRO A C 1
ATOM 2259 O O . PRO A 1 308 ? 5.398 -4.762 -24.328 1 86.56 308 PRO A O 1
ATOM 2262 N N . ARG A 1 309 ? 5.727 -3.723 -22.375 1 80.62 309 ARG A N 1
ATOM 2263 C CA . ARG A 1 309 ? 6.402 -2.588 -23 1 80.62 309 ARG A CA 1
ATOM 2264 C C . ARG A 1 309 ? 7.754 -3.002 -23.578 1 80.62 309 ARG A C 1
ATOM 2266 O O . ARG A 1 309 ? 8.484 -3.775 -22.953 1 80.62 309 ARG A O 1
ATOM 2273 N N . GLN A 1 310 ? 7.988 -2.527 -24.781 1 80.94 310 GLN A N 1
ATOM 2274 C CA . GLN A 1 310 ? 9.258 -2.881 -25.422 1 80.94 310 GLN A CA 1
ATOM 2275 C C . GLN A 1 310 ? 10.398 -2.039 -24.875 1 80.94 310 GLN A C 1
ATOM 2277 O O . GLN A 1 310 ? 10.867 -1.108 -25.531 1 80.94 310 GLN A O 1
ATOM 2282 N N . GLU A 1 311 ? 10.758 -2.342 -23.688 1 83.25 311 GLU A N 1
ATOM 2283 C CA . GLU A 1 311 ? 11.828 -1.695 -22.938 1 83.25 311 GLU A CA 1
ATOM 2284 C C . GLU A 1 311 ? 12.672 -2.721 -22.188 1 83.25 311 GLU A C 1
ATOM 2286 O O . GLU A 1 311 ? 12.352 -3.912 -22.172 1 83.25 311 GLU A O 1
ATOM 2291 N N . ALA A 1 312 ? 13.742 -2.229 -21.625 1 85.31 312 ALA A N 1
ATOM 2292 C CA . ALA A 1 312 ? 14.703 -3.129 -20.984 1 85.31 312 ALA A CA 1
ATOM 2293 C C . ALA A 1 312 ? 14.039 -3.92 -19.859 1 85.31 312 ALA A C 1
ATOM 2295 O O . ALA A 1 312 ? 14.367 -5.09 -19.641 1 85.31 312 ALA A O 1
ATOM 2296 N N . ARG A 1 313 ? 13.125 -3.438 -19.156 1 93.75 313 ARG A N 1
ATOM 2297 C CA . ARG A 1 313 ? 12.461 -4.105 -18.031 1 93.75 313 ARG A CA 1
ATOM 2298 C C . ARG A 1 313 ? 11.484 -5.168 -18.531 1 93.75 313 ARG A C 1
ATOM 2300 O O . ARG A 1 313 ? 11.078 -6.055 -17.781 1 93.75 313 ARG A O 1
ATOM 2307 N N . CYS A 1 314 ? 11.039 -5.004 -19.766 1 95 314 CYS A N 1
ATOM 2308 C CA . CYS A 1 314 ? 10.023 -5.871 -20.344 1 95 314 CYS A CA 1
ATOM 2309 C C . CYS A 1 314 ? 8.805 -5.984 -19.438 1 95 314 CYS A C 1
ATOM 2311 O O . CYS A 1 314 ? 8.359 -7.09 -19.125 1 95 314 CYS A O 1
ATOM 2313 N N . LYS A 1 315 ? 8.367 -4.844 -18.906 1 94.5 315 LYS A N 1
ATOM 2314 C CA . LYS A 1 315 ? 7.266 -4.742 -17.953 1 94.5 315 LYS A CA 1
ATOM 2315 C C . LYS A 1 315 ? 5.914 -4.844 -18.656 1 94.5 315 LYS A C 1
ATOM 2317 O O . LYS A 1 315 ? 5.723 -4.266 -19.719 1 94.5 315 LYS A O 1
ATOM 2322 N N . TRP A 1 316 ? 5.031 -5.598 -18.062 1 90.81 316 TRP A N 1
ATOM 2323 C CA . TRP A 1 316 ? 3.66 -5.684 -18.547 1 90.81 316 TRP A CA 1
ATOM 2324 C C . TRP A 1 316 ? 2.66 -5.441 -17.422 1 90.81 316 TRP A C 1
ATOM 2326 O O . TRP A 1 316 ? 2.957 -5.699 -16.266 1 90.81 316 TRP A O 1
ATOM 2336 N N . GLU A 1 317 ? 1.552 -4.867 -17.781 1 92.06 317 GLU A N 1
ATOM 2337 C CA . GLU A 1 317 ? 0.438 -4.59 -16.875 1 92.06 317 GLU A CA 1
ATOM 2338 C C . GLU A 1 317 ? -0.9 -4.914 -17.531 1 92.06 317 GLU A C 1
ATOM 2340 O O . GLU A 1 317 ? -1.155 -4.508 -18.672 1 92.06 317 GLU A O 1
ATOM 2345 N N . ALA A 1 318 ? -1.649 -5.699 -16.781 1 89 318 ALA A N 1
ATOM 2346 C CA . ALA A 1 318 ? -3.031 -5.949 -17.188 1 89 318 ALA A CA 1
ATOM 2347 C C . ALA A 1 318 ? -4.012 -5.289 -16.234 1 89 318 ALA A C 1
ATOM 2349 O O . ALA A 1 318 ? -3.912 -5.469 -15.016 1 89 318 ALA A O 1
ATOM 2350 N N . ARG A 1 319 ? -4.816 -4.5 -16.719 1 85.62 319 ARG A N 1
ATOM 2351 C CA . ARG A 1 319 ? -5.949 -3.932 -16 1 85.62 319 ARG A CA 1
ATOM 2352 C C . ARG A 1 319 ? -7.273 -4.395 -16.594 1 85.62 319 ARG A C 1
ATOM 2354 O O . ARG A 1 319 ? -7.617 -4.016 -17.719 1 85.62 319 ARG A O 1
ATOM 2361 N N . LEU A 1 320 ? -7.984 -5.188 -15.859 1 83.69 320 LEU A N 1
ATOM 2362 C CA . LEU A 1 320 ? -9.172 -5.863 -16.375 1 83.69 320 LEU A CA 1
ATOM 2363 C C . LEU A 1 320 ? -10.414 -5.434 -15.609 1 83.69 320 LEU A C 1
ATOM 2365 O O . LEU A 1 320 ? -10.398 -5.375 -14.375 1 83.69 320 LEU A O 1
ATOM 2369 N N . ASP A 1 321 ? -11.453 -5.195 -16.328 1 82.12 321 ASP A N 1
ATOM 2370 C CA . ASP A 1 321 ? -12.734 -4.902 -15.695 1 82.12 321 ASP A CA 1
ATOM 2371 C C . ASP A 1 321 ? -13.227 -6.098 -14.883 1 82.12 321 ASP A C 1
ATOM 2373 O O . ASP A 1 321 ? -13.609 -7.125 -15.453 1 82.12 321 ASP A O 1
ATOM 2377 N N . SER A 1 322 ? -13.305 -5.883 -13.656 1 86.62 322 SER A N 1
ATOM 2378 C CA . SER A 1 322 ? -13.602 -6.984 -12.742 1 86.62 322 SER A CA 1
ATOM 2379 C C . SER A 1 322 ? -15.039 -7.453 -12.891 1 86.62 322 SER A C 1
ATOM 2381 O O . SER A 1 322 ? -15.359 -8.602 -12.586 1 86.62 322 SER A O 1
ATOM 2383 N N . SER A 1 323 ? -15.969 -6.645 -13.328 1 78.81 323 SER A N 1
ATOM 2384 C CA . SER A 1 323 ? -17.391 -6.945 -13.375 1 78.81 323 SER A CA 1
ATOM 2385 C C . SER A 1 323 ? -17.703 -8.023 -14.414 1 78.81 323 SER A C 1
ATOM 2387 O O . SER A 1 323 ? -18.734 -8.688 -14.336 1 78.81 323 SER A O 1
ATOM 2389 N N . THR A 1 324 ? -16.797 -8.281 -15.266 1 77.75 324 THR A N 1
ATOM 2390 C CA . THR A 1 324 ? -17.062 -9.25 -16.328 1 77.75 324 THR A CA 1
ATOM 2391 C C . THR A 1 324 ? -16.156 -10.469 -16.188 1 77.75 324 THR A C 1
ATOM 2393 O O . THR A 1 324 ? -16.031 -11.273 -17.109 1 77.75 324 THR A O 1
ATOM 2396 N N . ARG A 1 325 ? -15.57 -10.617 -15.102 1 85.06 325 ARG A N 1
ATOM 2397 C CA . ARG A 1 325 ? -14.562 -11.664 -14.969 1 85.06 325 ARG A CA 1
ATOM 2398 C C . ARG A 1 325 ? -14.906 -12.617 -13.828 1 85.06 325 ARG A C 1
ATOM 2400 O O . ARG A 1 325 ? -14.055 -13.367 -13.359 1 85.06 325 ARG A O 1
ATOM 2407 N N . THR A 1 326 ? -16.109 -12.562 -13.344 1 89.44 326 THR A N 1
ATOM 2408 C CA . THR A 1 326 ? -16.562 -13.508 -12.336 1 89.44 326 THR A CA 1
ATOM 2409 C C . THR A 1 326 ? -16.828 -14.875 -12.953 1 89.44 326 THR A C 1
ATOM 2411 O O . THR A 1 326 ? -17.094 -14.984 -14.156 1 89.44 326 THR A O 1
ATOM 2414 N N . PRO A 1 327 ? -16.672 -15.953 -12.219 1 95.25 327 PRO A N 1
ATOM 2415 C CA . PRO A 1 327 ? -16.281 -15.938 -10.805 1 95.25 327 PRO A CA 1
ATOM 2416 C C . PRO A 1 327 ? -14.781 -15.734 -10.617 1 95.25 327 PRO A C 1
ATOM 2418 O O . PRO A 1 327 ? -13.992 -16.078 -11.492 1 95.25 327 PRO A O 1
ATOM 2421 N N . TYR A 1 328 ? -14.5 -15.188 -9.461 1 98.06 328 TYR A N 1
ATOM 2422 C CA . TYR A 1 328 ? -13.102 -15.039 -9.094 1 98.06 328 TYR A CA 1
ATOM 2423 C C . TYR A 1 328 ? -12.547 -16.328 -8.5 1 98.06 328 TYR A C 1
ATOM 2425 O O . TYR A 1 328 ? -13.297 -17.141 -7.961 1 98.06 328 TYR A O 1
ATOM 2433 N N . THR A 1 329 ? -11.234 -16.5 -8.648 1 96.69 329 THR A N 1
ATOM 2434 C CA . THR A 1 329 ? -10.555 -17.656 -8.078 1 96.69 329 THR A CA 1
ATOM 2435 C C . THR A 1 329 ? -9.383 -17.219 -7.203 1 96.69 329 THR A C 1
ATOM 2437 O O . THR A 1 329 ? -8.938 -16.078 -7.281 1 96.69 329 THR A O 1
ATOM 2440 N N . ARG A 1 330 ? -8.922 -18.094 -6.355 1 95.75 330 ARG A N 1
ATOM 2441 C CA . ARG A 1 330 ? -7.871 -17.688 -5.426 1 95.75 330 ARG A CA 1
ATOM 2442 C C . ARG A 1 330 ? -6.512 -17.641 -6.121 1 95.75 330 ARG A C 1
ATOM 2444 O O . ARG A 1 330 ? -5.574 -17.016 -5.625 1 95.75 330 ARG A O 1
ATOM 2451 N N . GLU A 1 331 ? -6.438 -18.359 -7.277 1 95.62 331 GLU A N 1
ATOM 2452 C CA . GLU A 1 331 ? -5.203 -18.375 -8.055 1 95.62 331 GLU A CA 1
ATOM 2453 C C . GLU A 1 331 ? -5.48 -18.141 -9.539 1 95.62 331 GLU A C 1
ATOM 2455 O O . GLU A 1 331 ? -6.551 -18.5 -10.039 1 95.62 331 GLU A O 1
ATOM 2460 N N . TYR A 1 332 ? -4.504 -17.594 -10.141 1 96.88 332 TYR A N 1
ATOM 2461 C CA . TYR A 1 332 ? -4.531 -17.328 -11.578 1 96.88 332 TYR A CA 1
ATOM 2462 C C . TYR A 1 332 ? -3.246 -17.797 -12.242 1 96.88 332 TYR A C 1
ATOM 2464 O O . TYR A 1 332 ? -2.162 -17.703 -11.664 1 96.88 332 TYR A O 1
ATOM 2472 N N . ARG A 1 333 ? -3.42 -18.312 -13.414 1 94.25 333 ARG A N 1
ATOM 2473 C CA . ARG A 1 333 ? -2.254 -18.688 -14.219 1 94.25 333 ARG A CA 1
ATOM 2474 C C . ARG A 1 333 ? -1.868 -17.547 -15.164 1 94.25 333 ARG A C 1
ATOM 2476 O O . ARG A 1 333 ? -2.695 -17.078 -15.953 1 94.25 333 ARG A O 1
ATOM 2483 N N . ILE A 1 334 ? -0.663 -17.094 -15.023 1 97.06 334 ILE A N 1
ATOM 2484 C CA . ILE A 1 334 ? -0.042 -16.156 -15.961 1 97.06 334 ILE A CA 1
ATOM 2485 C C . ILE A 1 334 ? 0.918 -16.922 -16.875 1 97.06 334 ILE A C 1
ATOM 2487 O O . ILE A 1 334 ? 1.826 -17.609 -16.406 1 97.06 334 ILE A O 1
ATOM 2491 N N . SER A 1 335 ? 0.68 -16.812 -18.172 1 93.62 335 SER A N 1
ATOM 2492 C CA . SER A 1 335 ? 1.557 -17.516 -19.109 1 93.62 335 SER A CA 1
ATOM 2493 C C . SER A 1 335 ? 1.942 -16.609 -20.281 1 93.62 335 SER A C 1
ATOM 2495 O O . SER A 1 335 ? 1.279 -15.609 -20.531 1 93.62 335 SER A O 1
ATOM 2497 N N . THR A 1 336 ? 3.041 -16.969 -20.875 1 92.44 336 THR A N 1
ATOM 2498 C CA . THR A 1 336 ? 3.508 -16.188 -22.031 1 92.44 336 THR A CA 1
ATOM 2499 C C . THR A 1 336 ? 3.014 -16.812 -23.328 1 92.44 336 THR A C 1
ATOM 2501 O O . THR A 1 336 ? 2.469 -17.906 -23.328 1 92.44 336 THR A O 1
ATOM 2504 N N . GLY A 1 337 ? 3.168 -16.062 -24.344 1 83.56 337 GLY A N 1
ATOM 2505 C CA . GLY A 1 337 ? 2.797 -16.562 -25.656 1 83.56 337 GLY A CA 1
ATOM 2506 C C . GLY A 1 337 ? 3.701 -17.688 -26.141 1 83.56 337 GLY A C 1
ATOM 2507 O O . GLY A 1 337 ? 3.338 -18.422 -27.062 1 83.56 337 GLY A O 1
ATOM 2508 N N . SER A 1 338 ? 4.84 -17.844 -25.609 1 84.38 338 SER A N 1
ATOM 2509 C CA . SER A 1 338 ? 5.75 -18.938 -25.906 1 84.38 338 SER A CA 1
ATOM 2510 C C . SER A 1 338 ? 5.422 -20.172 -25.062 1 84.38 338 SER A C 1
ATOM 2512 O O . SER A 1 338 ? 4.762 -20.062 -24.031 1 84.38 338 SER A O 1
ATOM 2514 N N . PRO A 1 339 ? 5.875 -21.312 -25.484 1 85 339 PRO A N 1
ATOM 2515 C CA . PRO A 1 339 ? 5.531 -22.547 -24.766 1 85 339 PRO A CA 1
ATOM 2516 C C . PRO A 1 339 ? 6.086 -22.578 -23.344 1 85 339 PRO A C 1
ATOM 2518 O O . PRO A 1 339 ? 7.148 -22.016 -23.078 1 85 339 PRO A O 1
ATOM 2521 N N . VAL A 1 340 ? 5.305 -23.188 -22.531 1 90 340 VAL A N 1
ATOM 2522 C CA . VAL A 1 340 ? 5.82 -23.531 -21.219 1 90 340 VAL A CA 1
ATOM 2523 C C . VAL A 1 340 ? 6.828 -24.688 -21.344 1 90 340 VAL A C 1
ATOM 2525 O O . VAL A 1 340 ? 6.539 -25.703 -21.953 1 90 340 VAL A O 1
ATOM 2528 N N . ILE A 1 341 ? 8.031 -24.516 -20.797 1 91.62 341 ILE A N 1
ATOM 2529 C CA . ILE A 1 341 ? 9.102 -25.5 -20.891 1 91.62 341 ILE A CA 1
ATOM 2530 C C . ILE A 1 341 ? 9.578 -25.891 -19.5 1 91.62 341 ILE A C 1
ATOM 2532 O O . ILE A 1 341 ? 9.859 -25.016 -18.672 1 91.62 341 ILE A O 1
ATOM 2536 N N . GLU A 1 342 ? 9.562 -27.172 -19.234 1 90.88 342 GLU A N 1
ATOM 2537 C CA . GLU A 1 342 ? 10.125 -27.625 -17.969 1 90.88 342 GLU A CA 1
ATOM 2538 C C . GLU A 1 342 ? 11.648 -27.5 -17.953 1 90.88 342 GLU A C 1
ATOM 2540 O O . GLU A 1 342 ? 12.32 -28 -18.859 1 90.88 342 GLU A O 1
ATOM 2545 N N . THR A 1 343 ? 12.141 -26.875 -17 1 94.56 343 THR A N 1
ATOM 2546 C CA . THR A 1 343 ? 13.586 -26.703 -16.891 1 94.56 343 THR A CA 1
ATOM 2547 C C . THR A 1 343 ? 14.25 -27.953 -16.359 1 94.56 343 THR A C 1
ATOM 2549 O O . THR A 1 343 ? 13.57 -28.906 -15.953 1 94.56 343 THR A O 1
ATOM 2552 N N . LYS A 1 344 ? 15.547 -27.984 -16.391 1 92.44 344 LYS A N 1
ATOM 2553 C CA . LYS A 1 344 ? 16.328 -29.109 -15.875 1 92.44 344 LYS A CA 1
ATOM 2554 C C . LYS A 1 344 ? 16.188 -29.234 -14.359 1 92.44 344 LYS A C 1
ATOM 2556 O O . LYS A 1 344 ? 16.5 -30.281 -13.789 1 92.44 344 LYS A O 1
ATOM 2561 N N . ASP A 1 345 ? 15.664 -28.219 -13.703 1 87.56 345 ASP A N 1
ATOM 2562 C CA . ASP A 1 345 ? 15.477 -28.203 -12.25 1 87.56 345 ASP A CA 1
ATOM 2563 C C . ASP A 1 345 ? 14.016 -28.438 -11.883 1 87.56 345 ASP A C 1
ATOM 2565 O O . ASP A 1 345 ? 13.633 -28.266 -10.727 1 87.56 345 ASP A O 1
ATOM 2569 N N . GLY A 1 346 ? 13.172 -28.688 -12.859 1 86.25 346 GLY A N 1
ATOM 2570 C CA . GLY A 1 346 ? 11.789 -29.047 -12.602 1 86.25 346 GLY A CA 1
ATOM 2571 C C . GLY A 1 346 ? 10.852 -27.859 -12.555 1 86.25 346 GLY A C 1
ATOM 2572 O O . GLY A 1 346 ? 9.695 -27.984 -12.156 1 86.25 346 GLY A O 1
ATOM 2573 N N . ILE A 1 347 ? 11.289 -26.719 -12.953 1 90.12 347 ILE A N 1
ATOM 2574 C CA . ILE A 1 347 ? 10.469 -25.516 -12.961 1 90.12 347 ILE A CA 1
ATOM 2575 C C . ILE A 1 347 ? 9.727 -25.406 -14.297 1 90.12 347 ILE A C 1
ATOM 2577 O O . ILE A 1 347 ? 10.312 -25.641 -15.359 1 90.12 347 ILE A O 1
ATOM 2581 N N . GLN A 1 348 ? 8.406 -25.172 -14.227 1 91.44 348 GLN A N 1
ATOM 2582 C CA . GLN A 1 348 ? 7.629 -24.906 -15.43 1 91.44 348 GLN A CA 1
ATOM 2583 C C . GLN A 1 348 ? 7.793 -23.453 -15.883 1 91.44 348 GLN A C 1
ATOM 2585 O O . GLN A 1 348 ? 7.023 -22.578 -15.477 1 91.44 348 GLN A O 1
ATOM 2590 N N . ALA A 1 349 ? 8.75 -23.25 -16.781 1 95.12 349 ALA A N 1
ATOM 2591 C CA . ALA A 1 349 ? 9.07 -21.906 -17.219 1 95.12 349 ALA A CA 1
ATOM 2592 C C . ALA A 1 349 ? 8.141 -21.469 -18.359 1 95.12 349 ALA A C 1
ATOM 2594 O O . ALA A 1 349 ? 7.836 -22.25 -19.25 1 95.12 349 ALA A O 1
ATOM 2595 N N . GLY A 1 350 ? 7.691 -20.266 -18.266 1 94.81 350 GLY A N 1
ATOM 2596 C CA . GLY A 1 350 ? 6.719 -19.734 -19.203 1 94.81 350 GLY A CA 1
ATOM 2597 C C . GLY A 1 350 ? 5.328 -19.594 -18.609 1 94.81 350 GLY A C 1
ATOM 2598 O O . GLY A 1 350 ? 4.402 -19.141 -19.297 1 94.81 350 GLY A O 1
ATOM 2599 N N . GLN A 1 351 ? 5.273 -19.953 -17.406 1 93.88 351 GLN A N 1
ATOM 2600 C CA . GLN A 1 351 ? 4.047 -19.734 -16.656 1 93.88 351 GLN A CA 1
ATOM 2601 C C . GLN A 1 351 ? 4.352 -19.359 -15.203 1 93.88 351 GLN A C 1
ATOM 2603 O O . GLN A 1 351 ? 5.461 -19.578 -14.719 1 93.88 351 GLN A O 1
ATOM 2608 N N . PHE A 1 352 ? 3.408 -18.734 -14.594 1 96.88 352 PHE A N 1
ATOM 2609 C CA . PHE A 1 352 ? 3.43 -18.328 -13.188 1 96.88 352 PHE A CA 1
ATOM 2610 C C . PHE A 1 352 ? 2.043 -18.453 -12.57 1 96.88 352 PHE A C 1
ATOM 2612 O O . PHE A 1 352 ? 1.09 -17.828 -13.047 1 96.88 352 PHE A O 1
ATOM 2619 N N . ILE A 1 353 ? 1.933 -19.312 -11.578 1 94.56 353 ILE A N 1
ATOM 2620 C CA . ILE A 1 353 ? 0.677 -19.391 -10.844 1 94.56 353 ILE A CA 1
ATOM 2621 C C . ILE A 1 353 ? 0.667 -18.359 -9.719 1 94.56 353 ILE A C 1
ATOM 2623 O O . ILE A 1 353 ? 1.401 -18.484 -8.742 1 94.56 353 ILE A O 1
ATOM 2627 N N . ALA A 1 354 ? -0.18 -17.422 -9.852 1 95.88 354 ALA A N 1
ATOM 2628 C CA . ALA A 1 354 ? -0.221 -16.312 -8.906 1 95.88 354 ALA A CA 1
ATOM 2629 C C . ALA A 1 354 ? -1.435 -16.406 -7.988 1 95.88 354 ALA A C 1
ATOM 2631 O O . ALA A 1 354 ? -2.572 -16.484 -8.461 1 95.88 354 ALA A O 1
ATOM 2632 N N . ALA A 1 355 ? -1.136 -16.453 -6.691 1 94.19 355 ALA A N 1
ATOM 2633 C CA . ALA A 1 355 ? -2.225 -16.219 -5.746 1 94.19 355 ALA A CA 1
ATOM 2634 C C . ALA A 1 355 ? -2.662 -14.758 -5.754 1 94.19 355 ALA A C 1
ATOM 2636 O O . ALA A 1 355 ? -1.854 -13.867 -6.016 1 94.19 355 ALA A O 1
ATOM 2637 N N . VAL A 1 356 ? -3.949 -14.547 -5.488 1 97.25 356 VAL A N 1
ATOM 2638 C CA . VAL A 1 356 ? -4.387 -13.164 -5.309 1 97.25 356 VAL A CA 1
ATOM 2639 C C . VAL A 1 356 ? -3.719 -12.57 -4.074 1 97.25 356 VAL A C 1
ATOM 2641 O O . VAL A 1 356 ? -3.955 -13.023 -2.951 1 97.25 356 VAL A O 1
ATOM 2644 N N . GLY A 1 357 ? -2.895 -11.578 -4.363 1 94.69 357 GLY A N 1
ATOM 2645 C CA . GLY A 1 357 ? -2.168 -10.977 -3.258 1 94.69 357 GLY A CA 1
ATOM 2646 C C . GLY A 1 357 ? -3 -9.992 -2.465 1 94.69 357 GLY A C 1
ATOM 2647 O O . GLY A 1 357 ? -2.779 -9.805 -1.266 1 94.69 357 GLY A O 1
ATOM 2648 N N . GLU A 1 358 ? -3.867 -9.352 -3.143 1 95.88 358 GLU A N 1
ATOM 2649 C CA . GLU A 1 358 ? -4.73 -8.352 -2.52 1 95.88 358 GLU A CA 1
ATOM 2650 C C . GLU A 1 358 ? -6.145 -8.414 -3.09 1 95.88 358 GLU A C 1
ATOM 2652 O O . GLU A 1 358 ? -6.344 -8.242 -4.293 1 95.88 358 GLU A O 1
ATOM 2657 N N . TRP A 1 359 ? -7.109 -8.672 -2.225 1 97.44 359 TRP A N 1
ATOM 2658 C CA . TRP A 1 359 ? -8.523 -8.531 -2.535 1 97.44 359 TRP A CA 1
ATOM 2659 C C . TRP A 1 359 ? -9.031 -7.141 -2.162 1 97.44 359 TRP A C 1
ATOM 2661 O O . TRP A 1 359 ? -8.898 -6.711 -1.014 1 97.44 359 TRP A O 1
ATOM 2671 N N . ILE A 1 360 ? -9.555 -6.504 -3.109 1 96.38 360 ILE A N 1
ATOM 2672 C CA . ILE A 1 360 ? -10.094 -5.176 -2.836 1 96.38 360 ILE A CA 1
ATOM 2673 C C . ILE A 1 360 ? -11.617 -5.223 -2.861 1 96.38 360 ILE A C 1
ATOM 2675 O O . ILE A 1 360 ? -12.227 -5.316 -3.932 1 96.38 360 ILE A O 1
ATOM 2679 N N . PHE A 1 361 ? -12.164 -5.176 -1.748 1 97.19 361 PHE A N 1
ATOM 2680 C CA . PHE A 1 361 ? -13.625 -5.184 -1.646 1 97.19 361 PHE A CA 1
ATOM 2681 C C . PHE A 1 361 ? -14.188 -3.787 -1.883 1 97.19 361 PHE A C 1
ATOM 2683 O O . PHE A 1 361 ? -13.469 -2.791 -1.765 1 97.19 361 PHE A O 1
ATOM 2690 N N . PRO A 1 362 ? -15.469 -3.732 -2.211 1 92.88 362 PRO A N 1
ATOM 2691 C CA . PRO A 1 362 ? -16.078 -2.451 -2.594 1 92.88 362 PRO A CA 1
ATOM 2692 C C . PRO A 1 362 ? -16.016 -1.418 -1.471 1 92.88 362 PRO A C 1
ATOM 2694 O O . PRO A 1 362 ? -16.125 -1.774 -0.294 1 92.88 362 PRO A O 1
ATOM 2697 N N . GLU A 1 363 ? -15.836 -0.225 -1.855 1 91.81 363 GLU A N 1
ATOM 2698 C CA . GLU A 1 363 ? -15.82 0.899 -0.925 1 91.81 363 GLU A CA 1
ATOM 2699 C C . GLU A 1 363 ? -16.969 1.865 -1.207 1 91.81 363 GLU A C 1
ATOM 2701 O O . GLU A 1 363 ? -17.344 2.074 -2.363 1 91.81 363 GLU A O 1
ATOM 2706 N N . VAL A 1 364 ? -17.484 2.426 -0.197 1 91.19 364 VAL A N 1
ATOM 2707 C CA . VAL A 1 364 ? -18.562 3.395 -0.342 1 91.19 364 VAL A CA 1
ATOM 2708 C C . VAL A 1 364 ? -18.047 4.637 -1.063 1 91.19 364 VAL A C 1
ATOM 2710 O O . VAL A 1 364 ? -17.016 5.195 -0.694 1 91.19 364 VAL A O 1
ATOM 2713 N N . ASP A 1 365 ? -18.812 4.992 -2.119 1 84.81 365 ASP A N 1
ATOM 2714 C CA . ASP A 1 365 ? -18.391 6.18 -2.863 1 84.81 365 ASP A CA 1
ATOM 2715 C C . ASP A 1 365 ? -19.438 7.289 -2.762 1 84.81 365 ASP A C 1
ATOM 2717 O O . ASP A 1 365 ? -19.297 8.336 -3.393 1 84.81 365 ASP A O 1
ATOM 2721 N N . VAL A 1 366 ? -20.484 7.062 -1.975 1 90.5 366 VAL A N 1
ATOM 2722 C CA . VAL A 1 366 ? -21.469 8.086 -1.609 1 90.5 366 VAL A CA 1
ATOM 2723 C C . VAL A 1 366 ? -21.422 8.32 -0.102 1 90.5 366 VAL A C 1
ATOM 2725 O O . VAL A 1 366 ? -22.047 7.582 0.666 1 90.5 366 VAL A O 1
ATOM 2728 N N . PRO A 1 367 ? -20.781 9.383 0.259 1 91.69 367 PRO A N 1
ATOM 2729 C CA . PRO A 1 367 ? -20.672 9.633 1.697 1 91.69 367 PRO A CA 1
ATOM 2730 C C . PRO A 1 367 ? -22.031 9.75 2.383 1 91.69 367 PRO A C 1
ATOM 2732 O O . PRO A 1 367 ? -23 10.227 1.776 1 91.69 367 PRO A O 1
ATOM 2735 N N . GLY A 1 368 ? -22.141 9.273 3.592 1 92.19 368 GLY A N 1
ATOM 2736 C CA . GLY A 1 368 ? -23.375 9.367 4.344 1 92.19 368 GLY A CA 1
ATOM 2737 C C . GLY A 1 368 ? -24.266 8.148 4.188 1 92.19 368 GLY A C 1
ATOM 2738 O O . GLY A 1 368 ? -25.328 8.062 4.812 1 92.19 368 GLY A O 1
ATOM 2739 N N . THR A 1 369 ? -23.812 7.25 3.385 1 91.62 369 THR A N 1
ATOM 2740 C CA . THR A 1 369 ? -24.609 6.043 3.184 1 91.62 369 THR A CA 1
ATOM 2741 C C . THR A 1 369 ? -23.969 4.852 3.887 1 91.62 369 THR A C 1
ATOM 2743 O O . THR A 1 369 ? -22.797 4.906 4.281 1 91.62 369 THR A O 1
ATOM 2746 N N . GLU A 1 370 ? -24.781 3.832 4.07 1 92.81 370 GLU A N 1
ATOM 2747 C CA . GLU A 1 370 ? -24.328 2.639 4.781 1 92.81 370 GLU A CA 1
ATOM 2748 C C . GLU A 1 370 ? -23.516 1.724 3.871 1 92.81 370 GLU A C 1
ATOM 2750 O O . GLU A 1 370 ? -23.859 1.534 2.703 1 92.81 370 GLU A O 1
ATOM 2755 N N . PRO A 1 371 ? -22.406 1.258 4.375 1 93.94 371 PRO A N 1
ATOM 2756 C CA . PRO A 1 371 ? -21.703 0.259 3.568 1 93.94 371 PRO A CA 1
ATOM 2757 C C . PRO A 1 371 ? -22.469 -1.061 3.463 1 93.94 371 PRO A C 1
ATOM 2759 O O . PRO A 1 371 ? -22.922 -1.596 4.477 1 93.94 371 PRO A O 1
ATOM 2762 N N . PRO A 1 372 ? -22.578 -1.57 2.279 1 93.69 372 PRO A N 1
ATOM 2763 C CA . PRO A 1 372 ? -23.203 -2.885 2.143 1 93.69 372 PRO A CA 1
ATOM 2764 C C . PRO A 1 372 ? -22.297 -4.023 2.615 1 93.69 372 PRO A C 1
ATOM 2766 O O . PRO A 1 372 ? -21.094 -3.842 2.752 1 93.69 372 PRO A O 1
ATOM 2769 N N . PRO A 1 373 ? -22.969 -5.195 2.857 1 95.81 373 PRO A N 1
ATOM 2770 C CA . PRO A 1 373 ? -22.141 -6.367 3.145 1 95.81 373 PRO A CA 1
ATOM 2771 C C . PRO A 1 373 ? -21.188 -6.703 2.006 1 95.81 373 PRO A C 1
ATOM 2773 O O . PRO A 1 373 ? -21.484 -6.426 0.842 1 95.81 373 PRO A O 1
ATOM 2776 N N . TYR A 1 374 ? -20.047 -7.266 2.381 1 97.81 374 TYR A N 1
ATOM 2777 C CA . TYR A 1 374 ? -19.109 -7.695 1.346 1 97.81 374 TYR A CA 1
ATOM 2778 C C . TYR A 1 374 ? -19.672 -8.875 0.557 1 97.81 374 TYR A C 1
ATOM 2780 O O . TYR A 1 374 ? -20.219 -9.812 1.138 1 97.81 374 TYR A O 1
ATOM 2788 N N . PRO A 1 375 ? -19.562 -8.773 -0.744 1 95.75 375 PRO A N 1
ATOM 2789 C CA . PRO A 1 375 ? -20.062 -9.867 -1.58 1 95.75 375 PRO A CA 1
ATOM 2790 C C . PRO A 1 375 ? -19.047 -10.992 -1.747 1 95.75 375 PRO A C 1
ATOM 2792 O O . PRO A 1 375 ? -18 -10.805 -2.383 1 95.75 375 PRO A O 1
ATOM 2795 N N . PHE A 1 376 ? -19.359 -12.125 -1.227 1 97.44 376 PHE A N 1
ATOM 2796 C CA . PHE A 1 376 ? -18.469 -13.273 -1.348 1 97.44 376 PHE A CA 1
ATOM 2797 C C . PHE A 1 376 ? -19 -14.266 -2.383 1 97.44 376 PHE A C 1
ATOM 2799 O O . PHE A 1 376 ? -18.344 -15.266 -2.682 1 97.44 376 PHE A O 1
ATOM 2806 N N . GLY A 1 377 ? -20.094 -13.984 -2.996 1 94.25 377 GLY A N 1
ATOM 2807 C CA . GLY A 1 377 ? -20.797 -14.922 -3.867 1 94.25 377 GLY A CA 1
ATOM 2808 C C . GLY A 1 377 ? -20.062 -15.18 -5.168 1 94.25 377 GLY A C 1
ATOM 2809 O O . GLY A 1 377 ? -20.266 -16.219 -5.805 1 94.25 377 GLY A O 1
ATOM 2810 N N . ASP A 1 378 ? -19.172 -14.258 -5.52 1 93.81 378 ASP A N 1
ATOM 2811 C CA . ASP A 1 378 ? -18.5 -14.398 -6.801 1 93.81 378 ASP A CA 1
ATOM 2812 C C . ASP A 1 378 ? -17.094 -14.977 -6.617 1 93.81 378 ASP A C 1
ATOM 2814 O O . ASP A 1 378 ? -16.328 -15.062 -7.574 1 93.81 378 ASP A O 1
ATOM 2818 N N . ILE A 1 379 ? -16.781 -15.391 -5.473 1 97 379 ILE A N 1
ATOM 2819 C CA . ILE A 1 379 ? -15.531 -16.094 -5.234 1 97 379 ILE A CA 1
ATOM 2820 C C . ILE A 1 379 ? -15.789 -17.609 -5.199 1 97 379 ILE A C 1
ATOM 2822 O O . ILE A 1 379 ? -16.266 -18.141 -4.195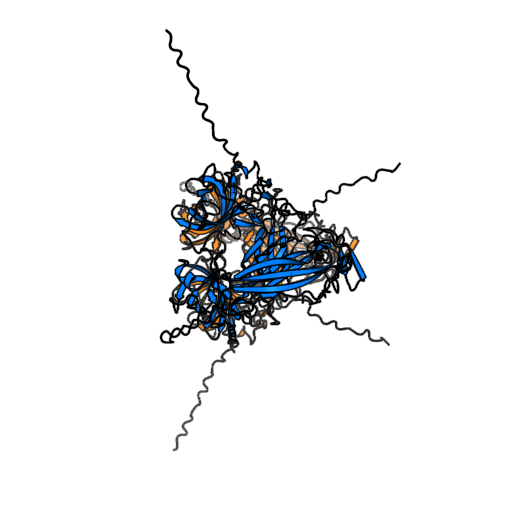 1 97 379 ILE A O 1
ATOM 2826 N N . ARG A 1 380 ? -15.414 -18.219 -6.23 1 94.5 380 ARG A N 1
ATOM 2827 C CA . ARG A 1 380 ? -15.883 -19.562 -6.605 1 94.5 380 ARG A CA 1
ATOM 2828 C C . ARG A 1 380 ? -15.633 -20.562 -5.484 1 94.5 380 ARG A C 1
ATOM 2830 O O . ARG A 1 380 ? -16.547 -21.266 -5.062 1 94.5 380 ARG A O 1
ATOM 2837 N N . GLY A 1 381 ? -14.445 -20.578 -4.941 1 95.94 381 GLY A N 1
ATOM 2838 C CA . GLY A 1 381 ? -14.062 -21.594 -3.977 1 95.94 381 GLY A CA 1
ATOM 2839 C C . GLY A 1 381 ? -14.836 -21.5 -2.676 1 95.94 381 GLY A C 1
ATOM 2840 O O . GLY A 1 381 ? -15.016 -22.516 -1.981 1 95.94 381 GLY A O 1
ATOM 2841 N N . LEU A 1 382 ? -15.352 -20.344 -2.34 1 97.19 382 LEU A N 1
ATOM 2842 C CA . LEU A 1 382 ? -16.078 -20.141 -1.091 1 97.19 382 LEU A CA 1
ATOM 2843 C C . LEU A 1 382 ? -17.516 -20.625 -1.207 1 97.19 382 LEU A C 1
ATOM 2845 O O . LEU A 1 382 ? -18.156 -20.922 -0.198 1 97.19 382 LEU A O 1
ATOM 2849 N N . VAL A 1 383 ? -18 -20.641 -2.455 1 95 383 VAL A N 1
ATOM 2850 C CA . VAL A 1 383 ? -19.422 -20.906 -2.695 1 95 383 VAL A CA 1
ATOM 2851 C C . VAL A 1 383 ? -19.594 -22.344 -3.178 1 95 383 VAL A C 1
ATOM 2853 O O . VAL A 1 383 ? -20.484 -23.062 -2.711 1 95 383 VAL A O 1
ATOM 2856 N N . ASN A 1 384 ? -18.688 -22.797 -4.074 1 92.75 384 ASN A N 1
ATOM 2857 C CA . ASN A 1 384 ? -18.812 -24.109 -4.684 1 92.75 384 ASN A CA 1
ATOM 2858 C C . ASN A 1 384 ? -17.984 -25.156 -3.951 1 92.75 384 ASN A C 1
ATOM 2860 O O . ASN A 1 384 ? -18.203 -26.359 -4.125 1 92.75 384 ASN A O 1
ATOM 2864 N N . GLY A 1 385 ? -17.094 -24.656 -3.199 1 94.75 385 GLY A N 1
ATOM 2865 C CA . GLY A 1 385 ? -16.078 -25.531 -2.637 1 94.75 385 GLY A CA 1
ATOM 2866 C C . GLY A 1 385 ? -14.766 -25.469 -3.377 1 94.75 385 GLY A C 1
ATOM 2867 O O . GLY A 1 385 ? -14.633 -24.734 -4.363 1 94.75 385 GLY A O 1
ATOM 2868 N N . ASP A 1 386 ? -13.852 -26.172 -2.816 1 94.25 386 ASP A N 1
ATOM 2869 C CA . ASP A 1 386 ? -12.484 -26.156 -3.344 1 94.25 386 ASP A CA 1
ATOM 2870 C C . ASP A 1 386 ? -11.789 -27.5 -3.115 1 94.25 386 ASP A C 1
ATOM 2872 O O . ASP A 1 386 ? -12.438 -28.484 -2.762 1 94.25 386 ASP A O 1
ATOM 2876 N N . TYR A 1 387 ? -10.617 -27.594 -3.525 1 89.81 387 TYR A N 1
ATOM 2877 C CA . TYR A 1 387 ? -9.789 -28.781 -3.406 1 89.81 387 TYR A CA 1
ATOM 2878 C C . TYR A 1 387 ? -8.344 -28.406 -3.086 1 89.81 387 TYR A C 1
ATOM 2880 O O . TYR A 1 387 ? -7.773 -27.516 -3.711 1 89.81 387 TYR A O 1
ATOM 2888 N N . LEU A 1 388 ? -7.852 -29.016 -1.978 1 88.44 388 LEU A N 1
ATOM 2889 C CA . LEU A 1 388 ? -6.484 -28.734 -1.562 1 88.44 388 LEU A CA 1
ATOM 2890 C C . LEU A 1 388 ? -5.809 -29.984 -1.022 1 88.44 388 LEU A C 1
ATOM 2892 O O . LEU A 1 388 ? -6.355 -30.656 -0.15 1 88.44 388 LEU A O 1
ATOM 2896 N N . ASP A 1 389 ? -4.727 -30.312 -1.588 1 83.25 389 ASP A N 1
ATOM 2897 C CA . ASP A 1 389 ? -3.875 -31.406 -1.127 1 83.25 389 ASP A CA 1
ATOM 2898 C C . ASP A 1 389 ? -4.652 -32.719 -1.061 1 83.25 389 ASP A C 1
ATOM 2900 O O . ASP A 1 389 ? -4.609 -33.406 -0.049 1 83.25 389 ASP A O 1
ATOM 2904 N N . GLY A 1 390 ? -5.379 -32.938 -2.02 1 80.94 390 GLY A N 1
ATOM 2905 C CA . GLY A 1 390 ? -6.066 -34.188 -2.133 1 80.94 390 GLY A CA 1
ATOM 2906 C C . GLY A 1 390 ? -7.352 -34.25 -1.331 1 80.94 390 GLY A C 1
ATOM 2907 O O . GLY A 1 390 ? -7.98 -35.312 -1.233 1 80.94 390 GLY A O 1
ATOM 2908 N N . LYS A 1 391 ? -7.738 -33.188 -0.785 1 85.31 391 LYS A N 1
ATOM 2909 C CA . LYS A 1 391 ? -8.914 -33.188 0.083 1 85.31 391 LYS A CA 1
ATOM 2910 C C . LYS A 1 391 ? -9.969 -32.219 -0.433 1 85.31 391 LYS A C 1
ATOM 2912 O O . LYS A 1 391 ? -9.641 -31.156 -0.988 1 85.31 391 LYS A O 1
ATOM 2917 N N . ARG A 1 392 ? -11.203 -32.594 -0.174 1 89.94 392 ARG A N 1
ATOM 2918 C CA . ARG A 1 392 ? -12.352 -31.812 -0.6 1 89.94 392 ARG A CA 1
ATOM 2919 C C . ARG A 1 392 ? -12.742 -30.797 0.468 1 89.94 392 ARG A C 1
ATOM 2921 O O . ARG A 1 392 ? -12.758 -31.109 1.659 1 89.94 392 ARG A O 1
ATOM 2928 N N . TYR A 1 393 ? -13.016 -29.641 0.058 1 94.75 393 TYR A N 1
ATOM 2929 C CA . TYR A 1 393 ? -13.57 -28.578 0.899 1 94.75 393 TYR A CA 1
ATOM 2930 C C . TYR A 1 393 ? -14.914 -28.109 0.36 1 94.75 393 TYR A C 1
ATOM 2932 O O . TYR A 1 393 ? -15.008 -27.688 -0.798 1 94.75 393 TYR A O 1
ATOM 2940 N N . GLY A 1 394 ? -15.891 -28.172 1.121 1 95.44 394 GLY A N 1
ATOM 2941 C CA . GLY A 1 394 ? -17.188 -27.641 0.728 1 95.44 394 GLY A CA 1
ATOM 2942 C C . GLY A 1 394 ? -17.266 -26.125 0.827 1 95.44 394 GLY A C 1
ATOM 2943 O O . GLY A 1 394 ? -16.266 -25.453 1.056 1 95.44 394 GLY A O 1
ATOM 2944 N N . PRO A 1 395 ? -18.516 -25.625 0.544 1 96.25 395 PRO A N 1
ATOM 2945 C CA . PRO A 1 395 ? -18.703 -24.188 0.788 1 96.25 395 PRO A CA 1
ATOM 2946 C C . PRO A 1 395 ? -18.438 -23.797 2.24 1 96.25 395 PRO A C 1
ATOM 2948 O O . PRO A 1 395 ? -18.547 -24.641 3.139 1 96.25 395 PRO A O 1
ATOM 2951 N N . LEU A 1 396 ? -18.094 -22.578 2.414 1 98.19 396 LEU A N 1
ATOM 2952 C CA . LEU A 1 396 ? -17.922 -22.125 3.787 1 98.19 396 LEU A CA 1
ATOM 2953 C C . LEU A 1 396 ? -19.219 -22.312 4.582 1 98.19 396 LEU A C 1
ATOM 2955 O O . LEU A 1 396 ? -20.312 -22.062 4.07 1 98.19 396 LEU A O 1
ATOM 2959 N N . ASN A 1 397 ? -19 -22.766 5.77 1 96.88 397 ASN A N 1
ATOM 2960 C CA . ASN A 1 397 ? -20.125 -22.984 6.68 1 96.88 397 ASN A CA 1
ATOM 2961 C C . ASN A 1 397 ? -19.75 -22.656 8.125 1 96.88 397 ASN A C 1
ATOM 2963 O O . ASN A 1 397 ? -19 -23.406 8.758 1 96.88 397 ASN A O 1
ATOM 2967 N N . PRO A 1 398 ? -20.391 -21.625 8.758 1 97.31 398 PRO A N 1
ATOM 2968 C CA . PRO A 1 398 ? -21.375 -20.719 8.172 1 97.31 398 PRO A CA 1
ATOM 2969 C C . PRO A 1 398 ? -20.781 -19.812 7.094 1 97.31 398 PRO A C 1
ATOM 2971 O O . PRO A 1 398 ? -19.594 -19.5 7.137 1 97.31 398 PRO A O 1
ATOM 2974 N N . PHE A 1 399 ? -21.625 -19.5 6.082 1 97.69 399 PHE A N 1
ATOM 2975 C CA . PHE A 1 399 ? -21.219 -18.594 5.02 1 97.69 399 PHE A CA 1
ATOM 2976 C C . PHE A 1 399 ? -21.312 -17.141 5.488 1 97.69 399 PHE A C 1
ATOM 2978 O O . PHE A 1 399 ? -22.281 -16.766 6.152 1 97.69 399 PHE A O 1
ATOM 2985 N N . PRO A 1 400 ? -20.297 -16.297 5.234 1 97.62 400 PRO A N 1
ATOM 2986 C CA . PRO A 1 400 ? -20.359 -14.891 5.605 1 97.62 400 PRO A CA 1
ATOM 2987 C C . PRO A 1 400 ? -21.266 -14.07 4.684 1 97.62 400 PRO A C 1
ATOM 2989 O O . PRO A 1 400 ? -20.812 -13.102 4.07 1 97.62 400 PRO A O 1
ATOM 2992 N N . GLY A 1 401 ? -22.422 -14.43 4.594 1 92.44 401 GLY A N 1
ATOM 2993 C CA . GLY A 1 401 ? -23.453 -13.812 3.785 1 92.44 401 GLY A CA 1
ATOM 2994 C C . GLY A 1 401 ? -24.859 -14.203 4.211 1 92.44 401 GLY A C 1
ATOM 2995 O O . GLY A 1 401 ? -25.031 -14.883 5.227 1 92.44 401 GLY A O 1
ATOM 2996 N N . THR A 1 402 ? -25.828 -13.75 3.471 1 85.25 402 THR A N 1
ATOM 2997 C CA . THR A 1 402 ? -27.219 -13.914 3.883 1 85.25 402 THR A CA 1
ATOM 2998 C C . THR A 1 402 ? -27.734 -15.305 3.533 1 85.25 402 THR A C 1
ATOM 3000 O O . THR A 1 402 ? -28.656 -15.812 4.176 1 85.25 402 THR A O 1
ATOM 3003 N N . THR A 1 403 ? -27.109 -15.938 2.521 1 89.06 403 THR A N 1
ATOM 3004 C CA . THR A 1 403 ? -27.609 -17.219 2.062 1 89.06 403 THR A CA 1
ATOM 3005 C C . THR A 1 403 ? -26.5 -18.266 2.053 1 89.06 403 THR A C 1
ATOM 3007 O O . THR A 1 403 ? -25.469 -18.078 1.402 1 89.06 403 THR A O 1
ATOM 3010 N N . GLN A 1 404 ? -26.703 -19.281 2.791 1 93.62 404 GLN A N 1
ATOM 3011 C CA . GLN A 1 404 ? -25.766 -20.406 2.783 1 93.62 404 GLN A CA 1
ATOM 3012 C C . GLN A 1 404 ? -25.766 -21.125 1.434 1 93.62 404 GLN A C 1
ATOM 3014 O O . GLN A 1 404 ? -26.812 -21.594 0.984 1 93.62 404 GLN A O 1
ATOM 3019 N N . PRO A 1 405 ? -24.641 -21.203 0.804 1 92.94 405 PRO A N 1
ATOM 3020 C CA . PRO A 1 405 ? -24.594 -21.938 -0.471 1 92.94 405 PRO A CA 1
ATOM 3021 C C . PRO A 1 405 ? -24.828 -23.438 -0.305 1 92.94 405 PRO A C 1
ATOM 3023 O O . PRO A 1 405 ? -24.516 -24 0.753 1 92.94 405 PRO A O 1
ATOM 3026 N N . THR A 1 406 ? -25.359 -24.016 -1.341 1 88.44 406 THR A N 1
ATOM 3027 C CA . THR A 1 406 ? -25.562 -25.453 -1.348 1 88.44 406 THR A CA 1
ATOM 3028 C C . THR A 1 406 ? -24.297 -26.172 -1.826 1 88.44 406 THR A C 1
ATOM 3030 O O . THR A 1 406 ? -23.703 -25.797 -2.838 1 88.44 406 THR A O 1
ATOM 3033 N N . ALA A 1 407 ? -23.922 -27.141 -1.073 1 84.88 407 ALA A N 1
ATOM 3034 C CA . ALA A 1 407 ? -22.703 -27.891 -1.414 1 84.88 407 ALA A CA 1
ATOM 3035 C C . ALA A 1 407 ? -22.875 -28.641 -2.73 1 84.88 407 ALA A C 1
ATOM 3037 O O . ALA A 1 407 ? -23.953 -29.172 -3.012 1 84.88 407 ALA A O 1
ATOM 3038 N N . THR A 1 408 ? -21.875 -28.609 -3.508 1 82.69 408 THR A N 1
ATOM 3039 C CA . THR A 1 408 ? -21.844 -29.438 -4.715 1 82.69 408 THR A CA 1
ATOM 3040 C C . THR A 1 408 ? -21.875 -30.922 -4.355 1 82.69 408 THR A C 1
ATOM 3042 O O . THR A 1 408 ? -21.141 -31.375 -3.471 1 82.69 408 THR A O 1
ATOM 3045 N N . GLU A 1 409 ? -22.812 -31.625 -4.812 1 80.88 409 GLU A N 1
ATOM 3046 C CA . GLU A 1 409 ? -22.938 -33.062 -4.543 1 80.88 409 GLU A CA 1
ATOM 3047 C C . GLU A 1 409 ? -21.797 -33.844 -5.199 1 80.88 409 GLU A C 1
ATOM 3049 O O . GLU A 1 409 ? -21.609 -33.781 -6.418 1 80.88 409 GLU A O 1
ATOM 3054 N N . CYS A 1 410 ? -20.922 -34.312 -4.305 1 81.12 410 CYS A N 1
ATOM 3055 C CA . CYS A 1 410 ? -19.797 -35.094 -4.793 1 81.12 410 CYS A CA 1
ATOM 3056 C C . CYS A 1 410 ? -20.062 -36.594 -4.613 1 81.12 410 CYS A C 1
ATOM 3058 O O . CYS A 1 410 ? -20.672 -37 -3.623 1 81.12 410 CYS A O 1
ATOM 3060 N N . SER A 1 411 ? -20.109 -37.469 -5.461 1 62.62 411 SER A N 1
ATOM 3061 C CA . SER A 1 411 ? -20.25 -38.938 -5.332 1 62.62 411 SER A CA 1
ATOM 3062 C C . SER A 1 411 ? -19.172 -39.5 -4.441 1 62.62 411 SER A C 1
ATOM 3064 O O . SER A 1 411 ? -18 -39.125 -4.535 1 62.62 411 SER A O 1
ATOM 3066 N N . ASP A 1 412 ? -19.578 -39.969 -3.146 1 51.12 412 ASP A N 1
ATOM 3067 C CA . ASP A 1 412 ? -18.625 -40.594 -2.209 1 51.12 412 ASP A CA 1
ATOM 3068 C C . ASP A 1 412 ? -17.672 -41.531 -2.932 1 51.12 412 ASP A C 1
ATOM 3070 O O . ASP A 1 412 ? -18.094 -42.344 -3.744 1 51.12 412 ASP A O 1
ATOM 3074 N N . PRO A 1 413 ? -16.5 -41.25 -2.809 1 42.56 413 PRO A N 1
ATOM 3075 C CA . PRO A 1 413 ? -15.727 -42.312 -3.453 1 42.56 413 PRO A CA 1
ATOM 3076 C C . PRO A 1 413 ? -16.109 -43.688 -2.959 1 42.56 413 PRO A C 1
ATOM 3078 O O . PRO A 1 413 ? -16.281 -44.625 -3.764 1 42.56 413 PRO A O 1
ATOM 3081 N N . ASN A 1 414 ? -15.555 -44.281 -1.644 1 36.53 414 ASN A N 1
ATOM 3082 C CA . ASN A 1 414 ? -15.625 -45.625 -1.133 1 36.53 414 ASN A CA 1
ATOM 3083 C C . ASN A 1 414 ? -16.891 -45.844 -0.316 1 36.53 414 ASN A C 1
ATOM 3085 O O . ASN A 1 414 ? -17.016 -45.375 0.807 1 36.53 414 ASN A O 1
ATOM 3089 N N . PRO A 1 415 ? -18.031 -46.156 -0.802 1 36.44 415 PRO A N 1
ATOM 3090 C CA . PRO A 1 415 ? -19.094 -46.594 0.12 1 36.44 415 PRO A CA 1
ATOM 3091 C C . PRO A 1 415 ? -18.609 -47.656 1.095 1 36.44 415 PRO A C 1
ATOM 3093 O O . PRO A 1 415 ? -17.797 -48.5 0.727 1 36.44 415 PRO A O 1
ATOM 3096 N N . PRO A 1 416 ? -18.547 -47.531 2.381 1 32.06 416 PRO A N 1
ATOM 3097 C CA . PRO A 1 416 ? -18.156 -48.594 3.301 1 32.06 416 PRO A CA 1
ATOM 3098 C C . PRO A 1 416 ? -18.781 -49.938 2.941 1 32.06 416 PRO A C 1
ATOM 3100 O O . PRO A 1 416 ? -19.984 -50 2.646 1 32.06 416 PRO A O 1
ATOM 3103 N N . THR A 1 417 ? -18.078 -50.938 2.406 1 35.38 417 THR A N 1
ATOM 3104 C CA . THR A 1 417 ? -18.469 -52.344 2.193 1 35.38 417 THR A CA 1
ATOM 3105 C C . THR A 1 417 ? -18.938 -52.969 3.498 1 35.38 417 THR A C 1
ATOM 3107 O O . THR A 1 417 ? -18.297 -52.812 4.539 1 35.38 417 THR A O 1
ATOM 3110 N N . ASP A 1 418 ? -20.172 -53.062 3.715 1 34.88 418 ASP A N 1
ATOM 3111 C CA . ASP A 1 418 ? -20.719 -53.875 4.781 1 34.88 418 ASP A CA 1
ATOM 3112 C C . ASP A 1 418 ? -19.953 -55.188 4.914 1 34.88 418 ASP A C 1
ATOM 3114 O O . ASP A 1 418 ? -19.781 -55.906 3.928 1 34.88 418 ASP A O 1
ATOM 3118 N N . PRO A 1 419 ? -19.125 -55.5 5.898 1 35.62 419 PRO A N 1
ATOM 3119 C CA . PRO A 1 419 ? -18.281 -56.656 6.094 1 35.62 419 PRO A CA 1
ATOM 3120 C C . PRO A 1 419 ? -19.031 -57.969 5.859 1 35.62 419 PRO A C 1
ATOM 3122 O O . PRO A 1 419 ? -18.406 -59.031 5.703 1 35.62 419 PRO A O 1
ATOM 3125 N N . ASN A 1 420 ? -20.172 -58.156 6.555 1 37.88 420 ASN A N 1
ATOM 3126 C CA . ASN A 1 420 ? -20.781 -59.5 6.578 1 37.88 420 ASN A CA 1
ATOM 3127 C C . ASN A 1 420 ? -21.297 -59.906 5.203 1 37.88 420 ASN A C 1
ATOM 3129 O O . ASN A 1 420 ? -22.078 -60.844 5.082 1 37.88 420 ASN A O 1
ATOM 3133 N N . ALA A 1 421 ? -21.422 -58.906 4.266 1 36.09 421 ALA A N 1
ATOM 3134 C CA . ALA A 1 421 ? -21.953 -59.406 3.004 1 36.09 421 ALA A CA 1
ATOM 3135 C C . ALA A 1 421 ? -21.016 -60.438 2.373 1 36.09 421 ALA A C 1
ATOM 3137 O O . ALA A 1 421 ? -19.797 -60.344 2.512 1 36.09 421 ALA A O 1
ATOM 3138 N N . THR A 1 422 ? -21.453 -61.812 2.43 1 37.88 422 THR A N 1
ATOM 3139 C CA . THR A 1 422 ? -20.828 -62.844 1.646 1 37.88 422 THR A CA 1
ATOM 3140 C C . THR A 1 422 ? -20.141 -62.281 0.41 1 37.88 422 THR A C 1
ATOM 3142 O O . THR A 1 422 ? -20.703 -61.438 -0.282 1 37.88 422 THR A O 1
ATOM 3145 N N . PRO A 1 423 ? -18.75 -62.375 0.323 1 33.25 423 PRO A N 1
ATOM 3146 C CA . PRO A 1 423 ? -18.016 -61.812 -0.81 1 33.25 423 PRO A CA 1
ATOM 3147 C C . PRO A 1 423 ? -18.719 -62.031 -2.146 1 33.25 423 PRO A C 1
ATOM 3149 O O . PRO A 1 423 ? -18.828 -63.188 -2.592 1 33.25 423 PRO A O 1
ATOM 3152 N N . THR A 1 424 ? -20.047 -61.75 -2.285 1 35.69 424 THR A N 1
ATOM 3153 C CA . THR A 1 424 ? -20.422 -62 -3.674 1 35.69 424 THR A CA 1
ATOM 3154 C C . THR A 1 424 ? -19.281 -61.625 -4.617 1 35.69 424 THR A C 1
ATOM 3156 O O . THR A 1 424 ? -18.547 -60.656 -4.363 1 35.69 424 THR A O 1
ATOM 3159 N N . PRO A 1 425 ? -18.828 -62.625 -5.539 1 33.41 425 PRO A N 1
ATOM 3160 C CA . PRO A 1 425 ? -17.719 -62.281 -6.438 1 33.41 425 PRO A CA 1
ATOM 3161 C C . PRO A 1 425 ? -17.688 -60.812 -6.816 1 33.41 425 PRO A C 1
ATOM 3163 O O . PRO A 1 425 ? -18.734 -60.188 -6.98 1 33.41 425 PRO A O 1
ATOM 3166 N N . GLN A 1 426 ? -16.812 -60.125 -6.125 1 36.03 426 GLN A N 1
ATOM 3167 C CA . GLN A 1 426 ? -16.578 -58.719 -6.469 1 36.03 426 GLN A CA 1
ATOM 3168 C C . GLN A 1 426 ? -16.875 -58.469 -7.938 1 36.03 426 GLN A C 1
ATOM 3170 O O . GLN A 1 426 ? -16.406 -59.188 -8.82 1 36.03 426 GLN A O 1
ATOM 3175 N N . PRO A 1 427 ? -18.078 -58.094 -8.227 1 41.75 427 PRO A N 1
ATOM 3176 C CA . PRO A 1 427 ? -18.25 -57.812 -9.656 1 41.75 427 PRO A CA 1
ATOM 3177 C C . PRO A 1 427 ? -16.953 -57.438 -10.344 1 41.75 427 PRO A C 1
ATOM 3179 O O . PRO A 1 427 ? -16.047 -56.875 -9.711 1 41.75 427 PRO A O 1
ATOM 3182 N N . GLU A 1 428 ? -16.406 -58.25 -11.344 1 47.16 428 GLU A N 1
ATOM 3183 C CA . GLU A 1 428 ? -15.258 -57.938 -12.203 1 47.16 428 GLU A CA 1
ATOM 3184 C C . GLU A 1 428 ? -15.039 -56.438 -12.312 1 47.16 428 GLU A C 1
ATOM 3186 O O . GLU A 1 428 ? -16 -55.656 -12.383 1 47.16 428 GLU A O 1
ATOM 3191 N N . ALA A 1 429 ? -13.969 -56 -11.836 1 56.31 429 ALA A N 1
ATOM 3192 C CA . ALA A 1 429 ? -13.578 -54.594 -11.953 1 56.31 429 ALA A CA 1
ATOM 3193 C C . ALA A 1 429 ? -14.078 -54 -13.266 1 56.31 429 ALA A C 1
ATOM 3195 O O . ALA A 1 429 ? -13.898 -54.594 -14.328 1 56.31 429 ALA A O 1
ATOM 3196 N N . PRO A 1 430 ? -14.914 -53.156 -13.203 1 67 430 PRO A N 1
ATOM 3197 C CA . PRO A 1 430 ? -15.523 -52.625 -14.43 1 67 430 PRO A CA 1
ATOM 3198 C C . PRO A 1 430 ? -14.492 -52.188 -15.469 1 67 430 PRO A C 1
ATOM 3200 O O . PRO A 1 430 ? -13.383 -51.781 -15.102 1 67 430 PRO A O 1
ATOM 3203 N N . ALA A 1 431 ? -14.617 -52.719 -16.688 1 79.94 431 ALA A N 1
ATOM 3204 C CA . ALA A 1 431 ? -13.812 -52.25 -17.812 1 79.94 431 ALA A CA 1
ATOM 3205 C C . ALA A 1 431 ? -14.109 -50.812 -18.141 1 79.94 431 ALA A C 1
ATOM 3207 O O . ALA A 1 431 ? -15.25 -50.344 -17.984 1 79.94 431 ALA A O 1
ATOM 3208 N N . PRO A 1 432 ? -13.047 -50.031 -18.375 1 82.62 432 PRO A N 1
ATOM 3209 C CA . PRO A 1 432 ? -13.297 -48.656 -18.781 1 82.62 432 PRO A CA 1
ATOM 3210 C C . PRO A 1 432 ? -14.133 -48.562 -20.047 1 82.62 432 PRO A C 1
ATOM 3212 O O . PRO A 1 432 ? -14.25 -49.531 -20.797 1 82.62 432 PRO A O 1
ATOM 3215 N N . VAL A 1 433 ? -14.867 -47.531 -20.25 1 78.19 433 VAL A N 1
ATOM 3216 C CA . VAL A 1 433 ? -15.594 -47.188 -21.469 1 78.19 433 VAL A CA 1
ATOM 3217 C C . VAL A 1 433 ? -15.047 -45.906 -22.062 1 78.19 433 VAL A C 1
ATOM 3219 O O . VAL A 1 433 ? -15.211 -44.844 -21.484 1 78.19 433 VAL A O 1
ATOM 3222 N N . ALA A 1 434 ? -14.352 -46.094 -23.156 1 85.06 434 ALA A N 1
ATOM 3223 C CA . ALA A 1 434 ? -13.75 -44.938 -23.812 1 85.06 434 ALA A CA 1
ATOM 3224 C C . ALA A 1 434 ? -14.805 -44.094 -24.516 1 85.06 434 ALA A C 1
ATOM 3226 O O . ALA A 1 434 ? -15.703 -44.625 -25.188 1 85.06 434 ALA A O 1
ATOM 3227 N N . ALA A 1 435 ? -14.75 -42.812 -24.312 1 78.88 435 ALA A N 1
ATOM 3228 C CA . ALA A 1 435 ? -15.57 -41.844 -25.031 1 78.88 435 ALA A CA 1
ATOM 3229 C C . ALA A 1 435 ? -14.703 -40.75 -25.656 1 78.88 435 ALA A C 1
ATOM 3231 O O . ALA A 1 435 ? -13.727 -40.312 -25.047 1 78.88 435 ALA A O 1
ATOM 3232 N N . VAL A 1 436 ? -15.031 -40.438 -26.906 1 81.44 436 VAL A N 1
ATOM 3233 C CA . VAL A 1 436 ? -14.258 -39.406 -27.594 1 81.44 436 VAL A CA 1
ATOM 3234 C C . VAL A 1 436 ? -15.188 -38.312 -28.125 1 81.44 436 VAL A C 1
ATOM 3236 O O . VAL A 1 436 ? -16.344 -38.594 -28.484 1 81.44 436 VAL A O 1
ATOM 3239 N N . SER A 1 437 ? -14.75 -37.125 -28.109 1 76.25 437 SER A N 1
ATOM 3240 C CA . SER A 1 437 ? -15.453 -36.031 -28.766 1 76.25 437 SER A CA 1
ATOM 3241 C C . SER A 1 437 ? -15.297 -36.094 -30.281 1 76.25 437 SER A C 1
ATOM 3243 O O . SER A 1 437 ? -14.203 -36.375 -30.781 1 76.25 437 SER A O 1
ATOM 3245 N N . GLN A 1 438 ? -16.422 -35.938 -30.922 1 77.31 438 GLN A N 1
ATOM 3246 C CA . GLN A 1 438 ? -16.391 -36 -32.375 1 77.31 438 GLN A CA 1
ATOM 3247 C C . GLN A 1 438 ? -16.266 -34.625 -33 1 77.31 438 GLN A C 1
ATOM 3249 O O . GLN A 1 438 ? -16.641 -33.625 -32.406 1 77.31 438 GLN A O 1
ATOM 3254 N N . PHE A 1 439 ? -15.703 -34.594 -34.188 1 76.19 439 PHE A N 1
ATOM 3255 C CA . PHE A 1 439 ? -15.609 -33.375 -34.969 1 76.19 439 PHE A CA 1
ATOM 3256 C C . PHE A 1 439 ? -16.734 -33.312 -36 1 76.19 439 PHE A C 1
ATOM 3258 O O . PHE A 1 439 ? -16.953 -34.25 -36.75 1 76.19 439 PHE A O 1
ATOM 3265 N N . SER A 1 440 ? -17.516 -32.281 -35.969 1 73.25 440 SER A N 1
ATOM 3266 C CA . SER A 1 440 ? -18.625 -32.156 -36.906 1 73.25 440 SER A CA 1
ATOM 3267 C C . SER A 1 440 ? -18.188 -31.391 -38.156 1 73.25 440 SER A C 1
ATOM 3269 O O . SER A 1 440 ? -18.672 -31.688 -39.25 1 73.25 440 SER A O 1
ATOM 3271 N N . ALA A 1 441 ? -17.266 -30.516 -38.031 1 76.75 441 ALA A N 1
ATOM 3272 C CA . ALA A 1 441 ? -16.875 -29.688 -39.156 1 76.75 441 ALA A CA 1
ATOM 3273 C C . ALA A 1 441 ? -15.57 -30.203 -39.781 1 76.75 441 ALA A C 1
ATOM 3275 O O . ALA A 1 441 ? -14.742 -30.797 -39.094 1 76.75 441 ALA A O 1
ATOM 3276 N N . THR A 1 442 ? -15.5 -30.062 -41.062 1 82.25 442 THR A N 1
ATOM 3277 C CA . THR A 1 442 ? -14.242 -30.328 -41.75 1 82.25 442 THR A CA 1
ATOM 3278 C C . THR A 1 442 ? -13.148 -29.391 -41.281 1 82.25 442 THR A C 1
ATOM 3280 O O . THR A 1 442 ? -13.391 -28.188 -41.094 1 82.25 442 THR A O 1
ATOM 3283 N N . GLN A 1 443 ? -12 -30 -41 1 87.19 443 GLN A N 1
ATOM 3284 C CA . GLN A 1 443 ? -10.867 -29.219 -40.531 1 87.19 443 GLN A CA 1
ATOM 3285 C C . GLN A 1 443 ? -9.875 -28.938 -41.656 1 87.19 443 GLN A C 1
ATOM 3287 O O . GLN A 1 443 ? -9.727 -29.734 -42.562 1 87.19 443 GLN A O 1
ATOM 3292 N N . ARG A 1 444 ? -9.242 -27.781 -41.469 1 87.81 444 ARG A N 1
ATOM 3293 C CA . ARG A 1 444 ? -8.281 -27.391 -42.5 1 87.81 444 ARG A CA 1
ATOM 3294 C C . ARG A 1 444 ? -6.934 -28.062 -42.281 1 87.81 444 ARG A C 1
ATOM 3296 O O . ARG A 1 444 ? -6.535 -28.297 -41.125 1 87.81 444 ARG A O 1
ATOM 3303 N N . VAL A 1 445 ? -6.23 -28.281 -43.406 1 90.62 445 VAL A N 1
ATOM 3304 C CA . VAL A 1 445 ? -4.852 -28.75 -43.344 1 90.62 445 VAL A CA 1
ATOM 3305 C C . VAL A 1 445 ? -4.027 -27.797 -42.469 1 90.62 445 VAL A C 1
ATOM 3307 O O . VAL A 1 445 ? -4.195 -26.578 -42.531 1 90.62 445 VAL A O 1
ATOM 3310 N N . GLY A 1 446 ? -3.223 -28.375 -41.562 1 88.44 446 GLY A N 1
ATOM 3311 C CA . GLY A 1 446 ? -2.34 -27.578 -40.719 1 88.44 446 GLY A CA 1
ATOM 3312 C C . GLY A 1 446 ? -2.992 -27.141 -39.438 1 88.44 446 GLY A C 1
ATOM 3313 O O . GLY A 1 446 ? -2.338 -26.547 -38.562 1 88.44 446 GLY A O 1
ATOM 3314 N N . ALA A 1 447 ? -4.242 -27.438 -39.281 1 88 447 ALA A N 1
ATOM 3315 C CA . ALA A 1 447 ? -4.953 -27.031 -38.062 1 88 447 ALA A CA 1
ATOM 3316 C C . ALA A 1 447 ? -4.527 -27.891 -36.875 1 88 447 ALA A C 1
ATOM 3318 O O . ALA A 1 447 ? -4.332 -29.094 -37 1 88 447 ALA A O 1
ATOM 3319 N N . GLN A 1 448 ? -4.336 -27.25 -35.844 1 80.81 448 GLN A N 1
ATOM 3320 C CA . GLN A 1 448 ? -4.172 -27.953 -34.594 1 80.81 448 GLN A CA 1
ATOM 3321 C C . GLN A 1 448 ? -5.523 -28.312 -33.969 1 80.81 448 GLN A C 1
ATOM 3323 O O . GLN A 1 448 ? -6.367 -27.422 -33.781 1 80.81 448 GLN A O 1
ATOM 3328 N N . ILE A 1 449 ? -5.738 -29.594 -33.719 1 78.38 449 ILE A N 1
ATOM 3329 C CA . ILE A 1 449 ? -6.988 -30.031 -33.125 1 78.38 449 ILE A CA 1
ATOM 3330 C C . ILE A 1 449 ? -6.695 -30.734 -31.797 1 78.38 449 ILE A C 1
ATOM 3332 O O . ILE A 1 449 ? -5.586 -31.219 -31.578 1 78.38 449 ILE A O 1
ATOM 3336 N N . LEU A 1 450 ? -7.605 -30.641 -30.953 1 76 450 LEU A N 1
ATOM 3337 C CA . LEU A 1 450 ? -7.559 -31.375 -29.688 1 76 450 LEU A CA 1
ATOM 3338 C C . LEU A 1 450 ? -8.414 -32.625 -29.766 1 76 450 LEU A C 1
ATOM 3340 O O . LEU A 1 450 ? -9.602 -32.562 -30.078 1 76 450 LEU A O 1
ATOM 3344 N N . LEU A 1 451 ? -7.781 -33.688 -29.609 1 80.88 451 LEU A N 1
ATOM 3345 C CA . LEU A 1 451 ? -8.484 -34.938 -29.422 1 80.88 451 LEU A CA 1
ATOM 3346 C C . LEU A 1 451 ? -8.875 -35.156 -27.969 1 80.88 451 LEU A C 1
ATOM 3348 O O . LEU A 1 451 ? -8.023 -35.438 -27.125 1 80.88 451 LEU A O 1
ATOM 3352 N N . ALA A 1 452 ? -10.156 -34.938 -27.719 1 77.69 452 ALA A N 1
ATOM 3353 C CA . ALA A 1 452 ? -10.609 -35.031 -26.344 1 77.69 452 ALA A CA 1
ATOM 3354 C C . ALA A 1 452 ? -11.273 -36.406 -26.078 1 77.69 452 ALA A C 1
ATOM 3356 O O . ALA A 1 452 ? -12.203 -36.781 -26.781 1 77.69 452 ALA A O 1
ATOM 3357 N N . GLY A 1 453 ? -10.742 -37.094 -25.125 1 75.94 453 GLY A N 1
ATOM 3358 C CA . GLY A 1 453 ? -11.273 -38.375 -24.703 1 75.94 453 GLY A CA 1
ATOM 3359 C C . GLY A 1 453 ? -11.469 -38.5 -23.203 1 75.94 453 GLY A C 1
ATOM 3360 O O . GLY A 1 453 ? -10.938 -37.656 -22.453 1 75.94 453 GLY A O 1
ATOM 3361 N N . SER A 1 454 ? -12.406 -39.406 -22.891 1 75.19 454 SER A N 1
ATOM 3362 C CA . SER A 1 454 ? -12.672 -39.625 -21.469 1 75.19 454 SER A CA 1
ATOM 3363 C C . SER A 1 454 ? -13.109 -41.094 -21.219 1 75.19 454 SER A C 1
ATOM 3365 O O . SER A 1 454 ? -13.375 -41.844 -22.156 1 75.19 454 SER A O 1
ATOM 3367 N N . ASN A 1 455 ? -12.977 -41.5 -19.938 1 75 455 ASN A N 1
ATOM 3368 C CA . ASN A 1 455 ? -13.617 -42.719 -19.453 1 75 455 ASN A CA 1
ATOM 3369 C C . ASN A 1 455 ? -14.992 -42.438 -18.859 1 75 455 ASN A C 1
ATOM 3371 O O . ASN A 1 455 ? -15.117 -41.594 -17.984 1 75 455 ASN A O 1
ATOM 3375 N N . THR A 1 456 ? -16 -43.125 -19.453 1 69 456 THR A N 1
ATOM 3376 C CA . THR A 1 456 ? -17.359 -42.844 -18.984 1 69 456 THR A CA 1
ATOM 3377 C C . THR A 1 456 ? -17.812 -43.906 -17.984 1 69 456 THR A C 1
ATOM 3379 O O . THR A 1 456 ? -18.922 -43.812 -17.453 1 69 456 THR A O 1
ATOM 3382 N N . ALA A 1 457 ? -16.953 -44.906 -17.875 1 69.94 457 ALA A N 1
ATOM 3383 C CA . ALA A 1 457 ? -17.297 -45.938 -16.891 1 69.94 457 ALA A CA 1
ATOM 3384 C C . ALA A 1 457 ? -17.078 -45.438 -15.469 1 69.94 457 ALA A C 1
ATOM 3386 O O . ALA A 1 457 ? -16.141 -44.719 -15.195 1 69.94 457 ALA A O 1
ATOM 3387 N N . SER A 1 458 ? -17.969 -45.719 -14.664 1 64.31 458 SER A N 1
ATOM 3388 C CA . SER A 1 458 ? -17.906 -45.312 -13.266 1 64.31 458 SER A CA 1
ATOM 3389 C C . SER A 1 458 ? -17.109 -46.312 -12.43 1 64.31 458 SER A C 1
ATOM 3391 O O . SER A 1 458 ? -16.938 -47.469 -12.844 1 64.31 458 SER A O 1
ATOM 3393 N N . GLY A 1 459 ? -16.516 -45.875 -11.289 1 59.28 459 GLY A N 1
ATOM 3394 C CA . GLY A 1 459 ? -15.891 -46.75 -10.32 1 59.28 459 GLY A CA 1
ATOM 3395 C C . GLY A 1 459 ? -14.438 -47.031 -10.617 1 59.28 459 GLY A C 1
ATOM 3396 O O . GLY A 1 459 ? -13.867 -48 -10.102 1 59.28 459 GLY A O 1
ATOM 3397 N N . ILE A 1 460 ? -13.906 -46.406 -11.594 1 66.12 460 ILE A N 1
ATOM 3398 C CA . ILE A 1 460 ? -12.484 -46.562 -11.891 1 66.12 460 ILE A CA 1
ATOM 3399 C C . ILE A 1 460 ? -11.734 -45.281 -11.5 1 66.12 460 ILE A C 1
ATOM 3401 O O . ILE A 1 460 ? -12 -44.219 -12.031 1 66.12 460 ILE A O 1
ATOM 3405 N N . PRO A 1 461 ? -10.828 -45.344 -10.523 1 63.34 461 PRO A N 1
ATOM 3406 C CA . PRO A 1 461 ? -10.031 -44.156 -10.195 1 63.34 461 PRO A CA 1
ATOM 3407 C C . PRO A 1 461 ? -9.234 -43.656 -11.391 1 63.34 461 PRO A C 1
ATOM 3409 O O . PRO A 1 461 ? -8.727 -44.438 -12.195 1 63.34 461 PRO A O 1
ATOM 3412 N N . SER A 1 462 ? -9.18 -42.406 -11.469 1 66.56 462 SER A N 1
ATOM 3413 C CA . SER A 1 462 ? -8.5 -41.781 -12.602 1 66.56 462 SER A CA 1
ATOM 3414 C C . SER A 1 462 ? -7.039 -42.219 -12.664 1 66.56 462 SER A C 1
ATOM 3416 O O . SER A 1 462 ? -6.48 -42.375 -13.758 1 66.56 462 SER A O 1
ATOM 3418 N N . GLY A 1 463 ? -6.539 -42.5 -11.531 1 70.75 463 GLY A N 1
ATOM 3419 C CA . GLY A 1 463 ? -5.152 -42.938 -11.492 1 70.75 463 GLY A CA 1
ATOM 3420 C C . GLY A 1 463 ? -4.949 -44.344 -12.055 1 70.75 463 GLY A C 1
ATOM 3421 O O . GLY A 1 463 ? -3.824 -44.719 -12.391 1 70.75 463 GLY A O 1
ATOM 3422 N N . ASP A 1 464 ? -5.945 -45.062 -12.227 1 75 464 ASP A N 1
ATOM 3423 C CA . ASP A 1 464 ? -5.836 -46.438 -12.758 1 75 464 ASP A CA 1
ATOM 3424 C C . ASP A 1 464 ? -6.125 -46.438 -14.258 1 75 464 ASP A C 1
ATOM 3426 O O . ASP A 1 464 ? -6.191 -47.5 -14.867 1 75 464 ASP A O 1
ATOM 3430 N N . LEU A 1 465 ? -6.285 -45.25 -14.781 1 78.31 465 LEU A N 1
ATOM 3431 C CA . LEU A 1 465 ? -6.594 -45.219 -16.203 1 78.31 465 LEU A CA 1
ATOM 3432 C C . LEU A 1 465 ? -5.348 -44.875 -17.016 1 78.31 465 LEU A C 1
ATOM 3434 O O . LEU A 1 465 ? -4.531 -44.062 -16.609 1 78.31 465 LEU A O 1
ATOM 3438 N N . VAL A 1 466 ? -5.164 -45.594 -18.094 1 83.12 466 VAL A N 1
ATOM 3439 C CA . VAL A 1 466 ? -4.125 -45.312 -19.078 1 83.12 466 VAL A CA 1
ATOM 3440 C C . VAL A 1 466 ? -4.77 -44.938 -20.406 1 83.12 466 VAL A C 1
ATOM 3442 O O . VAL A 1 466 ? -5.586 -45.688 -20.953 1 83.12 466 VAL A O 1
ATOM 3445 N N . PHE A 1 467 ? -4.473 -43.812 -20.859 1 87.06 467 PHE A N 1
ATOM 3446 C CA . PHE A 1 467 ? -4.969 -43.344 -22.156 1 87.06 467 PHE A CA 1
ATOM 3447 C C . PHE A 1 467 ? -3.908 -43.5 -23.234 1 87.06 467 PHE A C 1
ATOM 3449 O O . PHE A 1 467 ? -2.713 -43.344 -22.969 1 87.06 467 PHE A O 1
ATOM 3456 N N . ALA A 1 468 ? -4.348 -43.906 -24.422 1 90.31 468 ALA A N 1
ATOM 3457 C CA . ALA A 1 468 ? -3.445 -44 -25.578 1 90.31 468 ALA A CA 1
ATOM 3458 C C . ALA A 1 468 ? -4.152 -43.594 -26.859 1 90.31 468 ALA A C 1
ATOM 3460 O O . ALA A 1 468 ? -5.074 -44.281 -27.312 1 90.31 468 ALA A O 1
ATOM 3461 N N . TRP A 1 469 ? -3.73 -42.531 -27.484 1 92.56 469 TRP A N 1
ATOM 3462 C CA . TRP A 1 469 ? -4.242 -42.094 -28.781 1 92.56 469 TRP A CA 1
ATOM 3463 C C . TRP A 1 469 ? -3.365 -42.625 -29.906 1 92.56 469 TRP A C 1
ATOM 3465 O O . TRP A 1 469 ? -2.137 -42.562 -29.828 1 92.56 469 TRP A O 1
ATOM 3475 N N . THR A 1 470 ? -3.986 -43.188 -30.953 1 92.94 470 THR A N 1
ATOM 3476 C CA . THR A 1 470 ? -3.275 -43.594 -32.156 1 92.94 470 THR A CA 1
ATOM 3477 C C . THR A 1 470 ? -4.051 -43.219 -33.406 1 92.94 470 THR A C 1
ATOM 3479 O O . THR A 1 470 ? -5.277 -43.094 -33.375 1 92.94 470 THR A O 1
ATOM 3482 N N . LYS A 1 471 ? -3.357 -42.906 -34.438 1 93.31 471 LYS A N 1
ATOM 3483 C CA . LYS A 1 471 ? -3.979 -42.719 -35.75 1 93.31 471 LYS A CA 1
ATOM 3484 C C . LYS A 1 471 ? -4.141 -44.094 -36.469 1 93.31 471 LYS A C 1
ATOM 3486 O O . LYS A 1 471 ? -3.152 -44.781 -36.719 1 93.31 471 LYS A O 1
ATOM 3491 N N . THR A 1 472 ? -5.312 -44.438 -36.844 1 91.31 472 THR A N 1
ATOM 3492 C CA . THR A 1 472 ? -5.547 -45.781 -37.406 1 91.31 472 THR A CA 1
ATOM 3493 C C . THR A 1 472 ? -5.75 -45.719 -38.906 1 91.31 472 THR A C 1
ATOM 3495 O O . THR A 1 472 ? -5.508 -46.688 -39.625 1 91.31 472 THR A O 1
ATOM 3498 N N . ALA A 1 473 ? -6.27 -44.625 -39.344 1 89.88 473 ALA A N 1
ATOM 3499 C CA . ALA A 1 473 ? -6.465 -44.5 -40.781 1 89.88 473 ALA A CA 1
ATOM 3500 C C . ALA A 1 473 ? -6.367 -43.031 -41.25 1 89.88 473 ALA A C 1
ATOM 3502 O O . ALA A 1 473 ? -6.691 -42.125 -40.469 1 89.88 473 ALA A O 1
ATOM 3503 N N . PRO A 1 474 ? -5.969 -42.719 -42.5 1 89.44 474 PRO A N 1
ATOM 3504 C CA . PRO A 1 474 ? -5.242 -43.625 -43.406 1 89.44 474 PRO A CA 1
ATOM 3505 C C . PRO A 1 474 ? -3.801 -43.875 -42.969 1 89.44 474 PRO A C 1
ATOM 3507 O O . PRO A 1 474 ? -3.32 -43.219 -42.031 1 89.44 474 PRO A O 1
ATOM 3510 N N . ALA A 1 475 ? -3.143 -44.875 -43.5 1 85.44 475 ALA A N 1
ATOM 3511 C CA . ALA A 1 475 ? -1.77 -45.188 -43.156 1 85.44 475 ALA A CA 1
ATOM 3512 C C . ALA A 1 475 ? -0.823 -44.031 -43.438 1 85.44 475 ALA A C 1
ATOM 3514 O O . ALA A 1 475 ? 0.112 -43.781 -42.688 1 85.44 475 ALA A O 1
ATOM 3515 N N . SER A 1 476 ? -1.04 -43.375 -44.531 1 86.62 476 SER A N 1
ATOM 3516 C CA . SER A 1 476 ? -0.257 -42.219 -44.938 1 86.62 476 SER A CA 1
ATOM 3517 C C . SER A 1 476 ? -1.152 -41 -45.188 1 86.62 476 SER A C 1
ATOM 3519 O O . SER A 1 476 ? -2.285 -41.156 -45.625 1 86.62 476 SER A O 1
ATOM 3521 N N . PRO A 1 477 ? -0.743 -39.812 -44.812 1 87.81 477 PRO A N 1
ATOM 3522 C CA . PRO A 1 477 ? 0.545 -39.438 -44.219 1 87.81 477 PRO A CA 1
ATOM 3523 C C . PRO A 1 477 ? 0.594 -39.688 -42.719 1 87.81 477 PRO A C 1
ATOM 3525 O O . PRO A 1 477 ? -0.451 -39.844 -42.062 1 87.81 477 PRO A O 1
ATOM 3528 N N . ALA A 1 478 ? 1.841 -39.688 -42.156 1 84.56 478 ALA A N 1
ATOM 3529 C CA . ALA A 1 478 ? 2.031 -39.875 -40.719 1 84.56 478 ALA A CA 1
ATOM 3530 C C . ALA A 1 478 ? 1.65 -38.594 -39.969 1 84.56 478 ALA A C 1
ATOM 3532 O O . ALA A 1 478 ? 1.721 -37.5 -40.5 1 84.56 478 ALA A O 1
ATOM 3533 N N . VAL A 1 479 ? 1.076 -38.812 -38.812 1 86.25 479 VAL A N 1
ATOM 3534 C CA . VAL A 1 479 ? 0.693 -37.688 -37.969 1 86.25 479 VAL A CA 1
ATOM 3535 C C . VAL A 1 479 ? 1.352 -37.844 -36.594 1 86.25 479 VAL A C 1
ATOM 3537 O O . VAL A 1 479 ? 1.411 -38.969 -36.062 1 86.25 479 VAL A O 1
ATOM 3540 N N . THR A 1 480 ? 1.97 -36.812 -36.125 1 80.88 480 THR A N 1
ATOM 3541 C CA . THR A 1 480 ? 2.498 -36.812 -34.75 1 80.88 480 THR A CA 1
ATOM 3542 C C . THR A 1 480 ? 1.429 -36.375 -33.75 1 80.88 480 THR A C 1
ATOM 3544 O O . THR A 1 480 ? 0.82 -35.312 -33.906 1 80.88 480 THR A O 1
ATOM 3547 N N . ILE A 1 481 ? 1.104 -37.219 -32.75 1 83.81 481 ILE A N 1
ATOM 3548 C CA . ILE A 1 481 ? 0.152 -36.906 -31.703 1 83.81 481 ILE A CA 1
ATOM 3549 C C . ILE A 1 481 ? 0.904 -36.5 -30.438 1 83.81 481 ILE A C 1
ATOM 3551 O O . ILE A 1 481 ? 1.644 -37.312 -29.859 1 83.81 481 ILE A O 1
ATOM 3555 N N . GLN A 1 482 ? 0.728 -35.25 -30.156 1 76.62 482 GLN A N 1
ATOM 3556 C CA . GLN A 1 482 ? 1.321 -34.75 -28.922 1 76.62 482 GLN A CA 1
ATOM 3557 C C . GLN A 1 482 ? 0.454 -35.125 -27.719 1 76.62 482 GLN A C 1
ATOM 3559 O O . GLN A 1 482 ? -0.773 -35.031 -27.781 1 76.62 482 GLN A O 1
ATOM 3564 N N . ASN A 1 483 ? 0.987 -35.625 -26.641 1 75.44 483 ASN A N 1
ATOM 3565 C CA . ASN A 1 483 ? 0.308 -36.062 -25.422 1 75.44 483 ASN A CA 1
ATOM 3566 C C . ASN A 1 483 ? -0.651 -37.219 -25.688 1 75.44 483 ASN A C 1
ATOM 3568 O O . ASN A 1 483 ? -1.796 -37.188 -25.234 1 75.44 483 ASN A O 1
ATOM 3572 N N . ALA A 1 484 ? -0.137 -38.125 -26.328 1 85.19 484 ALA A N 1
ATOM 3573 C CA . ALA A 1 484 ? -0.959 -39.25 -26.766 1 85.19 484 ALA A CA 1
ATOM 3574 C C . ALA A 1 484 ? -1.413 -40.094 -25.562 1 85.19 484 ALA A C 1
ATOM 3576 O O . ALA A 1 484 ? -2.387 -40.844 -25.656 1 85.19 484 ALA A O 1
ATOM 3577 N N . GLY A 1 485 ? -0.778 -39.844 -24.5 1 81.81 485 GLY A N 1
ATOM 3578 C CA . GLY A 1 485 ? -1.113 -40.625 -23.297 1 81.81 485 GLY A CA 1
ATOM 3579 C C . GLY A 1 485 ? -2.057 -39.875 -22.375 1 81.81 485 GLY A C 1
ATOM 3580 O O . GLY A 1 485 ? -2.336 -40.344 -21.266 1 81.81 485 GLY A O 1
ATOM 3581 N N . GLN A 1 486 ? -2.506 -38.812 -22.844 1 75.44 486 GLN A N 1
ATOM 3582 C CA . GLN A 1 486 ? -3.404 -38 -22.031 1 75.44 486 GLN A CA 1
ATOM 3583 C C . GLN A 1 486 ? -4.832 -38.062 -22.562 1 75.44 486 GLN A C 1
ATOM 3585 O O . GLN A 1 486 ? -5.051 -38.406 -23.719 1 75.44 486 GLN A O 1
ATOM 3590 N N . PRO A 1 487 ? -5.781 -37.75 -21.609 1 74.19 487 PRO A N 1
ATOM 3591 C CA . PRO A 1 487 ? -7.164 -37.719 -22.094 1 74.19 487 PRO A CA 1
ATOM 3592 C C . PRO A 1 487 ? -7.359 -36.781 -23.281 1 74.19 487 PRO A C 1
ATOM 3594 O O . PRO A 1 487 ? -8.125 -37.094 -24.203 1 74.19 487 PRO A O 1
ATOM 3597 N N . THR A 1 488 ? -6.668 -35.781 -23.234 1 76.25 488 THR A N 1
ATOM 3598 C CA . THR A 1 488 ? -6.684 -34.844 -24.344 1 76.25 488 THR A CA 1
ATOM 3599 C C . THR A 1 488 ? -5.32 -34.781 -25.031 1 76.25 488 THR A C 1
ATOM 3601 O O . THR A 1 488 ? -4.305 -34.531 -24.375 1 76.25 488 THR A O 1
ATOM 3604 N N . ALA A 1 489 ? -5.312 -35.062 -26.312 1 79.94 489 ALA A N 1
ATOM 3605 C CA . ALA A 1 489 ? -4.102 -35.031 -27.125 1 79.94 489 ALA A CA 1
ATOM 3606 C C . ALA A 1 489 ? -4.199 -33.938 -28.188 1 79.94 489 ALA A C 1
ATOM 3608 O O . ALA A 1 489 ? -5.289 -33.438 -28.469 1 79.94 489 ALA A O 1
ATOM 3609 N N . THR A 1 490 ? -3.098 -33.562 -28.641 1 81.94 490 THR A N 1
ATOM 3610 C CA . THR A 1 490 ? -3.035 -32.531 -29.656 1 81.94 490 THR A CA 1
ATOM 3611 C C . THR A 1 490 ? -2.426 -33.062 -30.953 1 81.94 490 THR A C 1
ATOM 3613 O O . THR A 1 490 ? -1.459 -33.812 -30.922 1 81.94 490 THR A O 1
ATOM 3616 N N . VAL A 1 491 ? -3.064 -32.625 -32.062 1 86.25 491 VAL A N 1
ATOM 3617 C CA . VAL A 1 491 ? -2.576 -33.062 -33.375 1 86.25 491 VAL A CA 1
ATOM 3618 C C . VAL A 1 491 ? -2.582 -31.859 -34.312 1 86.25 491 VAL A C 1
ATOM 3620 O O . VAL A 1 491 ? -3.516 -31.047 -34.312 1 86.25 491 VAL A O 1
ATOM 3623 N N . VAL A 1 492 ? -1.521 -31.766 -35.031 1 85 492 VAL A N 1
ATOM 3624 C CA . VAL A 1 492 ? -1.533 -30.875 -36.188 1 85 492 VAL A CA 1
ATOM 3625 C C . VAL A 1 492 ? -1.818 -31.688 -37.438 1 85 492 VAL A C 1
ATOM 3627 O O . VAL A 1 492 ? -1.075 -32.625 -37.781 1 85 492 VAL A O 1
ATOM 3630 N N . LEU A 1 493 ? -2.834 -31.344 -38.156 1 88.88 493 LEU A N 1
ATOM 3631 C CA . LEU A 1 493 ? -3.299 -32.125 -39.281 1 88.88 493 LEU A CA 1
ATOM 3632 C C . LEU A 1 493 ? -2.348 -32 -40.469 1 88.88 493 LEU A C 1
ATOM 3634 O O . LEU A 1 493 ? -1.88 -30.906 -40.781 1 88.88 493 LEU A O 1
ATOM 3638 N N . PRO A 1 494 ? -1.997 -33.125 -41.031 1 88.88 494 PRO A N 1
ATOM 3639 C CA . PRO A 1 494 ? -1.027 -33.094 -42.125 1 88.88 494 PRO A CA 1
ATOM 3640 C C . PRO A 1 494 ? -1.609 -32.531 -43.406 1 88.88 494 PRO A C 1
ATOM 3642 O O . PRO A 1 494 ? -2.828 -32.406 -43.531 1 88.88 494 PRO A O 1
ATOM 3645 N N . ALA A 1 495 ? -0.731 -32.25 -44.344 1 87.88 495 ALA A N 1
ATOM 3646 C CA . ALA A 1 495 ? -1.141 -31.781 -45.656 1 87.88 495 ALA A CA 1
ATOM 3647 C C . ALA A 1 495 ? -1.748 -32.938 -46.469 1 87.88 495 ALA A C 1
ATOM 3649 O O . ALA A 1 495 ? -1.24 -34.062 -46.438 1 87.88 495 ALA A O 1
ATOM 3650 N N . VAL A 1 496 ? -2.893 -32.656 -47.062 1 89.5 496 VAL A N 1
ATOM 3651 C CA . VAL A 1 496 ? -3.525 -33.625 -47.969 1 89.5 496 VAL A CA 1
ATOM 3652 C C . VAL A 1 496 ? -3.932 -32.906 -49.25 1 89.5 496 VAL A C 1
ATOM 3654 O O . VAL A 1 496 ? -4.203 -31.719 -49.281 1 89.5 496 VAL A O 1
ATOM 3657 N N . ASN A 1 497 ? -3.898 -33.625 -50.406 1 83.88 497 ASN A N 1
ATOM 3658 C CA . ASN A 1 497 ? -4.277 -33.062 -51.688 1 83.88 497 ASN A CA 1
ATOM 3659 C C . ASN A 1 497 ? -5.789 -33.094 -51.906 1 83.88 497 ASN A C 1
ATOM 3661 O O . ASN A 1 497 ? -6.367 -32.188 -52.5 1 83.88 497 ASN A O 1
ATOM 3665 N N . ALA A 1 498 ? -6.457 -34.188 -51.5 1 85.5 498 ALA A N 1
ATOM 3666 C CA . ALA A 1 498 ? -7.906 -34.344 -51.531 1 85.5 498 ALA A CA 1
ATOM 3667 C C . ALA A 1 498 ? -8.469 -34.5 -50.125 1 85.5 498 ALA A C 1
ATOM 3669 O O . ALA A 1 498 ? -7.75 -34.875 -49.188 1 85.5 498 ALA A O 1
ATOM 3670 N N . GLU A 1 499 ? -9.719 -34 -49.969 1 88.12 499 GLU A N 1
ATOM 3671 C CA . GLU A 1 499 ? -10.359 -34.188 -48.688 1 88.12 499 GLU A CA 1
ATOM 3672 C C . GLU A 1 499 ? -10.18 -35.625 -48.188 1 88.12 499 GLU A C 1
ATOM 3674 O O . GLU A 1 499 ? -10.477 -36.562 -48.906 1 88.12 499 GLU A O 1
ATOM 3679 N N . THR A 1 500 ? -9.578 -35.75 -47.062 1 90.81 500 THR A N 1
ATOM 3680 C CA . THR A 1 500 ? -9.219 -37.062 -46.469 1 90.81 500 THR A CA 1
ATOM 3681 C C . THR A 1 500 ? -9.758 -37.188 -45.062 1 90.81 500 THR A C 1
ATOM 3683 O O . THR A 1 500 ? -9.711 -36.219 -44.281 1 90.81 500 THR A O 1
ATOM 3686 N N . THR A 1 501 ? -10.398 -38.25 -44.781 1 90.81 501 THR A N 1
ATOM 3687 C CA . THR A 1 501 ? -10.883 -38.5 -43.406 1 90.81 501 THR A CA 1
ATOM 3688 C C . THR A 1 501 ? -9.844 -39.281 -42.594 1 90.81 501 THR A C 1
ATOM 3690 O O . THR A 1 501 ? -9.367 -40.312 -43.031 1 90.81 501 THR A O 1
ATOM 3693 N N . PHE A 1 502 ? -9.406 -38.688 -41.5 1 91.88 502 PHE A N 1
ATOM 3694 C CA . PHE A 1 502 ? -8.484 -39.344 -40.562 1 91.88 502 PHE A CA 1
ATOM 3695 C C . PHE A 1 502 ? -9.242 -39.969 -39.406 1 91.88 502 PHE A C 1
ATOM 3697 O O . PHE A 1 502 ? -10.227 -39.406 -38.906 1 91.88 502 PHE A O 1
ATOM 3704 N N . GLU A 1 503 ? -8.852 -41.094 -39 1 90.75 503 GLU A N 1
ATOM 3705 C CA . GLU A 1 503 ? -9.43 -41.781 -37.844 1 90.75 503 GLU A CA 1
ATOM 3706 C C . GLU A 1 503 ? -8.414 -41.906 -36.719 1 90.75 503 GLU A C 1
ATOM 3708 O O . GLU A 1 503 ? -7.32 -42.438 -36.906 1 90.75 503 GLU A O 1
ATOM 3713 N N . PHE A 1 504 ? -8.719 -41.375 -35.625 1 91.94 504 PHE A N 1
ATOM 3714 C CA . PHE A 1 504 ? -7.938 -41.5 -34.375 1 91.94 504 PHE A CA 1
ATOM 3715 C C . PHE A 1 504 ? -8.664 -42.375 -33.375 1 91.94 504 PHE A C 1
ATOM 3717 O O . PHE A 1 504 ? -9.859 -42.219 -33.156 1 91.94 504 PHE A O 1
ATOM 3724 N N . THR A 1 505 ? -7.938 -43.312 -32.844 1 92.25 505 THR A N 1
ATOM 3725 C CA . THR A 1 505 ? -8.523 -44.25 -31.891 1 92.25 505 THR A CA 1
ATOM 3726 C C . THR A 1 505 ? -7.953 -44 -30.5 1 92.25 505 THR A C 1
ATOM 3728 O O . THR A 1 505 ? -6.738 -43.875 -30.328 1 92.25 505 THR A O 1
ATOM 3731 N N . LEU A 1 506 ? -8.844 -43.812 -29.578 1 91.38 506 LEU A N 1
ATOM 3732 C CA . LEU A 1 506 ? -8.484 -43.781 -28.172 1 91.38 506 LEU A CA 1
ATOM 3733 C C . LEU A 1 506 ? -8.656 -45.156 -27.531 1 91.38 506 LEU A C 1
ATOM 3735 O O . LEU A 1 506 ? -9.727 -45.781 -27.641 1 91.38 506 LEU A O 1
ATOM 3739 N N . THR A 1 507 ? -7.605 -45.625 -26.922 1 92.25 507 THR A N 1
ATOM 3740 C CA . THR A 1 507 ? -7.668 -46.812 -26.078 1 92.25 507 THR A CA 1
ATOM 3741 C C . THR A 1 507 ? -7.531 -46.438 -24.609 1 92.25 507 THR A C 1
ATOM 3743 O O . THR A 1 507 ? -6.543 -45.844 -24.203 1 92.25 507 THR A O 1
ATOM 3746 N N . VAL A 1 508 ? -8.562 -46.75 -23.859 1 86.88 508 VAL A N 1
ATOM 3747 C CA . VAL A 1 508 ? -8.516 -46.562 -22.406 1 86.88 508 VAL A CA 1
ATOM 3748 C C . VAL A 1 508 ? -8.422 -47.906 -21.719 1 86.88 508 VAL A C 1
ATOM 3750 O O . VAL A 1 508 ? -9.258 -48.781 -21.953 1 86.88 508 VAL A O 1
ATOM 3753 N N . SER A 1 509 ? -7.363 -48.094 -20.938 1 90.31 509 SER A N 1
ATOM 3754 C CA . SER A 1 509 ? -7.148 -49.344 -20.219 1 90.31 509 SER A CA 1
ATOM 3755 C C . SER A 1 509 ? -6.906 -49.094 -18.734 1 90.31 509 SER A C 1
ATOM 3757 O O . SER A 1 509 ? -6.672 -47.938 -18.312 1 90.31 509 SER A O 1
ATOM 3759 N N . ARG A 1 510 ? -7.012 -50.062 -17.969 1 83.94 510 ARG A N 1
ATOM 3760 C CA . ARG A 1 510 ? -6.672 -50 -16.562 1 83.94 510 ARG A CA 1
ATOM 3761 C C . ARG A 1 510 ? -5.184 -50.25 -16.344 1 83.94 510 ARG A C 1
ATOM 3763 O O . ARG A 1 510 ? -4.602 -51.156 -16.969 1 83.94 510 ARG A O 1
ATOM 3770 N N . LYS A 1 511 ? -4.617 -49.5 -15.508 1 82.81 511 LYS A N 1
ATOM 3771 C CA . LYS A 1 511 ? -3.219 -49.688 -15.141 1 82.81 511 LYS A CA 1
ATOM 3772 C C . LYS A 1 511 ? -3.035 -51.031 -14.406 1 82.81 511 LYS A C 1
ATOM 3774 O O . LYS A 1 511 ? -2.068 -51.75 -14.656 1 82.81 511 LYS A O 1
ATOM 3779 N N . SER A 1 512 ? -3.918 -51.406 -13.602 1 80.56 512 SER A N 1
ATOM 3780 C CA . SER A 1 512 ? -3.859 -52.594 -12.766 1 80.56 512 SER A CA 1
ATOM 3781 C C . SER A 1 512 ? -4.141 -53.844 -13.586 1 80.56 512 SER A C 1
ATOM 3783 O O . SER A 1 512 ? -3.648 -54.938 -13.266 1 80.56 512 SER A O 1
ATOM 3785 N N . ASP A 1 513 ? -5 -53.781 -14.688 1 83.38 513 ASP A N 1
ATOM 3786 C CA . ASP A 1 513 ? -5.344 -54.906 -15.547 1 83.38 513 ASP A CA 1
ATOM 3787 C C . ASP A 1 513 ? -5.52 -54.469 -17 1 83.38 513 ASP A C 1
ATOM 3789 O O . ASP A 1 513 ? -6.637 -54.188 -17.422 1 83.38 513 ASP A O 1
ATOM 3793 N N . PRO A 1 514 ? -4.492 -54.469 -17.703 1 84.25 514 PRO A N 1
ATOM 3794 C CA . PRO A 1 514 ? -4.535 -53.938 -19.062 1 84.25 514 PRO A CA 1
ATOM 3795 C C . PRO A 1 514 ? -5.477 -54.75 -19.984 1 84.25 514 PRO A C 1
ATOM 3797 O O . PRO A 1 514 ? -5.859 -54.25 -21.047 1 84.25 514 PRO A O 1
ATOM 3800 N N . SER A 1 515 ? -5.871 -55.938 -19.578 1 87.81 515 SER A N 1
ATOM 3801 C CA . SER A 1 515 ? -6.793 -56.719 -20.391 1 87.81 515 SER A CA 1
ATOM 3802 C C . SER A 1 515 ? -8.18 -56.094 -20.422 1 87.81 515 SER A C 1
ATOM 3804 O O . SER A 1 515 ? -8.977 -56.375 -21.328 1 87.81 515 SER A O 1
ATOM 3806 N N . LYS A 1 516 ? -8.461 -55.25 -19.453 1 87 516 LYS A N 1
ATOM 3807 C CA . LYS A 1 516 ? -9.703 -54.5 -19.422 1 87 516 LYS A CA 1
ATOM 3808 C C . LYS A 1 516 ? -9.531 -53.156 -20.125 1 87 516 LYS A C 1
ATOM 3810 O O . LYS A 1 516 ? -8.938 -52.219 -19.562 1 87 516 LYS A O 1
ATOM 3815 N N . ASN A 1 517 ? -9.875 -53.094 -21.422 1 89.38 517 ASN A N 1
ATOM 3816 C CA . ASN A 1 517 ? -9.719 -51.875 -22.219 1 89.38 517 ASN A CA 1
ATOM 3817 C C . ASN A 1 517 ? -10.938 -51.625 -23.094 1 89.38 517 ASN A C 1
ATOM 3819 O O . ASN A 1 517 ? -11.781 -52.5 -23.266 1 89.38 517 ASN A O 1
ATOM 3823 N N . SER A 1 518 ? -11.141 -50.469 -23.438 1 87.38 518 SER A N 1
ATOM 3824 C CA . SER A 1 518 ? -12.18 -50 -24.359 1 87.38 518 SER A CA 1
ATOM 3825 C C . SER A 1 518 ? -11.625 -49 -25.359 1 87.38 518 SER A C 1
ATOM 3827 O O . SER A 1 518 ? -10.625 -48.344 -25.094 1 87.38 518 SER A O 1
ATOM 3829 N N . THR A 1 519 ? -12.164 -49.094 -26.562 1 91.31 519 THR A N 1
ATOM 3830 C CA . THR A 1 519 ? -11.688 -48.188 -27.609 1 91.31 519 THR A CA 1
ATOM 3831 C C . THR A 1 519 ? -12.828 -47.312 -28.125 1 91.31 519 THR A C 1
ATOM 3833 O O . THR A 1 519 ? -13.992 -47.719 -28.062 1 91.31 519 THR A O 1
ATOM 3836 N N . ALA A 1 520 ? -12.516 -46.125 -28.484 1 84.5 520 ALA A N 1
ATOM 3837 C CA . ALA A 1 520 ? -13.414 -45.188 -29.172 1 84.5 520 ALA A CA 1
ATOM 3838 C C . ALA A 1 520 ? -12.688 -44.469 -30.312 1 84.5 520 ALA A C 1
ATOM 3840 O O . ALA A 1 520 ? -11.477 -44.219 -30.219 1 84.5 520 ALA A O 1
ATOM 3841 N N . LYS A 1 521 ? -13.406 -44.188 -31.391 1 87.31 521 LYS A N 1
ATOM 3842 C CA . LYS A 1 521 ? -12.797 -43.594 -32.562 1 87.31 521 LYS A CA 1
ATOM 3843 C C . LYS A 1 521 ? -13.297 -42.156 -32.781 1 87.31 521 LYS A C 1
ATOM 3845 O O . LYS A 1 521 ? -14.484 -41.875 -32.594 1 87.31 521 LYS A O 1
ATOM 3850 N N . ALA A 1 522 ? -12.391 -41.281 -33.062 1 87.38 522 ALA A N 1
ATOM 3851 C CA . ALA A 1 522 ? -12.695 -39.938 -33.531 1 87.38 522 ALA A CA 1
ATOM 3852 C C . ALA A 1 522 ? -12.367 -39.781 -35 1 87.38 522 ALA A C 1
ATOM 3854 O O . ALA A 1 522 ? -11.258 -40.094 -35.438 1 87.38 522 ALA A O 1
ATOM 3855 N N . THR A 1 523 ? -13.32 -39.344 -35.75 1 87.56 523 THR A N 1
ATOM 3856 C CA . THR A 1 523 ? -13.133 -39.125 -37.188 1 87.56 523 THR A CA 1
ATOM 3857 C C . THR A 1 523 ? -13.023 -37.656 -37.5 1 87.56 523 THR A C 1
ATOM 3859 O O . THR A 1 523 ? -13.859 -36.844 -37.062 1 87.56 523 THR A O 1
ATOM 3862 N N . VAL A 1 524 ? -11.969 -37.312 -38.219 1 88.81 524 VAL A N 1
ATOM 3863 C CA . VAL A 1 524 ? -11.734 -35.906 -38.594 1 88.81 524 VAL A CA 1
ATOM 3864 C C . VAL A 1 524 ? -11.594 -35.781 -40.125 1 88.81 524 VAL A C 1
ATOM 3866 O O . VAL A 1 524 ? -10.695 -36.406 -40.719 1 88.81 524 VAL A O 1
ATOM 3869 N N . LYS A 1 525 ? -12.516 -35.094 -40.656 1 87.88 525 LYS A N 1
ATOM 3870 C CA . LYS A 1 525 ? -12.391 -34.75 -42.094 1 87.88 525 LYS A CA 1
ATOM 3871 C C . LYS A 1 525 ? -11.453 -33.562 -42.281 1 87.88 525 LYS A C 1
ATOM 3873 O O . LYS A 1 525 ? -11.617 -32.531 -41.625 1 87.88 525 LYS A O 1
ATOM 3878 N N . VAL A 1 526 ? -10.453 -33.781 -43.156 1 91.25 526 VAL A N 1
ATOM 3879 C CA . VAL A 1 526 ? -9.445 -32.75 -43.375 1 91.25 526 VAL A CA 1
ATOM 3880 C C . VAL A 1 526 ? -9.469 -32.312 -44.844 1 91.25 526 VAL A C 1
ATOM 3882 O O . VAL A 1 526 ? -9.492 -33.156 -45.75 1 91.25 526 VAL A O 1
ATOM 3885 N N . SER A 1 527 ? -9.523 -31.016 -45.031 1 90.12 527 SER A N 1
ATOM 3886 C CA . SER A 1 527 ? -9.531 -30.469 -46.406 1 90.12 527 SER A CA 1
ATOM 3887 C C . SER A 1 527 ? -8.586 -29.281 -46.5 1 90.12 527 SER A C 1
ATOM 3889 O O . SER A 1 527 ? -8.32 -28.594 -45.5 1 90.12 527 SER A O 1
ATOM 3891 N N . ARG A 1 528 ? -8.07 -29.094 -47.719 1 88.19 528 ARG A N 1
ATOM 3892 C CA . ARG A 1 528 ? -7.18 -27.969 -47.969 1 88.19 528 ARG A CA 1
ATOM 3893 C C . ARG A 1 528 ? -7.949 -26.656 -48.062 1 88.19 528 ARG A C 1
ATOM 3895 O O . ARG A 1 528 ? -7.383 -25.594 -47.844 1 88.19 528 ARG A O 1
ATOM 3902 N N . THR A 1 529 ? -9.219 -26.719 -48.312 1 86.06 529 THR A N 1
ATOM 3903 C CA . THR A 1 529 ? -9.953 -25.5 -48.625 1 86.06 529 THR A CA 1
ATOM 3904 C C . THR A 1 529 ? -10.914 -25.141 -47.5 1 86.06 529 THR A C 1
ATOM 3906 O O . THR A 1 529 ? -11.633 -24.156 -47.562 1 86.06 529 THR A O 1
ATOM 3909 N N . ALA A 1 530 ? -10.961 -25.953 -46.375 1 86.38 530 ALA A N 1
ATOM 3910 C CA . ALA A 1 530 ? -11.797 -25.594 -45.25 1 86.38 530 ALA A CA 1
ATOM 3911 C C . ALA A 1 530 ? -11.32 -24.312 -44.594 1 86.38 530 ALA A C 1
ATOM 3913 O O . ALA A 1 530 ? -10.141 -23.953 -44.688 1 86.38 530 ALA A O 1
ATOM 3914 N N . ASP A 1 531 ? -12.266 -23.578 -43.969 1 86.25 531 ASP A N 1
ATOM 3915 C CA . ASP A 1 531 ? -11.898 -22.375 -43.219 1 86.25 531 ASP A CA 1
ATOM 3916 C C . ASP A 1 531 ? -11.133 -22.734 -41.938 1 86.25 531 ASP A C 1
ATOM 3918 O O . ASP A 1 531 ? -11.391 -23.766 -41.312 1 86.25 531 ASP A O 1
ATOM 3922 N N . ASP A 1 532 ? -10.094 -21.938 -41.688 1 90.88 532 ASP A N 1
ATOM 3923 C CA . ASP A 1 532 ? -9.477 -22.078 -40.375 1 90.88 532 ASP A CA 1
ATOM 3924 C C . ASP A 1 532 ? -10.406 -21.578 -39.25 1 90.88 532 ASP A C 1
ATOM 3926 O O . ASP A 1 532 ? -11.453 -20.984 -39.531 1 90.88 532 ASP A O 1
ATOM 3930 N N . ILE A 1 533 ? -10.133 -22.016 -38.031 1 80.81 533 ILE A N 1
ATOM 3931 C CA . ILE A 1 533 ? -10.859 -21.516 -36.875 1 80.81 533 ILE A CA 1
ATOM 3932 C C . ILE A 1 533 ? -10.078 -20.375 -36.25 1 80.81 533 ILE A C 1
ATOM 3934 O O . ILE A 1 533 ? -8.938 -20.562 -35.812 1 80.81 533 ILE A O 1
ATOM 3938 N N . VAL A 1 534 ? -10.688 -19.234 -36.25 1 85.88 534 VAL A N 1
ATOM 3939 C CA . VAL A 1 534 ? -10.055 -18.047 -35.656 1 85.88 534 VAL A CA 1
ATOM 3940 C C . VAL A 1 534 ? -10.695 -17.719 -34.312 1 85.88 534 VAL A C 1
ATOM 3942 O O . VAL A 1 534 ? -11.922 -17.734 -34.188 1 85.88 534 VAL A O 1
ATOM 3945 N N . THR A 1 535 ? -9.875 -17.531 -33.406 1 79.25 535 THR A N 1
ATOM 3946 C CA . THR A 1 535 ? -10.336 -17.125 -32.094 1 79.25 535 THR A CA 1
ATOM 3947 C C . THR A 1 535 ? -9.789 -15.75 -31.719 1 79.25 535 THR A C 1
ATOM 3949 O O . THR A 1 535 ? -8.609 -15.461 -31.938 1 79.25 535 THR A O 1
ATOM 3952 N N . LEU A 1 536 ? -10.727 -14.891 -31.234 1 79.06 536 LEU A N 1
ATOM 3953 C CA . LEU A 1 536 ? -10.312 -13.633 -30.625 1 79.06 536 LEU A CA 1
ATOM 3954 C C . LEU A 1 536 ? -9.922 -13.836 -29.172 1 79.06 536 LEU A C 1
ATOM 3956 O O . LEU A 1 536 ? -10.789 -14.094 -28.328 1 79.06 536 LEU A O 1
ATOM 3960 N N . ASP A 1 537 ? -8.656 -13.719 -29.062 1 69.06 537 ASP A N 1
ATOM 3961 C CA . ASP A 1 537 ? -8.133 -14.094 -27.766 1 69.06 537 ASP A CA 1
ATOM 3962 C C . ASP A 1 537 ? -8.352 -12.977 -26.734 1 69.06 537 ASP A C 1
ATOM 3964 O O . ASP A 1 537 ? -8.781 -13.234 -25.609 1 69.06 537 ASP A O 1
ATOM 3968 N N . THR A 1 538 ? -7.883 -11.859 -27.156 1 68.81 538 THR A N 1
ATOM 3969 C CA . THR A 1 538 ? -8.031 -10.734 -26.234 1 68.81 538 THR A CA 1
ATOM 3970 C C . THR A 1 538 ? -8.43 -9.469 -27 1 68.81 538 THR A C 1
ATOM 3972 O O . THR A 1 538 ? -7.984 -9.25 -28.125 1 68.81 538 THR A O 1
ATOM 3975 N N . TYR A 1 539 ? -9.414 -8.711 -26.375 1 78.12 539 TYR A N 1
ATOM 3976 C CA . TYR A 1 539 ? -9.781 -7.363 -26.797 1 78.12 539 TYR A CA 1
ATOM 3977 C C . TYR A 1 539 ? -9.781 -6.395 -25.625 1 78.12 539 TYR A C 1
ATOM 3979 O O . TYR A 1 539 ? -10.508 -6.602 -24.641 1 78.12 539 TYR A O 1
ATOM 3987 N N . THR A 1 540 ? -8.844 -5.52 -25.734 1 65.62 540 THR A N 1
ATOM 3988 C CA . THR A 1 540 ? -8.852 -4.449 -24.75 1 65.62 540 THR A CA 1
ATOM 3989 C C . THR A 1 540 ? -8.867 -3.082 -25.422 1 65.62 540 THR A C 1
ATOM 3991 O O . THR A 1 540 ? -8.18 -2.873 -26.422 1 65.62 540 THR A O 1
ATOM 3994 N N . TRP A 1 541 ? -9.758 -2.258 -24.984 1 68.75 541 TRP A N 1
ATOM 3995 C CA . TRP A 1 541 ? -9.75 -0.849 -25.359 1 68.75 541 TRP A CA 1
ATOM 3996 C C . TRP A 1 541 ? -9.656 0.045 -24.125 1 68.75 541 TRP A C 1
ATOM 3998 O O . TRP A 1 541 ? -10.352 -0.181 -23.141 1 68.75 541 TRP A O 1
ATOM 4008 N N . GLU A 1 542 ? -8.727 0.929 -24.172 1 60.69 542 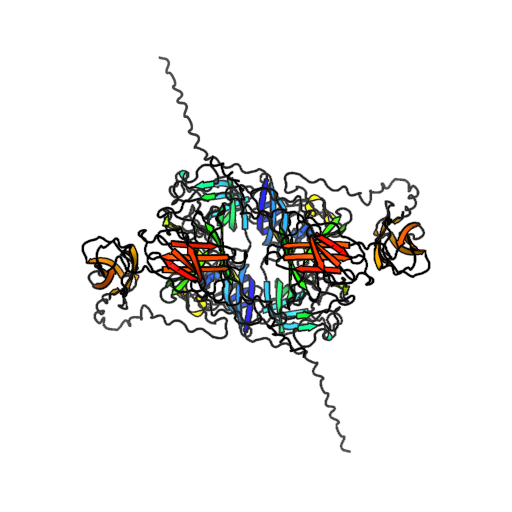GLU A N 1
ATOM 4009 C CA . GLU A 1 542 ? -8.555 1.905 -23.094 1 60.69 542 GLU A CA 1
ATOM 4010 C C . GLU A 1 542 ? -8.633 3.332 -23.641 1 60.69 542 GLU A C 1
ATOM 4012 O O . GLU A 1 542 ? -8.211 3.605 -24.75 1 60.69 542 GLU A O 1
ATOM 4017 N N . SER A 1 543 ? -9.25 4.219 -22.859 1 62.53 543 SER A N 1
ATOM 4018 C CA . SER A 1 543 ? -9.422 5.605 -23.281 1 62.53 543 SER A CA 1
ATOM 4019 C C . SER A 1 543 ? -8.094 6.359 -23.25 1 62.53 543 SER A C 1
ATOM 4021 O O . SER A 1 543 ? -7.992 7.473 -23.766 1 62.53 543 SER A O 1
ATOM 4023 N N . ARG A 1 544 ? -7.176 5.773 -22.906 1 51.66 544 ARG A N 1
ATOM 4024 C CA . ARG A 1 544 ? -5.879 6.449 -22.859 1 51.66 544 ARG A CA 1
ATOM 4025 C C . ARG A 1 544 ? -5.309 6.617 -24.266 1 51.66 544 ARG A C 1
ATOM 4027 O O . ARG A 1 544 ? -5.508 5.762 -25.125 1 51.66 544 ARG A O 1
ATOM 4034 N N . GLN A 1 545 ? -4.582 7.605 -24.547 1 52.34 545 GLN A N 1
ATOM 4035 C CA . GLN A 1 545 ? -3.945 7.918 -25.828 1 52.34 545 GLN A CA 1
ATOM 4036 C C . GLN A 1 545 ? -4.973 7.996 -26.953 1 52.34 545 GLN A C 1
ATOM 4038 O O . GLN A 1 545 ? -4.773 7.422 -28.016 1 52.34 545 GLN A O 1
ATOM 4043 N N . SER A 1 546 ? -6.035 8.719 -26.688 1 57.34 546 SER A N 1
ATOM 4044 C CA . SER A 1 546 ? -7.148 8.938 -27.609 1 57.34 546 SER A CA 1
ATOM 4045 C C . SER A 1 546 ? -7.777 7.617 -28.031 1 57.34 546 SER A C 1
ATOM 4047 O O . SER A 1 546 ? -8.297 7.496 -29.141 1 57.34 546 SER A O 1
ATOM 4049 N N . GLY A 1 547 ? -7.574 6.629 -27.031 1 63.03 547 GLY A N 1
ATOM 4050 C CA . GLY A 1 547 ? -8.109 5.301 -27.281 1 63.03 547 GLY A CA 1
ATOM 4051 C C . GLY A 1 547 ? -7.059 4.312 -27.75 1 63.03 547 GLY A C 1
ATOM 4052 O O . GLY A 1 547 ? -6.461 4.492 -28.812 1 63.03 547 GLY A O 1
ATOM 4053 N N . THR A 1 548 ? -6.75 3.492 -26.906 1 68.19 548 THR A N 1
ATOM 4054 C CA . THR A 1 548 ? -5.793 2.453 -27.25 1 68.19 548 THR A CA 1
ATOM 4055 C C . THR A 1 548 ? -6.477 1.092 -27.344 1 68.19 548 THR A C 1
ATOM 4057 O O . THR A 1 548 ? -7.195 0.695 -26.422 1 68.19 548 THR A O 1
ATOM 4060 N N . ILE A 1 549 ? -6.289 0.404 -28.531 1 73.94 549 ILE A N 1
ATOM 4061 C CA . ILE A 1 549 ? -6.887 -0.912 -28.734 1 73.94 549 ILE A CA 1
ATOM 4062 C C . ILE A 1 549 ? -5.789 -1.972 -28.797 1 73.94 549 ILE A C 1
ATOM 4064 O O . ILE A 1 549 ? -4.727 -1.737 -29.375 1 73.94 549 ILE A O 1
ATOM 4068 N N . SER A 1 550 ? -6.09 -2.973 -28.031 1 75.06 550 SER A N 1
ATOM 4069 C CA . SER A 1 550 ? -5.23 -4.152 -28.109 1 75.06 550 SER A CA 1
ATOM 4070 C C . SER A 1 550 ? -6.051 -5.414 -28.344 1 75.06 550 SER A C 1
ATOM 4072 O O . SER A 1 550 ? -6.965 -5.719 -27.578 1 75.06 550 SER A O 1
ATOM 4074 N N . VAL A 1 551 ? -5.738 -6.039 -29.516 1 78.75 551 VAL A N 1
ATOM 4075 C CA . VAL A 1 551 ? -6.453 -7.262 -29.859 1 78.75 551 VAL A CA 1
ATOM 4076 C C . VAL A 1 551 ? -5.453 -8.367 -30.203 1 78.75 551 VAL A C 1
ATOM 4078 O O . VAL A 1 551 ? -4.465 -8.117 -30.906 1 78.75 551 VAL A O 1
ATOM 4081 N N . THR A 1 552 ? -5.664 -9.484 -29.641 1 77 552 THR A N 1
ATOM 4082 C CA . THR A 1 552 ? -4.922 -10.664 -30.062 1 77 552 THR A CA 1
ATOM 4083 C C . THR A 1 552 ? -5.871 -11.758 -30.547 1 77 552 THR A C 1
ATOM 4085 O O . THR A 1 552 ? -6.953 -11.938 -29.984 1 77 552 THR A O 1
ATOM 4088 N N . CYS A 1 553 ? -5.426 -12.383 -31.672 1 84.25 553 CYS A N 1
ATOM 4089 C CA . CYS A 1 553 ? -6.188 -13.477 -32.281 1 84.25 553 CYS A CA 1
ATOM 4090 C C .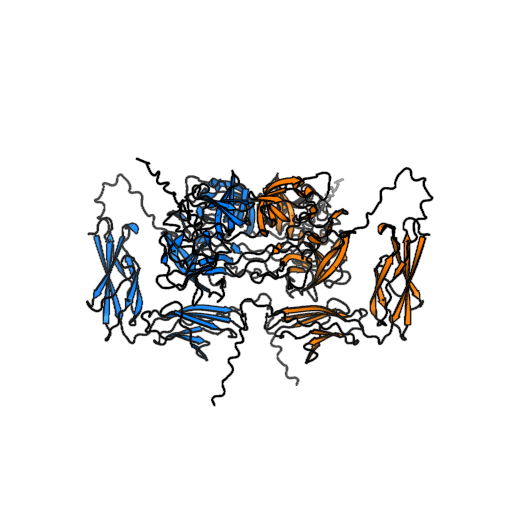 CYS A 1 553 ? -5.266 -14.625 -32.688 1 84.25 553 CYS A C 1
ATOM 4092 O O . CYS A 1 553 ? -4.062 -14.43 -32.844 1 84.25 553 CYS A O 1
ATOM 4094 N N . HIS A 1 554 ? -5.871 -15.734 -32.688 1 82.62 554 HIS A N 1
ATOM 4095 C CA . HIS A 1 554 ? -5.078 -16.812 -33.25 1 82.62 554 HIS A CA 1
ATOM 4096 C C . HIS A 1 554 ? -5.922 -17.688 -34.188 1 82.62 554 HIS A C 1
ATOM 4098 O O . HIS A 1 554 ? -7.145 -17.75 -34.031 1 82.62 554 HIS A O 1
ATOM 4104 N N . SER A 1 555 ? -5.234 -18.203 -35.219 1 88.25 555 SER A N 1
ATOM 4105 C CA . SER A 1 555 ? -5.75 -19.281 -36.031 1 88.25 555 SER A CA 1
ATOM 4106 C C . SER A 1 555 ? -5.309 -20.641 -35.531 1 88.25 555 SER A C 1
ATOM 4108 O O . SER A 1 555 ? -4.207 -20.781 -34.969 1 88.25 555 SER A O 1
ATOM 4110 N N . ASN A 1 556 ? -6.168 -21.625 -35.719 1 84.06 556 ASN A N 1
ATOM 4111 C CA . ASN A 1 556 ? -5.766 -22.969 -35.281 1 84.06 556 ASN A CA 1
ATOM 4112 C C . ASN A 1 556 ? -4.824 -23.609 -36.312 1 84.06 556 ASN A C 1
ATOM 4114 O O . ASN A 1 556 ? -4.379 -24.734 -36.125 1 84.06 556 ASN A O 1
ATOM 4118 N N . VAL A 1 557 ? -4.508 -22.891 -37.438 1 86.31 557 VAL A N 1
ATOM 4119 C CA . VAL A 1 557 ? -3.566 -23.406 -38.406 1 86.31 557 VAL A CA 1
ATOM 4120 C C . VAL A 1 557 ? -2.145 -23 -38.031 1 86.31 557 VAL A C 1
ATOM 4122 O O . VAL A 1 557 ? -1.802 -21.812 -38.031 1 86.31 557 VAL A O 1
ATOM 4125 N N . LEU A 1 558 ? -1.309 -24.047 -37.781 1 80.06 558 LEU A N 1
ATOM 4126 C CA . LEU A 1 558 ? -0.013 -23.766 -37.188 1 80.06 558 LEU A CA 1
ATOM 4127 C C . LEU A 1 558 ? 1.125 -24.219 -38.094 1 80.06 558 LEU A C 1
ATOM 4129 O O . LEU A 1 558 ? 2.285 -24.25 -37.656 1 80.06 558 LEU A O 1
ATOM 4133 N N . ASN A 1 559 ? 0.868 -24.609 -39.25 1 79.31 559 ASN A N 1
ATOM 4134 C CA . ASN A 1 559 ? 1.908 -25.109 -40.156 1 79.31 559 ASN A CA 1
ATOM 4135 C C . ASN A 1 559 ? 2.486 -24 -41 1 79.31 559 ASN A C 1
ATOM 4137 O O . ASN A 1 559 ? 3.184 -24.266 -42 1 79.31 559 ASN A O 1
ATOM 4141 N N . GLY A 1 560 ? 2.037 -22.812 -40.719 1 80.56 560 GLY A N 1
ATOM 4142 C CA . GLY A 1 560 ? 2.588 -21.688 -41.469 1 80.56 560 GLY A CA 1
ATOM 4143 C C . GLY A 1 560 ? 1.711 -21.266 -42.656 1 80.56 560 GLY A C 1
ATOM 4144 O O . GLY A 1 560 ? 2.012 -20.297 -43.344 1 80.56 560 GLY A O 1
ATOM 4145 N N . ASP A 1 561 ? 0.637 -21.891 -42.938 1 88.06 561 ASP A N 1
ATOM 4146 C CA . ASP A 1 561 ? -0.232 -21.562 -44.062 1 88.06 561 ASP A CA 1
ATOM 4147 C C . ASP A 1 561 ? -1.032 -20.297 -43.781 1 88.06 561 ASP A C 1
ATOM 4149 O O . ASP A 1 561 ? -1.489 -19.625 -44.719 1 88.06 561 ASP A O 1
ATOM 4153 N N . ASN A 1 562 ? -1.278 -20.078 -42.5 1 89.75 562 ASN A N 1
ATOM 4154 C CA . ASN A 1 562 ? -1.89 -18.797 -42.156 1 89.75 562 ASN A CA 1
ATOM 4155 C C . ASN A 1 562 ? -0.883 -17.656 -42.219 1 89.75 562 ASN A C 1
ATOM 4157 O O . ASN A 1 562 ? -0.037 -17.516 -41.344 1 89.75 562 ASN A O 1
ATOM 4161 N N . LYS A 1 563 ? -1.021 -16.844 -43.188 1 89.56 563 LYS A N 1
ATOM 4162 C CA . LYS A 1 563 ? -0.001 -15.836 -43.469 1 89.56 563 LYS A CA 1
ATOM 4163 C C . LYS A 1 563 ? -0.525 -14.438 -43.188 1 89.56 563 LYS A C 1
ATOM 4165 O O . LYS A 1 563 ? 0.219 -13.453 -43.281 1 89.56 563 LYS A O 1
ATOM 4170 N N . GLY A 1 564 ? -1.771 -14.422 -42.812 1 92.12 564 GLY A N 1
ATOM 4171 C CA . GLY A 1 564 ? -2.34 -13.109 -42.562 1 92.12 564 GLY A CA 1
ATOM 4172 C C . GLY A 1 564 ? -3.566 -13.148 -41.656 1 92.12 564 GLY A C 1
ATOM 4173 O O . GLY A 1 564 ? -4.266 -14.164 -41.594 1 92.12 564 GLY A O 1
ATOM 4174 N N . MET A 1 565 ? -3.75 -12.133 -40.938 1 91.81 565 MET A N 1
ATOM 4175 C CA . MET A 1 565 ? -4.918 -11.875 -40.094 1 91.81 565 MET A CA 1
ATOM 4176 C C . MET A 1 565 ? -5.32 -10.398 -40.156 1 91.81 565 MET A C 1
ATOM 4178 O O . MET A 1 565 ? -4.461 -9.516 -40.188 1 91.81 565 MET A O 1
ATOM 4182 N N . SER A 1 566 ? -6.598 -10.203 -40.344 1 93.81 566 SER A N 1
ATOM 4183 C CA . SER A 1 566 ? -7.113 -8.844 -40.375 1 93.81 566 SER A CA 1
ATOM 4184 C C . SER A 1 566 ? -8.039 -8.57 -39.188 1 93.81 566 SER A C 1
ATOM 4186 O O . SER A 1 566 ? -8.828 -9.438 -38.812 1 93.81 566 SER A O 1
ATOM 4188 N N . LEU A 1 567 ? -7.828 -7.41 -38.594 1 92.25 567 LEU A N 1
ATOM 4189 C CA . LEU A 1 567 ? -8.75 -6.91 -37.594 1 92.25 567 LEU A CA 1
ATOM 4190 C C . LEU A 1 567 ? -9.867 -6.086 -38.219 1 92.25 567 LEU A C 1
ATOM 4192 O O . LEU A 1 567 ? -9.594 -5.113 -38.938 1 92.25 567 LEU A O 1
ATOM 4196 N N . VAL A 1 568 ? -11.07 -6.559 -38.031 1 89.75 568 VAL A N 1
ATOM 4197 C CA . VAL A 1 568 ? -12.25 -5.887 -38.594 1 89.75 568 VAL A CA 1
ATOM 4198 C C . VAL A 1 568 ? -12.992 -5.164 -37.469 1 89.75 568 VAL A C 1
ATOM 4200 O O . VAL A 1 568 ? -13.398 -5.785 -36.469 1 89.75 568 VAL A O 1
ATOM 4203 N N . LEU A 1 569 ? -13.055 -3.875 -37.625 1 87.25 569 LEU A N 1
ATOM 4204 C CA . LEU A 1 569 ? -13.719 -3.041 -36.625 1 87.25 569 LEU A CA 1
ATOM 4205 C C . LEU A 1 569 ? -15.023 -2.475 -37.156 1 87.25 569 LEU A C 1
ATOM 4207 O O . LEU A 1 569 ? -15.141 -2.215 -38.375 1 87.25 569 LEU A O 1
ATOM 4211 N N . ASN A 1 570 ? -16 -2.314 -36.312 1 83.25 570 ASN A N 1
ATOM 4212 C CA . ASN A 1 570 ? -17.25 -1.609 -36.594 1 83.25 570 ASN A CA 1
ATOM 4213 C C . ASN A 1 570 ? -17.984 -2.221 -37.781 1 83.25 570 ASN A C 1
ATOM 4215 O O . ASN A 1 570 ? -18.359 -1.511 -38.719 1 83.25 570 ASN A O 1
ATOM 4219 N N . ASN A 1 571 ? -18.203 -3.336 -37.719 1 80.25 571 ASN A N 1
ATOM 4220 C CA . ASN A 1 571 ? -18.969 -4.105 -38.688 1 80.25 571 ASN A CA 1
ATOM 4221 C C . ASN A 1 571 ? -18.375 -3.957 -40.094 1 80.25 571 ASN A C 1
ATOM 4223 O O . ASN A 1 571 ? -19.125 -3.77 -41.062 1 80.25 571 ASN A O 1
ATOM 4227 N N . GLY A 1 572 ? -17.047 -3.887 -40.125 1 84.12 572 GLY A N 1
ATOM 4228 C CA . GLY A 1 572 ? -16.375 -3.902 -41.438 1 84.12 572 GLY A CA 1
ATOM 4229 C C . GLY A 1 572 ? -16.047 -2.516 -41.938 1 84.12 572 GLY A C 1
ATOM 4230 O O . GLY A 1 572 ? -15.445 -2.373 -43 1 84.12 572 GLY A O 1
ATOM 4231 N N . ALA A 1 573 ? -16.312 -1.541 -41.219 1 84.75 573 ALA A N 1
ATOM 4232 C CA . ALA A 1 573 ? -16.016 -0.183 -41.688 1 84.75 573 ALA A CA 1
ATOM 4233 C C . ALA A 1 573 ? -14.508 0.062 -41.719 1 84.75 573 ALA A C 1
ATOM 4235 O O . ALA A 1 573 ? -14.023 0.836 -42.531 1 84.75 573 ALA A O 1
ATOM 4236 N N . VAL A 1 574 ? -13.836 -0.544 -40.781 1 85.81 574 VAL A N 1
ATOM 4237 C CA . VAL A 1 574 ? -12.383 -0.415 -40.688 1 85.81 574 VAL A CA 1
ATOM 4238 C C . VAL A 1 574 ? -11.742 -1.801 -40.625 1 85.81 574 VAL A C 1
ATOM 4240 O O . VAL A 1 574 ? -12.172 -2.662 -39.875 1 85.81 574 VAL A O 1
ATOM 4243 N N . THR A 1 575 ? -10.859 -2.043 -41.562 1 89.81 575 THR A N 1
ATOM 4244 C CA . THR A 1 575 ? -10.07 -3.266 -41.562 1 89.81 575 THR A CA 1
ATOM 4245 C C . THR A 1 575 ? -8.578 -2.941 -41.469 1 89.81 575 THR A C 1
ATOM 4247 O O . THR A 1 575 ? -8.078 -2.094 -42.188 1 89.81 575 THR A O 1
ATOM 4250 N N . ARG A 1 576 ? -7.902 -3.566 -40.438 1 89.69 576 ARG A N 1
ATOM 4251 C CA . ARG A 1 576 ? -6.473 -3.363 -40.219 1 89.69 576 ARG A CA 1
ATOM 4252 C C . ARG A 1 576 ? -5.723 -4.691 -40.25 1 89.69 576 ARG A C 1
ATOM 4254 O O . ARG A 1 576 ? -6.184 -5.684 -39.688 1 89.69 576 ARG A O 1
ATOM 4261 N N . PRO A 1 577 ? -4.559 -4.652 -40.969 1 90.81 577 PRO A N 1
ATOM 4262 C CA . PRO A 1 577 ? -3.742 -5.863 -40.844 1 90.81 577 PRO A CA 1
ATOM 4263 C C . PRO A 1 577 ? -3.125 -6.039 -39.469 1 90.81 577 PRO A C 1
ATOM 4265 O O . PRO A 1 577 ? -2.699 -5.062 -38.844 1 90.81 577 PRO A O 1
ATOM 4268 N N . MET A 1 578 ? -3.242 -7.301 -39.031 1 87.38 578 MET A N 1
ATOM 4269 C CA . MET A 1 578 ? -2.588 -7.613 -37.781 1 87.38 578 MET A CA 1
ATOM 4270 C C . MET A 1 578 ? -1.155 -8.086 -38 1 87.38 578 MET A C 1
ATOM 4272 O O . MET A 1 578 ? -0.778 -8.414 -39.125 1 87.38 578 MET A O 1
ATOM 4276 N N . ILE A 1 579 ? -0.408 -8 -36.938 1 79.06 579 ILE A N 1
ATOM 4277 C CA . ILE A 1 579 ? 0.992 -8.398 -37.031 1 79.06 579 ILE A CA 1
ATOM 4278 C C . ILE A 1 579 ? 1.165 -9.797 -36.438 1 79.06 579 ILE A C 1
ATOM 4280 O O . ILE A 1 579 ? 0.674 -10.062 -35.312 1 79.06 579 ILE A O 1
ATOM 4284 N N . GLY A 1 580 ? 1.783 -10.578 -37.281 1 77 580 GLY A N 1
ATOM 4285 C CA . GLY A 1 580 ? 2.096 -11.906 -36.75 1 77 580 GLY A CA 1
ATOM 4286 C C . GLY A 1 580 ? 3.234 -11.898 -35.75 1 77 580 GLY A C 1
ATOM 4287 O O . GLY A 1 580 ? 4.184 -11.125 -35.906 1 77 580 GLY A O 1
ATOM 4288 N N . GLY A 1 581 ? 3.053 -12.531 -34.656 1 66.5 581 GLY A N 1
ATOM 4289 C CA . GLY A 1 581 ? 4.121 -12.695 -33.656 1 66.5 581 GLY A CA 1
ATOM 4290 C C . GLY A 1 581 ? 3.752 -13.633 -32.531 1 66.5 581 GLY A C 1
ATOM 4291 O O . GLY A 1 581 ? 2.572 -13.914 -32.312 1 66.5 581 GLY A O 1
ATOM 4292 N N . GLY A 1 582 ? 4.641 -14.344 -31.938 1 54.59 582 GLY A N 1
ATOM 4293 C CA . GLY A 1 582 ? 4.457 -15.211 -30.781 1 54.59 582 GLY A CA 1
ATOM 4294 C C . GLY A 1 582 ? 4.172 -16.656 -31.156 1 54.59 582 GLY A C 1
ATOM 4295 O O . GLY A 1 582 ? 3.666 -17.422 -30.328 1 54.59 582 GLY A O 1
ATOM 4296 N N . GLY A 1 583 ? 4.344 -16.969 -32.406 1 66.31 583 GLY A N 1
ATOM 4297 C CA . GLY A 1 583 ? 4.094 -18.344 -32.875 1 66.31 583 GLY A CA 1
ATOM 4298 C C . GLY A 1 583 ? 3.199 -18.406 -34.094 1 66.31 583 GLY A C 1
ATOM 4299 O O . GLY A 1 583 ? 2.564 -17.422 -34.469 1 66.31 583 GLY A O 1
ATOM 4300 N N . ALA A 1 584 ? 3.281 -19.578 -34.688 1 76.12 584 ALA A N 1
ATOM 4301 C CA . ALA A 1 584 ? 2.455 -19.812 -35.844 1 76.12 584 ALA A CA 1
ATOM 4302 C C . ALA A 1 584 ? 0.977 -19.594 -35.531 1 76.12 584 ALA A C 1
ATOM 4304 O O . ALA A 1 584 ? 0.472 -20.094 -34.531 1 76.12 584 ALA A O 1
ATOM 4305 N N . GLY A 1 585 ? 0.372 -18.766 -36.312 1 81.56 585 GLY A N 1
ATOM 4306 C CA . GLY A 1 585 ? -1.063 -18.562 -36.219 1 81.56 585 GLY A CA 1
ATOM 4307 C C . GLY A 1 585 ? -1.439 -17.469 -35.219 1 81.56 585 GLY A C 1
ATOM 4308 O O . GLY A 1 585 ? -2.621 -17.156 -35.062 1 81.56 585 GLY A O 1
ATOM 4309 N N . LYS A 1 586 ? -0.52 -16.969 -34.594 1 80.31 586 LYS A N 1
ATOM 4310 C CA . LYS A 1 586 ? -0.814 -15.945 -33.594 1 80.31 586 LYS A CA 1
ATOM 4311 C C . LYS A 1 586 ? -0.62 -14.547 -34.188 1 80.31 586 LYS A C 1
ATOM 4313 O O . LYS A 1 586 ? 0.351 -14.289 -34.875 1 80.31 586 LYS A O 1
ATOM 4318 N N . TRP A 1 587 ? -1.611 -13.672 -33.844 1 83.94 587 TRP A N 1
ATOM 4319 C CA . TRP A 1 587 ? -1.641 -12.336 -34.438 1 83.94 587 TRP A CA 1
ATOM 4320 C C . TRP A 1 587 ? -2.012 -11.289 -33.375 1 83.94 587 TRP A C 1
ATOM 4322 O O . TRP A 1 587 ? -2.781 -11.57 -32.469 1 83.94 587 TRP A O 1
ATOM 4332 N N . SER A 1 588 ? -1.37 -10.164 -33.469 1 83.06 588 SER A N 1
ATOM 4333 C CA . SER A 1 588 ? -1.662 -9.078 -32.531 1 83.06 588 SER A CA 1
ATOM 4334 C C . SER A 1 588 ? -1.833 -7.754 -33.281 1 83.06 588 SER A C 1
ATOM 4336 O O . SER A 1 588 ? -1.342 -7.598 -34.406 1 83.06 588 SER A O 1
ATOM 4338 N N . TYR A 1 589 ? -2.713 -6.93 -32.688 1 85.25 589 TYR A N 1
ATOM 4339 C CA . TYR A 1 589 ? -2.898 -5.559 -33.156 1 85.25 589 TYR A CA 1
ATOM 4340 C C . TYR A 1 589 ? -2.947 -4.594 -31.969 1 85.25 589 TYR A C 1
ATOM 4342 O O . TYR A 1 589 ? -3.701 -4.805 -31.016 1 85.25 589 TYR A O 1
ATOM 4350 N N . ASN A 1 590 ? -2.072 -3.666 -32.062 1 78.88 590 ASN A N 1
ATOM 4351 C CA . ASN A 1 590 ? -2.045 -2.578 -31.094 1 78.88 590 ASN A CA 1
ATOM 4352 C C . ASN A 1 590 ? -1.963 -1.217 -31.766 1 78.88 590 ASN A C 1
ATOM 4354 O O . ASN A 1 590 ? -1.15 -1.022 -32.688 1 78.88 590 ASN A O 1
ATOM 4358 N N . ALA A 1 591 ? -2.904 -0.399 -31.406 1 77.94 591 ALA A N 1
ATOM 4359 C CA . ALA A 1 591 ? -2.889 0.94 -31.984 1 77.94 591 ALA A CA 1
ATOM 4360 C C . ALA A 1 591 ? -3.438 1.972 -31 1 77.94 591 ALA A C 1
ATOM 4362 O O . ALA A 1 591 ? -4.301 1.658 -30.188 1 77.94 591 ALA A O 1
ATOM 4363 N N . ARG A 1 592 ? -2.932 3.133 -31.016 1 73.81 592 ARG A N 1
ATOM 4364 C CA . ARG A 1 592 ? -3.5 4.285 -30.328 1 73.81 592 ARG A CA 1
ATOM 4365 C C . ARG A 1 592 ? -4.426 5.074 -31.25 1 73.81 592 ARG A C 1
ATOM 4367 O O . ARG A 1 592 ? -4.602 4.719 -32.406 1 73.81 592 ARG A O 1
ATOM 4374 N N . SER A 1 593 ? -5.051 6.148 -30.688 1 72.5 593 SER A N 1
ATOM 4375 C CA . SER A 1 593 ? -5.93 7.031 -31.453 1 72.5 593 SER A CA 1
ATOM 4376 C C . SER A 1 593 ? -7.008 6.242 -32.188 1 72.5 593 SER A C 1
ATOM 4378 O O . SER A 1 593 ? -7.258 6.473 -33.375 1 72.5 593 SER A O 1
ATOM 4380 N N . THR A 1 594 ? -7.422 5.188 -31.5 1 75.94 594 THR A N 1
ATOM 4381 C CA . THR A 1 594 ? -8.492 4.363 -32.031 1 75.94 594 THR A CA 1
ATOM 4382 C C . THR A 1 594 ? -9.766 4.5 -31.203 1 75.94 594 THR A C 1
ATOM 4384 O O . THR A 1 594 ? -9.766 4.156 -30.016 1 75.94 594 THR A O 1
ATOM 4387 N N . ASN A 1 595 ? -10.727 5.074 -31.781 1 75.12 595 ASN A N 1
ATOM 4388 C CA . ASN A 1 595 ? -12 5.145 -31.078 1 75.12 595 ASN A CA 1
ATOM 4389 C C . ASN A 1 595 ? -12.5 3.758 -30.688 1 75.12 595 ASN A C 1
ATOM 4391 O O . ASN A 1 595 ? -12.234 2.775 -31.375 1 75.12 595 ASN A O 1
ATOM 4395 N N . ARG A 1 596 ? -13.234 3.791 -29.656 1 75.62 596 ARG A N 1
ATOM 4396 C CA . ARG A 1 596 ? -13.773 2.5 -29.25 1 75.62 596 ARG A CA 1
ATOM 4397 C C . ARG A 1 596 ? -14.648 1.892 -30.328 1 75.62 596 ARG A C 1
ATOM 4399 O O . ARG A 1 596 ? -15.648 2.486 -30.734 1 75.62 596 ARG A O 1
ATOM 4406 N N . PRO A 1 597 ? -14.305 0.736 -30.75 1 79.69 597 PRO A N 1
ATOM 4407 C CA . PRO A 1 597 ? -15.125 0.131 -31.812 1 79.69 597 PRO A CA 1
ATOM 4408 C C . PRO A 1 597 ? -16.438 -0.434 -31.281 1 79.69 597 PRO A C 1
ATOM 4410 O O . PRO A 1 597 ? -16.531 -0.78 -30.094 1 79.69 597 PRO A O 1
ATOM 4413 N N . THR A 1 598 ? -17.469 -0.397 -32.062 1 76.25 598 THR A N 1
ATOM 4414 C CA . THR A 1 598 ? -18.734 -1.011 -31.703 1 76.25 598 THR A CA 1
ATOM 4415 C C . THR A 1 598 ? -18.594 -2.527 -31.625 1 76.25 598 THR A C 1
ATOM 4417 O O . THR A 1 598 ? -19.281 -3.174 -30.828 1 76.25 598 THR A O 1
ATOM 4420 N N . ASN A 1 599 ? -17.828 -3.035 -32.406 1 79.94 599 ASN A N 1
ATOM 4421 C CA . ASN A 1 599 ? -17.5 -4.461 -32.375 1 79.94 599 ASN A CA 1
ATOM 4422 C C . ASN A 1 599 ? -16.156 -4.754 -33 1 79.94 599 ASN A C 1
ATOM 4424 O O . ASN A 1 599 ? -15.602 -3.92 -33.719 1 79.94 599 ASN A O 1
ATOM 4428 N N . VAL A 1 600 ? -15.633 -5.871 -32.594 1 85.88 600 VAL A N 1
ATOM 4429 C CA . VAL A 1 600 ? -14.32 -6.305 -33.031 1 85.88 600 VAL A CA 1
ATOM 4430 C C . VAL A 1 600 ? -14.383 -7.754 -33.5 1 85.88 600 VAL A C 1
ATOM 4432 O O . VAL A 1 600 ? -15.078 -8.578 -32.906 1 85.88 600 VAL A O 1
ATOM 4435 N N . GLN A 1 601 ? -13.805 -8.039 -34.75 1 87.88 601 GLN A N 1
ATOM 4436 C CA . GLN A 1 601 ? -13.695 -9.398 -35.281 1 87.88 601 GLN A CA 1
ATOM 4437 C C . GLN A 1 601 ? -12.359 -9.617 -35.969 1 87.88 601 GLN A C 1
ATOM 4439 O O . GLN A 1 601 ? -11.844 -8.711 -36.625 1 87.88 601 GLN A O 1
ATOM 4444 N N . CYS A 1 602 ? -11.805 -10.766 -35.812 1 92.12 602 CYS A N 1
ATOM 4445 C CA . CYS A 1 602 ? -10.602 -11.148 -36.562 1 92.12 602 CYS A CA 1
ATOM 4446 C C . CYS A 1 602 ? -10.945 -12.055 -37.719 1 92.12 602 CYS A C 1
ATOM 4448 O O . CYS A 1 602 ? -11.773 -12.961 -37.594 1 92.12 602 CYS A O 1
ATOM 4450 N N . VAL A 1 603 ? -10.328 -11.75 -38.906 1 92.25 603 VAL A N 1
ATOM 4451 C CA . VAL A 1 603 ? -10.555 -12.539 -40.094 1 92.25 603 VAL A CA 1
ATOM 4452 C C . VAL A 1 603 ? -9.219 -13.031 -40.656 1 92.25 603 VAL A C 1
ATOM 4454 O O . VAL A 1 603 ? -8.328 -12.227 -40.938 1 92.25 603 VAL A O 1
ATOM 4457 N N . SER A 1 604 ? -9.109 -14.297 -40.844 1 93.62 604 SER A N 1
ATOM 4458 C CA . SER A 1 604 ? -7.906 -14.953 -41.344 1 93.62 604 SER A CA 1
ATOM 4459 C C . SER A 1 604 ? -7.859 -14.93 -42.875 1 93.62 604 SER A C 1
ATOM 4461 O O . SER A 1 604 ? -8.898 -14.836 -43.531 1 93.62 604 SER A O 1
ATOM 4463 N N . ASP A 1 605 ? -6.621 -15.031 -43.438 1 92.56 605 ASP A N 1
ATOM 4464 C CA . ASP A 1 605 ? -6.449 -15.148 -44.875 1 92.56 605 ASP A CA 1
ATOM 4465 C C . ASP A 1 605 ? -6.949 -16.5 -45.375 1 92.56 605 ASP A C 1
ATOM 4467 O O . ASP A 1 605 ? -7.102 -16.703 -46.562 1 92.56 605 ASP A O 1
ATOM 4471 N N . LEU A 1 606 ? -7.289 -17.359 -44.438 1 90.94 606 LEU A N 1
ATOM 4472 C CA . LEU A 1 606 ? -7.832 -18.672 -44.781 1 90.94 606 LEU A CA 1
ATOM 4473 C C . LEU A 1 606 ? -9.344 -18.703 -44.594 1 90.94 606 LEU A C 1
ATOM 4475 O O . LEU A 1 606 ? -9.93 -19.781 -44.438 1 90.94 606 LEU A O 1
ATOM 4479 N N . LYS A 1 607 ? -9.883 -17.594 -44.469 1 87.06 607 LYS A N 1
ATOM 4480 C CA . LYS A 1 607 ? -11.312 -17.312 -44.531 1 87.06 607 LYS A CA 1
ATOM 4481 C C . LYS A 1 607 ? -11.984 -17.562 -43.188 1 87.06 607 LYS A C 1
ATOM 4483 O O . LYS A 1 607 ? -13.18 -17.312 -43.031 1 87.06 607 LYS A O 1
ATOM 4488 N N . GLY A 1 608 ? -11.25 -18.078 -42.188 1 90.62 608 GLY A N 1
ATOM 4489 C CA . GLY A 1 608 ? -11.82 -18.172 -40.844 1 90.62 608 GLY A CA 1
ATOM 4490 C C . GLY A 1 608 ? -12.094 -16.828 -40.219 1 90.62 608 GLY A C 1
ATOM 4491 O O . GLY A 1 608 ? -11.375 -15.852 -40.469 1 90.62 608 GLY A O 1
ATOM 4492 N N . LYS A 1 609 ? -13.219 -16.812 -39.344 1 88.88 609 LYS A N 1
ATOM 4493 C CA . LYS A 1 609 ? -13.602 -15.609 -38.625 1 88.88 609 LYS A CA 1
ATOM 4494 C C . LYS A 1 609 ? -13.812 -15.898 -37.125 1 88.88 609 LYS A C 1
ATOM 4496 O O . LYS A 1 609 ? -14.344 -16.953 -36.781 1 88.88 609 LYS A O 1
ATOM 4501 N N . SER A 1 610 ? -13.336 -14.945 -36.375 1 85.44 610 SER A N 1
ATOM 4502 C CA . SER A 1 610 ? -13.625 -15.078 -34.969 1 85.44 610 SER A CA 1
ATOM 4503 C C . SER A 1 610 ? -15.055 -14.641 -34.656 1 85.44 610 SER A C 1
ATOM 4505 O O . SER A 1 610 ? -15.727 -14.047 -35.5 1 85.44 610 SER A O 1
ATOM 4507 N N . ALA A 1 611 ? -15.516 -15.062 -33.469 1 75.69 611 ALA A N 1
ATOM 4508 C CA . ALA A 1 611 ? -16.766 -14.484 -33 1 75.69 611 ALA A CA 1
ATOM 4509 C C . ALA A 1 611 ? -16.672 -12.961 -32.906 1 75.69 611 ALA A C 1
ATOM 4511 O O . ALA A 1 611 ? -15.586 -12.414 -32.688 1 75.69 611 ALA A O 1
ATOM 4512 N N . VAL A 1 612 ? -17.766 -12.352 -33.125 1 76.25 612 VAL A N 1
ATOM 4513 C CA . VAL A 1 612 ? -17.828 -10.898 -33.031 1 76.25 612 VAL A CA 1
ATOM 4514 C C . VAL A 1 612 ? -17.906 -10.492 -31.562 1 76.25 612 VAL A C 1
ATOM 4516 O O . VAL A 1 612 ? -18.703 -11.039 -30.797 1 76.25 612 VAL A O 1
ATOM 4519 N N . VAL A 1 613 ? -16.938 -9.727 -31.141 1 73.88 613 VAL A N 1
ATOM 4520 C CA . VAL A 1 613 ? -16.984 -9.188 -29.797 1 73.88 613 VAL A CA 1
ATOM 4521 C C . VAL A 1 613 ? -17.547 -7.77 -29.812 1 73.88 613 VAL A C 1
ATOM 4523 O O . VAL A 1 613 ? -17.031 -6.891 -30.5 1 73.88 613 VAL A O 1
ATOM 4526 N N . THR A 1 614 ? -18.703 -7.715 -29.234 1 63.31 614 THR A N 1
ATOM 4527 C CA . THR A 1 614 ? -19.359 -6.414 -29.156 1 63.31 614 THR A CA 1
ATOM 4528 C C . THR A 1 614 ? -18.844 -5.609 -27.969 1 63.31 614 THR A C 1
ATOM 4530 O O . THR A 1 614 ? -18.672 -6.148 -26.875 1 63.31 614 THR A O 1
ATOM 4533 N N . ALA A 1 615 ? -18.219 -4.551 -28.281 1 53.56 615 ALA A N 1
ATOM 4534 C CA . ALA A 1 615 ? -17.797 -3.658 -27.203 1 53.56 615 ALA A CA 1
ATOM 4535 C C . ALA A 1 615 ? -18.984 -3.264 -26.328 1 53.56 615 ALA A C 1
ATOM 4537 O O . ALA A 1 615 ? -20.047 -2.891 -26.844 1 53.56 615 ALA A O 1
ATOM 4538 N N . THR A 1 616 ? -19.234 -4.008 -25.391 1 40.28 616 THR A N 1
ATOM 4539 C CA . THR A 1 616 ? -20.297 -3.549 -24.5 1 40.28 616 THR A CA 1
ATOM 4540 C C . THR A 1 616 ? -19.969 -2.172 -23.938 1 40.28 616 THR A C 1
ATOM 4542 O O . THR A 1 616 ? -18.828 -1.899 -23.578 1 40.28 616 THR A O 1
ATOM 4545 N N . THR A 1 617 ? -20.781 -1.346 -24.516 1 34.62 617 THR A N 1
ATOM 4546 C CA . THR A 1 617 ? -20.688 0.003 -23.969 1 34.62 617 THR A CA 1
ATOM 4547 C C . THR A 1 617 ? -20.828 -0.021 -22.453 1 34.62 617 THR A C 1
ATOM 4549 O O . THR A 1 617 ? -21.938 -0.149 -21.922 1 34.62 617 THR A O 1
ATOM 4552 N N . SER A 1 618 ? -20.609 -1.06 -21.953 1 30.44 618 SER A N 1
ATOM 4553 C CA . SER A 1 618 ? -20.875 -0.68 -20.578 1 30.44 618 SER A CA 1
ATOM 4554 C C . SER A 1 618 ? -20.156 0.616 -20.219 1 30.44 618 SER A C 1
ATOM 4556 O O . SER A 1 618 ? -18.953 0.762 -20.469 1 30.44 618 SER A O 1
ATOM 4558 N N . ARG A 1 619 ? -20.953 1.573 -20.469 1 30.16 619 ARG A N 1
ATOM 4559 C CA . ARG A 1 619 ? -20.469 2.834 -19.922 1 30.16 619 ARG A CA 1
ATOM 4560 C C . ARG A 1 619 ? -19.75 2.613 -18.594 1 30.16 619 ARG A C 1
ATOM 4562 O O . ARG A 1 619 ? -20.266 1.941 -17.703 1 30.16 619 ARG A O 1
ATOM 4569 N N . ARG A 1 620 ? -18.672 2.459 -18.781 1 30.28 620 ARG A N 1
ATOM 4570 C CA . ARG A 1 620 ? -17.953 2.732 -17.547 1 30.28 620 ARG A CA 1
ATOM 4571 C C . ARG A 1 620 ? -18.594 3.887 -16.781 1 30.28 620 ARG A C 1
ATOM 4573 O O . ARG A 1 620 ? -18.75 4.984 -17.328 1 30.28 620 ARG A O 1
ATOM 4580 N N . ARG A 1 621 ? -19.75 3.684 -16.219 1 26.56 621 ARG A N 1
ATOM 4581 C CA . ARG A 1 621 ? -20.094 4.852 -15.422 1 26.56 621 ARG A CA 1
ATOM 4582 C C . ARG A 1 621 ? -18.875 5.445 -14.734 1 26.56 621 ARG A C 1
ATOM 4584 O O . ARG A 1 621 ? -18.156 4.746 -14.016 1 26.56 621 ARG A O 1
ATOM 4591 N N . ARG A 1 622 ? -18.359 6.133 -15.648 1 25.81 622 ARG A N 1
ATOM 4592 C CA . ARG A 1 622 ? -17.484 7.039 -14.906 1 25.81 622 ARG A CA 1
ATOM 4593 C C . ARG A 1 622 ? -18.219 7.629 -13.703 1 25.81 622 ARG A C 1
ATOM 4595 O O . ARG A 1 622 ? -19.391 7.996 -13.797 1 25.81 622 ARG A O 1
ATOM 4602 N N . ARG A 1 623 ? -17.906 7.254 -12.641 1 24.33 623 ARG A N 1
ATOM 4603 C CA . ARG A 1 623 ? -18.625 7.801 -11.492 1 24.33 623 ARG A CA 1
ATOM 4604 C C . ARG A 1 623 ? -19.219 9.172 -11.82 1 24.33 623 ARG A C 1
ATOM 4606 O O . ARG A 1 623 ? -20.328 9.492 -11.398 1 24.33 623 ARG A O 1
ATOM 4613 N N . GLY A 1 624 ? -18.547 10.195 -12.242 1 23.02 624 GLY A N 1
ATOM 4614 C CA . GLY A 1 624 ? -19.141 11.508 -12.008 1 23.02 624 GLY A CA 1
ATOM 4615 C C . GLY A 1 624 ? -20.156 11.906 -13.055 1 23.02 624 GLY A C 1
ATOM 4616 O O . GLY A 1 624 ? -20.641 13.039 -13.062 1 23.02 624 GLY A O 1
ATOM 4617 N N . GLU A 1 625 ? -20.141 11.156 -14.242 1 23.06 625 GLU A N 1
ATOM 4618 C CA . GLU A 1 625 ? -21.062 11.867 -15.125 1 23.06 625 GLU A CA 1
ATOM 4619 C C . GLU A 1 625 ? -22.516 11.461 -14.852 1 23.06 625 GLU A C 1
ATOM 4621 O O . GLU A 1 625 ? -22.938 10.375 -15.242 1 23.06 625 GLU A O 1
ATOM 4626 N N . LEU A 1 626 ? -23.078 11.953 -13.836 1 23.02 626 LEU A N 1
ATOM 4627 C CA . LEU A 1 626 ? -24.531 11.867 -13.688 1 23.02 626 LEU A CA 1
ATOM 4628 C C . LEU A 1 626 ? -25.234 12.477 -14.891 1 23.02 626 LEU A C 1
ATOM 4630 O O . LEU A 1 626 ? -26.422 12.211 -15.125 1 23.02 626 LEU A O 1
ATOM 4634 N N . GLY A 1 627 ? -25.016 13.836 -15.414 1 22.17 627 GLY A N 1
ATOM 4635 C CA . GLY A 1 627 ? -26.141 14.516 -16.031 1 22.17 627 GLY A CA 1
ATOM 4636 C C . GLY A 1 627 ? -26.734 13.75 -17.203 1 22.17 627 GLY A C 1
ATOM 4637 O O . GLY A 1 627 ? -26.062 12.891 -17.781 1 22.17 627 GLY A O 1
ATOM 4638 N N . ALA A 1 628 ? -28.141 13.844 -17.125 1 21.61 628 ALA A N 1
ATOM 4639 C CA . ALA A 1 628 ? -29.281 13.875 -18.031 1 21.61 628 ALA A CA 1
ATOM 4640 C C . ALA A 1 628 ? -28.984 14.75 -19.25 1 21.61 628 ALA A C 1
ATOM 4642 O O . ALA A 1 628 ? -28.422 15.836 -19.109 1 21.61 628 ALA A O 1
ATOM 4643 N N . GLU A 1 629 ? -28.906 14.273 -20.422 1 21.72 629 GLU A N 1
ATOM 4644 C CA . GLU A 1 629 ? -29.25 14.938 -21.672 1 21.72 629 GLU A CA 1
ATOM 4645 C C . GLU A 1 629 ? -30.594 15.656 -21.578 1 21.72 629 GLU A C 1
ATOM 4647 O O . GLU A 1 629 ? -31.656 15.016 -21.609 1 21.72 629 GLU A O 1
ATOM 4652 N N . MET A 1 630 ? -30.844 16.672 -20.594 1 20.48 630 MET A N 1
ATOM 4653 C CA . MET A 1 630 ? -31.984 17.516 -20.953 1 20.48 630 MET A CA 1
ATOM 4654 C C . MET A 1 630 ? -31.797 18.156 -22.312 1 20.48 630 MET A C 1
ATOM 4656 O O . MET A 1 630 ? -30.812 18.875 -22.531 1 20.48 630 MET A O 1
ATOM 4660 N N . GLU A 1 631 ? -32.312 17.469 -23.344 1 21.38 631 GLU A N 1
ATOM 4661 C CA . GLU A 1 631 ? -32.688 18 -24.641 1 21.38 631 GLU A CA 1
ATOM 4662 C C . GLU A 1 631 ? -33.469 19.312 -24.484 1 21.38 631 GLU A C 1
ATOM 4664 O O . GLU A 1 631 ? -34.594 19.312 -23.938 1 21.38 631 GLU A O 1
ATOM 4669 N N . MET A 1 632 ? -32.875 20.469 -23.953 1 20.62 632 MET A N 1
ATOM 4670 C CA . MET A 1 632 ? -33.562 21.719 -24.266 1 20.62 632 MET A CA 1
ATOM 4671 C C . MET A 1 632 ? -33.875 21.812 -25.75 1 20.62 632 MET A C 1
ATOM 4673 O O . MET A 1 632 ? -33 21.672 -26.594 1 20.62 632 MET A O 1
ATOM 4677 N N . SER A 1 633 ? -35.156 21.453 -26.078 1 19.97 633 SER A N 1
ATOM 4678 C CA . SER A 1 633 ? -35.875 21.75 -27.312 1 19.97 633 SER A CA 1
ATOM 4679 C C . SER A 1 633 ? -35.75 23.219 -27.672 1 19.97 633 SER A C 1
ATOM 4681 O O . SER A 1 633 ? -35.812 24.094 -26.812 1 19.97 633 SER A O 1
ATOM 4683 N N . PRO A 1 634 ? -34.875 23.656 -28.609 1 19.11 634 PRO A N 1
ATOM 4684 C CA . PRO A 1 634 ? -35.125 24.969 -29.219 1 19.11 634 PRO A CA 1
ATOM 4685 C C . PRO A 1 634 ? -36.625 25.203 -29.516 1 19.11 634 PRO A C 1
ATOM 4687 O O . PRO A 1 634 ? -37.281 24.344 -30.109 1 19.11 634 PRO A O 1
ATOM 4690 N N . ALA A 1 635 ? -37.406 25.797 -28.484 1 18.98 635 ALA A N 1
ATOM 4691 C CA . ALA A 1 635 ? -38.625 26.469 -28.984 1 18.98 635 ALA A CA 1
ATOM 4692 C C . ALA A 1 635 ? -38.281 27.359 -30.172 1 18.98 635 ALA A C 1
ATOM 4694 O O . ALA A 1 635 ? -37.156 27.812 -30.328 1 18.98 635 ALA A O 1
ATOM 4695 N N . LYS A 1 636 ? -39.25 27.297 -31.094 1 19.7 636 LYS A N 1
ATOM 4696 C CA . LYS A 1 636 ? -39.75 28.172 -32.156 1 19.7 636 LYS A CA 1
ATOM 4697 C C . LYS A 1 636 ? -39.969 29.594 -31.609 1 19.7 636 LYS A C 1
ATOM 4699 O O . LYS A 1 636 ? -40.781 29.797 -30.703 1 19.7 636 LYS A O 1
ATOM 4704 N N . TRP A 1 637 ? -39 30.344 -31.094 1 17.31 637 TRP A N 1
ATOM 4705 C CA . TRP A 1 637 ? -39.281 31.766 -31.25 1 17.31 637 TRP A CA 1
ATOM 4706 C C . TRP A 1 637 ? -39.812 32.062 -32.656 1 17.31 637 TRP A C 1
ATOM 4708 O O . TRP A 1 637 ? -39.094 31.844 -33.656 1 17.31 637 TRP A O 1
ATOM 4718 N N . LEU A 1 638 ? -41.188 31.531 -32.656 1 17 638 LEU A N 1
ATOM 4719 C CA . LEU A 1 638 ? -42.188 32.5 -33.062 1 17 638 LEU A CA 1
ATOM 4720 C C . LEU A 1 638 ? -42.375 33.562 -31.984 1 17 638 LEU A C 1
ATOM 4722 O O . LEU A 1 638 ? -42.281 33.281 -30.781 1 17 638 LEU A O 1
ATOM 4726 N N . MET B 1 1 ? 78.875 -36.906 -6.645 1 23.33 1 MET B N 1
ATOM 4727 C CA . MET B 1 1 ? 77.562 -37.281 -7.16 1 23.33 1 MET B CA 1
ATOM 4728 C C . MET B 1 1 ? 76.438 -36.375 -6.586 1 23.33 1 MET B C 1
ATOM 4730 O O . MET B 1 1 ? 76.062 -36.531 -5.426 1 23.33 1 MET B O 1
ATOM 4734 N N . ALA B 1 2 ? 76.5 -35.062 -6.918 1 25.86 2 ALA B N 1
ATOM 4735 C CA . ALA B 1 2 ? 75.812 -33.812 -6.547 1 25.86 2 ALA B CA 1
ATOM 4736 C C . ALA B 1 2 ? 74.312 -33.875 -6.93 1 25.86 2 ALA B C 1
ATOM 4738 O O . ALA B 1 2 ? 74 -34.031 -8.109 1 25.86 2 ALA B O 1
ATOM 4739 N N . ARG B 1 3 ? 73.5 -34.5 -6 1 27.73 3 ARG B N 1
ATOM 4740 C CA . ARG B 1 3 ? 72.062 -34.75 -6.039 1 27.73 3 ARG B CA 1
ATOM 4741 C C . ARG B 1 3 ? 71.25 -33.438 -6.25 1 27.73 3 ARG B C 1
ATOM 4743 O O . ARG B 1 3 ? 71.375 -32.5 -5.457 1 27.73 3 ARG B O 1
ATOM 4750 N N . PHE B 1 4 ? 70.938 -33.031 -7.488 1 29.3 4 PHE B N 1
ATOM 4751 C CA . PHE B 1 4 ? 70.188 -31.875 -7.957 1 29.3 4 PHE B CA 1
ATOM 4752 C C . PHE B 1 4 ? 68.75 -31.906 -7.441 1 29.3 4 PHE B C 1
ATOM 4754 O O . PHE B 1 4 ? 68.062 -32.875 -7.66 1 29.3 4 PHE B O 1
ATOM 4761 N N . PHE B 1 5 ? 68.5 -31.359 -6.234 1 28.72 5 PHE B N 1
ATOM 4762 C CA . PHE B 1 5 ? 67.188 -31.203 -5.617 1 28.72 5 PHE B CA 1
ATOM 4763 C C . PHE B 1 5 ? 66.25 -30.375 -6.512 1 28.72 5 PHE B C 1
ATOM 4765 O O . PHE B 1 5 ? 66.562 -29.219 -6.812 1 28.72 5 PHE B O 1
ATOM 4772 N N . LYS B 1 6 ? 65.5 -31.047 -7.469 1 27.73 6 LYS B N 1
ATOM 4773 C CA . LYS B 1 6 ? 64.438 -30.438 -8.312 1 27.73 6 LYS B CA 1
ATOM 4774 C C . LYS B 1 6 ? 63.344 -29.828 -7.465 1 27.73 6 LYS B C 1
ATOM 4776 O O . LYS B 1 6 ? 62.688 -30.531 -6.688 1 27.73 6 LYS B O 1
ATOM 4781 N N . VAL B 1 7 ? 63.438 -28.609 -7.098 1 29.09 7 VAL B N 1
ATOM 4782 C CA . VAL B 1 7 ? 62.375 -27.828 -6.441 1 29.09 7 VAL B CA 1
ATOM 4783 C C . VAL B 1 7 ? 61.156 -27.75 -7.344 1 29.09 7 VAL B C 1
ATOM 4785 O O . VAL B 1 7 ? 61.219 -27.203 -8.445 1 29.09 7 VAL B O 1
ATOM 4788 N N . MET B 1 8 ? 60.281 -28.797 -7.383 1 27.14 8 MET B N 1
ATOM 4789 C CA . MET B 1 8 ? 59 -28.703 -8.086 1 27.14 8 MET B CA 1
ATOM 4790 C C . MET B 1 8 ? 58.156 -27.578 -7.523 1 27.14 8 MET B C 1
ATOM 4792 O O . MET B 1 8 ? 57.875 -27.531 -6.324 1 27.14 8 MET B O 1
ATOM 4796 N N . SER B 1 9 ? 58.219 -26.375 -8.109 1 27.77 9 SER B N 1
ATOM 4797 C CA . SER B 1 9 ? 57.312 -25.25 -7.84 1 27.77 9 SER B CA 1
ATOM 4798 C C . SER B 1 9 ? 55.844 -25.656 -8 1 27.77 9 SER B C 1
ATOM 4800 O O . SER B 1 9 ? 55.438 -26.125 -9.07 1 27.77 9 SER B O 1
ATOM 4802 N N . LEU B 1 10 ? 55.188 -26.141 -6.977 1 30.33 10 LEU B N 1
ATOM 4803 C CA . LEU B 1 10 ? 53.75 -26.344 -6.953 1 30.33 10 LEU B CA 1
ATOM 4804 C C . LEU B 1 10 ? 53 -25.047 -7.297 1 30.33 10 LEU B C 1
ATOM 4806 O O . LEU B 1 10 ? 53.094 -24.078 -6.551 1 30.33 10 LEU B O 1
ATOM 4810 N N . LEU B 1 11 ? 52.781 -24.75 -8.57 1 30.62 11 LEU B N 1
ATOM 4811 C CA . LEU B 1 11 ? 51.844 -23.719 -9.023 1 30.62 11 LEU B CA 1
ATOM 4812 C C . LEU B 1 11 ? 50.469 -23.906 -8.406 1 30.62 11 LEU B C 1
ATOM 4814 O O . LEU B 1 11 ? 49.812 -24.922 -8.664 1 30.62 11 LEU B O 1
ATOM 4818 N N . SER B 1 12 ? 50.281 -23.438 -7.195 1 30.84 12 SER B N 1
ATOM 4819 C CA . SER B 1 12 ? 48.906 -23.344 -6.652 1 30.84 12 SER B CA 1
ATOM 4820 C C . SER B 1 12 ? 47.969 -22.688 -7.645 1 30.84 12 SER B C 1
ATOM 4822 O O . SER B 1 12 ? 48.188 -21.578 -8.102 1 30.84 12 SER B O 1
ATOM 4824 N N . VAL B 1 13 ? 47.25 -23.438 -8.445 1 32.72 13 VAL B N 1
ATOM 4825 C CA . VAL B 1 13 ? 46.125 -23 -9.242 1 32.72 13 VAL B CA 1
ATOM 4826 C C . VAL B 1 13 ? 45.156 -22.172 -8.375 1 32.72 13 VAL B C 1
ATOM 4828 O O . VAL B 1 13 ? 44.594 -22.672 -7.402 1 32.72 13 VAL B O 1
ATOM 4831 N N . VAL B 1 14 ? 45.406 -20.891 -8.25 1 35.56 14 VAL B N 1
ATOM 4832 C CA . VAL B 1 14 ? 44.406 -19.969 -7.723 1 35.56 14 VAL B CA 1
ATOM 4833 C C . VAL B 1 14 ? 43.031 -20.266 -8.367 1 35.56 14 VAL B C 1
ATOM 4835 O O . VAL B 1 14 ? 42.906 -20.25 -9.594 1 35.56 14 VAL B O 1
ATOM 4838 N N . PRO B 1 15 ? 42.156 -20.922 -7.691 1 37.22 15 PRO B N 1
ATOM 4839 C CA . PRO B 1 15 ? 40.812 -21.062 -8.273 1 37.22 15 PRO B CA 1
ATOM 4840 C C . PRO B 1 15 ? 40.344 -19.797 -8.969 1 37.22 15 PRO B C 1
ATOM 4842 O O . PRO B 1 15 ? 40.719 -18.688 -8.594 1 37.22 15 PRO B O 1
ATOM 4845 N N . ALA B 1 16 ? 40.031 -19.781 -10.188 1 38.25 16 ALA B N 1
ATOM 4846 C CA . ALA B 1 16 ? 39.406 -18.734 -10.969 1 38.25 16 ALA B CA 1
ATOM 4847 C C . ALA B 1 16 ? 38.344 -18 -10.133 1 38.25 16 ALA B C 1
ATOM 4849 O O . ALA B 1 16 ? 37.281 -18.562 -9.812 1 38.25 16 ALA B O 1
ATOM 4850 N N . SER B 1 17 ? 38.656 -17.141 -9.227 1 44.66 17 SER B N 1
ATOM 4851 C CA . SER B 1 17 ? 37.781 -16.188 -8.531 1 44.66 17 SER B CA 1
ATOM 4852 C C . SER B 1 17 ? 36.781 -15.562 -9.492 1 44.66 17 SER B C 1
ATOM 4854 O O . SER B 1 17 ? 37.156 -14.828 -10.406 1 44.66 17 SER B O 1
ATOM 4856 N N . PHE B 1 18 ? 35.781 -16.25 -9.859 1 54.84 18 PHE B N 1
ATOM 4857 C CA . PHE B 1 18 ? 34.719 -15.609 -10.633 1 54.84 18 PHE B CA 1
ATOM 4858 C C . PHE B 1 18 ? 34.531 -14.164 -10.195 1 54.84 18 PHE B C 1
ATOM 4860 O O . PHE B 1 18 ? 34.562 -13.859 -9 1 54.84 18 PHE B O 1
ATOM 4867 N N . ALA B 1 19 ? 34.844 -13.242 -11.094 1 53.56 19 ALA B N 1
ATOM 4868 C CA . ALA B 1 19 ? 34.938 -11.797 -10.914 1 53.56 19 ALA B CA 1
ATOM 4869 C C . ALA B 1 19 ? 33.719 -11.234 -10.219 1 53.56 19 ALA B C 1
ATOM 4871 O O . ALA B 1 19 ? 32.625 -11.266 -10.781 1 53.56 19 ALA B O 1
ATOM 4872 N N . ALA B 1 20 ? 33.688 -11.117 -8.977 1 67.31 20 ALA B N 1
ATOM 4873 C CA . ALA B 1 20 ? 32.75 -10.398 -8.148 1 67.31 20 ALA B CA 1
ATOM 4874 C C . ALA B 1 20 ? 32.594 -8.945 -8.602 1 67.31 20 ALA B C 1
ATOM 4876 O O . ALA B 1 20 ? 33.594 -8.336 -9.047 1 67.31 20 ALA B O 1
ATOM 4877 N N . THR B 1 21 ? 31.359 -8.547 -8.945 1 75.31 21 THR B N 1
ATOM 4878 C CA . THR B 1 21 ? 31.156 -7.113 -9.125 1 75.31 21 THR B CA 1
ATOM 4879 C C . THR B 1 21 ? 31.484 -6.352 -7.848 1 75.31 21 THR B C 1
ATOM 4881 O O . THR B 1 21 ? 31 -6.699 -6.77 1 75.31 21 THR B O 1
ATOM 4884 N N . PRO B 1 22 ? 32.406 -5.465 -7.957 1 84.69 22 PRO B N 1
ATOM 4885 C CA . PRO B 1 22 ? 32.75 -4.695 -6.758 1 84.69 22 PRO B CA 1
ATOM 4886 C C . PRO B 1 22 ? 31.531 -4 -6.137 1 84.69 22 PRO B C 1
ATOM 4888 O O . PRO B 1 22 ? 30.672 -3.512 -6.859 1 84.69 22 PRO B O 1
ATOM 4891 N N . ILE B 1 23 ? 31.453 -4.066 -4.867 1 91.81 23 ILE B N 1
ATOM 4892 C CA . ILE B 1 23 ? 30.391 -3.389 -4.125 1 91.81 23 ILE B CA 1
ATOM 4893 C C . ILE B 1 23 ? 30.766 -1.927 -3.904 1 91.81 23 ILE B C 1
ATOM 4895 O O . ILE B 1 23 ? 31.844 -1.634 -3.377 1 91.81 23 ILE B O 1
ATOM 4899 N N . PRO B 1 24 ? 29.906 -1.021 -4.289 1 90.44 24 PRO B N 1
ATOM 4900 C CA . PRO B 1 24 ? 30.203 0.389 -4.027 1 90.44 24 PRO B CA 1
ATOM 4901 C C . PRO B 1 24 ? 30.375 0.692 -2.541 1 90.44 24 PRO B C 1
ATOM 4903 O O . PRO B 1 24 ? 29.844 -0.038 -1.696 1 90.44 24 PRO B O 1
ATOM 4906 N N . ASN B 1 25 ? 31.062 1.76 -2.254 1 91.56 25 ASN B N 1
ATOM 4907 C CA . ASN B 1 25 ? 31.328 2.139 -0.87 1 91.56 25 ASN B CA 1
ATOM 4908 C C . ASN B 1 25 ? 30.078 2.672 -0.185 1 91.56 25 ASN B C 1
ATOM 4910 O O . ASN B 1 25 ? 29.922 2.537 1.03 1 91.56 25 ASN B O 1
ATOM 4914 N N . VAL B 1 26 ? 29.234 3.406 -0.966 1 94.38 26 VAL B N 1
ATOM 4915 C CA . VAL B 1 26 ? 27.953 3.91 -0.461 1 94.38 26 VAL B CA 1
ATOM 4916 C C . VAL B 1 26 ? 26.812 3.26 -1.224 1 94.38 26 VAL B C 1
ATOM 4918 O O . VAL B 1 26 ? 26.75 3.322 -2.453 1 94.38 26 VAL B O 1
ATOM 4921 N N . ILE B 1 27 ? 25.938 2.578 -0.453 1 95.56 27 ILE B N 1
ATOM 4922 C CA . ILE B 1 27 ? 24.844 1.866 -1.105 1 95.56 27 ILE B CA 1
ATOM 4923 C C . ILE B 1 27 ? 23.516 2.252 -0.459 1 95.56 27 ILE B C 1
ATOM 4925 O O . ILE B 1 27 ? 23.484 2.645 0.709 1 95.56 27 ILE B O 1
ATOM 4929 N N . PRO B 1 28 ? 22.375 2.195 -1.244 1 96.94 28 PRO B N 1
ATOM 4930 C CA . PRO B 1 28 ? 21.062 2.508 -0.658 1 96.94 28 PRO B CA 1
ATOM 4931 C C . PRO B 1 28 ? 20.625 1.49 0.394 1 96.94 28 PRO B C 1
ATOM 4933 O O . PRO B 1 28 ? 21 0.315 0.309 1 96.94 28 PRO B O 1
ATOM 4936 N N . PHE B 1 29 ? 19.922 1.979 1.359 1 97.5 29 PHE B N 1
ATOM 4937 C CA . PHE B 1 29 ? 19.531 1.112 2.465 1 97.5 29 PHE B CA 1
ATOM 4938 C C . PHE B 1 29 ? 18.094 1.368 2.867 1 97.5 29 PHE B C 1
ATOM 4940 O O . PHE B 1 29 ? 17.703 2.506 3.158 1 97.5 29 PHE B O 1
ATOM 4947 N N . THR B 1 30 ? 17.203 0.344 2.852 1 98.12 30 THR B N 1
ATOM 4948 C CA . THR B 1 30 ? 15.852 0.336 3.402 1 98.12 30 THR B CA 1
ATOM 4949 C C . THR B 1 30 ? 15.562 -0.992 4.094 1 98.12 30 THR B C 1
ATOM 4951 O O . THR B 1 30 ? 15.867 -2.059 3.557 1 98.12 30 THR B O 1
ATOM 4954 N N . VAL B 1 31 ? 15.039 -0.897 5.266 1 98.19 31 VAL B N 1
ATOM 4955 C CA . VAL B 1 31 ? 14.594 -2.092 5.973 1 98.19 31 VAL B CA 1
ATOM 4956 C C . VAL B 1 31 ? 13.289 -1.797 6.711 1 98.19 31 VAL B C 1
ATOM 4958 O O . VAL B 1 31 ? 13.109 -0.706 7.258 1 98.19 31 VAL B O 1
ATOM 4961 N N . THR B 1 32 ? 12.367 -2.648 6.656 1 98.06 32 THR B N 1
ATOM 4962 C CA . THR B 1 32 ? 11.148 -2.652 7.457 1 98.06 32 THR B CA 1
ATOM 4963 C C . THR B 1 32 ? 11.031 -3.949 8.258 1 98.06 32 THR B C 1
ATOM 4965 O O . THR B 1 32 ? 11.086 -5.043 7.688 1 98.06 32 THR B O 1
ATOM 4968 N N . GLY B 1 33 ? 10.945 -3.875 9.5 1 97.38 33 GLY B N 1
ATOM 4969 C CA . GLY B 1 33 ? 10.82 -4.992 10.422 1 97.38 33 GLY B CA 1
ATOM 4970 C C . GLY B 1 33 ? 10.484 -4.562 11.836 1 97.38 33 GLY B C 1
ATOM 4971 O O . GLY B 1 33 ? 10 -3.449 12.055 1 97.38 33 GLY B O 1
ATOM 4972 N N . GLY B 1 34 ? 10.617 -5.488 12.742 1 95 34 GLY B N 1
ATOM 4973 C CA . GLY B 1 34 ? 10.367 -5.168 14.133 1 95 34 GLY B CA 1
ATOM 4974 C C . GLY B 1 34 ? 11.531 -4.465 14.805 1 95 34 GLY B C 1
ATOM 4975 O O . GLY B 1 34 ? 12.695 -4.797 14.555 1 95 34 GLY B O 1
ATOM 4976 N N . LEU B 1 35 ? 11.156 -3.492 15.617 1 95.25 35 LEU B N 1
ATOM 4977 C CA . LEU B 1 35 ? 12.188 -2.859 16.438 1 95.25 35 LEU B CA 1
ATOM 4978 C C . LEU B 1 35 ? 12.727 -3.828 17.484 1 95.25 35 LEU B C 1
ATOM 4980 O O . LEU B 1 35 ? 12.094 -4.039 18.516 1 95.25 35 LEU B O 1
ATOM 4984 N N . ASP B 1 36 ? 13.898 -4.309 17.312 1 91.38 36 ASP B N 1
ATOM 4985 C CA . ASP B 1 36 ? 14.438 -5.383 18.141 1 91.38 36 ASP B CA 1
ATOM 4986 C C . ASP B 1 36 ? 15.352 -4.824 19.234 1 91.38 36 ASP B C 1
ATOM 4988 O O . ASP B 1 36 ? 15.586 -5.48 20.25 1 91.38 36 ASP B O 1
ATOM 4992 N N . GLY B 1 37 ? 15.938 -3.699 18.969 1 90.88 37 GLY B N 1
ATOM 4993 C CA . GLY B 1 37 ? 16.828 -3.043 19.922 1 90.88 37 GLY B CA 1
ATOM 4994 C C . GLY B 1 37 ? 16.891 -1.54 19.734 1 90.88 37 GLY B C 1
ATOM 4995 O O . GLY B 1 37 ? 16.688 -1.039 18.625 1 90.88 37 GLY B O 1
ATOM 4996 N N . CYS B 1 38 ? 17.156 -0.865 20.797 1 94.5 38 CYS B N 1
ATOM 4997 C CA . CYS B 1 38 ? 17.25 0.591 20.797 1 94.5 38 CYS B CA 1
ATOM 4998 C C . CYS B 1 38 ? 18.172 1.082 21.906 1 94.5 38 CYS B C 1
ATOM 5000 O O . CYS B 1 38 ? 17.969 0.758 23.078 1 94.5 38 CYS B O 1
ATOM 5002 N N . ASN B 1 39 ? 19.203 1.808 21.469 1 95 39 ASN B N 1
ATOM 5003 C CA . ASN B 1 39 ? 20.188 2.338 22.422 1 95 39 ASN B CA 1
ATOM 5004 C C . ASN B 1 39 ? 20.516 3.797 22.125 1 95 39 ASN B C 1
ATOM 5006 O O . ASN B 1 39 ? 20.812 4.148 20.984 1 95 39 ASN B O 1
ATOM 5010 N N . VAL B 1 40 ? 20.453 4.633 23.188 1 94.5 40 VAL B N 1
ATOM 5011 C CA . VAL B 1 40 ? 20.844 6.039 23.078 1 94.5 40 VAL B CA 1
ATOM 5012 C C . VAL B 1 40 ? 22.281 6.219 23.531 1 94.5 40 VAL B C 1
ATOM 5014 O O . VAL B 1 40 ? 22.672 5.766 24.609 1 94.5 40 VAL B O 1
ATOM 5017 N N . ASP B 1 41 ? 23.078 6.875 22.75 1 94.06 41 ASP B N 1
ATOM 5018 C CA . ASP B 1 41 ? 24.484 7.043 23.078 1 94.06 41 ASP B CA 1
ATOM 5019 C C . ASP B 1 41 ? 24.688 7.938 24.297 1 94.06 41 ASP B C 1
ATOM 5021 O O . ASP B 1 41 ? 25.438 7.602 25.203 1 94.06 41 ASP B O 1
ATOM 5025 N N . ASN B 1 42 ? 23.969 9.117 24.25 1 91.12 42 ASN B N 1
ATOM 5026 C CA . ASN B 1 42 ? 24.047 10.094 25.328 1 91.12 42 ASN B CA 1
ATOM 5027 C C . ASN B 1 42 ? 22.656 10.477 25.844 1 91.12 42 ASN B C 1
ATOM 5029 O O . ASN B 1 42 ? 22.109 11.5 25.438 1 91.12 42 ASN B O 1
ATOM 5033 N N . PRO B 1 43 ? 22.188 9.797 26.812 1 84.56 43 PRO B N 1
ATOM 5034 C CA . PRO B 1 43 ? 20.812 10.008 27.281 1 84.56 43 PRO B CA 1
ATOM 5035 C C . PRO B 1 43 ? 20.578 11.406 27.844 1 84.56 43 PRO B C 1
ATOM 5037 O O . PRO B 1 43 ? 19.438 11.867 27.938 1 84.56 43 PRO B O 1
ATOM 5040 N N . SER B 1 44 ? 21.625 12.109 28.203 1 85.31 44 SER B N 1
ATOM 5041 C CA . SER B 1 44 ? 21.484 13.445 28.781 1 85.31 44 SER B CA 1
ATOM 5042 C C . SER B 1 44 ? 21.312 14.5 27.688 1 85.31 44 SER B C 1
ATOM 5044 O O . SER B 1 44 ? 20.906 15.633 27.969 1 85.31 44 SER B O 1
ATOM 5046 N N . GLU B 1 45 ? 21.578 14.133 26.453 1 88.94 45 GLU B N 1
ATOM 5047 C CA . GLU B 1 45 ? 21.422 15.047 25.312 1 88.94 45 GLU B CA 1
ATOM 5048 C C . GLU B 1 45 ? 20.109 14.805 24.578 1 88.94 45 GLU B C 1
ATOM 5050 O O . GLU B 1 45 ? 19.828 13.688 24.141 1 88.94 45 GLU B O 1
ATOM 5055 N N . TYR B 1 46 ? 19.312 15.812 24.344 1 89.38 46 TYR B N 1
ATOM 5056 C CA . TYR B 1 46 ? 17.969 15.656 23.781 1 89.38 46 TYR B CA 1
ATOM 5057 C C . TYR B 1 46 ? 18.047 15.25 22.312 1 89.38 46 TYR B C 1
ATOM 5059 O O . TYR B 1 46 ? 17.141 14.609 21.797 1 89.38 46 TYR B O 1
ATOM 5067 N N . ASN B 1 47 ? 19.141 15.609 21.656 1 95.5 47 ASN B N 1
ATOM 5068 C CA . ASN B 1 47 ? 19.297 15.328 20.234 1 95.5 47 ASN B CA 1
ATOM 5069 C C . ASN B 1 47 ? 20.312 14.227 19.984 1 95.5 47 ASN B C 1
ATOM 5071 O O . ASN B 1 47 ? 20.938 14.188 18.922 1 95.5 47 ASN B O 1
ATOM 5075 N N . SER B 1 48 ? 20.469 13.32 20.969 1 95.38 48 SER B N 1
ATOM 5076 C CA . SER B 1 48 ? 21.438 12.242 20.891 1 95.38 48 SER B CA 1
ATOM 5077 C C . SER B 1 48 ? 21.078 11.25 19.781 1 95.38 48 SER B C 1
ATOM 5079 O O . SER B 1 48 ? 19.906 11.008 19.531 1 95.38 48 SER B O 1
ATOM 5081 N N . GLY B 1 49 ? 22.172 10.773 19.109 1 97.5 49 GLY B N 1
ATOM 5082 C CA . GLY B 1 49 ? 22.016 9.594 18.281 1 97.5 49 GLY B CA 1
ATOM 5083 C C . GLY B 1 49 ? 22.141 8.289 19.047 1 97.5 49 GLY B C 1
ATOM 5084 O O . GLY B 1 49 ? 21.969 8.273 20.281 1 97.5 49 GLY B O 1
ATOM 5085 N N . GLY B 1 50 ? 22.297 7.258 18.328 1 97.81 50 GLY B N 1
ATOM 5086 C CA . GLY B 1 50 ? 22.406 5.938 18.922 1 97.81 50 GLY B CA 1
ATOM 5087 C C . GLY B 1 50 ? 22.391 4.816 17.906 1 97.81 50 GLY B C 1
ATOM 5088 O O . GLY B 1 50 ? 23.031 4.906 16.859 1 97.81 50 GLY B O 1
ATOM 5089 N N . SER B 1 51 ? 21.703 3.729 18.328 1 97.44 51 SER B N 1
ATOM 5090 C CA . SER B 1 51 ? 21.609 2.572 17.438 1 97.44 51 SER B CA 1
ATOM 5091 C C . SER B 1 51 ? 20.297 1.838 17.625 1 97.44 51 SER B C 1
ATOM 5093 O O . SER B 1 51 ? 19.719 1.861 18.719 1 97.44 51 SER B O 1
ATOM 5095 N N . ILE B 1 52 ? 19.859 1.326 16.547 1 97.81 52 ILE B N 1
ATOM 5096 C CA . ILE B 1 52 ? 18.719 0.432 16.609 1 97.81 52 ILE B CA 1
ATOM 5097 C C . ILE B 1 52 ? 19 -0.839 15.812 1 97.81 52 ILE B C 1
ATOM 5099 O O . ILE B 1 52 ? 19.953 -0.88 15.023 1 97.81 52 ILE B O 1
ATOM 5103 N N . SER B 1 53 ? 18.234 -1.879 16.141 1 95.19 53 SER B N 1
ATOM 5104 C CA . SER B 1 53 ? 18.328 -3.137 15.398 1 95.19 53 SER B CA 1
ATOM 5105 C C . SER B 1 53 ? 16.984 -3.523 14.789 1 95.19 53 SER B C 1
ATOM 5107 O O . SER B 1 53 ? 15.961 -3.51 15.469 1 95.19 53 SER B O 1
ATOM 5109 N N . ILE B 1 54 ? 17.031 -3.74 13.492 1 96.81 54 ILE B N 1
ATOM 5110 C CA . ILE B 1 54 ? 15.867 -4.176 12.719 1 96.81 54 ILE B CA 1
ATOM 5111 C C . ILE B 1 54 ? 16.281 -5.285 11.758 1 96.81 54 ILE B C 1
ATOM 5113 O O . ILE B 1 54 ? 17.188 -5.102 10.938 1 96.81 54 ILE B O 1
ATOM 5117 N N . ASN B 1 55 ? 15.594 -6.426 11.789 1 96.75 55 ASN B N 1
ATOM 5118 C CA . ASN B 1 55 ? 15.875 -7.551 10.898 1 96.75 55 ASN B CA 1
ATOM 5119 C C . ASN B 1 55 ? 17.359 -7.902 10.891 1 96.75 55 ASN B C 1
ATOM 5121 O O . ASN B 1 55 ? 17.953 -8.102 9.828 1 96.75 55 ASN B O 1
ATOM 5125 N N . ASN B 1 56 ? 17.969 -7.812 12.031 1 94.5 56 ASN B N 1
ATOM 5126 C CA . ASN B 1 56 ? 19.344 -8.211 12.273 1 94.5 56 ASN B CA 1
ATOM 5127 C C . ASN B 1 56 ? 20.328 -7.227 11.641 1 94.5 56 ASN B C 1
ATOM 5129 O O . ASN B 1 56 ? 21.516 -7.523 11.523 1 94.5 56 ASN B O 1
ATOM 5133 N N . PHE B 1 57 ? 19.859 -6.09 11.164 1 96.81 57 PHE B N 1
ATOM 5134 C CA . PHE B 1 57 ? 20.719 -4.957 10.875 1 96.81 57 PHE B CA 1
ATOM 5135 C C . PHE B 1 57 ? 21 -4.148 12.141 1 96.81 57 PHE B C 1
ATOM 5137 O O . PHE B 1 57 ? 20.078 -3.865 12.914 1 96.81 57 PHE B O 1
ATOM 5144 N N . GLN B 1 58 ? 22.219 -3.873 12.344 1 96.25 58 GLN B N 1
ATOM 5145 C CA . GLN B 1 58 ? 22.594 -2.854 13.32 1 96.25 58 GLN B CA 1
ATOM 5146 C C . GLN B 1 58 ? 22.734 -1.485 12.656 1 96.25 58 GLN B C 1
ATOM 5148 O O . GLN B 1 58 ? 23.594 -1.291 11.797 1 96.25 58 GLN B O 1
ATOM 5153 N N . ILE B 1 59 ? 21.922 -0.563 13.078 1 98.62 59 ILE B N 1
ATOM 5154 C CA . ILE B 1 59 ? 21.812 0.691 12.344 1 98.62 59 ILE B CA 1
ATOM 5155 C C . ILE B 1 59 ? 22.234 1.855 13.234 1 98.62 59 ILE B C 1
ATOM 5157 O O . ILE B 1 59 ? 21.719 2.014 14.344 1 98.62 59 ILE B O 1
ATOM 5161 N N . THR B 1 60 ? 23.109 2.617 12.727 1 98.62 60 THR B N 1
ATOM 5162 C CA . THR B 1 60 ? 23.5 3.854 13.391 1 98.62 60 THR B CA 1
ATOM 5163 C C . THR B 1 60 ? 22.438 4.926 13.211 1 98.62 60 THR B C 1
ATOM 5165 O O . THR B 1 60 ? 21.984 5.191 12.094 1 98.62 60 THR B O 1
ATOM 5168 N N . VAL B 1 61 ? 22.031 5.449 14.328 1 98.81 61 VAL B N 1
ATOM 5169 C CA . VAL B 1 61 ? 21.125 6.598 14.289 1 98.81 61 VAL B CA 1
ATOM 5170 C C . VAL B 1 61 ? 21.922 7.883 14.531 1 98.81 61 VAL B C 1
ATOM 5172 O O . VAL B 1 61 ? 22.5 8.07 15.609 1 98.81 61 VAL B O 1
ATOM 5175 N N . PRO B 1 62 ? 21.922 8.734 13.57 1 98.69 62 PRO B N 1
ATOM 5176 C CA . PRO B 1 62 ? 22.719 9.961 13.711 1 98.69 62 PRO B CA 1
ATOM 5177 C C . PRO B 1 62 ? 22.172 10.883 14.805 1 98.69 62 PRO B C 1
ATOM 5179 O O . PRO B 1 62 ? 20.984 10.844 15.117 1 98.69 62 PRO B O 1
ATOM 5182 N N . LYS B 1 63 ? 23.109 11.641 15.336 1 97.81 63 LYS B N 1
ATOM 5183 C CA . LYS B 1 63 ? 22.688 12.789 16.125 1 97.81 63 LYS B CA 1
ATOM 5184 C C . LYS B 1 63 ? 21.734 13.688 15.344 1 97.81 63 LYS B C 1
ATOM 5186 O O . LYS B 1 63 ? 21.922 13.883 14.141 1 97.81 63 LYS B O 1
ATOM 5191 N N . ASN B 1 64 ? 20.641 14.234 16.047 1 97.81 64 ASN B N 1
ATOM 5192 C CA . ASN B 1 64 ? 19.703 15.211 15.492 1 97.81 64 ASN B CA 1
ATOM 5193 C C . ASN B 1 64 ? 18.578 14.531 14.719 1 97.81 64 ASN B C 1
ATOM 5195 O O . ASN B 1 64 ? 17.734 15.203 14.133 1 97.81 64 ASN B O 1
ATOM 5199 N N . LEU B 1 65 ? 18.516 13.156 14.672 1 98.56 65 LEU B N 1
ATOM 5200 C CA . LEU B 1 65 ? 17.438 12.5 13.93 1 98.56 65 LEU B CA 1
ATOM 5201 C C . LEU B 1 65 ? 16.109 12.594 14.688 1 98.56 65 LEU B C 1
ATOM 5203 O O . LEU B 1 65 ? 16.047 12.273 15.883 1 98.56 65 LEU B O 1
ATOM 5207 N N . ILE B 1 66 ? 15.125 13.07 14.008 1 96.94 66 ILE B N 1
ATOM 5208 C CA . ILE B 1 66 ? 13.758 13.133 14.516 1 96.94 66 ILE B CA 1
ATOM 5209 C C . ILE B 1 66 ? 12.953 11.953 13.969 1 96.94 66 ILE B C 1
ATOM 5211 O O . ILE B 1 66 ? 12.914 11.719 12.766 1 96.94 66 ILE B O 1
ATOM 5215 N N . VAL B 1 67 ? 12.281 11.227 14.852 1 97.69 67 VAL B N 1
ATOM 5216 C CA . VAL B 1 67 ? 11.547 10.008 14.516 1 97.69 67 VAL B CA 1
ATOM 5217 C C . VAL B 1 67 ? 10.086 10.352 14.242 1 97.69 67 VAL B C 1
ATOM 5219 O O . VAL B 1 67 ? 9.492 11.18 14.938 1 97.69 67 VAL B O 1
ATOM 5222 N N . GLN B 1 68 ? 9.602 9.672 13.266 1 97.06 68 GLN B N 1
ATOM 5223 C CA . GLN B 1 68 ? 8.211 9.891 12.891 1 97.06 68 GLN B CA 1
ATOM 5224 C C . GLN B 1 68 ? 7.312 8.789 13.445 1 97.06 68 GLN B C 1
ATOM 5226 O O . GLN B 1 68 ? 7.496 7.613 13.117 1 97.06 68 GLN B O 1
ATOM 5231 N N . PHE B 1 69 ? 6.367 9.148 14.305 1 93.38 69 PHE B N 1
ATOM 5232 C CA . PHE B 1 69 ? 5.23 8.32 14.703 1 93.38 69 PHE B CA 1
ATOM 5233 C C . PHE B 1 69 ? 3.984 8.711 13.914 1 93.38 69 PHE B C 1
ATOM 5235 O O . PHE B 1 69 ? 4.023 9.625 13.086 1 93.38 69 PHE B O 1
ATOM 5242 N N . PRO B 1 70 ? 2.875 8.055 14.078 1 90.69 70 PRO B N 1
ATOM 5243 C CA . PRO B 1 70 ? 1.714 8.359 13.242 1 90.69 70 PRO B CA 1
ATOM 5244 C C . PRO B 1 70 ? 1.28 9.82 13.344 1 90.69 70 PRO B C 1
ATOM 5246 O O . PRO B 1 70 ? 0.934 10.438 12.336 1 90.69 70 PRO B O 1
ATOM 5249 N N . VAL B 1 71 ? 1.401 10.367 14.594 1 88.38 71 VAL B N 1
ATOM 5250 C CA . VAL B 1 71 ? 0.879 11.711 14.805 1 88.38 71 VAL B CA 1
ATOM 5251 C C . VAL B 1 71 ? 1.946 12.586 15.461 1 88.38 71 VAL B C 1
ATOM 5253 O O . VAL B 1 71 ? 1.815 13.812 15.5 1 88.38 71 VAL B O 1
ATOM 5256 N N . VAL B 1 72 ? 3.07 11.883 15.898 1 88.12 72 VAL B N 1
ATOM 5257 C CA . VAL B 1 72 ? 4.039 12.594 16.734 1 88.12 72 VAL B CA 1
ATOM 5258 C C . VAL B 1 72 ? 5.414 12.547 16.078 1 88.12 72 VAL B C 1
ATOM 5260 O O . VAL B 1 72 ? 5.781 11.547 15.461 1 88.12 72 VAL B O 1
ATOM 5263 N N . TRP B 1 73 ? 6.09 13.711 16.172 1 92.12 73 TRP B N 1
ATOM 5264 C CA . TRP B 1 73 ? 7.531 13.75 15.953 1 92.12 73 TRP B CA 1
ATOM 5265 C C . TRP B 1 73 ? 8.289 13.672 17.281 1 92.12 73 TRP B C 1
ATOM 5267 O O . TRP B 1 73 ? 7.891 14.305 18.266 1 92.12 73 TRP B O 1
ATOM 5277 N N . SER B 1 74 ? 9.297 12.898 17.312 1 92 74 SER B N 1
ATOM 5278 C CA . SER B 1 74 ? 10.047 12.742 18.547 1 92 74 SER B CA 1
ATOM 5279 C C . SER B 1 74 ? 11.547 12.68 18.281 1 92 74 SER B C 1
ATOM 5281 O O . SER B 1 74 ? 11.984 12.094 17.297 1 92 74 SER B O 1
ATOM 5283 N N . PRO B 1 75 ? 12.32 13.328 19.234 1 92.5 75 PRO B N 1
ATOM 5284 C CA . PRO B 1 75 ? 13.742 12.984 19.156 1 92.5 75 PRO B CA 1
ATOM 5285 C C . PRO B 1 75 ? 13.992 11.477 19.281 1 92.5 75 PRO B C 1
ATOM 5287 O O . PRO B 1 75 ? 13.172 10.75 19.844 1 92.5 75 PRO B O 1
ATOM 5290 N N . PHE B 1 76 ? 15.172 11.094 18.812 1 97.44 76 PHE B N 1
ATOM 5291 C CA . PHE B 1 76 ? 15.492 9.672 18.797 1 97.44 76 PHE B CA 1
ATOM 5292 C C . PHE B 1 76 ? 15.398 9.07 20.188 1 97.44 76 PHE B C 1
ATOM 5294 O O . PHE B 1 76 ? 14.914 7.953 20.359 1 97.44 76 PHE B O 1
ATOM 5301 N N . SER B 1 77 ? 15.75 9.758 21.141 1 89.44 77 SER B N 1
ATOM 5302 C CA . SER B 1 77 ? 15.727 9.227 22.5 1 89.44 77 SER B CA 1
ATOM 5303 C C . SER B 1 77 ? 14.312 8.875 22.938 1 89.44 77 SER B C 1
ATOM 5305 O O . SER B 1 77 ? 14.109 7.941 23.719 1 89.44 77 SER B O 1
ATOM 5307 N N . GLY B 1 78 ? 13.352 9.586 22.438 1 90.69 78 GLY B N 1
ATOM 5308 C CA . GLY B 1 78 ? 11.961 9.273 22.734 1 90.69 78 GLY B CA 1
ATOM 5309 C C . GLY B 1 78 ? 11.523 7.918 22.219 1 90.69 78 GLY B C 1
ATOM 5310 O O . GLY B 1 78 ? 10.711 7.238 22.859 1 90.69 78 GLY B O 1
ATOM 5311 N N . LEU B 1 79 ? 12.055 7.492 21.109 1 93.62 79 LEU B N 1
ATOM 5312 C CA . LEU B 1 79 ? 11.727 6.184 20.562 1 93.62 79 LEU B CA 1
ATOM 5313 C C . LEU B 1 79 ? 12.117 5.07 21.531 1 93.62 79 LEU B C 1
ATOM 5315 O O . LEU B 1 79 ? 11.336 4.152 21.781 1 93.62 79 LEU B O 1
ATOM 5319 N N . CYS B 1 80 ? 13.305 5.137 22.078 1 89.62 80 CYS B N 1
ATOM 5320 C CA . CYS B 1 80 ? 13.82 4.078 22.938 1 89.62 80 CYS B CA 1
ATOM 5321 C C . CYS B 1 80 ? 13.016 3.984 24.234 1 89.62 80 CYS B C 1
ATOM 5323 O O . CYS B 1 80 ? 12.984 2.936 24.875 1 89.62 80 CYS B O 1
ATOM 5325 N N . GLY B 1 81 ? 12.32 5.047 24.562 1 84.31 81 GLY B N 1
ATOM 5326 C CA . GLY B 1 81 ? 11.492 5.055 25.75 1 84.31 81 GLY B CA 1
ATOM 5327 C C . GLY B 1 81 ? 10.008 4.914 25.453 1 84.31 81 GLY B C 1
ATOM 5328 O O . GLY B 1 81 ? 9.18 4.949 26.359 1 84.31 81 GLY B O 1
ATOM 5329 N N . ALA B 1 82 ? 9.641 4.691 24.234 1 86.31 82 ALA B N 1
ATOM 5330 C CA . ALA B 1 82 ? 8.25 4.773 23.812 1 86.31 82 ALA B CA 1
ATOM 5331 C C . ALA B 1 82 ? 7.52 3.455 24.078 1 86.31 82 ALA B C 1
ATOM 5333 O O . ALA B 1 82 ? 6.297 3.375 23.938 1 86.31 82 ALA B O 1
ATOM 5334 N N . GLY B 1 83 ? 8.258 2.373 24.469 1 84 83 GLY B N 1
ATOM 5335 C CA . GLY B 1 83 ? 7.633 1.066 24.578 1 84 83 GLY B CA 1
ATOM 5336 C C . GLY B 1 83 ? 7.23 0.482 23.234 1 84 83 GLY B C 1
ATOM 5337 O O . GLY B 1 83 ? 6.215 -0.212 23.141 1 84 83 GLY B O 1
ATOM 5338 N N . ALA B 1 84 ? 7.941 0.824 22.203 1 91.25 84 ALA B N 1
ATOM 5339 C CA . ALA B 1 84 ? 7.59 0.428 20.844 1 91.25 84 ALA B CA 1
ATOM 5340 C C . ALA B 1 84 ? 8.383 -0.8 20.406 1 91.25 84 ALA B C 1
ATOM 5342 O O . ALA B 1 84 ? 8.492 -1.084 19.219 1 91.25 84 ALA B O 1
ATOM 5343 N N . GLY B 1 85 ? 8.969 -1.521 21.406 1 89.94 85 GLY B N 1
ATOM 5344 C CA . GLY B 1 85 ? 9.656 -2.748 21.047 1 89.94 85 GLY B CA 1
ATOM 5345 C C . GLY B 1 85 ? 8.789 -3.717 20.266 1 89.94 85 GLY B C 1
ATOM 5346 O O . GLY B 1 85 ? 7.652 -3.988 20.656 1 89.94 85 GLY B O 1
ATOM 5347 N N . GLY B 1 86 ? 9.367 -4.188 19.109 1 91.56 86 GLY B N 1
ATOM 5348 C CA . GLY B 1 86 ? 8.641 -5.148 18.297 1 91.56 86 GLY B CA 1
ATOM 5349 C C . GLY B 1 86 ? 7.715 -4.496 17.297 1 91.56 86 GLY B C 1
ATOM 5350 O O . GLY B 1 86 ? 7.176 -5.172 16.406 1 91.56 86 GLY B O 1
ATOM 5351 N N . TYR B 1 87 ? 7.465 -3.188 17.391 1 96 87 TYR B N 1
ATOM 5352 C CA . TYR B 1 87 ? 6.594 -2.51 16.438 1 96 87 TYR B CA 1
ATOM 5353 C C . TYR B 1 87 ? 7.254 -2.412 15.062 1 96 87 TYR B C 1
ATOM 5355 O O . TYR B 1 87 ? 8.477 -2.283 14.969 1 96 87 TYR B O 1
ATOM 5363 N N . GLU B 1 88 ? 6.41 -2.584 14.094 1 97.5 88 GLU B N 1
ATOM 5364 C CA . GLU B 1 88 ? 6.906 -2.402 12.734 1 97.5 88 GLU B CA 1
ATOM 5365 C C . GLU B 1 88 ? 7.57 -1.037 12.562 1 97.5 88 GLU B C 1
ATOM 5367 O O . GLU B 1 88 ? 6.949 -0.004 12.828 1 97.5 88 GLU B O 1
ATOM 5372 N N . THR B 1 89 ? 8.828 -1.057 12.164 1 97.94 89 THR B N 1
ATOM 5373 C CA . THR B 1 89 ? 9.641 0.143 11.992 1 97.94 89 THR B CA 1
ATOM 5374 C C . THR B 1 89 ? 10.352 0.126 10.641 1 97.94 89 THR B C 1
ATOM 5376 O O . THR B 1 89 ? 10.93 -0.891 10.258 1 97.94 89 THR B O 1
ATOM 5379 N N . THR B 1 90 ? 10.258 1.187 9.922 1 98.44 90 THR B N 1
ATOM 5380 C CA . THR B 1 90 ? 10.938 1.353 8.648 1 98.44 90 THR B CA 1
ATOM 5381 C C . THR B 1 90 ? 12.094 2.344 8.773 1 98.44 90 THR B C 1
ATOM 5383 O O . THR B 1 90 ? 11.922 3.445 9.297 1 98.44 90 THR B O 1
ATOM 5386 N N . VAL B 1 91 ? 13.258 1.906 8.32 1 98.69 91 VAL B N 1
ATOM 5387 C CA . VAL B 1 91 ? 14.43 2.775 8.281 1 98.69 91 VAL B CA 1
ATOM 5388 C C . VAL B 1 91 ? 14.914 2.928 6.844 1 98.69 91 VAL B C 1
ATOM 5390 O O . VAL B 1 91 ? 15.086 1.937 6.133 1 98.69 91 VAL B O 1
ATOM 5393 N N . VAL B 1 92 ? 15.078 4.141 6.449 1 98.62 92 VAL B N 1
ATOM 5394 C CA . VAL B 1 92 ? 15.68 4.461 5.16 1 98.62 92 VAL B CA 1
ATOM 5395 C C . VAL B 1 92 ? 16.984 5.223 5.375 1 98.62 92 VAL B C 1
ATOM 5397 O O . VAL B 1 92 ? 17.062 6.117 6.219 1 98.62 92 VAL B O 1
ATOM 5400 N N . GLY B 1 93 ? 18.016 4.816 4.715 1 98.56 93 GLY B N 1
ATOM 5401 C CA . GLY B 1 93 ? 19.328 5.41 4.812 1 98.56 93 GLY B CA 1
ATOM 5402 C C . GLY B 1 93 ? 20.297 4.902 3.754 1 98.56 93 GLY B C 1
ATOM 5403 O O . GLY B 1 93 ? 19.891 4.621 2.625 1 98.56 93 GLY B O 1
ATOM 5404 N N . ASN B 1 94 ? 21.5 4.969 4.133 1 98.25 94 ASN B N 1
ATOM 5405 C CA . ASN B 1 94 ? 22.578 4.398 3.314 1 98.25 94 ASN B CA 1
ATOM 5406 C C . ASN B 1 94 ? 23.547 3.584 4.156 1 98.25 94 ASN B C 1
ATOM 5408 O O . ASN B 1 94 ? 23.688 3.812 5.359 1 98.25 94 ASN B O 1
ATOM 5412 N N . ILE B 1 95 ? 24.125 2.6 3.553 1 97.06 95 ILE B N 1
ATOM 5413 C CA . ILE B 1 95 ? 25.281 1.906 4.137 1 97.06 95 ILE B CA 1
ATOM 5414 C C . ILE B 1 95 ? 26.578 2.494 3.588 1 97.06 95 ILE B C 1
ATOM 5416 O O . ILE B 1 95 ? 26.75 2.572 2.371 1 97.06 95 ILE B O 1
ATOM 5420 N N . ILE B 1 96 ? 27.359 3.021 4.379 1 95.5 96 ILE B N 1
ATOM 5421 C CA . ILE B 1 96 ? 28.688 3.549 4.043 1 95.5 96 ILE B CA 1
ATOM 5422 C C . ILE B 1 96 ? 29.766 2.615 4.582 1 95.5 96 ILE B C 1
ATOM 5424 O O . ILE B 1 96 ? 29.906 2.465 5.797 1 95.5 96 ILE B O 1
ATOM 5428 N N . GLY B 1 97 ? 30.516 2.035 3.689 1 92.94 97 GLY B N 1
ATOM 5429 C CA . GLY B 1 97 ? 31.359 0.916 4.082 1 92.94 97 GLY B CA 1
ATOM 5430 C C . GLY B 1 97 ? 30.562 -0.308 4.504 1 92.94 97 GLY B C 1
ATOM 5431 O O . GLY B 1 97 ? 30 -1.006 3.662 1 92.94 97 GLY B O 1
ATOM 5432 N N . ASP B 1 98 ? 30.469 -0.534 5.789 1 91.94 98 ASP B N 1
ATOM 5433 C CA . ASP B 1 98 ? 29.672 -1.645 6.297 1 91.94 98 ASP B CA 1
ATOM 5434 C C . ASP B 1 98 ? 28.703 -1.176 7.383 1 91.94 98 ASP B C 1
ATOM 5436 O O . ASP B 1 98 ? 28.109 -1.993 8.094 1 91.94 98 ASP B O 1
ATOM 5440 N N . LYS B 1 99 ? 28.578 0.143 7.402 1 95.06 99 LYS B N 1
ATOM 5441 C CA . LYS B 1 99 ? 27.75 0.714 8.469 1 95.06 99 LYS B CA 1
ATOM 5442 C C . LYS B 1 99 ? 26.453 1.292 7.906 1 95.06 99 LYS B C 1
ATOM 5444 O O . LYS B 1 99 ? 26.484 2.205 7.078 1 95.06 99 LYS B O 1
ATOM 5449 N N . ALA B 1 100 ? 25.422 0.745 8.383 1 98.12 100 ALA B N 1
ATOM 5450 C CA . ALA B 1 100 ? 24.125 1.318 8.039 1 98.12 100 ALA B CA 1
ATOM 5451 C C . ALA B 1 100 ? 23.844 2.59 8.836 1 98.12 100 ALA B C 1
ATOM 5453 O O . ALA B 1 100 ? 23.922 2.582 10.07 1 98.12 100 ALA B O 1
ATOM 5454 N N . ILE B 1 101 ? 23.531 3.693 8.148 1 98.5 101 ILE B N 1
ATOM 5455 C CA . ILE B 1 101 ? 23.234 4.98 8.766 1 98.5 101 ILE B CA 1
ATOM 5456 C C . ILE B 1 101 ? 21.828 5.434 8.383 1 98.5 101 ILE B C 1
ATOM 5458 O O . ILE B 1 101 ? 21.516 5.566 7.195 1 98.5 101 ILE B O 1
ATOM 5462 N N . ALA B 1 102 ? 21.031 5.691 9.375 1 98.81 102 ALA B N 1
ATOM 5463 C CA . ALA B 1 102 ? 19.641 6.066 9.148 1 98.81 102 ALA B CA 1
ATOM 5464 C C . ALA B 1 102 ? 19.531 7.512 8.664 1 98.81 102 ALA B C 1
ATOM 5466 O O . ALA B 1 102 ? 20.266 8.391 9.148 1 98.81 102 ALA B O 1
ATOM 5467 N N . GLY B 1 103 ? 18.656 7.699 7.695 1 98.69 103 GLY B N 1
ATOM 5468 C CA . GLY B 1 103 ? 18.203 9.031 7.328 1 98.69 103 GLY B CA 1
ATOM 5469 C C . GLY B 1 103 ? 16.828 9.359 7.875 1 98.69 103 GLY B C 1
ATOM 5470 O O . GLY B 1 103 ? 16.562 10.5 8.258 1 98.69 103 GLY B O 1
ATOM 5471 N N . GLN B 1 104 ? 16 8.336 7.902 1 98.56 104 GLN B N 1
ATOM 5472 C CA . GLN B 1 104 ? 14.633 8.445 8.406 1 98.56 104 GLN B CA 1
ATOM 5473 C C . GLN B 1 104 ? 14.227 7.191 9.172 1 98.56 104 GLN B C 1
ATOM 5475 O O . GLN B 1 104 ? 14.609 6.078 8.805 1 98.56 104 GLN B O 1
ATOM 5480 N N . ILE B 1 105 ? 13.461 7.391 10.227 1 98.62 105 ILE B N 1
ATOM 5481 C CA . ILE B 1 105 ? 12.859 6.309 11 1 98.62 105 ILE B CA 1
ATOM 5482 C C . ILE B 1 105 ? 11.367 6.57 11.172 1 98.62 105 ILE B C 1
ATOM 5484 O O . ILE B 1 105 ? 10.969 7.621 11.68 1 98.62 105 ILE B O 1
ATOM 5488 N N . GLN B 1 106 ? 10.57 5.656 10.719 1 97.94 106 GLN B N 1
ATOM 5489 C CA . GLN B 1 106 ? 9.125 5.703 10.898 1 97.94 106 GLN B CA 1
ATOM 5490 C C . GLN B 1 106 ? 8.625 4.492 11.68 1 97.94 106 GLN B C 1
ATOM 5492 O O . GLN B 1 106 ? 8.953 3.352 11.344 1 97.94 106 GLN B O 1
ATOM 5497 N N . VAL B 1 107 ? 7.793 4.766 12.672 1 96.25 107 VAL B N 1
ATOM 5498 C CA . VAL B 1 107 ? 7.309 3.703 13.547 1 96.25 107 VAL B CA 1
ATOM 5499 C C . VAL B 1 107 ? 5.789 3.586 13.422 1 96.25 107 VAL B C 1
ATOM 5501 O O . VAL B 1 107 ? 5.074 4.586 13.516 1 96.25 107 VAL B O 1
ATOM 5504 N N . ALA B 1 108 ? 5.328 2.375 13.188 1 95.31 108 ALA B N 1
ATOM 5505 C CA . ALA B 1 108 ? 3.895 2.105 13.156 1 95.31 108 ALA B CA 1
ATOM 5506 C C . ALA B 1 108 ? 3.377 1.749 14.547 1 95.31 108 ALA B C 1
ATOM 5508 O O . ALA B 1 108 ? 4.156 1.407 15.438 1 95.31 108 ALA B O 1
ATOM 5509 N N . ALA B 1 109 ? 2.078 1.954 14.711 1 93.19 109 ALA B N 1
ATOM 5510 C CA . ALA B 1 109 ? 1.445 1.42 15.914 1 93.19 109 ALA B CA 1
ATOM 5511 C C . ALA B 1 109 ? 1.282 -0.094 15.82 1 93.19 109 ALA B C 1
ATOM 5513 O O . ALA B 1 109 ? 0.188 -0.591 15.547 1 93.19 109 ALA B O 1
ATOM 5514 N N . ARG B 1 110 ? 2.305 -0.792 16.125 1 92.62 110 ARG B N 1
ATOM 5515 C CA . ARG B 1 110 ? 2.488 -2.238 16.062 1 92.62 110 ARG B CA 1
ATOM 5516 C C . ARG B 1 110 ? 2.666 -2.715 14.625 1 92.62 110 ARG B C 1
ATOM 5518 O O . ARG B 1 110 ? 3.693 -3.305 14.281 1 92.62 110 ARG B O 1
ATOM 5525 N N . PHE B 1 111 ? 1.548 -2.439 13.742 1 94.81 111 PHE B N 1
ATOM 5526 C CA . PHE B 1 111 ? 1.638 -2.818 12.344 1 94.81 111 PHE B CA 1
ATOM 5527 C C . PHE B 1 111 ? 1.309 -1.636 11.438 1 94.81 111 PHE B C 1
ATOM 5529 O O . PHE B 1 111 ? 0.442 -0.822 11.766 1 94.81 111 PHE B O 1
ATOM 5536 N N . GLY B 1 112 ? 1.99 -1.599 10.289 1 92.81 112 GLY B N 1
ATOM 5537 C CA . GLY B 1 112 ? 1.792 -0.506 9.352 1 92.81 112 GLY B CA 1
ATOM 5538 C C . GLY B 1 112 ? 0.413 -0.505 8.719 1 92.81 112 GLY B C 1
ATOM 5539 O O . GLY B 1 112 ? -0.115 0.552 8.367 1 92.81 112 GLY B O 1
ATOM 5540 N N . LEU B 1 113 ? -0.172 -1.664 8.602 1 90.81 113 LEU B N 1
ATOM 5541 C CA . LEU B 1 113 ? -1.458 -1.79 7.922 1 90.81 113 LEU B CA 1
ATOM 5542 C C . LEU B 1 113 ? -2.576 -2.062 8.922 1 90.81 113 LEU B C 1
ATOM 5544 O O . LEU B 1 113 ? -3.691 -2.416 8.539 1 90.81 113 LEU B O 1
ATOM 5548 N N . GLU B 1 114 ? -2.359 -1.933 10.156 1 95.06 114 GLU B N 1
ATOM 5549 C CA . GLU B 1 114 ? -3.348 -2.268 11.18 1 95.06 114 GLU B CA 1
ATOM 5550 C C . GLU B 1 114 ? -4.551 -1.329 11.109 1 95.06 114 GLU B C 1
ATOM 5552 O O . GLU B 1 114 ? -4.391 -0.12 10.93 1 95.06 114 GLU B O 1
ATOM 5557 N N . GLY B 1 115 ? -5.723 -1.898 11.148 1 96.25 115 GLY B N 1
ATOM 5558 C CA . GLY B 1 115 ? -6.977 -1.16 11.125 1 96.25 115 GLY B CA 1
ATOM 5559 C C . GLY B 1 115 ? -8.188 -2.039 11.352 1 96.25 115 GLY B C 1
ATOM 5560 O O . GLY B 1 115 ? -8.109 -3.262 11.227 1 96.25 115 GLY B O 1
ATOM 5561 N N . SER B 1 116 ? -9.25 -1.396 11.82 1 97.75 116 SER B N 1
ATOM 5562 C CA . SER B 1 116 ? -10.523 -2.057 12.078 1 97.75 116 SER B CA 1
ATOM 5563 C C . SER B 1 116 ? -11.695 -1.193 11.617 1 97.75 116 SER B C 1
ATOM 5565 O O . SER B 1 116 ? -11.516 -0.028 11.258 1 97.75 116 SER B O 1
ATOM 5567 N N . GLN B 1 117 ? -12.828 -1.845 11.594 1 97.88 117 GLN B N 1
ATOM 5568 C CA . GLN B 1 117 ? -14.047 -1.124 11.234 1 97.88 117 GLN B CA 1
ATOM 5569 C C . GLN B 1 117 ? -15.273 -1.768 11.875 1 97.88 117 GLN B C 1
ATOM 5571 O O . GLN B 1 117 ? -15.227 -2.928 12.289 1 97.88 117 GLN B O 1
ATOM 5576 N N . GLY B 1 118 ? -16.359 -1.012 11.977 1 97.56 118 GLY B N 1
ATOM 5577 C CA . GLY B 1 118 ? -17.625 -1.543 12.461 1 97.56 118 GLY B CA 1
ATOM 5578 C C . GLY B 1 118 ? -18.609 -0.462 12.867 1 97.56 118 GLY B C 1
ATOM 5579 O O . GLY B 1 118 ? -18.281 0.727 12.82 1 97.56 118 GLY B O 1
ATOM 5580 N N . TYR B 1 119 ? -19.797 -0.897 13.281 1 97.81 119 TYR B N 1
ATOM 5581 C CA . TYR B 1 119 ? -20.844 -0.008 13.75 1 97.81 119 TYR B CA 1
ATOM 5582 C C . TYR B 1 119 ? -20.734 0.225 15.258 1 97.81 119 TYR B C 1
ATOM 5584 O O . TYR B 1 119 ? -20.469 -0.708 16.016 1 97.81 119 TYR B O 1
ATOM 5592 N N . ILE B 1 120 ? -20.938 1.427 15.617 1 98.12 120 ILE B N 1
ATOM 5593 C CA . ILE B 1 120 ? -21.094 1.74 17.031 1 98.12 120 ILE B CA 1
ATOM 5594 C C . ILE B 1 120 ? -22.422 1.184 17.547 1 98.12 120 ILE B C 1
ATOM 5596 O O . ILE B 1 120 ? -23.484 1.599 17.094 1 98.12 120 ILE B O 1
ATOM 5600 N N . GLU B 1 121 ? -22.359 0.348 18.5 1 96.75 121 GLU B N 1
ATOM 5601 C CA . GLU B 1 121 ? -23.562 -0.273 19.047 1 96.75 121 GLU B CA 1
ATOM 5602 C C . GLU B 1 121 ? -24 0.429 20.328 1 96.75 121 GLU B C 1
ATOM 5604 O O . GLU B 1 121 ? -25.188 0.444 20.672 1 96.75 121 GLU B O 1
ATOM 5609 N N . ALA B 1 122 ? -22.984 0.955 21.031 1 97.31 122 ALA B N 1
ATOM 5610 C CA . ALA B 1 122 ? -23.281 1.677 22.281 1 97.31 122 ALA B CA 1
ATOM 5611 C C . ALA B 1 122 ? -22.203 2.734 22.547 1 97.31 122 ALA B C 1
ATOM 5613 O O . ALA B 1 122 ? -21.062 2.59 22.141 1 97.31 122 ALA B O 1
ATOM 5614 N N . ILE B 1 123 ? -22.703 3.754 23.172 1 97.62 123 ILE B N 1
ATOM 5615 C CA . ILE B 1 123 ? -21.797 4.809 23.609 1 97.62 123 ILE B CA 1
ATOM 5616 C C . ILE B 1 123 ? -21.859 4.93 25.141 1 97.62 123 ILE B C 1
ATOM 5618 O O . ILE B 1 123 ? -22.938 5.07 25.719 1 97.62 123 ILE B O 1
ATOM 5622 N N . ASN B 1 124 ? -20.719 4.77 25.75 1 97.44 124 ASN B N 1
ATOM 5623 C CA . ASN B 1 124 ? -20.609 4.984 27.188 1 97.44 124 ASN B CA 1
ATOM 5624 C C . ASN B 1 124 ? -20.047 6.367 27.5 1 97.44 124 ASN B C 1
ATOM 5626 O O . ASN B 1 124 ? -18.844 6.551 27.562 1 97.44 124 ASN B O 1
ATOM 5630 N N . GLN B 1 125 ? -20.906 7.293 27.844 1 95.56 125 GLN B N 1
ATOM 5631 C CA . GLN B 1 125 ? -20.5 8.672 28.078 1 95.56 125 GLN B CA 1
ATOM 5632 C C . GLN B 1 125 ? -19.672 8.789 29.359 1 95.56 125 GLN B C 1
ATOM 5634 O O . GLN B 1 125 ? -18.734 9.578 29.422 1 95.56 125 GLN B O 1
ATOM 5639 N N . ALA B 1 126 ? -20.016 8 30.312 1 95.12 126 ALA B N 1
ATOM 5640 C CA . ALA B 1 126 ? -19.312 8.055 31.594 1 95.12 126 ALA B CA 1
ATOM 5641 C C . ALA B 1 126 ? -17.859 7.637 31.438 1 95.12 126 ALA B C 1
ATOM 5643 O O . ALA B 1 126 ? -16.969 8.234 32.062 1 95.12 126 ALA B O 1
ATOM 5644 N N . ASP B 1 127 ? -17.641 6.688 30.562 1 94.94 127 ASP B N 1
ATOM 5645 C CA . ASP B 1 127 ? -16.297 6.152 30.375 1 94.94 127 ASP B CA 1
ATOM 5646 C C . ASP B 1 127 ? -15.609 6.797 29.172 1 94.94 127 ASP B C 1
ATOM 5648 O O . ASP B 1 127 ? -14.391 6.703 29.016 1 94.94 127 ASP B O 1
ATOM 5652 N N . GLY B 1 128 ? -16.406 7.402 28.297 1 97.31 128 GLY B N 1
ATOM 5653 C CA . GLY B 1 128 ? -15.898 7.996 27.062 1 97.31 128 GLY B CA 1
ATOM 5654 C C . GLY B 1 128 ? -15.492 6.965 26.031 1 97.31 128 GLY B C 1
ATOM 5655 O O . GLY B 1 128 ? -14.422 7.078 25.422 1 97.31 128 GLY B O 1
ATOM 5656 N N . THR B 1 129 ? -16.312 5.91 25.828 1 97.81 129 THR B N 1
ATOM 5657 C CA . THR B 1 129 ? -15.93 4.828 24.922 1 97.81 129 THR B CA 1
ATOM 5658 C C . THR B 1 129 ? -17.062 4.492 23.953 1 97.81 129 THR B C 1
ATOM 5660 O O . THR B 1 129 ? -18.219 4.848 24.203 1 97.81 129 THR B O 1
ATOM 5663 N N . LEU B 1 130 ? -16.703 3.908 22.859 1 98.56 130 LEU B N 1
ATOM 5664 C CA . LEU B 1 130 ? -17.609 3.385 21.828 1 98.56 130 LEU B CA 1
ATOM 5665 C C . LEU B 1 130 ? -17.547 1.861 21.781 1 98.56 130 LEU B C 1
ATOM 5667 O O . LEU B 1 130 ? -16.469 1.286 21.578 1 98.56 130 LEU B O 1
ATOM 5671 N N . LYS B 1 131 ? -18.609 1.229 21.953 1 98.12 131 LYS B N 1
ATOM 5672 C CA . LYS B 1 131 ? -18.688 -0.218 21.766 1 98.12 131 LYS B CA 1
ATOM 5673 C C . LYS B 1 131 ? -19.031 -0.577 20.328 1 98.12 131 LYS B C 1
ATOM 5675 O O . LYS B 1 131 ? -20.031 -0.115 19.797 1 98.12 131 LYS B O 1
ATOM 5680 N N . ILE B 1 132 ? -18.172 -1.377 19.703 1 97.88 132 ILE B N 1
ATOM 5681 C CA . ILE B 1 132 ? -18.391 -1.804 18.328 1 97.88 132 ILE B CA 1
ATOM 5682 C C . ILE B 1 132 ? -19.172 -3.109 18.297 1 97.88 132 ILE B C 1
ATOM 5684 O O . ILE B 1 132 ? -18.891 -4.027 19.078 1 97.88 132 ILE B O 1
ATOM 5688 N N . ARG B 1 133 ? -20.141 -3.162 17.469 1 95.5 133 ARG B N 1
ATOM 5689 C CA . ARG B 1 133 ? -20.938 -4.383 17.328 1 95.5 133 ARG B CA 1
ATOM 5690 C C . ARG B 1 133 ? -20.047 -5.57 16.984 1 95.5 133 ARG B C 1
ATOM 5692 O O . ARG B 1 133 ? -19.312 -5.535 15.992 1 95.5 133 ARG B O 1
ATOM 5699 N N . GLY B 1 134 ? -20.125 -6.559 17.859 1 92.88 134 GLY B N 1
ATOM 5700 C CA . GLY B 1 134 ? -19.328 -7.758 17.609 1 92.88 134 GLY B CA 1
ATOM 5701 C C . GLY B 1 134 ? -17.844 -7.543 17.797 1 92.88 134 GLY B C 1
ATOM 5702 O O . GLY B 1 134 ? -17.031 -8.422 17.5 1 92.88 134 GLY B O 1
ATOM 5703 N N . GLY B 1 135 ? -17.531 -6.383 18.328 1 96.19 135 GLY B N 1
ATOM 5704 C CA . GLY B 1 135 ? -16.109 -6.043 18.344 1 96.19 135 GLY B CA 1
ATOM 5705 C C . GLY B 1 135 ? -15.68 -5.375 19.641 1 96.19 135 GLY B C 1
ATOM 5706 O O . GLY B 1 135 ? -16.328 -5.547 20.688 1 96.19 135 GLY B O 1
ATOM 5707 N N . PRO B 1 136 ? -14.656 -4.68 19.578 1 97.62 136 PRO B N 1
ATOM 5708 C CA . PRO B 1 136 ? -14.039 -4.109 20.781 1 97.62 136 PRO B CA 1
ATOM 5709 C C . PRO B 1 136 ? -14.734 -2.83 21.25 1 97.62 136 PRO B C 1
ATOM 5711 O O . PRO B 1 136 ? -15.656 -2.35 20.578 1 97.62 136 PRO B O 1
ATOM 5714 N N . THR B 1 137 ? -14.234 -2.439 22.422 1 98.06 137 THR B N 1
ATOM 5715 C CA . THR B 1 137 ? -14.484 -1.078 22.875 1 98.06 137 THR B CA 1
ATOM 5716 C C . THR B 1 137 ? -13.367 -0.141 22.422 1 98.06 137 THR B C 1
ATOM 5718 O O . THR B 1 137 ? -12.188 -0.474 22.531 1 98.06 137 THR B O 1
ATOM 5721 N N . VAL B 1 138 ? -13.781 0.994 21.906 1 98.38 138 VAL B N 1
ATOM 5722 C CA . VAL B 1 138 ? -12.82 1.942 21.375 1 98.38 138 VAL B CA 1
ATOM 5723 C C . VAL B 1 138 ? -12.766 3.189 22.25 1 98.38 138 VAL B C 1
ATOM 5725 O O . VAL B 1 138 ? -13.797 3.783 22.562 1 98.38 138 VAL B O 1
ATOM 5728 N N . ARG B 1 139 ? -11.609 3.488 22.719 1 97.69 139 ARG B N 1
ATOM 5729 C CA . ARG B 1 139 ? -11.312 4.742 23.406 1 97.69 139 ARG B CA 1
ATOM 5730 C C . ARG B 1 139 ? -10.391 5.621 22.578 1 97.69 139 ARG B C 1
ATOM 5732 O O . ARG B 1 139 ? -9.438 5.125 21.969 1 97.69 139 ARG B O 1
ATOM 5739 N N . ILE B 1 140 ? -10.734 6.926 22.516 1 97.5 140 ILE B N 1
ATOM 5740 C CA . ILE B 1 140 ? -9.828 7.832 21.828 1 97.5 140 ILE B CA 1
ATOM 5741 C C . ILE B 1 140 ? -8.633 8.148 22.719 1 97.5 140 ILE B C 1
ATOM 5743 O O . ILE B 1 140 ? -8.805 8.531 23.875 1 97.5 140 ILE B O 1
ATOM 5747 N N . ASN B 1 141 ? -7.422 7.949 22.234 1 95.06 141 ASN B N 1
ATOM 5748 C CA . ASN B 1 141 ? -6.234 8.383 22.969 1 95.06 141 ASN B CA 1
ATOM 5749 C C . ASN B 1 141 ? -5.992 9.883 22.797 1 95.06 141 ASN B C 1
ATOM 5751 O O . ASN B 1 141 ? -5.191 10.297 21.953 1 95.06 141 ASN B O 1
ATOM 5755 N N . ASP B 1 142 ? -6.652 10.594 23.625 1 92.19 142 ASP B N 1
ATOM 5756 C CA . ASP B 1 142 ? -6.785 12.039 23.516 1 92.19 142 ASP B CA 1
ATOM 5757 C C . ASP B 1 142 ? -6.273 12.734 24.781 1 92.19 142 ASP B C 1
ATOM 5759 O O . ASP B 1 142 ? -7.059 13.125 25.641 1 92.19 142 ASP B O 1
ATOM 5763 N N . PRO B 1 143 ? -4.969 13.008 24.812 1 84.19 143 PRO B N 1
ATOM 5764 C CA . PRO B 1 143 ? -4.398 13.57 26.031 1 84.19 143 PRO B CA 1
ATOM 5765 C C . PRO B 1 143 ? -5.008 14.93 26.391 1 84.19 143 PRO B C 1
ATOM 5767 O O . PRO B 1 143 ? -5.109 15.266 27.578 1 84.19 143 PRO B O 1
ATOM 5770 N N . GLU B 1 144 ? -5.441 15.703 25.406 1 84.56 144 GLU B N 1
ATOM 5771 C CA . GLU B 1 144 ? -5.945 17.047 25.656 1 84.56 144 GLU B CA 1
ATOM 5772 C C . GLU B 1 144 ? -7.457 17.047 25.844 1 84.56 144 GLU B C 1
ATOM 5774 O O . GLU B 1 144 ? -8.047 18.078 26.203 1 84.56 144 GLU B O 1
ATOM 5779 N N . GLY B 1 145 ? -8.094 15.945 25.547 1 90.62 145 GLY B N 1
ATOM 5780 C CA . GLY B 1 145 ? -9.539 15.828 25.719 1 90.62 145 GLY B CA 1
ATOM 5781 C C . GLY B 1 145 ? -10.312 16.656 24.703 1 90.62 145 GLY B C 1
ATOM 5782 O O . GLY B 1 145 ? -11.352 17.234 25.047 1 90.62 145 GLY B O 1
ATOM 5783 N N . ILE B 1 146 ? -9.805 16.734 23.578 1 90.19 146 ILE B N 1
ATOM 5784 C CA . ILE B 1 146 ? -10.422 17.531 22.531 1 90.19 146 ILE B CA 1
ATOM 5785 C C . ILE B 1 146 ? -11.672 16.828 22.016 1 90.19 146 ILE B C 1
ATOM 5787 O O . ILE B 1 146 ? -12.742 17.438 21.906 1 90.19 146 ILE B O 1
ATOM 5791 N N . PHE B 1 147 ? -11.609 15.555 21.766 1 96.94 147 PHE B N 1
ATOM 5792 C CA . PHE B 1 147 ? -12.664 14.812 21.078 1 96.94 147 PHE B CA 1
ATOM 5793 C C . PHE B 1 147 ? -13.555 14.094 22.078 1 96.94 147 PHE B C 1
ATOM 5795 O O . PHE B 1 147 ? -14.516 13.414 21.688 1 96.94 147 PHE B O 1
ATOM 5802 N N . GLY B 1 148 ? -13.258 14.172 23.359 1 95.94 148 GLY B N 1
ATOM 5803 C CA . GLY B 1 148 ? -13.953 13.508 24.453 1 95.94 148 GLY B CA 1
ATOM 5804 C C . GLY B 1 148 ? -13.188 13.547 25.766 1 95.94 148 GLY B C 1
ATOM 5805 O O . GLY B 1 148 ? -12.5 14.531 26.047 1 95.94 148 GLY B O 1
ATOM 5806 N N . LYS B 1 149 ? -13.398 12.555 26.531 1 94.88 149 LYS B N 1
ATOM 5807 C CA . LYS B 1 149 ? -12.664 12.484 27.797 1 94.88 149 LYS B CA 1
ATOM 5808 C C . LYS B 1 149 ? -11.172 12.281 27.562 1 94.88 149 LYS B C 1
ATOM 5810 O O . LYS B 1 149 ? -10.781 11.5 26.688 1 94.88 149 LYS B O 1
ATOM 5815 N N . ALA B 1 150 ? -10.43 12.984 28.328 1 90.44 150 ALA B N 1
ATOM 5816 C CA . ALA B 1 150 ? -8.984 12.906 28.172 1 90.44 150 ALA B CA 1
ATOM 5817 C C . ALA B 1 150 ? -8.469 11.516 28.531 1 90.44 150 ALA B C 1
ATOM 5819 O O . ALA B 1 150 ? -8.977 10.875 29.453 1 90.44 150 ALA B O 1
ATOM 5820 N N . SER B 1 151 ? -7.566 11.008 27.719 1 89.69 151 SER B N 1
ATOM 5821 C CA . SER B 1 151 ? -6.832 9.758 27.906 1 89.69 151 SER B CA 1
ATOM 5822 C C . SER B 1 151 ? -5.406 9.875 27.375 1 89.69 151 SER B C 1
ATOM 5824 O O . SER B 1 151 ? -5.188 10.32 26.25 1 89.69 151 SER B O 1
ATOM 5826 N N . ASP B 1 152 ? -4.359 9.555 28.203 1 83.56 152 ASP B N 1
ATOM 5827 C CA . ASP B 1 152 ? -2.971 9.758 27.797 1 83.56 152 ASP B CA 1
ATOM 5828 C C . ASP B 1 152 ? -2.131 8.508 28.062 1 83.56 152 ASP B C 1
ATOM 5830 O O . ASP B 1 152 ? -0.968 8.609 28.453 1 83.56 152 ASP B O 1
ATOM 5834 N N . SER B 1 153 ? -2.629 7.348 27.859 1 83.94 153 SER B N 1
ATOM 5835 C CA . SER B 1 153 ? -1.936 6.109 28.203 1 83.94 153 SER B CA 1
ATOM 5836 C C . SER B 1 153 ? -0.885 5.754 27.156 1 83.94 153 SER B C 1
ATOM 5838 O O . SER B 1 153 ? 0 4.934 27.422 1 83.94 153 SER B O 1
ATOM 5840 N N . ALA B 1 154 ? -0.969 6.328 26 1 88.81 154 ALA B N 1
ATOM 5841 C CA . ALA B 1 154 ? 0.003 6.086 24.938 1 88.81 154 ALA B CA 1
ATOM 5842 C C . ALA B 1 154 ? 0.481 7.398 24.328 1 88.81 154 ALA B C 1
ATOM 5844 O O . ALA B 1 154 ? 0.061 7.766 23.219 1 88.81 154 ALA B O 1
ATOM 5845 N N . PRO B 1 155 ? 1.415 7.992 24.938 1 86.5 155 PRO B N 1
ATOM 5846 C CA . PRO B 1 155 ? 1.782 9.367 24.578 1 86.5 155 PRO B CA 1
ATOM 5847 C C . PRO B 1 155 ? 2.352 9.477 23.172 1 86.5 155 PRO B C 1
ATOM 5849 O O . PRO B 1 155 ? 2.346 10.562 22.594 1 86.5 155 PRO B O 1
ATOM 5852 N N . PHE B 1 156 ? 2.863 8.406 22.578 1 89.31 156 PHE B N 1
ATOM 5853 C CA . PHE B 1 156 ? 3.473 8.5 21.25 1 89.31 156 PHE B CA 1
ATOM 5854 C C . PHE B 1 156 ? 2.457 8.172 20.156 1 89.31 156 PHE B C 1
ATOM 5856 O O . PHE B 1 156 ? 2.762 8.273 18.969 1 89.31 156 PHE B O 1
ATOM 5863 N N . PHE B 1 157 ? 1.238 7.816 20.594 1 92.06 157 PHE B N 1
ATOM 5864 C CA . PHE B 1 157 ? 0.201 7.438 19.641 1 92.06 157 PHE B CA 1
ATOM 5865 C C . PHE B 1 157 ? -1.109 8.148 19.953 1 92.06 157 PHE B C 1
ATOM 5867 O O . PHE B 1 157 ? -2.16 7.512 20.047 1 92.06 157 PHE B O 1
ATOM 5874 N N . PRO B 1 158 ? -1.095 9.453 20.016 1 91.19 158 PRO B N 1
ATOM 5875 C CA . PRO B 1 158 ? -2.307 10.219 20.328 1 91.19 158 PRO B CA 1
ATOM 5876 C C . PRO B 1 158 ? -3.172 10.477 19.109 1 91.19 158 PRO B C 1
ATOM 5878 O O . PRO B 1 158 ? -2.689 10.375 17.969 1 91.19 158 PRO B O 1
ATOM 5881 N N . ALA B 1 159 ? -4.41 10.758 19.359 1 92.88 159 ALA B N 1
ATOM 5882 C CA . ALA B 1 159 ? -5.195 11.414 18.312 1 92.88 159 ALA B CA 1
ATOM 5883 C C . ALA B 1 159 ? -4.648 12.812 18.016 1 92.88 159 ALA B C 1
ATOM 5885 O O . ALA B 1 159 ? -4.016 13.43 18.875 1 92.88 159 ALA B O 1
ATOM 5886 N N . ASP B 1 160 ? -4.859 13.227 16.797 1 90.94 160 ASP B N 1
ATOM 5887 C CA . ASP B 1 160 ? -4.355 14.523 16.375 1 90.94 160 ASP B CA 1
ATOM 5888 C C . ASP B 1 160 ? -5.402 15.617 16.594 1 90.94 160 ASP B C 1
ATOM 5890 O O . ASP B 1 160 ? -6.395 15.688 15.867 1 90.94 160 ASP B O 1
ATOM 5894 N N . GLY B 1 161 ? -5.137 16.422 17.531 1 83.94 161 GLY B N 1
ATOM 5895 C CA . GLY B 1 161 ? -6.074 17.484 17.844 1 83.94 161 GLY B CA 1
ATOM 5896 C C . GLY B 1 161 ? -5.918 18.719 16.953 1 83.94 161 GLY B C 1
ATOM 5897 O O . GLY B 1 161 ? -6.852 19.5 16.812 1 83.94 161 GLY B O 1
ATOM 5898 N N . GLY B 1 162 ? -4.727 18.891 16.406 1 82 162 GLY B N 1
ATOM 5899 C CA . GLY B 1 162 ? -4.496 20 15.477 1 82 162 GLY B CA 1
ATOM 5900 C C . GLY B 1 162 ? -5.043 19.75 14.086 1 82 162 GLY B C 1
ATOM 5901 O O . GLY B 1 162 ? -5.637 20.641 13.477 1 82 162 GLY B O 1
ATOM 5902 N N . ASN B 1 163 ? -4.82 18.578 13.68 1 87 163 ASN B N 1
ATOM 5903 C CA . ASN B 1 163 ? -5.402 18.031 12.453 1 87 163 ASN B CA 1
ATOM 5904 C C . ASN B 1 163 ? -6.375 16.891 12.75 1 87 163 ASN B C 1
ATOM 5906 O O . ASN B 1 163 ? -5.973 15.734 12.828 1 87 163 ASN B O 1
ATOM 5910 N N . PRO B 1 164 ? -7.547 17.25 12.883 1 90.5 164 PRO B N 1
ATOM 5911 C CA . PRO B 1 164 ? -8.477 16.281 13.469 1 90.5 164 PRO B CA 1
ATOM 5912 C C . PRO B 1 164 ? -8.391 14.906 12.805 1 90.5 164 PRO B C 1
ATOM 5914 O O . PRO B 1 164 ? -8.773 14.758 11.641 1 90.5 164 PRO B O 1
ATOM 5917 N N . SER B 1 165 ? -7.957 13.938 13.602 1 95.62 165 SER B N 1
ATOM 5918 C CA . SER B 1 165 ? -7.902 12.547 13.156 1 95.62 165 SER B CA 1
ATOM 5919 C C . SER B 1 165 ? -9.172 11.797 13.531 1 95.62 165 SER B C 1
ATOM 5921 O O . SER B 1 165 ? -9.312 10.609 13.234 1 95.62 165 SER B O 1
ATOM 5923 N N . VAL B 1 166 ? -10.062 12.414 14.234 1 98.12 166 VAL B N 1
ATOM 5924 C CA . VAL B 1 166 ? -11.398 11.922 14.562 1 98.12 166 VAL B CA 1
ATOM 5925 C C . VAL B 1 166 ? -12.445 12.758 13.828 1 98.12 166 VAL B C 1
ATOM 5927 O O . VAL B 1 166 ? -12.703 13.906 14.195 1 98.12 166 VAL B O 1
ATOM 5930 N N . SER B 1 167 ? -13.047 12.117 12.828 1 98.31 167 SER B N 1
ATOM 5931 C CA . SER B 1 167 ? -13.828 12.969 11.945 1 98.31 167 SER B CA 1
ATOM 5932 C C . SER B 1 167 ? -14.898 12.164 11.211 1 98.31 167 SER B C 1
ATOM 5934 O O . SER B 1 167 ? -14.914 10.93 11.273 1 98.31 167 SER B O 1
ATOM 5936 N N . SER B 1 168 ? -15.781 12.945 10.617 1 98.31 168 SER B N 1
ATOM 5937 C CA . SER B 1 168 ? -16.688 12.406 9.609 1 98.31 168 SER B CA 1
ATOM 5938 C C . SER B 1 168 ? -15.977 12.172 8.289 1 98.31 168 SER B C 1
ATOM 5940 O O . SER B 1 168 ? -14.766 12.398 8.18 1 98.31 168 SER B O 1
ATOM 5942 N N . PHE B 1 169 ? -16.734 11.75 7.289 1 97.62 169 PHE B N 1
ATOM 5943 C CA . PHE B 1 169 ? -16.141 11.461 5.988 1 97.62 169 PHE B CA 1
ATOM 5944 C C . PHE B 1 169 ? -15.453 12.695 5.422 1 97.62 169 PHE B C 1
ATOM 5946 O O . PHE B 1 169 ? -14.344 12.594 4.891 1 97.62 169 PHE B O 1
ATOM 5953 N N . SER B 1 170 ? -16.016 13.859 5.621 1 97.56 170 SER B N 1
ATOM 5954 C CA . SER B 1 170 ? -15.578 15.086 4.98 1 97.56 170 SER B CA 1
ATOM 5955 C C . SER B 1 170 ? -14.398 15.711 5.727 1 97.56 170 SER B C 1
ATOM 5957 O O . SER B 1 170 ? -13.789 16.656 5.25 1 97.56 170 SER B O 1
ATOM 5959 N N . GLY B 1 171 ? -14.172 15.25 6.875 1 98 171 GLY B N 1
ATOM 5960 C CA . GLY B 1 171 ? -13.117 15.844 7.691 1 98 171 GLY B CA 1
ATOM 5961 C C . GLY B 1 171 ? -13.656 16.703 8.82 1 98 171 GLY B C 1
ATOM 5962 O O . GLY B 1 171 ? -12.891 17.203 9.648 1 98 171 GLY B O 1
ATOM 5963 N N . PHE B 1 172 ? -14.969 16.875 8.867 1 98.44 172 PHE B N 1
ATOM 5964 C CA . PHE B 1 172 ? -15.562 17.594 9.984 1 98.44 172 PHE B CA 1
ATOM 5965 C C . PHE B 1 172 ? -15.328 16.859 11.297 1 98.44 172 PHE B C 1
ATOM 5967 O O . PHE B 1 172 ? -15.648 15.672 11.406 1 98.44 172 PHE B O 1
ATOM 5974 N N . PRO B 1 173 ? -14.797 17.516 12.297 1 98.19 173 PRO B N 1
ATOM 5975 C CA . PRO B 1 173 ? -14.43 16.812 13.523 1 98.19 173 PRO B CA 1
ATOM 5976 C C . PRO B 1 173 ? -15.641 16.266 14.273 1 98.19 173 PRO B C 1
ATOM 5978 O O . PRO B 1 173 ? -16.688 16.906 14.305 1 98.19 173 PRO B O 1
ATOM 5981 N N . MET B 1 174 ? -15.43 15.117 14.844 1 98.56 174 MET B N 1
ATOM 5982 C CA . MET B 1 174 ? -16.453 14.469 15.648 1 98.56 174 MET B CA 1
ATOM 5983 C C . MET B 1 174 ? -15.969 14.234 17.078 1 98.56 174 MET B C 1
ATOM 5985 O O . MET B 1 174 ? -14.781 14.414 17.359 1 98.56 174 MET B O 1
ATOM 5989 N N . CYS B 1 175 ? -16.938 13.875 18 1 98.5 175 CYS B N 1
ATOM 5990 C CA . CYS B 1 175 ? -16.578 13.766 19.406 1 98.5 175 CYS B CA 1
ATOM 5991 C C . CYS B 1 175 ? -17.469 12.742 20.109 1 98.5 175 CYS B C 1
ATOM 5993 O O . CYS B 1 175 ? -18.516 12.367 19.594 1 98.5 175 CYS B O 1
ATOM 5995 N N . ILE B 1 176 ? -16.984 12.234 21.172 1 98.44 176 ILE B N 1
ATOM 5996 C CA . ILE B 1 176 ? -17.766 11.461 22.125 1 98.44 176 ILE B CA 1
ATOM 5997 C C . ILE B 1 176 ? -18.25 12.375 23.25 1 98.44 176 ILE B C 1
ATOM 5999 O O . ILE B 1 176 ? -17.438 12.93 24 1 98.44 176 ILE B O 1
ATOM 6003 N N . PRO B 1 177 ? -19.547 12.5 23.391 1 97.12 177 PRO B N 1
ATOM 6004 C CA . PRO B 1 177 ? -20.031 13.391 24.438 1 97.12 177 PRO B CA 1
ATOM 6005 C C . PRO B 1 177 ? -19.578 12.961 25.828 1 97.12 177 PRO B C 1
ATOM 6007 O O . PRO B 1 177 ? -19.594 11.773 26.156 1 97.12 177 PRO B O 1
ATOM 6010 N N . ARG B 1 178 ? -19.234 13.93 26.688 1 95.06 178 ARG B N 1
ATOM 6011 C CA . ARG B 1 178 ? -18.781 13.688 28.062 1 95.06 178 ARG B CA 1
ATOM 6012 C C . ARG B 1 178 ? -19.969 13.602 29.016 1 95.06 178 ARG B C 1
ATOM 6014 O O . ARG B 1 178 ? -19.828 13.102 30.141 1 95.06 178 ARG B O 1
ATOM 6021 N N . SER B 1 179 ? -21.062 14.148 28.562 1 94.12 179 SER B N 1
ATOM 6022 C CA . SER B 1 179 ? -22.344 14.164 29.266 1 94.12 179 SER B CA 1
ATOM 6023 C C . SER B 1 179 ? -23.484 14.445 28.297 1 94.12 179 SER B C 1
ATOM 6025 O O . SER B 1 179 ? -23.25 14.711 27.109 1 94.12 179 SER B O 1
ATOM 6027 N N . ASP B 1 180 ? -24.656 14.383 28.828 1 91.12 180 ASP B N 1
ATOM 6028 C CA . ASP B 1 180 ? -25.828 14.641 27.984 1 91.12 180 ASP B CA 1
ATOM 6029 C C . ASP B 1 180 ? -25.859 16.094 27.516 1 91.12 180 ASP B C 1
ATOM 6031 O O . ASP B 1 180 ? -26.375 16.391 26.438 1 91.12 180 ASP B O 1
ATOM 6035 N N . ASN B 1 181 ? -25.234 16.969 28.312 1 92.62 181 ASN B N 1
ATOM 6036 C CA . ASN B 1 181 ? -25.234 18.391 27.984 1 92.62 181 ASN B CA 1
ATOM 6037 C C . ASN B 1 181 ? -23.828 18.906 27.734 1 92.62 181 ASN B C 1
ATOM 6039 O O . ASN B 1 181 ? -23.484 20.016 28.141 1 92.62 181 ASN B O 1
ATOM 6043 N N . ASP B 1 182 ? -23.078 18.062 27.125 1 94.75 182 ASP B N 1
ATOM 6044 C CA . ASP B 1 182 ? -21.719 18.469 26.828 1 94.75 182 ASP B CA 1
ATOM 6045 C C . ASP B 1 182 ? -21.672 19.641 25.859 1 94.75 182 ASP B C 1
ATOM 6047 O O . ASP B 1 182 ? -21.984 19.469 24.672 1 94.75 182 ASP B O 1
ATOM 6051 N N . GLU B 1 183 ? -21.203 20.781 26.234 1 93.69 183 GLU B N 1
ATOM 6052 C CA . GLU B 1 183 ? -21.188 22 25.422 1 93.69 183 GLU B CA 1
ATOM 6053 C C . GLU B 1 183 ? -20.172 21.875 24.297 1 93.69 183 GLU B C 1
ATOM 6055 O O . GLU B 1 183 ? -20.312 22.531 23.25 1 93.69 183 GLU B O 1
ATOM 6060 N N . LYS B 1 184 ? -19.156 21.062 24.453 1 94.38 184 LYS B N 1
ATOM 6061 C CA . LYS B 1 184 ? -18.109 20.906 23.453 1 94.38 184 LYS B CA 1
ATOM 6062 C C . LYS B 1 184 ? -18.484 19.859 22.422 1 94.38 184 LYS B C 1
ATOM 6064 O O . LYS B 1 184 ? -17.859 19.75 21.359 1 94.38 184 LYS B O 1
ATOM 6069 N N . CYS B 1 185 ? -19.469 19.141 22.719 1 96.94 185 CYS B N 1
ATOM 6070 C CA . CYS B 1 185 ? -19.984 18.062 21.859 1 96.94 18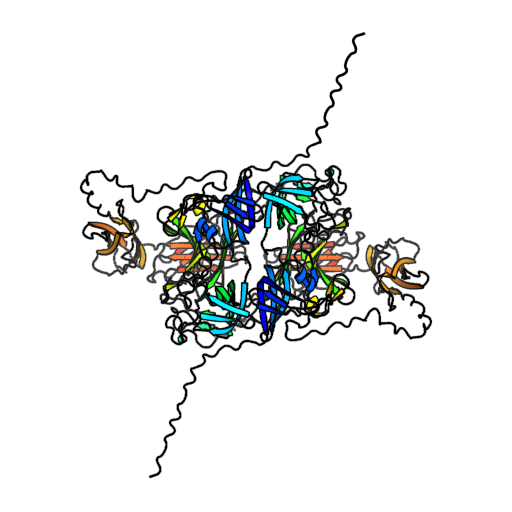5 CYS B CA 1
ATOM 6071 C C . CYS B 1 185 ? -21.5 18 21.938 1 96.94 185 CYS B C 1
ATOM 6073 O O . CYS B 1 185 ? -22.062 16.984 22.359 1 96.94 185 CYS B O 1
ATOM 6075 N N . PRO B 1 186 ? -22.125 19.016 21.453 1 96.19 186 PRO B N 1
ATOM 6076 C CA . PRO B 1 186 ? -23.578 19.141 21.688 1 96.19 186 PRO B CA 1
ATOM 6077 C C . PRO B 1 186 ? -24.406 18.234 20.797 1 96.19 186 PRO B C 1
ATOM 6079 O O . PRO B 1 186 ? -24.188 18.172 19.594 1 96.19 186 PRO B O 1
ATOM 6082 N N . GLN B 1 187 ? -25.406 17.672 21.344 1 94.44 187 GLN B N 1
ATOM 6083 C CA . GLN B 1 187 ? -26.328 16.828 20.609 1 94.44 187 GLN B CA 1
ATOM 6084 C C . GLN B 1 187 ? -27.078 17.641 19.547 1 94.44 187 GLN B C 1
ATOM 6086 O O . GLN B 1 187 ? -27.469 17.094 18.516 1 94.44 187 GLN B O 1
ATOM 6091 N N . SER B 1 188 ? -27.219 18.906 19.766 1 95.31 188 SER B N 1
ATOM 6092 C CA . SER B 1 188 ? -27.938 19.766 18.844 1 95.31 188 SER B CA 1
ATOM 6093 C C . SER B 1 188 ? -27.203 19.938 17.531 1 95.31 188 SER B C 1
ATOM 6095 O O . SER B 1 188 ? -27.781 20.359 16.516 1 95.31 188 SER B O 1
ATOM 6097 N N . ASN B 1 189 ? -25.922 19.594 17.547 1 97.12 189 ASN B N 1
ATOM 6098 C CA . ASN B 1 189 ? -25.141 19.766 16.328 1 97.12 189 ASN B CA 1
ATOM 6099 C C . ASN B 1 189 ? -25.219 18.531 15.445 1 97.12 189 ASN B C 1
ATOM 6101 O O . ASN B 1 189 ? -24.578 18.469 14.391 1 97.12 189 ASN B O 1
ATOM 6105 N N . ARG B 1 190 ? -25.922 17.562 15.859 1 95.94 190 ARG B N 1
ATOM 6106 C CA . ARG B 1 190 ? -26.141 16.328 15.109 1 95.94 190 ARG B CA 1
ATOM 6107 C C . ARG B 1 190 ? -27.625 16.156 14.758 1 95.94 190 ARG B C 1
ATOM 6109 O O . ARG B 1 190 ? -28.312 15.352 15.375 1 95.94 190 ARG B O 1
ATOM 6116 N N . PRO B 1 191 ? -28.062 16.781 13.688 1 93.88 191 PRO B N 1
ATOM 6117 C CA . PRO B 1 191 ? -29.438 16.578 13.258 1 93.88 191 PRO B CA 1
ATOM 6118 C C . PRO B 1 191 ? -29.719 15.133 12.836 1 93.88 191 PRO B C 1
ATOM 6120 O O . PRO B 1 191 ? -28.797 14.312 12.773 1 93.88 191 PRO B O 1
ATOM 6123 N N . THR B 1 192 ? -30.984 14.891 12.625 1 89.56 192 THR B N 1
ATOM 6124 C CA . THR B 1 192 ? -31.359 13.578 12.141 1 89.56 192 THR B CA 1
ATOM 6125 C C . THR B 1 192 ? -30.828 13.344 10.734 1 89.56 192 THR B C 1
ATOM 6127 O O . THR B 1 192 ? -30.766 14.273 9.922 1 89.56 192 THR B O 1
ATOM 6130 N N . GLY B 1 193 ? -30.375 12.094 10.539 1 88.44 193 GLY B N 1
ATOM 6131 C CA . GLY B 1 193 ? -29.828 11.734 9.242 1 88.44 193 GLY B CA 1
ATOM 6132 C C . GLY B 1 193 ? -28.328 11.555 9.266 1 88.44 193 GLY B C 1
ATOM 6133 O O . GLY B 1 193 ? -27.688 11.742 10.305 1 88.44 193 GLY B O 1
ATOM 6134 N N . THR B 1 194 ? -27.797 11.172 8.086 1 90.81 194 THR B N 1
ATOM 6135 C CA . THR B 1 194 ? -26.375 10.875 8.016 1 90.81 194 THR B CA 1
ATOM 6136 C C . THR B 1 194 ? -25.672 11.836 7.062 1 90.81 194 THR B C 1
ATOM 6138 O O . THR B 1 194 ? -24.438 11.812 6.945 1 90.81 194 THR B O 1
ATOM 6141 N N . THR B 1 195 ? -26.422 12.633 6.344 1 94.19 195 THR B N 1
ATOM 6142 C CA . THR B 1 195 ? -25.906 13.719 5.523 1 94.19 195 THR B CA 1
ATOM 6143 C C . THR B 1 195 ? -26.562 15.039 5.898 1 94.19 195 THR B C 1
ATOM 6145 O O . THR B 1 195 ? -27.781 15.188 5.785 1 94.19 195 THR B O 1
ATOM 6148 N N . PHE B 1 196 ? -25.75 15.977 6.383 1 96.12 196 PHE B N 1
ATOM 6149 C CA . PHE B 1 196 ? -26.344 17.219 6.883 1 96.12 196 PHE B CA 1
ATOM 6150 C C . PHE B 1 196 ? -25.281 18.312 6.996 1 96.12 196 PHE B C 1
ATOM 6152 O O . PHE B 1 196 ? -24.078 18.016 6.977 1 96.12 196 PHE B O 1
ATOM 6159 N N . ALA B 1 197 ? -25.766 19.516 7.062 1 96.5 197 ALA B N 1
ATOM 6160 C CA . ALA B 1 197 ? -24.922 20.625 7.496 1 96.5 197 ALA B CA 1
ATOM 6161 C C . ALA B 1 197 ? -25.016 20.828 9.008 1 96.5 197 ALA B C 1
ATOM 6163 O O . ALA B 1 197 ? -26.109 20.875 9.562 1 96.5 197 ALA B O 1
ATOM 6164 N N . ALA B 1 198 ? -23.906 20.891 9.633 1 96.25 198 ALA B N 1
ATOM 6165 C CA . ALA B 1 198 ? -23.938 21.094 11.078 1 96.25 198 ALA B CA 1
ATOM 6166 C C . ALA B 1 198 ? -24.578 22.438 11.43 1 96.25 198 ALA B C 1
ATOM 6168 O O . ALA B 1 198 ? -24.203 23.469 10.867 1 96.25 198 ALA B O 1
ATOM 6169 N N . PRO B 1 199 ? -25.5 22.438 12.367 1 96.69 199 PRO B N 1
ATOM 6170 C CA . PRO B 1 199 ? -26.125 23.703 12.789 1 96.69 199 PRO B CA 1
ATOM 6171 C C . PRO B 1 199 ? -25.109 24.734 13.242 1 96.69 199 PRO B C 1
ATOM 6173 O O . PRO B 1 199 ? -25.219 25.922 12.898 1 96.69 199 PRO B O 1
ATOM 6176 N N . ASP B 1 200 ? -24.188 24.328 13.992 1 97.5 200 ASP B N 1
ATOM 6177 C CA . ASP B 1 200 ? -23.047 25.156 14.352 1 97.5 200 ASP B CA 1
ATOM 6178 C C . ASP B 1 200 ? -21.766 24.641 13.688 1 97.5 200 ASP B C 1
ATOM 6180 O O . ASP B 1 200 ? -21.172 23.656 14.141 1 97.5 200 ASP B O 1
ATOM 6184 N N . PRO B 1 201 ? -21.344 25.312 12.633 1 97.75 201 PRO B N 1
ATOM 6185 C CA . PRO B 1 201 ? -20.203 24.797 11.883 1 97.75 201 PRO B CA 1
ATOM 6186 C C . PRO B 1 201 ? -18.891 24.922 12.656 1 97.75 201 PRO B C 1
ATOM 6188 O O . PRO B 1 201 ? -17.844 24.438 12.203 1 97.75 201 PRO B O 1
ATOM 6191 N N . LEU B 1 202 ? -18.922 25.531 13.836 1 97.31 202 LEU B N 1
ATOM 6192 C CA . LEU B 1 202 ? -17.688 25.734 14.609 1 97.31 202 LEU B CA 1
ATOM 6193 C C . LEU B 1 202 ? -17.641 24.812 15.82 1 97.31 202 LEU B C 1
ATOM 6195 O O . LEU B 1 202 ? -16.766 24.953 16.672 1 97.31 202 LEU B O 1
ATOM 6199 N N . ARG B 1 203 ? -18.609 23.906 15.93 1 97.44 203 ARG B N 1
ATOM 6200 C CA . ARG B 1 203 ? -18.641 22.906 17 1 97.44 203 ARG B CA 1
ATOM 6201 C C . ARG B 1 203 ? -18.641 21.5 16.422 1 97.44 203 ARG B C 1
ATOM 6203 O O . ARG B 1 203 ? -19.219 21.25 15.359 1 97.44 203 ARG B O 1
ATOM 6210 N N . MET B 1 204 ? -18 20.625 17.172 1 97.81 204 MET B N 1
ATOM 6211 C CA . MET B 1 204 ? -17.922 19.234 16.719 1 97.81 204 MET B CA 1
ATOM 6212 C C . MET B 1 204 ? -19.281 18.562 16.734 1 97.81 204 MET B C 1
ATOM 6214 O O . MET B 1 204 ? -20.203 19.047 17.406 1 97.81 204 MET B O 1
ATOM 6218 N N . VAL B 1 205 ? -19.391 17.547 15.969 1 97.88 205 VAL B N 1
ATOM 6219 C CA . VAL B 1 205 ? -20.609 16.734 15.875 1 97.88 205 VAL B CA 1
ATOM 6220 C C . VAL B 1 205 ? -20.422 15.438 16.672 1 97.88 205 VAL B C 1
ATOM 6222 O O . VAL B 1 205 ? -19.422 14.75 16.516 1 97.88 205 VAL B O 1
ATOM 6225 N N . PRO B 1 206 ? -21.391 15.109 17.516 1 98.06 206 PRO B N 1
ATOM 6226 C CA . PRO B 1 206 ? -21.234 13.898 18.312 1 98.06 206 PRO B CA 1
ATOM 6227 C C . PRO B 1 206 ? -21.422 12.625 17.5 1 98.06 206 PRO B C 1
ATOM 6229 O O . PRO B 1 206 ? -22.234 12.594 16.562 1 98.06 206 PRO B O 1
ATOM 6232 N N . PHE B 1 207 ? -20.641 11.562 17.891 1 98.12 207 PHE B N 1
ATOM 6233 C CA . PHE B 1 207 ? -20.922 10.211 17.422 1 98.12 207 PHE B CA 1
ATOM 6234 C C . PHE B 1 207 ? -22.266 9.727 17.938 1 98.12 207 PHE B C 1
ATOM 6236 O O . PHE B 1 207 ? -22.734 10.164 19 1 98.12 207 PHE B O 1
ATOM 6243 N N . ARG B 1 208 ? -22.859 8.805 17.219 1 96.75 208 ARG B N 1
ATOM 6244 C CA . ARG B 1 208 ? -24.125 8.172 17.609 1 96.75 208 ARG B CA 1
ATOM 6245 C C . ARG B 1 208 ? -24.094 6.672 17.328 1 96.75 208 ARG B C 1
ATOM 6247 O O . ARG B 1 208 ? -23.312 6.203 16.5 1 96.75 208 ARG B O 1
ATOM 6254 N N . VAL B 1 209 ? -24.938 5.977 18.141 1 96.12 209 VAL B N 1
ATOM 6255 C CA . VAL B 1 209 ? -25.188 4.582 17.812 1 96.12 209 VAL B CA 1
ATOM 6256 C C . VAL B 1 209 ? -25.672 4.477 16.359 1 96.12 209 VAL B C 1
ATOM 6258 O O . VAL B 1 209 ? -26.531 5.254 15.93 1 96.12 209 VAL B O 1
ATOM 6261 N N . GLY B 1 210 ? -25.016 3.602 15.617 1 96 210 GLY B N 1
ATOM 6262 C CA . GLY B 1 210 ? -25.375 3.449 14.211 1 96 210 GLY B CA 1
ATOM 6263 C C . GLY B 1 210 ? -24.359 4.07 13.266 1 96 210 GLY B C 1
ATOM 6264 O O . GLY B 1 210 ? -24.422 3.846 12.055 1 96 210 GLY B O 1
ATOM 6265 N N . ASP B 1 211 ? -23.469 4.824 13.758 1 97.56 211 ASP B N 1
ATOM 6266 C CA . ASP B 1 211 ? -22.375 5.289 12.93 1 97.56 211 ASP B CA 1
ATOM 6267 C C . ASP B 1 211 ? -21.406 4.148 12.602 1 97.56 211 ASP B C 1
ATOM 6269 O O . ASP B 1 211 ? -21.094 3.33 13.469 1 97.56 211 ASP B O 1
ATOM 6273 N N . PHE B 1 212 ? -21.016 4.031 11.359 1 97.75 212 PHE B N 1
ATOM 6274 C CA . PHE B 1 212 ? -20 3.084 10.922 1 97.75 212 PHE B CA 1
ATOM 6275 C C . PHE B 1 212 ? -18.625 3.742 10.883 1 97.75 212 PHE B C 1
ATOM 6277 O O . PHE B 1 212 ? -18.391 4.656 10.086 1 97.75 212 PHE B O 1
ATOM 6284 N N . ILE B 1 213 ? -17.641 3.176 11.68 1 98.19 213 ILE B N 1
ATOM 6285 C CA . ILE B 1 213 ? -16.359 3.865 11.773 1 98.19 213 ILE B CA 1
ATOM 6286 C C . ILE B 1 213 ? -15.234 2.938 11.305 1 98.19 213 ILE B C 1
ATOM 6288 O O . ILE B 1 213 ? -15.328 1.717 11.453 1 98.19 213 ILE B O 1
ATOM 6292 N N . GLU B 1 214 ? -14.258 3.48 10.711 1 97.88 214 GLU B N 1
ATOM 6293 C CA . GLU B 1 214 ? -12.914 2.936 10.523 1 97.88 214 GLU B CA 1
ATOM 6294 C C . GLU B 1 214 ? -11.938 3.533 11.531 1 97.88 214 GLU B C 1
ATOM 6296 O O . GLU B 1 214 ? -11.938 4.742 11.766 1 97.88 214 GLU B O 1
ATOM 6301 N N . PHE B 1 215 ? -11.195 2.637 12.164 1 98.12 215 PHE B N 1
ATOM 6302 C CA . PHE B 1 215 ? -10.336 3.191 13.203 1 98.12 215 PHE B CA 1
ATOM 6303 C C . PHE B 1 215 ? -9.023 2.42 13.297 1 98.12 215 PHE B C 1
ATOM 6305 O O . PHE B 1 215 ? -8.961 1.245 12.93 1 98.12 215 PHE B O 1
ATOM 6312 N N . SER B 1 216 ? -8.008 3.127 13.703 1 97.25 216 SER B N 1
ATOM 6313 C CA . SER B 1 216 ? -6.68 2.592 13.984 1 97.25 216 SER B CA 1
ATOM 6314 C C . SER B 1 216 ? -6.203 3.002 15.375 1 97.25 216 SER B C 1
ATOM 6316 O O . SER B 1 216 ? -6.453 4.125 15.82 1 97.25 216 SER B O 1
ATOM 6318 N N . GLY B 1 217 ? -5.629 2.086 16.047 1 95.31 217 GLY B N 1
ATOM 6319 C CA . GLY B 1 217 ? -5.148 2.338 17.406 1 95.31 217 GLY B CA 1
ATOM 6320 C C . GLY B 1 217 ? -4.391 1.163 18 1 95.31 217 GLY B C 1
ATOM 6321 O O . GLY B 1 217 ? -4.125 0.177 17.297 1 95.31 217 GLY B O 1
ATOM 6322 N N . LEU B 1 218 ? -4.016 1.296 19.266 1 93 218 LEU B N 1
ATOM 6323 C CA . LEU B 1 218 ? -3.273 0.262 19.984 1 93 218 LEU B CA 1
ATOM 6324 C C . LEU B 1 218 ? -4.223 -0.671 20.734 1 93 218 LEU B C 1
ATOM 6326 O O . LEU B 1 218 ? -5.129 -0.213 21.422 1 93 218 LEU B O 1
ATOM 6330 N N . LYS B 1 219 ? -4.027 -1.887 20.438 1 91.31 219 LYS B N 1
ATOM 6331 C CA . LYS B 1 219 ? -4.73 -2.869 21.25 1 91.31 219 LYS B CA 1
ATOM 6332 C C . LYS B 1 219 ? -4.215 -2.854 22.688 1 91.31 219 LYS B C 1
ATOM 6334 O O . LYS B 1 219 ? -3.01 -2.967 22.922 1 91.31 219 LYS B O 1
ATOM 6339 N N . VAL B 1 220 ? -5.062 -2.674 23.609 1 85.31 220 VAL B N 1
ATOM 6340 C CA . VAL B 1 220 ? -4.688 -2.688 25.016 1 85.31 220 VAL B CA 1
ATOM 6341 C C . VAL B 1 220 ? -5.527 -3.719 25.766 1 85.31 220 VAL B C 1
ATOM 6343 O O . VAL B 1 220 ? -6.375 -4.391 25.172 1 85.31 220 VAL B O 1
ATOM 6346 N N . GLY B 1 221 ? -5.254 -4.027 26.984 1 79.31 221 GLY B N 1
ATOM 6347 C CA . GLY B 1 221 ? -6 -4.988 27.781 1 79.31 221 GLY B CA 1
ATOM 6348 C C . GLY B 1 221 ? -7.465 -4.621 27.938 1 79.31 221 GLY B C 1
ATOM 6349 O O . GLY B 1 221 ? -7.875 -3.52 27.578 1 79.31 221 GLY B O 1
ATOM 6350 N N . GLY B 1 222 ? -8.398 -5.508 28.266 1 78.12 222 GLY B N 1
ATOM 6351 C CA . GLY B 1 222 ? -9.805 -5.258 28.547 1 78.12 222 GLY B CA 1
ATOM 6352 C C . GLY B 1 222 ? -10.648 -5.145 27.281 1 78.12 222 GLY B C 1
ATOM 6353 O O . GLY B 1 222 ? -11.641 -4.422 27.25 1 78.12 222 GLY B O 1
ATOM 6354 N N . SER B 1 223 ? -10.188 -5.664 26.203 1 89.62 223 SER B N 1
ATOM 6355 C CA . SER B 1 223 ? -10.891 -5.648 24.922 1 89.62 223 SER B CA 1
ATOM 6356 C C . SER B 1 223 ? -11.047 -4.227 24.391 1 89.62 223 SER B C 1
ATOM 6358 O O . SER B 1 223 ? -12.094 -3.873 23.844 1 89.62 223 SER B O 1
ATOM 6360 N N . GLU B 1 224 ? -10.047 -3.414 24.719 1 94.75 224 GLU B N 1
ATOM 6361 C CA . GLU B 1 224 ? -10.102 -2.008 24.328 1 94.75 224 GLU B CA 1
ATOM 6362 C C . GLU B 1 224 ? -9.047 -1.688 23.281 1 94.75 224 GLU B C 1
ATOM 6364 O O . GLU B 1 224 ? -7.957 -2.266 23.281 1 94.75 224 GLU B O 1
ATOM 6369 N N . ILE B 1 225 ? -9.43 -0.862 22.328 1 97.31 225 ILE B N 1
ATOM 6370 C CA . ILE B 1 225 ? -8.516 -0.249 21.375 1 97.31 225 ILE B CA 1
ATOM 6371 C C . ILE B 1 225 ? -8.359 1.237 21.688 1 97.31 225 ILE B C 1
ATOM 6373 O O . ILE B 1 225 ? -9.352 1.958 21.812 1 97.31 225 ILE B O 1
ATOM 6377 N N . LEU B 1 226 ? -7.145 1.675 21.906 1 94.94 226 LEU B N 1
ATOM 6378 C CA . LEU B 1 226 ? -6.84 3.096 22.047 1 94.94 226 LEU B CA 1
ATOM 6379 C C . LEU B 1 226 ? -6.598 3.732 20.688 1 94.94 226 LEU B C 1
ATOM 6381 O O . LEU B 1 226 ? -5.492 3.65 20.141 1 94.94 226 LEU B O 1
ATOM 6385 N N . ALA B 1 227 ? -7.602 4.414 20.203 1 97.44 227 ALA B N 1
ATOM 6386 C CA . ALA B 1 227 ? -7.602 4.871 18.812 1 97.44 227 ALA B CA 1
ATOM 6387 C C . ALA B 1 227 ? -6.883 6.215 18.688 1 97.44 227 ALA B C 1
ATOM 6389 O O . ALA B 1 227 ? -7.098 7.121 19.484 1 97.44 227 ALA B O 1
ATOM 6390 N N . TRP B 1 228 ? -6.02 6.297 17.688 1 95.69 228 TRP B N 1
ATOM 6391 C CA . TRP B 1 228 ? -5.438 7.586 17.344 1 95.69 228 TRP B CA 1
ATOM 6392 C C . TRP B 1 228 ? -6.098 8.164 16.109 1 95.69 228 TRP B C 1
ATOM 6394 O O . TRP B 1 228 ? -5.91 9.344 15.781 1 95.69 228 TRP B O 1
ATOM 6404 N N . SER B 1 229 ? -6.914 7.371 15.414 1 97.44 229 SER B N 1
ATOM 6405 C CA . SER B 1 229 ? -7.656 7.828 14.242 1 97.44 229 SER B CA 1
ATOM 6406 C C . SER B 1 229 ? -9.016 7.141 14.148 1 97.44 229 SER B C 1
ATOM 6408 O O . SER B 1 229 ? -9.117 5.93 14.352 1 97.44 229 SER B O 1
ATOM 6410 N N . ILE B 1 230 ? -10.078 7.902 13.914 1 98.56 230 ILE B N 1
ATOM 6411 C CA . ILE B 1 230 ? -11.438 7.422 13.664 1 98.56 230 ILE B CA 1
ATOM 6412 C C . ILE B 1 230 ? -12.078 8.234 12.539 1 98.56 230 ILE B C 1
ATOM 6414 O O . ILE B 1 230 ? -12.078 9.469 12.586 1 98.56 230 ILE B O 1
ATOM 6418 N N . VAL B 1 231 ? -12.594 7.535 11.578 1 98.06 231 VAL B N 1
ATOM 6419 C CA . VAL B 1 231 ? -13.383 8.188 10.539 1 98.06 231 VAL B CA 1
ATOM 6420 C C . VAL B 1 231 ? -14.75 7.516 10.43 1 98.06 231 VAL B C 1
ATOM 6422 O O . VAL B 1 231 ? -14.836 6.297 10.242 1 98.06 231 VAL B O 1
ATOM 6425 N N . ALA B 1 232 ? -15.75 8.258 10.633 1 98.06 232 ALA B N 1
ATOM 6426 C CA . ALA B 1 232 ? -17.109 7.758 10.406 1 98.06 232 ALA B CA 1
ATOM 6427 C C . ALA B 1 232 ? -17.5 7.887 8.938 1 98.06 232 ALA B C 1
ATOM 6429 O O . ALA B 1 232 ? -17.969 8.945 8.508 1 98.06 232 ALA B O 1
ATOM 6430 N N . VAL B 1 233 ? -17.484 6.828 8.273 1 95.06 233 VAL B N 1
ATOM 6431 C CA . VAL B 1 233 ? -17.562 6.887 6.816 1 95.06 233 VAL B CA 1
ATOM 6432 C C . VAL B 1 233 ? -19.031 7.039 6.391 1 95.06 233 VAL B C 1
ATOM 6434 O O . VAL B 1 233 ? -19.312 7.512 5.285 1 95.06 233 VAL B O 1
ATOM 6437 N N . ASN B 1 234 ? -19.984 6.691 7.246 1 95.31 234 ASN B N 1
ATOM 6438 C CA . ASN B 1 234 ? -21.391 6.828 6.879 1 95.31 234 ASN B CA 1
ATOM 6439 C C . ASN B 1 234 ? -21.984 8.125 7.418 1 95.31 234 ASN B C 1
ATOM 6441 O O . ASN B 1 234 ? -23.219 8.266 7.504 1 95.31 234 ASN B O 1
ATOM 6445 N N . VAL B 1 235 ? -21.109 9.039 7.871 1 97.19 235 VAL B N 1
ATOM 6446 C CA . VAL B 1 235 ? -21.547 10.359 8.312 1 97.19 235 VAL B CA 1
ATOM 6447 C C . VAL B 1 235 ? -20.922 11.43 7.414 1 97.19 235 VAL B C 1
ATOM 6449 O O . VAL B 1 235 ? -19.688 11.586 7.383 1 97.19 235 VAL B O 1
ATOM 6452 N N . GLN B 1 236 ? -21.828 12.102 6.738 1 97.5 236 GLN B N 1
ATOM 6453 C CA . GLN B 1 236 ? -21.406 13.188 5.863 1 97.5 236 GLN B CA 1
ATOM 6454 C C . GLN B 1 236 ? -21.828 14.539 6.41 1 97.5 236 GLN B C 1
ATOM 6456 O O . GLN B 1 236 ? -23 14.922 6.293 1 97.5 236 GLN B O 1
ATOM 6461 N N . VAL B 1 237 ? -20.844 15.234 6.957 1 98.25 237 VAL B N 1
ATOM 6462 C CA . VAL B 1 237 ? -21.109 16.578 7.445 1 98.25 237 VAL B CA 1
ATOM 6463 C C . VAL B 1 237 ? -20.594 17.609 6.441 1 98.25 237 VAL B C 1
ATOM 6465 O O . VAL B 1 237 ? -19.406 17.609 6.105 1 98.25 237 VAL B O 1
ATOM 6468 N N . THR B 1 238 ? -21.484 18.438 5.988 1 96.81 238 THR B N 1
ATOM 6469 C CA . THR B 1 238 ? -21.125 19.422 4.98 1 96.81 238 THR B CA 1
ATOM 6470 C C . THR B 1 238 ? -21.156 20.828 5.562 1 96.81 238 THR B C 1
ATOM 6472 O O . THR B 1 238 ? -21.734 21.047 6.633 1 96.81 238 THR B O 1
ATOM 6475 N N . THR B 1 239 ? -20.422 21.688 4.918 1 97.5 239 THR B N 1
ATOM 6476 C CA . THR B 1 239 ? -20.484 23.125 5.18 1 97.5 239 THR B CA 1
ATOM 6477 C C . THR B 1 239 ? -20.656 23.906 3.881 1 97.5 239 THR B C 1
ATOM 6479 O O . THR B 1 239 ? -20.531 23.344 2.791 1 97.5 239 THR B O 1
ATOM 6482 N N . SER B 1 240 ? -21.094 25.109 4.043 1 94.94 240 SER B N 1
ATOM 6483 C CA . SER B 1 240 ? -21 26.109 2.99 1 94.94 240 SER B CA 1
ATOM 6484 C C . SER B 1 240 ? -19.953 27.172 3.332 1 94.94 240 SER B C 1
ATOM 6486 O O . SER B 1 240 ? -20.266 28.172 3.986 1 94.94 240 SER B O 1
ATOM 6488 N N . ALA B 1 241 ? -18.781 26.906 2.869 1 93.69 241 ALA B N 1
ATOM 6489 C CA . ALA B 1 241 ? -17.625 27.703 3.293 1 93.69 241 ALA B CA 1
ATOM 6490 C C . ALA B 1 241 ? -17.812 29.172 2.926 1 93.69 241 ALA B C 1
ATOM 6492 O O . ALA B 1 241 ? -18.297 29.484 1.842 1 93.69 241 ALA B O 1
ATOM 6493 N N . SER B 1 242 ? -17.5 29.984 3.854 1 90.06 242 SER B N 1
ATOM 6494 C CA . SER B 1 242 ? -17.531 31.453 3.75 1 90.06 242 SER B CA 1
ATOM 6495 C C . SER B 1 242 ? -16.453 32.094 4.633 1 90.06 242 SER B C 1
ATOM 6497 O O . SER B 1 242 ? -15.523 31.422 5.066 1 90.06 242 SER B O 1
ATOM 6499 N N . ASP B 1 243 ? -16.641 33.375 4.895 1 85.31 243 ASP B N 1
ATOM 6500 C CA . ASP B 1 243 ? -15.68 34.062 5.742 1 85.31 243 ASP B CA 1
ATOM 6501 C C . ASP B 1 243 ? -15.836 33.656 7.203 1 85.31 243 ASP B C 1
ATOM 6503 O O . ASP B 1 243 ? -14.938 33.875 8.016 1 85.31 243 ASP B O 1
ATOM 6507 N N . THR B 1 244 ? -16.984 33.031 7.512 1 90.62 244 THR B N 1
ATOM 6508 C CA . THR B 1 244 ? -17.234 32.719 8.906 1 90.62 244 THR B CA 1
ATOM 6509 C C . THR B 1 244 ? -17.5 31.219 9.062 1 90.62 244 THR B C 1
ATOM 6511 O O . THR B 1 244 ? -17.625 30.719 10.188 1 90.62 244 THR B O 1
ATOM 6514 N N . VAL B 1 245 ? -17.609 30.531 7.93 1 95.12 245 VAL B N 1
ATOM 6515 C CA . VAL B 1 245 ? -17.828 29.078 7.949 1 95.12 245 VAL B CA 1
ATOM 6516 C C . VAL B 1 245 ? -16.641 28.359 7.316 1 95.12 245 VAL B C 1
ATOM 6518 O O . VAL B 1 245 ? -16.328 28.578 6.145 1 95.12 245 VAL B O 1
ATOM 6521 N N . PRO B 1 246 ? -16.016 27.547 8.094 1 95.94 246 PRO B N 1
ATOM 6522 C CA . PRO B 1 246 ? -14.805 26.906 7.582 1 95.94 246 PRO B CA 1
ATOM 6523 C C . PRO B 1 246 ? -15.109 25.812 6.559 1 95.94 246 PRO B C 1
ATOM 6525 O O . PRO B 1 246 ? -16.219 25.297 6.516 1 95.94 246 PRO B O 1
ATOM 6528 N N . ASN B 1 247 ? -14.133 25.547 5.688 1 97.62 247 ASN B N 1
ATOM 6529 C CA . ASN B 1 247 ? -14.055 24.344 4.875 1 97.62 247 ASN B CA 1
ATOM 6530 C C . ASN B 1 247 ? -13.133 23.297 5.504 1 97.62 247 ASN B C 1
ATOM 6532 O O . ASN B 1 247 ? -11.906 23.453 5.473 1 97.62 247 ASN B O 1
ATOM 6536 N N . TYR B 1 248 ? -13.68 22.281 6.078 1 98.19 248 TYR B N 1
ATOM 6537 C CA . TYR B 1 248 ? -12.883 21.25 6.742 1 98.19 248 TYR B CA 1
ATOM 6538 C C . TYR B 1 248 ? -12.188 20.344 5.727 1 98.19 248 TYR B C 1
ATOM 6540 O O . TYR B 1 248 ? -12.688 20.172 4.613 1 98.19 248 TYR B O 1
ATOM 6548 N N . ILE B 1 249 ? -11.023 19.812 6.133 1 98.12 249 ILE B N 1
ATOM 6549 C CA . ILE B 1 249 ? -10.188 19.016 5.246 1 98.12 249 ILE B CA 1
ATOM 6550 C C . ILE B 1 249 ? -9.883 17.672 5.895 1 98.12 249 ILE B C 1
ATOM 6552 O O . ILE B 1 249 ? -9.539 17.609 7.078 1 98.12 249 ILE B O 1
ATOM 6556 N N . ARG B 1 250 ? -9.992 16.609 5.168 1 97.69 250 ARG B N 1
ATOM 6557 C CA . ARG B 1 250 ? -9.422 15.297 5.488 1 97.69 250 ARG B CA 1
ATOM 6558 C C . ARG B 1 250 ? -8.367 14.898 4.461 1 97.69 250 ARG B C 1
ATOM 6560 O O . ARG B 1 250 ? -8.641 14.883 3.256 1 97.69 250 ARG B O 1
ATOM 6567 N N . VAL B 1 251 ? -7.215 14.602 4.953 1 96.94 251 VAL B N 1
ATOM 6568 C CA . VAL B 1 251 ? -6.145 14.172 4.059 1 96.94 251 VAL B CA 1
ATOM 6569 C C . VAL B 1 251 ? -5.969 12.656 4.148 1 96.94 251 VAL B C 1
ATOM 6571 O O . VAL B 1 251 ? -5.781 12.109 5.238 1 96.94 251 VAL B O 1
ATOM 6574 N N . GLU B 1 252 ? -6.039 12 3.045 1 94.88 252 GLU B N 1
ATOM 6575 C CA . GLU B 1 252 ? -5.91 10.547 2.986 1 94.88 252 GLU B CA 1
ATOM 6576 C C . GLU B 1 252 ? -4.465 10.133 2.713 1 94.88 252 GLU B C 1
ATOM 6578 O O . GLU B 1 252 ? -3.982 9.141 3.262 1 94.88 252 GLU B O 1
ATOM 6583 N N . ASP B 1 253 ? -3.842 10.898 1.869 1 93.88 253 ASP B N 1
ATOM 6584 C CA . ASP B 1 253 ? -2.48 10.531 1.487 1 93.88 253 ASP B CA 1
ATOM 6585 C C . ASP B 1 253 ? -1.601 11.773 1.347 1 93.88 253 ASP B C 1
ATOM 6587 O O . ASP B 1 253 ? -2.049 12.805 0.843 1 93.88 253 ASP B O 1
ATOM 6591 N N . MET B 1 254 ? -0.448 11.703 1.768 1 96.5 254 MET B N 1
ATOM 6592 C CA . MET B 1 254 ? 0.651 12.633 1.54 1 96.5 254 MET B CA 1
ATOM 6593 C C . MET B 1 254 ? 1.942 11.891 1.222 1 96.5 254 MET B C 1
ATOM 6595 O O . MET B 1 254 ? 2.637 11.43 2.129 1 96.5 254 MET B O 1
ATOM 6599 N N . LEU B 1 255 ? 2.289 11.836 -0.035 1 97.12 255 LEU B N 1
ATOM 6600 C CA . LEU B 1 255 ? 3.451 11.102 -0.526 1 97.12 255 LEU B CA 1
ATOM 6601 C C . LEU B 1 255 ? 4.457 12.055 -1.171 1 97.12 255 LEU B C 1
ATOM 6603 O O . LEU B 1 255 ? 4.074 12.977 -1.891 1 97.12 255 LEU B O 1
ATOM 6607 N N . VAL B 1 256 ? 5.723 11.797 -0.947 1 97.38 256 VAL B N 1
ATOM 6608 C CA . VAL B 1 256 ? 6.781 12.57 -1.588 1 97.38 256 VAL B CA 1
ATOM 6609 C C . VAL B 1 256 ? 7.746 11.625 -2.305 1 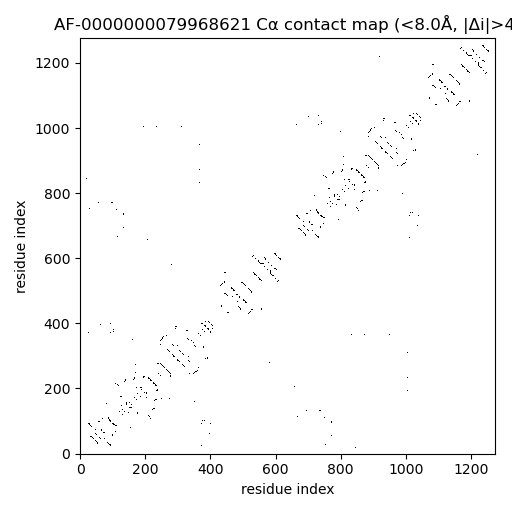97.38 256 VAL B C 1
ATOM 6611 O O . VAL B 1 256 ? 8.383 10.781 -1.674 1 97.38 256 VAL B O 1
ATOM 6614 N N . GLY B 1 257 ? 7.793 11.734 -3.619 1 96.69 257 GLY B N 1
ATOM 6615 C CA . GLY B 1 257 ? 8.875 11.117 -4.363 1 96.69 257 GLY B CA 1
ATOM 6616 C C . GLY B 1 257 ? 10.172 11.891 -4.293 1 96.69 257 GLY B C 1
ATOM 6617 O O . GLY B 1 257 ? 10.211 13.086 -4.602 1 96.69 257 GLY B O 1
ATOM 6618 N N . VAL B 1 258 ? 11.211 11.211 -3.889 1 96.62 258 VAL B N 1
ATOM 6619 C CA . VAL B 1 258 ? 12.516 11.859 -3.807 1 96.62 258 VAL B CA 1
ATOM 6620 C C . VAL B 1 258 ? 13.227 11.766 -5.156 1 96.62 258 VAL B C 1
ATOM 6622 O O . VAL B 1 258 ? 13.391 10.664 -5.695 1 96.62 258 VAL B O 1
ATOM 6625 N N . ARG B 1 259 ? 13.609 12.836 -5.625 1 90.31 259 ARG B N 1
ATOM 6626 C CA . ARG B 1 259 ? 14.219 12.883 -6.949 1 90.31 259 ARG B CA 1
ATOM 6627 C C . ARG B 1 259 ? 15.68 12.453 -6.891 1 90.31 259 ARG B C 1
ATOM 6629 O O . ARG B 1 259 ? 16.344 12.633 -5.867 1 90.31 259 ARG B O 1
ATOM 6636 N N . ASP B 1 260 ? 16.109 11.812 -7.934 1 91.12 260 ASP B N 1
ATOM 6637 C CA . ASP B 1 260 ? 17.516 11.5 -8.203 1 91.12 260 ASP B CA 1
ATOM 6638 C C . ASP B 1 260 ? 17.859 11.766 -9.664 1 91.12 260 ASP B C 1
ATOM 6640 O O . ASP B 1 260 ? 17.016 11.609 -10.547 1 91.12 260 ASP B O 1
ATOM 6644 N N . THR B 1 261 ? 19.094 12.258 -9.969 1 87.06 261 THR B N 1
ATOM 6645 C CA . THR B 1 261 ? 19.5 12.602 -11.328 1 87.06 261 THR B CA 1
ATOM 6646 C C . THR B 1 261 ? 20.203 11.438 -11.992 1 87.06 261 THR B C 1
ATOM 6648 O O . THR B 1 261 ? 20.562 11.508 -13.172 1 87.06 261 THR B O 1
ATOM 6651 N N . ALA B 1 262 ? 20.422 10.336 -11.227 1 88 262 ALA B N 1
ATOM 6652 C CA . ALA B 1 262 ? 21.047 9.156 -11.836 1 88 262 ALA B CA 1
ATOM 6653 C C . ALA B 1 262 ? 20.234 8.664 -13.023 1 88 262 ALA B C 1
ATOM 6655 O O . ALA B 1 262 ? 19 8.648 -12.984 1 88 262 ALA B O 1
ATOM 6656 N N . PRO B 1 263 ? 20.859 8.258 -14.125 1 85.75 263 PRO B N 1
ATOM 6657 C CA . PRO B 1 263 ? 20.156 7.918 -15.359 1 85.75 263 PRO B CA 1
ATOM 6658 C C . PRO B 1 263 ? 19.422 6.582 -15.273 1 85.75 263 PRO B C 1
ATOM 6660 O O . PRO B 1 263 ? 18.609 6.262 -16.141 1 85.75 263 PRO B O 1
ATOM 6663 N N . ASN B 1 264 ? 19.75 5.801 -14.273 1 89.38 264 ASN B N 1
ATOM 6664 C CA . ASN B 1 264 ? 19.156 4.461 -14.227 1 89.38 264 ASN B CA 1
ATOM 6665 C C . ASN B 1 264 ? 18.078 4.355 -13.156 1 89.38 264 ASN B C 1
ATOM 6667 O O . ASN B 1 264 ? 17.859 3.275 -12.602 1 89.38 264 ASN B O 1
ATOM 6671 N N . VAL B 1 265 ? 17.5 5.5 -12.734 1 90.81 265 VAL B N 1
ATOM 6672 C CA . VAL B 1 265 ? 16.469 5.434 -11.711 1 90.81 265 VAL B CA 1
ATOM 6673 C C . VAL B 1 265 ? 15.234 6.215 -12.164 1 90.81 265 VAL B C 1
ATOM 6675 O O . VAL B 1 265 ? 15.336 7.078 -13.039 1 90.81 265 VAL B O 1
ATOM 6678 N N . GLU B 1 266 ? 14.172 5.82 -11.656 1 87.81 266 GLU B N 1
ATOM 6679 C CA . GLU B 1 266 ? 12.922 6.578 -11.727 1 87.81 266 GLU B CA 1
ATOM 6680 C C . GLU B 1 266 ? 12.477 7.031 -10.336 1 87.81 266 GLU B C 1
ATOM 6682 O O . GLU B 1 266 ? 12.891 6.469 -9.328 1 87.81 266 GLU B O 1
ATOM 6687 N N . PHE B 1 267 ? 11.75 8.109 -10.281 1 89.81 267 PHE B N 1
ATOM 6688 C CA . PHE B 1 267 ? 11.227 8.602 -9.008 1 89.81 267 PHE B CA 1
ATOM 6689 C C . PHE B 1 267 ? 9.758 8.984 -9.141 1 89.81 267 PHE B C 1
ATOM 6691 O O . PHE B 1 267 ? 9.281 9.266 -10.242 1 89.81 267 PHE B O 1
ATOM 6698 N N . ALA B 1 268 ? 9.055 9.016 -8.078 1 92.75 268 ALA B N 1
ATOM 6699 C CA . ALA B 1 268 ? 7.617 9.281 -8.031 1 92.75 268 ALA B CA 1
ATOM 6700 C C . ALA B 1 268 ? 7.34 10.773 -7.875 1 92.75 268 ALA B C 1
ATOM 6702 O O . ALA B 1 268 ? 8.234 11.539 -7.5 1 92.75 268 ALA B O 1
ATOM 6703 N N . ASP B 1 269 ? 6.145 11.133 -8.172 1 89.75 269 ASP B N 1
ATOM 6704 C CA . ASP B 1 269 ? 5.641 12.484 -7.922 1 89.75 269 ASP B CA 1
ATOM 6705 C C . ASP B 1 269 ? 5.312 12.688 -6.441 1 89.75 269 ASP B C 1
ATOM 6707 O O . ASP B 1 269 ? 5.324 11.727 -5.664 1 89.75 269 ASP B O 1
ATOM 6711 N N . ILE B 1 270 ? 5.09 13.938 -6.148 1 93.31 270 ILE B N 1
ATOM 6712 C CA . ILE B 1 270 ? 4.379 14.242 -4.906 1 93.31 270 ILE B CA 1
ATOM 6713 C C . ILE B 1 270 ? 2.877 14.062 -5.117 1 93.31 270 ILE B C 1
ATOM 6715 O O . ILE B 1 270 ? 2.316 14.562 -6.094 1 93.31 270 ILE B O 1
ATOM 6719 N N . LYS B 1 271 ? 2.289 13.289 -4.289 1 95 271 LYS B N 1
ATOM 6720 C CA . LYS B 1 271 ? 0.859 13.023 -4.402 1 95 271 LYS B CA 1
ATOM 6721 C C . LYS B 1 271 ? 0.14 13.305 -3.086 1 95 271 LYS B C 1
ATOM 6723 O O . LYS B 1 271 ? 0.551 12.812 -2.033 1 95 271 LYS B O 1
ATOM 6728 N N . VAL B 1 272 ? -0.887 14.109 -3.184 1 95.06 272 VAL B N 1
ATOM 6729 C CA . VAL B 1 272 ? -1.72 14.414 -2.025 1 95.06 272 VAL B CA 1
ATOM 6730 C C . VAL B 1 272 ? -3.189 14.195 -2.373 1 95.06 272 VAL B C 1
ATOM 6732 O O . VAL B 1 272 ? -3.662 14.641 -3.42 1 95.06 272 VAL B O 1
ATOM 6735 N N . ILE B 1 273 ? -3.887 13.445 -1.523 1 96.69 273 ILE B N 1
ATOM 6736 C CA . ILE B 1 273 ? -5.297 13.141 -1.733 1 96.69 273 ILE B CA 1
ATOM 6737 C C . ILE B 1 273 ? -6.094 13.492 -0.48 1 96.69 273 ILE B C 1
ATOM 6739 O O . ILE B 1 273 ? -5.652 13.227 0.641 1 96.69 273 ILE B O 1
ATOM 6743 N N . GLY B 1 274 ? -7.266 14.125 -0.762 1 97.31 274 GLY B N 1
ATOM 6744 C CA . GLY B 1 274 ? -8.117 14.414 0.384 1 97.31 274 GLY B CA 1
ATOM 6745 C C . GLY B 1 274 ? -9.547 14.727 -0 1 97.31 274 GLY B C 1
ATOM 6746 O O . GLY B 1 274 ? -9.969 14.445 -1.126 1 97.31 274 GLY B O 1
ATOM 6747 N N . PHE B 1 275 ? -10.32 15.242 1.044 1 97.56 275 PHE B N 1
ATOM 6748 C CA . PHE B 1 275 ? -11.734 15.57 0.95 1 97.56 275 PHE B CA 1
ATOM 6749 C C . PHE B 1 275 ? -12.031 16.906 1.644 1 97.56 275 PHE B C 1
ATOM 6751 O O . PHE B 1 275 ? -11.273 17.328 2.523 1 97.56 275 PHE B O 1
ATOM 6758 N N . LEU B 1 276 ? -13.102 17.531 1.175 1 97.5 276 LEU B N 1
ATOM 6759 C CA . LEU B 1 276 ? -13.523 18.797 1.796 1 97.5 276 LEU B CA 1
ATOM 6760 C C . LEU B 1 276 ? -14.977 18.703 2.254 1 97.5 276 LEU B C 1
ATOM 6762 O O . LEU B 1 276 ? -15.734 17.859 1.783 1 97.5 276 LEU B O 1
ATOM 6766 N N . SER B 1 277 ? -15.32 19.625 3.135 1 98.19 277 SER B N 1
ATOM 6767 C CA . SER B 1 277 ? -16.703 19.688 3.613 1 98.19 277 SER B CA 1
ATOM 6768 C C . SER B 1 277 ? -17.547 20.625 2.752 1 98.19 277 SER B C 1
ATOM 6770 O O . SER B 1 277 ? -18.781 20.609 2.834 1 98.19 277 SER B O 1
ATOM 6772 N N . SER B 1 278 ? -16.891 21.438 1.982 1 95.81 278 SER B N 1
ATOM 6773 C CA . SER B 1 278 ? -17.531 22.344 1.044 1 95.81 278 SER B CA 1
ATOM 6774 C C . SER B 1 278 ? -16.875 22.281 -0.333 1 95.81 278 SER B C 1
ATOM 6776 O O . SER B 1 278 ? -15.68 22.531 -0.473 1 95.81 278 SER B O 1
ATOM 6778 N N . CYS B 1 279 ? -17.734 22.047 -1.337 1 91.81 279 CYS B N 1
ATOM 6779 C CA . CYS B 1 279 ? -17.141 21.688 -2.619 1 91.81 279 CYS B CA 1
ATOM 6780 C C . CYS B 1 279 ? -17.25 22.844 -3.611 1 91.81 279 CYS B C 1
ATOM 6782 O O . CYS B 1 279 ? -16.312 23.094 -4.367 1 91.81 279 CYS B O 1
ATOM 6784 N N . ALA B 1 280 ? -18.266 23.469 -3.641 1 82.12 280 ALA B N 1
ATOM 6785 C CA . ALA B 1 280 ? -18.531 24.5 -4.652 1 82.12 280 ALA B CA 1
ATOM 6786 C C . ALA B 1 280 ? -17.469 25.594 -4.605 1 82.12 280 ALA B C 1
ATOM 6788 O O . ALA B 1 280 ? -17.297 26.266 -3.582 1 82.12 280 ALA B O 1
ATOM 6789 N N . GLY B 1 281 ? -16.75 25.703 -5.684 1 74.81 281 GLY B N 1
ATOM 6790 C CA . GLY B 1 281 ? -15.773 26.766 -5.812 1 74.81 281 GLY B CA 1
ATOM 6791 C C . GLY B 1 281 ? -14.531 26.547 -4.969 1 74.81 281 GLY B C 1
ATOM 6792 O O . GLY B 1 281 ? -13.672 27.438 -4.883 1 74.81 281 GLY B O 1
ATOM 6793 N N . ALA B 1 282 ? -14.391 25.406 -4.414 1 86.12 282 ALA B N 1
ATOM 6794 C CA . ALA B 1 282 ? -13.297 25.156 -3.484 1 86.12 282 ALA B CA 1
ATOM 6795 C C . ALA B 1 282 ? -11.984 24.938 -4.234 1 86.12 282 ALA B C 1
ATOM 6797 O O . ALA B 1 282 ? -11.984 24.438 -5.363 1 86.12 282 ALA B O 1
ATOM 6798 N N . THR B 1 283 ? -10.922 25.344 -3.617 1 85.44 283 THR B N 1
ATOM 6799 C CA . THR B 1 283 ? -9.555 25.047 -4.043 1 85.44 283 THR B CA 1
ATOM 6800 C C . THR B 1 283 ? -8.695 24.625 -2.855 1 85.44 283 THR B C 1
ATOM 6802 O O . THR B 1 283 ? -9.031 24.906 -1.705 1 85.44 283 THR B O 1
ATOM 6805 N N . VAL B 1 284 ? -7.68 23.875 -3.191 1 91 284 VAL B N 1
ATOM 6806 C CA . VAL B 1 284 ? -6.746 23.406 -2.17 1 91 284 VAL B CA 1
ATOM 6807 C C . VAL B 1 284 ? -5.332 23.875 -2.512 1 91 284 VAL B C 1
ATOM 6809 O O . VAL B 1 284 ? -4.902 23.781 -3.664 1 91 284 VAL B O 1
ATOM 6812 N N . ASN B 1 285 ? -4.672 24.438 -1.486 1 89.44 285 ASN B N 1
ATOM 6813 C CA . ASN B 1 285 ? -3.277 24.844 -1.606 1 89.44 285 ASN B CA 1
ATOM 6814 C C . ASN B 1 285 ? -2.352 23.922 -0.829 1 89.44 285 ASN B C 1
ATOM 6816 O O . ASN B 1 285 ? -2.674 23.5 0.286 1 89.44 285 ASN B O 1
ATOM 6820 N N . ILE B 1 286 ? -1.256 23.625 -1.498 1 93.69 286 ILE B N 1
ATOM 6821 C CA . ILE B 1 286 ? -0.247 22.781 -0.867 1 93.69 286 ILE B CA 1
ATOM 6822 C C . ILE B 1 286 ? 1.046 23.578 -0.684 1 93.69 286 ILE B C 1
ATOM 6824 O O . ILE B 1 286 ? 1.609 24.078 -1.652 1 93.69 286 ILE B O 1
ATOM 6828 N N . GLN B 1 287 ? 1.506 23.656 0.565 1 92.12 287 GLN B N 1
ATOM 6829 C CA . GLN B 1 287 ? 2.695 24.438 0.873 1 92.12 287 GLN B CA 1
ATOM 6830 C C . GLN B 1 287 ? 3.684 23.641 1.713 1 92.12 287 GLN B C 1
ATOM 6832 O O . GLN B 1 287 ? 3.287 22.938 2.641 1 92.12 287 GLN B O 1
ATOM 6837 N N . ALA B 1 288 ? 4.949 23.719 1.32 1 94.75 288 ALA B N 1
ATOM 6838 C CA . ALA B 1 288 ? 6.008 23.141 2.143 1 94.75 288 ALA B CA 1
ATOM 6839 C C . ALA B 1 288 ? 6.273 24 3.377 1 94.75 288 ALA B C 1
ATOM 6841 O O . ALA B 1 288 ? 6.32 25.234 3.287 1 94.75 288 ALA B O 1
ATOM 6842 N N . ILE B 1 289 ? 6.395 23.359 4.508 1 94.56 289 ILE B N 1
ATOM 6843 C CA . ILE B 1 289 ? 6.719 24.078 5.734 1 94.56 289 ILE B CA 1
ATOM 6844 C C . ILE B 1 289 ? 8.234 24.094 5.941 1 94.56 289 ILE B C 1
ATOM 6846 O O . ILE B 1 289 ? 8.812 23.094 6.352 1 94.56 289 ILE B O 1
ATOM 6850 N N . GLU B 1 290 ? 8.781 25.219 5.715 1 90.88 290 GLU B N 1
ATOM 6851 C CA . GLU B 1 290 ? 10.219 25.375 5.906 1 90.88 290 GLU B CA 1
ATOM 6852 C C . GLU B 1 290 ? 10.531 25.938 7.289 1 90.88 290 GLU B C 1
ATOM 6854 O O . GLU B 1 290 ? 10.242 27.109 7.57 1 90.88 290 GLU B O 1
ATOM 6859 N N . VAL B 1 291 ? 11.195 25.125 8.07 1 90.69 291 VAL B N 1
ATOM 6860 C CA . VAL B 1 291 ? 11.477 25.484 9.453 1 90.69 291 VAL B CA 1
ATOM 6861 C C . VAL B 1 291 ? 12.891 26.062 9.57 1 90.69 291 VAL B C 1
ATOM 6863 O O . VAL B 1 291 ? 13.852 25.422 9.133 1 90.69 291 VAL B O 1
ATOM 6866 N N . ASP B 1 292 ? 12.969 27.25 10.117 1 87.44 292 ASP B N 1
ATOM 6867 C CA . ASP B 1 292 ? 14.281 27.781 10.438 1 87.44 292 ASP B CA 1
ATOM 6868 C C . ASP B 1 292 ? 14.938 27 11.578 1 87.44 292 ASP B C 1
ATOM 6870 O O . ASP B 1 292 ? 14.383 26.938 12.68 1 87.44 292 ASP B O 1
ATOM 6874 N N . PRO B 1 293 ? 16.078 26.391 11.352 1 89.31 293 PRO B N 1
ATOM 6875 C CA . PRO B 1 293 ? 16.641 25.5 12.367 1 89.31 293 PRO B CA 1
ATOM 6876 C C . PRO B 1 293 ? 17.109 26.266 13.617 1 89.31 293 PRO B C 1
ATOM 6878 O O . PRO B 1 293 ? 17.297 25.656 14.672 1 89.31 293 PRO B O 1
ATOM 6881 N N . CYS B 1 294 ? 17.344 27.562 13.586 1 86.19 294 CYS B N 1
ATOM 6882 C CA . CYS B 1 294 ? 17.828 28.344 14.711 1 86.19 294 CYS B CA 1
ATOM 6883 C C . CYS B 1 294 ? 16.688 28.859 15.578 1 86.19 294 CYS B C 1
ATOM 6885 O O . CYS B 1 294 ? 16.781 28.859 16.812 1 86.19 294 CYS B O 1
ATOM 6887 N N . THR B 1 295 ? 15.539 29.234 14.93 1 81.75 295 THR B N 1
ATOM 6888 C CA . THR B 1 295 ? 14.5 29.938 15.68 1 81.75 295 THR B CA 1
ATOM 6889 C C . THR B 1 295 ? 13.234 29.094 15.766 1 81.75 295 THR B C 1
ATOM 6891 O O . THR B 1 295 ? 12.359 29.359 16.594 1 81.75 295 THR B O 1
ATOM 6894 N N . GLY B 1 296 ? 13.109 28.188 14.805 1 85.38 296 GLY B N 1
ATOM 6895 C CA . GLY B 1 296 ? 11.898 27.391 14.734 1 85.38 296 GLY B CA 1
ATOM 6896 C C . GLY B 1 296 ? 10.797 28.062 13.93 1 85.38 296 GLY B C 1
ATOM 6897 O O . GLY B 1 296 ? 9.711 27.5 13.781 1 85.38 296 GLY B O 1
ATOM 6898 N N . GLU B 1 297 ? 11.141 29.188 13.383 1 82.44 297 GLU B N 1
ATOM 6899 C CA . GLU B 1 297 ? 10.148 29.891 12.57 1 82.44 297 GLU B CA 1
ATOM 6900 C C . GLU B 1 297 ? 9.797 29.094 11.32 1 82.44 297 GLU B C 1
ATOM 6902 O O . GLU B 1 297 ? 10.68 28.516 10.672 1 82.44 297 GLU B O 1
ATOM 6907 N N . GLU B 1 298 ? 8.484 29.016 11.031 1 85.75 298 GLU B N 1
ATOM 6908 C CA . GLU B 1 298 ? 8 28.281 9.859 1 85.75 298 GLU B CA 1
ATOM 6909 C C . GLU B 1 298 ? 7.672 29.219 8.711 1 85.75 298 GLU B C 1
ATOM 6911 O O . GLU B 1 298 ? 6.961 30.219 8.898 1 85.75 298 GLU B O 1
ATOM 6916 N N . ASN B 1 299 ? 8.297 28.969 7.617 1 86.19 299 ASN B N 1
ATOM 6917 C CA . ASN B 1 299 ? 7.977 29.656 6.371 1 86.19 299 ASN B CA 1
ATOM 6918 C C . ASN B 1 299 ? 7.285 28.734 5.379 1 86.19 299 ASN B C 1
ATOM 6920 O O . ASN B 1 299 ? 7.66 27.562 5.246 1 86.19 299 ASN B O 1
ATOM 6924 N N . LEU B 1 300 ? 6.258 29.25 4.758 1 87.25 300 LEU B N 1
ATOM 6925 C CA . LEU B 1 300 ? 5.477 28.438 3.842 1 87.25 300 LEU B CA 1
ATOM 6926 C C . LEU B 1 300 ? 5.879 28.703 2.395 1 87.25 300 LEU B C 1
ATOM 6928 O O . LEU B 1 300 ? 5.934 29.859 1.962 1 87.25 300 LEU B O 1
ATOM 6932 N N . ARG B 1 301 ? 6.227 27.641 1.713 1 89.31 301 ARG B N 1
ATOM 6933 C CA . ARG B 1 301 ? 6.512 27.703 0.283 1 89.31 301 ARG B CA 1
ATOM 6934 C C . ARG B 1 301 ? 5.461 26.953 -0.521 1 89.31 301 ARG B C 1
ATOM 6936 O O . ARG B 1 301 ? 5.316 25.734 -0.378 1 89.31 301 ARG B O 1
ATOM 6943 N N . THR B 1 302 ? 4.801 27.641 -1.369 1 85 302 THR B N 1
ATOM 6944 C CA . THR B 1 302 ? 3.768 27 -2.18 1 85 302 THR B CA 1
ATOM 6945 C C . THR B 1 302 ? 4.391 26.062 -3.207 1 85 302 THR B C 1
ATOM 6947 O O . THR B 1 302 ? 5.309 26.453 -3.936 1 85 302 THR B O 1
ATOM 6950 N N . ILE B 1 303 ? 3.812 24.844 -3.174 1 88.44 303 ILE B N 1
ATOM 6951 C CA . ILE B 1 303 ? 4.406 23.906 -4.125 1 88.44 303 ILE B CA 1
ATOM 6952 C C . ILE B 1 303 ? 3.344 23.438 -5.121 1 88.44 303 ILE B C 1
ATOM 6954 O O . ILE B 1 303 ? 3.662 22.797 -6.121 1 88.44 303 ILE B O 1
ATOM 6958 N N . GLY B 1 304 ? 2.113 23.656 -4.812 1 83.75 304 GLY B N 1
ATOM 6959 C CA . GLY B 1 304 ? 1.083 23.234 -5.742 1 83.75 304 GLY B CA 1
ATOM 6960 C C . GLY B 1 304 ? -0.323 23.516 -5.25 1 83.75 304 GLY B C 1
ATOM 6961 O O . GLY B 1 304 ? -0.504 24.125 -4.191 1 83.75 304 GLY B O 1
ATOM 6962 N N . SER B 1 305 ? -1.305 23.172 -6.105 1 83.81 305 SER B N 1
ATOM 6963 C CA . SER B 1 305 ? -2.723 23.312 -5.797 1 83.81 305 SER B CA 1
ATOM 6964 C C . SER B 1 305 ? -3.553 22.219 -6.449 1 83.81 305 SER B C 1
ATOM 6966 O O . SER B 1 305 ? -3.047 21.469 -7.281 1 83.81 305 SER B O 1
ATOM 6968 N N . ALA B 1 306 ? -4.781 22.078 -5.941 1 85.75 306 ALA B N 1
ATOM 6969 C CA . ALA B 1 306 ? -5.734 21.125 -6.508 1 85.75 306 ALA B CA 1
ATOM 6970 C C . ALA B 1 306 ? -7.16 21.656 -6.398 1 85.75 306 ALA B C 1
ATOM 6972 O O . ALA B 1 306 ? -7.445 22.531 -5.578 1 85.75 306 ALA B O 1
ATOM 6973 N N . THR B 1 307 ? -7.957 21.172 -7.273 1 83.81 307 THR B N 1
ATOM 6974 C CA . THR B 1 307 ? -9.391 21.438 -7.242 1 83.81 307 THR B CA 1
ATOM 6975 C C . THR B 1 307 ? -10.18 20.141 -7.039 1 83.81 307 THR B C 1
ATOM 6977 O O . THR B 1 307 ? -9.945 19.156 -7.738 1 83.81 307 THR B O 1
ATOM 6980 N N . PRO B 1 308 ? -11.062 20.219 -6.047 1 86.31 308 PRO B N 1
ATOM 6981 C CA . PRO B 1 308 ? -11.852 19 -5.844 1 86.31 308 PRO B CA 1
ATOM 6982 C C . PRO B 1 308 ? -12.789 18.703 -7.008 1 86.31 308 PRO B C 1
ATOM 6984 O O . PRO B 1 308 ? -13.305 19.625 -7.645 1 86.31 308 PRO B O 1
ATOM 6987 N N . ARG B 1 309 ? -13.016 17.453 -7.227 1 79.94 309 ARG B N 1
ATOM 6988 C CA . ARG B 1 309 ? -14.094 17.062 -8.125 1 79.94 309 ARG B CA 1
ATOM 6989 C C . ARG B 1 309 ? -15.453 17.469 -7.574 1 79.94 309 ARG B C 1
ATOM 6991 O O . ARG B 1 309 ? -15.695 17.375 -6.367 1 79.94 309 ARG B O 1
ATOM 6998 N N . GLN B 1 310 ? -16.25 18.016 -8.484 1 80.44 310 GLN B N 1
ATOM 6999 C CA . GLN B 1 3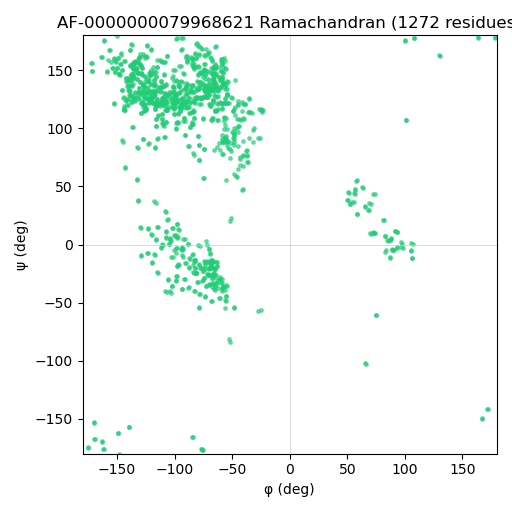10 ? -17.562 18.469 -8.047 1 80.44 310 GLN B CA 1
ATOM 7000 C C . GLN B 1 310 ? -18.531 17.297 -7.906 1 80.44 310 GLN B C 1
ATOM 7002 O O . GLN B 1 310 ? -19.391 17.078 -8.758 1 80.44 310 GLN B O 1
ATOM 7007 N N . GLU B 1 311 ? -18.297 16.547 -6.898 1 82.62 311 GLU B N 1
ATOM 7008 C CA . GLU B 1 311 ? -19.078 15.367 -6.535 1 82.62 311 GLU B CA 1
ATOM 7009 C C . GLU B 1 311 ? -19.328 15.305 -5.031 1 82.62 311 GLU B C 1
ATOM 7011 O O . GLU B 1 311 ? -18.797 16.125 -4.277 1 82.62 311 GLU B O 1
ATOM 7016 N N . ALA B 1 312 ? -20.156 14.375 -4.656 1 85.12 312 ALA B N 1
ATOM 7017 C CA . ALA B 1 312 ? -20.562 14.297 -3.26 1 85.12 312 ALA B CA 1
ATOM 7018 C C . ALA B 1 312 ? -19.359 14.102 -2.338 1 85.12 312 ALA B C 1
ATOM 7020 O O . ALA B 1 312 ? -19.344 14.625 -1.224 1 85.12 312 ALA B O 1
ATOM 7021 N N . ARG B 1 313 ? -18.344 13.445 -2.697 1 93.5 313 ARG B N 1
ATOM 7022 C CA . ARG B 1 313 ? -17.172 13.18 -1.874 1 93.5 313 ARG B CA 1
ATOM 7023 C C . ARG B 1 313 ? -16.297 14.422 -1.758 1 93.5 313 ARG B C 1
ATOM 7025 O O . ARG B 1 313 ? -15.453 14.516 -0.862 1 93.5 313 ARG B O 1
ATOM 7032 N N . CYS B 1 314 ? -16.438 15.32 -2.719 1 94.75 314 CYS B N 1
ATOM 7033 C CA . CYS B 1 314 ? -15.594 16.5 -2.803 1 94.75 314 CYS B CA 1
ATOM 7034 C C . CYS B 1 314 ? -14.117 16.141 -2.719 1 94.75 314 CYS B C 1
ATOM 7036 O O . CYS B 1 314 ? -13.375 16.719 -1.917 1 94.75 314 CYS B O 1
ATOM 7038 N N . LYS B 1 315 ? -13.727 15.094 -3.463 1 94.31 315 LYS B N 1
ATOM 7039 C CA . LYS B 1 315 ? -12.383 14.531 -3.471 1 94.31 315 LYS B CA 1
ATOM 7040 C C . LYS B 1 315 ? -11.445 15.383 -4.324 1 94.31 315 LYS B C 1
ATOM 7042 O O . LYS B 1 315 ? -11.82 15.844 -5.406 1 94.31 315 LYS B O 1
ATOM 7047 N N . TRP B 1 316 ? -10.266 15.609 -3.805 1 90.44 316 TRP B N 1
ATOM 7048 C CA . TRP B 1 316 ? -9.227 16.297 -4.562 1 90.44 316 TRP B CA 1
ATOM 7049 C C . TRP B 1 316 ? -7.922 15.516 -4.543 1 90.44 316 TRP B C 1
ATOM 7051 O O . TRP B 1 316 ? -7.664 14.75 -3.609 1 90.44 316 TRP B O 1
ATOM 7061 N N . GLU B 1 317 ? -7.191 15.617 -5.613 1 91.81 317 GLU B N 1
ATOM 7062 C CA . GLU B 1 317 ? -5.883 14.992 -5.789 1 91.81 317 GLU B CA 1
ATOM 7063 C C . GLU B 1 317 ? -4.895 15.953 -6.445 1 91.81 317 GLU B C 1
ATOM 7065 O O . GLU B 1 317 ? -5.211 16.578 -7.461 1 91.81 317 GLU B O 1
ATOM 7070 N N . ALA B 1 318 ? -3.773 16.062 -5.77 1 88.75 318 ALA B N 1
ATOM 7071 C CA . ALA B 1 318 ? -2.658 16.797 -6.363 1 88.75 318 ALA B CA 1
ATOM 7072 C C . ALA B 1 318 ? -1.52 15.852 -6.734 1 88.75 318 ALA B C 1
ATOM 7074 O O . ALA B 1 318 ? -1.077 15.047 -5.91 1 88.75 318 ALA B O 1
ATOM 7075 N N . ARG B 1 319 ? -1.163 15.852 -7.914 1 85.56 319 ARG B N 1
ATOM 7076 C CA . ARG B 1 319 ? 0.028 15.172 -8.406 1 85.56 319 ARG B CA 1
ATOM 7077 C C . ARG B 1 319 ? 1.056 16.172 -8.93 1 85.56 319 ARG B C 1
ATOM 7079 O O . ARG B 1 319 ? 0.835 16.812 -9.953 1 85.56 319 ARG B O 1
ATOM 7086 N N . LEU B 1 320 ? 2.152 16.297 -8.227 1 83.5 320 LEU B N 1
ATOM 7087 C CA . LEU B 1 320 ? 3.131 17.344 -8.492 1 83.5 320 LEU B CA 1
ATOM 7088 C C . LEU B 1 320 ? 4.473 16.75 -8.898 1 83.5 320 LEU B C 1
ATOM 7090 O O . LEU B 1 320 ? 4.949 15.797 -8.273 1 83.5 320 LEU B O 1
ATOM 7094 N N . ASP B 1 321 ? 5.051 17.312 -9.883 1 82.06 321 ASP B N 1
ATOM 7095 C CA . ASP B 1 321 ? 6.395 16.906 -10.281 1 82.06 321 ASP B CA 1
ATOM 7096 C C . ASP B 1 321 ? 7.402 17.172 -9.164 1 82.06 321 ASP B C 1
ATOM 7098 O O . ASP B 1 321 ? 7.707 18.328 -8.859 1 82.06 321 ASP B O 1
ATOM 7102 N N . SER B 1 322 ? 7.941 16.141 -8.703 1 86.62 322 SER B N 1
ATOM 7103 C CA . SER B 1 322 ? 8.789 16.234 -7.52 1 86.62 322 SER B CA 1
ATOM 7104 C C . SER B 1 322 ? 10.109 16.938 -7.844 1 86.62 322 SER B C 1
ATOM 7106 O O . SER B 1 322 ? 10.742 17.516 -6.961 1 86.62 322 SER B O 1
ATOM 7108 N N . SER B 1 323 ? 10.594 16.922 -9.055 1 78.69 323 SER B N 1
ATOM 7109 C CA . SER B 1 323 ? 11.906 17.422 -9.438 1 78.69 323 SER B CA 1
ATOM 7110 C C . SER B 1 323 ? 11.969 18.953 -9.328 1 78.69 323 SER B C 1
ATOM 7112 O O . SER B 1 323 ? 13.047 19.516 -9.227 1 78.69 323 SER B O 1
ATOM 7114 N N . THR B 1 324 ? 10.859 19.578 -9.234 1 77.81 324 THR B N 1
ATOM 7115 C CA . THR B 1 324 ? 10.852 21.031 -9.195 1 77.81 324 THR B CA 1
ATOM 7116 C C . THR B 1 324 ? 10.344 21.531 -7.844 1 77.81 324 THR B C 1
ATOM 7118 O O . THR B 1 324 ? 10.023 22.719 -7.699 1 77.81 324 THR B O 1
ATOM 7121 N N . ARG B 1 325 ? 10.289 20.719 -6.914 1 85 325 ARG B N 1
ATOM 7122 C CA . ARG B 1 325 ? 9.648 21.094 -5.66 1 85 325 ARG B CA 1
ATOM 7123 C C . ARG B 1 325 ? 10.609 20.938 -4.488 1 85 325 ARG B C 1
ATOM 7125 O O . ARG B 1 325 ? 10.188 20.922 -3.33 1 85 325 ARG B O 1
ATOM 7132 N N . THR B 1 326 ? 11.867 20.781 -4.754 1 89.69 326 THR B N 1
ATOM 7133 C CA . THR B 1 326 ? 12.883 20.734 -3.703 1 89.69 326 THR B CA 1
ATOM 7134 C C . THR B 1 326 ? 13.117 22.125 -3.123 1 89.69 326 THR B C 1
ATOM 7136 O O . THR B 1 326 ? 12.875 23.125 -3.791 1 89.69 326 THR B O 1
ATOM 7139 N N . PRO B 1 327 ? 13.492 22.25 -1.865 1 95.38 327 PRO B N 1
ATOM 7140 C CA . PRO B 1 327 ? 13.719 21.125 -0.957 1 95.38 327 PRO B CA 1
ATOM 7141 C C . PRO B 1 327 ? 12.414 20.547 -0.395 1 95.38 327 PRO B C 1
ATOM 7143 O O . PRO B 1 327 ? 11.422 21.266 -0.289 1 95.38 327 PRO B O 1
ATOM 7146 N N . TYR B 1 328 ? 12.523 19.281 -0.072 1 98.06 328 TYR B N 1
ATOM 7147 C CA . TYR B 1 328 ? 11.398 18.625 0.586 1 98.06 328 TYR B CA 1
ATOM 7148 C C . TYR B 1 328 ? 11.391 18.922 2.08 1 98.06 328 TYR B C 1
ATOM 7150 O O . TYR B 1 328 ? 12.445 19.188 2.67 1 98.06 328 TYR B O 1
ATOM 7158 N N . THR B 1 329 ? 10.203 18.891 2.666 1 96.81 329 THR B N 1
ATOM 7159 C CA . THR B 1 329 ? 10.047 19.094 4.105 1 96.81 329 THR B CA 1
ATOM 7160 C C . THR B 1 329 ? 9.273 17.938 4.73 1 96.81 329 THR B C 1
ATOM 7162 O O . THR B 1 329 ? 8.617 17.172 4.023 1 96.81 329 THR B O 1
ATOM 7165 N N . ARG B 1 330 ? 9.383 17.766 6.016 1 95.75 330 ARG B N 1
ATOM 7166 C CA . ARG B 1 330 ? 8.742 16.609 6.645 1 95.75 330 ARG B CA 1
ATOM 7167 C C . ARG B 1 330 ? 7.242 16.828 6.789 1 95.75 330 ARG B C 1
ATOM 7169 O O . ARG B 1 330 ? 6.488 15.875 6.973 1 95.75 330 ARG B O 1
ATOM 7176 N N . GLU B 1 331 ? 6.848 18.141 6.73 1 95.81 331 GLU B N 1
ATOM 7177 C CA . GLU B 1 331 ? 5.43 18.484 6.828 1 95.81 331 GLU B CA 1
ATOM 7178 C C . GLU B 1 331 ? 5.027 19.484 5.746 1 95.81 331 GLU B C 1
ATOM 7180 O O . GLU B 1 331 ? 5.852 20.281 5.301 1 95.81 331 GLU B O 1
ATOM 7185 N N . TYR B 1 332 ? 3.799 19.391 5.418 1 96.88 332 TYR B N 1
ATOM 7186 C CA . TYR B 1 332 ? 3.189 20.281 4.441 1 96.88 332 TYR B CA 1
ATOM 7187 C C . TYR B 1 332 ? 1.86 20.828 4.957 1 96.88 332 TYR B C 1
ATOM 7189 O O . TYR B 1 332 ? 1.112 20.109 5.629 1 96.88 332 TYR B O 1
ATOM 7197 N N . ARG B 1 333 ? 1.646 22.062 4.633 1 94.31 333 ARG B N 1
ATOM 7198 C CA . ARG B 1 333 ? 0.351 22.656 4.945 1 94.31 333 ARG B CA 1
ATOM 7199 C C . ARG B 1 333 ? -0.602 22.562 3.758 1 94.31 333 ARG B C 1
ATOM 7201 O O . ARG B 1 333 ? -0.276 23 2.654 1 94.31 333 ARG B O 1
ATOM 7208 N N . ILE B 1 334 ? -1.708 21.906 3.996 1 96.94 334 ILE B N 1
ATOM 7209 C CA . ILE B 1 334 ? -2.826 21.875 3.059 1 96.94 334 ILE B CA 1
ATOM 7210 C C . ILE B 1 334 ? -3.908 22.859 3.512 1 96.94 334 ILE B C 1
ATOM 7212 O O . ILE B 1 334 ? -4.391 22.781 4.645 1 96.94 334 ILE B O 1
ATOM 7216 N N . SER B 1 335 ? -4.246 23.797 2.639 1 93.5 335 SER B N 1
ATOM 7217 C CA . SER B 1 335 ? -5.273 24.766 3.004 1 93.5 335 SER B CA 1
ATOM 7218 C C . SER B 1 335 ? -6.27 24.969 1.869 1 93.5 335 SER B C 1
ATOM 7220 O O . SER B 1 335 ? -5.98 24.641 0.716 1 93.5 335 SER B O 1
ATOM 7222 N N . THR B 1 336 ? -7.426 25.422 2.248 1 92.19 336 THR B N 1
ATOM 7223 C CA . THR B 1 336 ? -8.461 25.688 1.253 1 92.19 336 THR B CA 1
ATOM 7224 C C . THR B 1 336 ? -8.438 27.141 0.808 1 92.19 336 THR B C 1
ATOM 7226 O O . THR B 1 336 ? -7.738 27.969 1.402 1 92.19 336 THR B O 1
ATOM 7229 N N . GLY B 1 337 ? -9.133 27.375 -0.208 1 83.06 337 GLY B N 1
ATOM 7230 C CA . GLY B 1 337 ? -9.242 28.75 -0.696 1 83.06 337 GLY B CA 1
ATOM 7231 C C . GLY B 1 337 ? -10.023 29.656 0.231 1 83.06 337 GLY B C 1
ATOM 7232 O O . GLY B 1 337 ? -9.938 30.875 0.133 1 83.06 337 GLY B O 1
ATOM 7233 N N . SER B 1 338 ? -10.781 29.125 1.112 1 83.94 338 SER B N 1
ATOM 7234 C CA . SER B 1 338 ? -11.5 29.875 2.135 1 83.94 338 SER B CA 1
ATOM 7235 C C . SER B 1 338 ? -10.625 30.125 3.361 1 83.94 338 SER B C 1
ATOM 7237 O O . SER B 1 338 ? -9.633 29.406 3.568 1 83.94 338 SER B O 1
ATOM 7239 N N . PRO B 1 339 ? -10.977 31.062 4.168 1 84.88 339 PRO B N 1
ATOM 7240 C CA . PRO B 1 339 ? -10.133 31.406 5.32 1 84.88 339 PRO B CA 1
ATOM 7241 C C . PRO B 1 339 ? -10.047 30.266 6.336 1 84.88 339 PRO B C 1
ATOM 7243 O O . PRO B 1 339 ? -11 29.5 6.496 1 84.88 339 PRO B O 1
ATOM 7246 N N . VAL B 1 340 ? -8.906 30.219 6.906 1 89.94 340 VAL B N 1
ATOM 7247 C CA . VAL B 1 340 ? -8.766 29.359 8.078 1 89.94 340 VAL B CA 1
ATOM 7248 C C . VAL B 1 340 ? -9.484 29.984 9.266 1 89.94 340 VAL B C 1
ATOM 7250 O O . VAL B 1 340 ? -9.281 31.172 9.578 1 89.94 340 VAL B O 1
ATOM 7253 N N . ILE B 1 341 ? -10.359 29.25 9.922 1 91.62 341 ILE B N 1
ATOM 7254 C CA . ILE B 1 341 ? -11.164 29.75 11.039 1 91.62 341 ILE B CA 1
ATOM 7255 C C . ILE B 1 341 ? -10.938 28.875 12.266 1 91.62 341 ILE B C 1
ATOM 7257 O O . ILE B 1 341 ? -11.023 27.641 12.188 1 91.62 341 ILE B O 1
ATOM 7261 N N . GLU B 1 342 ? -10.578 29.516 13.352 1 91.12 342 GLU B N 1
ATOM 7262 C CA . GLU B 1 342 ? -10.477 28.766 14.594 1 91.12 342 GLU B CA 1
ATOM 7263 C C . GLU B 1 342 ? -11.852 28.375 15.125 1 91.12 342 GLU B C 1
ATOM 7265 O O . GLU B 1 342 ? -12.719 29.234 15.297 1 91.12 342 GLU B O 1
ATOM 7270 N N . THR B 1 343 ? -12.016 27.172 15.383 1 94.81 343 THR B N 1
ATOM 7271 C CA . THR B 1 343 ? -13.305 26.688 15.891 1 94.81 343 THR B CA 1
ATOM 7272 C C . THR B 1 343 ? -13.43 26.984 17.391 1 94.81 343 THR B C 1
ATOM 7274 O O . THR B 1 343 ? -12.477 27.422 18.016 1 94.81 343 THR B O 1
ATOM 7277 N N . LYS B 1 344 ? -14.594 26.766 17.922 1 92.69 344 LYS B N 1
ATOM 7278 C CA . LYS B 1 344 ? -14.867 26.969 19.344 1 92.69 344 LYS B CA 1
ATOM 7279 C C . LYS B 1 344 ? -14.102 25.953 20.203 1 92.69 344 LYS B C 1
ATOM 7281 O O . LYS B 1 344 ? -13.938 26.141 21.406 1 92.69 344 LYS B O 1
ATOM 7286 N N . ASP B 1 345 ? -13.562 24.906 19.578 1 87.81 345 ASP B N 1
ATOM 7287 C CA . ASP B 1 345 ? -12.812 23.859 20.266 1 87.81 345 ASP B CA 1
ATOM 7288 C C . ASP B 1 345 ? -11.312 24.031 20.047 1 87.81 345 ASP B C 1
ATOM 7290 O O . ASP B 1 345 ? -10.523 23.141 20.391 1 87.81 345 ASP B O 1
ATOM 7294 N N . GLY B 1 346 ? -10.914 25.078 19.359 1 86.69 346 GLY B N 1
ATOM 7295 C CA . GLY B 1 346 ? -9.5 25.406 19.203 1 86.69 346 GLY B CA 1
ATOM 7296 C C . GLY B 1 346 ? -8.883 24.781 17.969 1 86.69 346 GLY B C 1
ATOM 7297 O O . GLY B 1 346 ? -7.656 24.797 17.812 1 86.69 346 GLY B O 1
ATOM 7298 N N . ILE B 1 347 ? -9.648 24.25 17.094 1 90.44 347 ILE B N 1
ATOM 7299 C CA . ILE B 1 347 ? -9.156 23.656 15.859 1 90.44 347 ILE B CA 1
ATOM 7300 C C . ILE B 1 347 ? -9.055 24.703 14.758 1 90.44 347 ILE B C 1
ATOM 7302 O O . ILE B 1 347 ? -9.969 25.516 14.594 1 90.44 347 ILE B O 1
ATOM 7306 N N . GLN B 1 348 ? -7.891 24.766 14.086 1 91.5 348 GLN B N 1
ATOM 7307 C CA . GLN B 1 348 ? -7.742 25.641 12.922 1 91.5 348 GLN B CA 1
ATOM 7308 C C . GLN B 1 348 ? -8.352 25 11.68 1 91.5 348 GLN B C 1
ATOM 7310 O O . GLN B 1 348 ? -7.672 24.281 10.938 1 91.5 348 GLN B O 1
ATOM 7315 N N . ALA B 1 349 ? -9.609 25.328 11.438 1 95.25 349 ALA B N 1
ATOM 7316 C CA . ALA B 1 349 ? -10.344 24.719 10.328 1 95.25 349 ALA B CA 1
ATOM 7317 C C . ALA B 1 349 ? -10.062 25.453 9.023 1 95.25 349 ALA B C 1
ATOM 7319 O O . ALA B 1 349 ? -10 26.688 8.992 1 95.25 349 ALA B O 1
ATOM 7320 N N . GLY B 1 350 ? -9.875 24.703 7.996 1 94.75 350 GLY B N 1
ATOM 7321 C CA . GLY B 1 350 ? -9.492 25.25 6.703 1 94.75 350 GLY B CA 1
ATOM 7322 C C . GLY B 1 350 ? -8.039 25 6.355 1 94.75 350 GLY B C 1
ATOM 7323 O O . GLY B 1 350 ? -7.574 25.391 5.281 1 94.75 350 GLY B O 1
ATOM 7324 N N . GLN B 1 351 ? -7.426 24.344 7.238 1 93.94 351 GLN B N 1
ATOM 7325 C CA . GLN B 1 351 ? -6.066 23.891 6.98 1 93.94 351 GLN B CA 1
ATOM 7326 C C . GLN B 1 351 ? -5.82 22.516 7.602 1 93.94 351 GLN B C 1
ATOM 7328 O O . GLN B 1 351 ? -6.566 22.078 8.484 1 93.94 351 GLN B O 1
ATOM 7333 N N . PHE B 1 352 ? -4.844 21.844 7.082 1 96.94 352 PHE B N 1
ATOM 7334 C CA . PHE B 1 352 ? -4.367 20.547 7.547 1 96.94 352 PHE B CA 1
ATOM 7335 C C . PHE B 1 352 ? -2.854 20.453 7.398 1 96.94 352 PHE B C 1
ATOM 7337 O O . PHE B 1 352 ? -2.32 20.594 6.297 1 96.94 352 PHE B O 1
ATOM 7344 N N . ILE B 1 353 ? -2.182 20.266 8.531 1 94.75 353 ILE B N 1
ATOM 7345 C CA . ILE B 1 353 ? -0.743 20.031 8.477 1 94.75 353 ILE B CA 1
ATOM 7346 C C . ILE B 1 353 ? -0.477 18.531 8.297 1 94.75 353 ILE B C 1
ATOM 7348 O O . ILE B 1 353 ? -0.696 17.75 9.227 1 94.75 353 ILE B O 1
ATOM 7352 N N . ALA B 1 354 ? 0.033 18.203 7.191 1 95.88 354 ALA B N 1
ATOM 7353 C CA . ALA B 1 354 ? 0.237 16.812 6.852 1 95.88 354 ALA B CA 1
ATOM 7354 C C . ALA B 1 354 ? 1.715 16.438 6.93 1 95.88 354 ALA B C 1
ATOM 7356 O O . ALA B 1 354 ? 2.555 17.047 6.273 1 95.88 354 ALA B O 1
ATOM 7357 N N . ALA B 1 355 ? 1.978 15.438 7.777 1 94.56 355 ALA B N 1
ATOM 7358 C CA . ALA B 1 355 ? 3.293 14.805 7.68 1 94.56 355 ALA B CA 1
ATOM 7359 C C . ALA B 1 355 ? 3.398 13.953 6.418 1 94.56 355 ALA B C 1
ATOM 7361 O O . ALA B 1 355 ? 2.402 13.398 5.949 1 94.56 355 ALA B O 1
ATOM 7362 N N . VAL B 1 356 ? 4.617 13.867 5.883 1 97.25 356 VAL B N 1
ATOM 7363 C CA . VAL B 1 356 ? 4.816 12.922 4.785 1 97.25 356 VAL B CA 1
ATOM 7364 C C . VAL B 1 356 ? 4.613 11.5 5.285 1 97.25 356 VAL B C 1
ATOM 7366 O O . VAL B 1 356 ? 5.379 11.008 6.121 1 97.25 356 VAL B O 1
ATOM 7369 N N . GLY B 1 357 ? 3.572 10.914 4.734 1 94.56 357 GLY B N 1
ATOM 7370 C CA . GLY B 1 357 ? 3.262 9.562 5.188 1 94.56 357 GLY B CA 1
ATOM 7371 C C . GLY B 1 357 ? 4.133 8.5 4.539 1 94.56 357 GLY B C 1
ATOM 7372 O O . GLY B 1 357 ? 4.395 7.457 5.141 1 94.56 357 GLY B O 1
ATOM 7373 N N . GLU B 1 358 ? 4.492 8.766 3.346 1 95.88 358 GLU B N 1
ATOM 7374 C CA . GLU B 1 358 ? 5.32 7.832 2.59 1 95.88 358 GLU B CA 1
ATOM 7375 C C . GLU B 1 358 ? 6.363 8.57 1.754 1 95.88 358 GLU B C 1
ATOM 7377 O O . GLU B 1 358 ? 6.012 9.391 0.901 1 95.88 358 GLU B O 1
ATOM 7382 N N . TRP B 1 359 ? 7.621 8.289 2.02 1 97.44 359 TRP B N 1
ATOM 7383 C CA . TRP B 1 359 ? 8.734 8.703 1.173 1 97.44 359 TRP B CA 1
ATOM 7384 C C . TRP B 1 359 ? 9.062 7.633 0.141 1 97.44 359 TRP B C 1
ATOM 7386 O O . TRP B 1 359 ? 9.328 6.48 0.495 1 97.44 359 TRP B O 1
ATOM 7396 N N . ILE B 1 360 ? 9.008 8.023 -1.056 1 96.38 360 ILE B N 1
ATOM 7397 C CA . ILE B 1 360 ? 9.344 7.066 -2.111 1 96.38 360 ILE B CA 1
ATOM 7398 C C . ILE B 1 360 ? 10.703 7.414 -2.713 1 96.38 360 ILE B C 1
ATOM 7400 O O . ILE B 1 360 ? 10.828 8.383 -3.463 1 96.38 360 ILE B O 1
ATOM 7404 N N . PHE B 1 361 ? 11.633 6.66 -2.371 1 97.25 361 PHE B N 1
ATOM 7405 C CA . PHE B 1 361 ? 12.969 6.875 -2.9 1 97.25 361 PHE B CA 1
ATOM 7406 C C . PHE B 1 361 ? 13.109 6.262 -4.289 1 97.25 361 PHE B C 1
ATOM 7408 O O . PHE B 1 361 ? 12.32 5.395 -4.672 1 97.25 361 PHE B O 1
ATOM 7415 N N . PRO B 1 362 ? 14.109 6.727 -5.027 1 93.06 362 PRO B N 1
ATOM 7416 C CA . PRO B 1 362 ? 14.242 6.301 -6.422 1 93.06 362 PRO B CA 1
ATOM 7417 C C . PRO B 1 362 ? 14.453 4.793 -6.562 1 93.06 362 PRO B C 1
ATOM 7419 O O . PRO B 1 362 ? 15.094 4.172 -5.711 1 93.06 362 PRO B O 1
ATOM 7422 N N . GLU B 1 363 ? 13.891 4.266 -7.586 1 91.81 363 GLU B N 1
ATOM 7423 C CA . GLU B 1 363 ? 14.031 2.85 -7.906 1 91.81 363 GLU B CA 1
ATOM 7424 C C . GLU B 1 363 ? 14.75 2.656 -9.234 1 91.81 363 GLU B C 1
ATOM 7426 O O . GLU B 1 363 ? 14.586 3.453 -10.164 1 91.81 363 GLU B O 1
ATOM 7431 N N . VAL B 1 364 ? 15.516 1.66 -9.312 1 91.31 364 VAL B N 1
ATOM 7432 C CA . VAL B 1 364 ? 16.234 1.35 -10.539 1 91.31 364 VAL B CA 1
ATOM 7433 C C . VAL B 1 364 ? 15.234 0.98 -11.641 1 91.31 364 VAL B C 1
ATOM 7435 O O . VAL B 1 364 ? 14.359 0.138 -11.43 1 91.31 364 VAL B O 1
ATOM 7438 N N . ASP B 1 365 ? 15.414 1.681 -12.781 1 85.31 365 ASP B N 1
ATOM 7439 C CA . ASP B 1 365 ? 14.508 1.38 -13.891 1 85.31 365 ASP B CA 1
ATOM 7440 C C . ASP B 1 365 ? 15.266 0.796 -15.078 1 85.31 365 ASP B C 1
ATOM 7442 O O . ASP B 1 365 ? 14.688 0.564 -16.141 1 85.31 365 ASP B O 1
ATOM 7446 N N . VAL B 1 366 ? 16.578 0.574 -14.906 1 90.81 366 VAL B N 1
ATOM 7447 C CA . VAL B 1 366 ? 17.391 -0.163 -15.867 1 90.81 366 VAL B CA 1
ATOM 7448 C C . VAL B 1 366 ? 17.922 -1.438 -15.211 1 90.81 366 VAL B C 1
ATOM 7450 O O . VAL B 1 366 ? 18.938 -1.406 -14.5 1 90.81 366 VAL B O 1
ATOM 7453 N N . PRO B 1 367 ? 17.281 -2.518 -15.547 1 91.94 367 PRO B N 1
ATOM 7454 C CA . PRO B 1 367 ? 17.719 -3.762 -14.914 1 91.94 367 PRO B CA 1
ATOM 7455 C C . PRO B 1 367 ? 19.188 -4.078 -15.18 1 91.94 367 PRO B C 1
ATOM 7457 O O . PRO B 1 367 ? 19.703 -3.754 -16.25 1 91.94 367 PRO B O 1
ATOM 7460 N N . GLY B 1 368 ? 19.875 -4.641 -14.211 1 92.5 368 GLY B N 1
ATOM 7461 C CA . GLY B 1 368 ? 21.266 -5.016 -14.383 1 92.5 368 GLY B CA 1
ATOM 7462 C C . GLY B 1 368 ? 22.25 -3.943 -13.93 1 92.5 368 GLY B C 1
ATOM 7463 O O . GLY B 1 368 ? 23.453 -4.148 -13.953 1 92.5 368 GLY B O 1
ATOM 7464 N N . THR B 1 369 ? 21.688 -2.855 -13.516 1 91.94 369 THR B N 1
ATOM 7465 C CA . THR B 1 369 ? 22.547 -1.774 -13.055 1 91.94 369 THR B CA 1
ATOM 7466 C C . THR B 1 369 ? 22.5 -1.654 -11.539 1 91.94 369 THR B C 1
ATOM 7468 O O . THR B 1 369 ? 21.609 -2.207 -10.891 1 91.94 369 THR B O 1
ATOM 7471 N N . GLU B 1 370 ? 23.484 -0.976 -11.023 1 93.06 370 GLU B N 1
ATOM 7472 C CA . GLU B 1 370 ? 23.609 -0.82 -9.578 1 93.06 370 GLU B CA 1
ATOM 7473 C C . GLU B 1 370 ? 22.703 0.288 -9.062 1 93.06 370 GLU B C 1
ATOM 7475 O O . GLU B 1 370 ? 22.578 1.34 -9.688 1 93.06 370 GLU B O 1
ATOM 7480 N N . PRO B 1 371 ? 22.016 0.004 -7.988 1 94.12 371 PRO B N 1
ATOM 7481 C CA . PRO B 1 371 ? 21.25 1.105 -7.398 1 94.12 371 PRO B CA 1
ATOM 7482 C C . PRO B 1 371 ? 22.141 2.186 -6.793 1 94.12 371 PRO B C 1
ATOM 7484 O O . PRO B 1 371 ? 23.062 1.875 -6.035 1 94.12 371 PRO B O 1
ATOM 7487 N N . PRO B 1 372 ? 21.859 3.408 -7.094 1 94 372 PRO B N 1
ATOM 7488 C CA . PRO B 1 372 ? 22.625 4.484 -6.457 1 94 372 PRO B CA 1
ATOM 7489 C C . PRO B 1 372 ? 22.234 4.691 -4.992 1 94 372 PRO B C 1
ATOM 7491 O O . PRO B 1 372 ? 21.172 4.234 -4.559 1 94 372 PRO B O 1
ATOM 7494 N N . PRO B 1 373 ? 23.141 5.398 -4.273 1 96.06 373 PRO B N 1
ATOM 7495 C CA . PRO B 1 373 ? 22.75 5.781 -2.916 1 96.06 373 PRO B CA 1
ATOM 7496 C C . PRO B 1 373 ? 21.5 6.648 -2.887 1 96.06 373 PRO B C 1
ATOM 7498 O O . PRO B 1 373 ? 21.234 7.387 -3.838 1 96.06 373 PRO B O 1
ATOM 7501 N N . TYR B 1 374 ? 20.75 6.508 -1.814 1 97.88 374 TYR B N 1
ATOM 7502 C CA . TYR B 1 374 ? 19.578 7.367 -1.673 1 97.88 374 TYR B CA 1
ATOM 7503 C C . TYR B 1 374 ? 19.984 8.82 -1.456 1 97.88 374 TYR B C 1
ATOM 7505 O O . TYR B 1 374 ? 20.891 9.102 -0.668 1 97.88 374 TYR B O 1
ATOM 7513 N N . PRO B 1 375 ? 19.328 9.695 -2.18 1 95.94 375 PRO B N 1
ATOM 7514 C CA . PRO B 1 375 ? 19.656 11.117 -2.029 1 95.94 375 PRO B CA 1
ATOM 7515 C C . PRO B 1 375 ? 18.906 11.773 -0.874 1 95.94 375 PRO B C 1
ATOM 7517 O O . PRO B 1 375 ? 17.672 11.922 -0.934 1 95.94 375 PRO B O 1
ATOM 7520 N N . PHE B 1 376 ? 19.625 12.18 0.11 1 97.5 376 PHE B N 1
ATOM 7521 C CA . PHE B 1 376 ? 19 12.836 1.255 1 97.5 376 PHE B CA 1
ATOM 7522 C C . PHE B 1 376 ? 19.25 14.336 1.215 1 97.5 376 PHE B C 1
ATOM 7524 O O . PHE B 1 376 ? 18.734 15.078 2.061 1 97.5 376 PHE B O 1
ATOM 7531 N N . GLY B 1 377 ? 19.922 14.828 0.239 1 94.44 377 GLY B N 1
ATOM 7532 C CA . GLY B 1 377 ? 20.375 16.219 0.177 1 94.44 377 GLY B CA 1
ATOM 7533 C C . GLY B 1 377 ? 19.234 17.203 -0.03 1 94.44 377 GLY B C 1
ATOM 7534 O O . GLY B 1 377 ? 19.375 18.375 0.315 1 94.44 377 GLY B O 1
ATOM 7535 N N . ASP B 1 378 ? 18.125 16.688 -0.54 1 93.88 378 ASP B N 1
ATOM 7536 C CA . ASP B 1 378 ? 17.016 17.594 -0.844 1 93.88 378 ASP B CA 1
ATOM 7537 C C . ASP B 1 378 ? 15.953 17.562 0.251 1 93.88 378 ASP B C 1
ATOM 7539 O O . ASP B 1 378 ? 14.898 18.172 0.115 1 93.88 378 ASP B O 1
ATOM 7543 N N . ILE B 1 379 ? 16.219 16.906 1.293 1 97.06 379 ILE B N 1
ATOM 7544 C CA . ILE B 1 379 ? 15.344 16.953 2.455 1 97.06 379 ILE B CA 1
ATOM 7545 C C . ILE B 1 379 ? 15.883 17.938 3.479 1 97.06 379 ILE B C 1
ATOM 7547 O O . ILE B 1 379 ? 16.828 17.641 4.207 1 97.06 379 ILE B O 1
ATOM 7551 N N . ARG B 1 380 ? 15.25 19.031 3.537 1 94.56 380 ARG B N 1
ATOM 7552 C CA . ARG B 1 380 ? 15.773 20.266 4.129 1 94.56 380 ARG B CA 1
ATOM 7553 C C . ARG B 1 380 ? 16.203 20.031 5.574 1 94.56 380 ARG B C 1
ATOM 7555 O O . ARG B 1 380 ? 17.328 20.359 5.957 1 94.56 380 ARG B O 1
ATOM 7562 N N . GLY B 1 381 ? 15.375 19.406 6.363 1 96.06 381 GLY B N 1
ATOM 7563 C CA . GLY B 1 381 ? 15.625 19.266 7.789 1 96.06 381 GLY B CA 1
ATOM 7564 C C . GLY B 1 381 ? 16.828 18.406 8.102 1 96.06 381 GLY B C 1
ATOM 7565 O O . GLY B 1 381 ? 17.469 18.578 9.148 1 96.06 381 GLY B O 1
ATOM 7566 N N . LEU B 1 382 ? 17.203 17.516 7.215 1 97.25 382 LEU B N 1
ATOM 7567 C CA . LEU B 1 382 ? 18.312 16.594 7.434 1 97.25 382 LEU B CA 1
ATOM 7568 C C . LEU B 1 382 ? 19.641 17.281 7.145 1 97.25 382 LEU B C 1
ATOM 7570 O O . LEU B 1 382 ? 20.688 16.859 7.641 1 97.25 382 LEU B O 1
ATOM 7574 N N . VAL B 1 383 ? 19.562 18.328 6.297 1 95.12 383 VAL B N 1
ATOM 7575 C CA . VAL B 1 383 ? 20.781 18.953 5.793 1 95.12 383 VAL B CA 1
ATOM 7576 C C . VAL B 1 383 ? 21.016 20.281 6.523 1 95.12 383 VAL B C 1
ATOM 7578 O O . VAL B 1 383 ? 22.141 20.578 6.926 1 95.12 383 VAL B O 1
ATOM 7581 N N . ASN B 1 384 ? 19.922 21.031 6.75 1 92.88 384 ASN B N 1
ATOM 7582 C CA . ASN B 1 384 ? 20.047 22.359 7.336 1 92.88 384 ASN B CA 1
ATOM 7583 C C . ASN B 1 384 ? 19.812 22.344 8.844 1 92.88 384 ASN B C 1
ATOM 7585 O O . ASN B 1 384 ? 20.156 23.281 9.547 1 92.88 384 ASN B O 1
ATOM 7589 N N . GLY B 1 385 ? 19.234 21.266 9.227 1 94.88 385 GLY B N 1
ATOM 7590 C CA . GLY B 1 385 ? 18.734 21.219 10.586 1 94.88 385 GLY B CA 1
ATOM 7591 C C . GLY B 1 385 ? 17.234 21.469 10.68 1 94.88 385 GLY B C 1
ATOM 7592 O O . GLY B 1 385 ? 16.578 21.703 9.672 1 94.88 385 GLY B O 1
ATOM 7593 N N . ASP B 1 386 ? 16.797 21.344 11.891 1 94.19 386 ASP B N 1
ATOM 7594 C CA . ASP B 1 386 ? 15.359 21.453 12.148 1 94.19 386 ASP B CA 1
ATOM 7595 C C . ASP B 1 386 ? 15.094 22 13.539 1 94.19 386 ASP B C 1
ATOM 7597 O O . ASP B 1 386 ? 16.016 22.5 14.203 1 94.19 386 ASP B O 1
ATOM 7601 N N . TYR B 1 387 ? 13.898 22.156 13.867 1 89.88 387 TYR B N 1
ATOM 7602 C CA . TYR B 1 387 ? 13.438 22.672 15.156 1 89.88 387 TYR B CA 1
ATOM 7603 C C . TYR B 1 387 ? 12.211 21.906 15.641 1 89.88 387 TYR B C 1
ATOM 7605 O O . TYR B 1 387 ? 11.273 21.672 14.875 1 89.88 387 TYR B O 1
ATOM 7613 N N . LEU B 1 388 ? 12.344 21.375 16.875 1 88.62 388 LEU B N 1
ATOM 7614 C CA . LEU B 1 388 ? 11.234 20.609 17.438 1 88.62 388 LEU B CA 1
ATOM 7615 C C . LEU B 1 388 ? 11.102 20.891 18.938 1 88.62 388 LEU B C 1
ATOM 7617 O O . LEU B 1 388 ? 12.078 20.781 19.688 1 88.62 388 LEU B O 1
ATOM 7621 N N . ASP B 1 389 ? 9.969 21.312 19.312 1 83.25 389 ASP B N 1
ATOM 7622 C CA . ASP B 1 389 ? 9.609 21.516 20.703 1 83.25 389 ASP B CA 1
ATOM 7623 C C . ASP B 1 389 ? 10.594 22.453 21.406 1 83.25 389 ASP B C 1
ATOM 7625 O O . ASP B 1 389 ? 11.102 22.141 22.484 1 83.25 389 ASP B O 1
ATOM 7629 N N . GLY B 1 390 ? 10.898 23.453 20.75 1 81.06 390 GLY B N 1
ATOM 7630 C CA . GLY B 1 390 ? 11.719 24.484 21.359 1 81.06 390 GLY B CA 1
ATOM 7631 C C . GLY B 1 390 ? 13.203 24.172 21.312 1 81.06 390 GLY B C 1
ATOM 7632 O O . GLY B 1 390 ? 14.008 24.906 21.891 1 81.06 390 GLY B O 1
ATOM 7633 N N . LYS B 1 391 ? 13.555 23.156 20.641 1 85.31 391 LYS B N 1
ATOM 7634 C CA . LYS B 1 391 ? 14.953 22.734 20.625 1 85.31 391 LYS B CA 1
ATOM 7635 C C . LYS B 1 391 ? 15.492 22.703 19.203 1 85.31 391 LYS B C 1
ATOM 7637 O O . LYS B 1 391 ? 14.766 22.375 18.266 1 85.31 391 LYS B O 1
ATOM 7642 N N . ARG B 1 392 ? 16.766 23 19.125 1 90.12 392 ARG B N 1
ATOM 7643 C CA . ARG B 1 392 ? 17.469 23.031 17.844 1 90.12 392 ARG B CA 1
ATOM 7644 C C . ARG B 1 392 ? 18.062 21.672 17.516 1 90.12 392 ARG B C 1
ATOM 7646 O O . ARG B 1 392 ? 18.625 21 18.375 1 90.12 392 ARG B O 1
ATOM 7653 N N . TYR B 1 393 ? 17.906 21.281 16.312 1 94.81 393 TYR B N 1
ATOM 7654 C CA . TYR B 1 393 ? 18.547 20.094 15.758 1 94.81 393 TYR B CA 1
ATOM 7655 C C . TYR B 1 393 ? 19.422 20.438 14.57 1 94.81 393 TYR B C 1
ATOM 7657 O O . TYR B 1 393 ? 18.953 21.047 13.602 1 94.81 393 TYR B O 1
ATOM 7665 N N . GLY B 1 394 ? 20.625 20.125 14.625 1 95.56 394 GLY B N 1
ATOM 7666 C CA . GLY B 1 394 ? 21.516 20.312 13.492 1 95.56 394 GLY B CA 1
ATOM 7667 C C . GLY B 1 394 ? 21.328 19.281 12.398 1 95.56 394 GLY B C 1
ATOM 7668 O O . GLY B 1 394 ? 20.375 18.484 12.445 1 95.56 394 GLY B O 1
ATOM 7669 N N . PRO B 1 395 ? 22.219 19.406 11.367 1 96.38 395 PRO B N 1
ATOM 7670 C CA . PRO B 1 395 ? 22.203 18.328 10.367 1 96.38 395 PRO B CA 1
ATOM 7671 C C . PRO B 1 395 ? 22.484 16.953 10.969 1 96.38 395 PRO B C 1
ATOM 7673 O O . PRO B 1 395 ? 23.109 16.859 12.023 1 96.38 395 PRO B O 1
ATOM 7676 N N . LEU B 1 396 ? 22.016 15.984 10.297 1 98.25 396 LEU B N 1
ATOM 7677 C CA . LEU B 1 396 ? 22.328 14.641 10.758 1 98.25 396 LEU B CA 1
ATOM 7678 C C . LEU B 1 396 ? 23.844 14.43 10.805 1 98.25 396 LEU B C 1
ATOM 7680 O O . LEU B 1 396 ? 24.562 14.859 9.898 1 98.25 396 LEU B O 1
ATOM 7684 N N . ASN B 1 397 ? 24.234 13.805 11.883 1 97 397 ASN B N 1
ATOM 7685 C CA . ASN B 1 397 ? 25.641 13.5 12.07 1 97 397 ASN B CA 1
ATOM 7686 C C . ASN B 1 397 ? 25.828 12.156 12.766 1 97 397 ASN B C 1
ATOM 7688 O O . ASN B 1 397 ? 25.578 12.023 13.961 1 97 397 ASN B O 1
ATOM 7692 N N . PRO B 1 398 ? 26.453 11.133 12.07 1 97.38 398 PRO B N 1
ATOM 7693 C CA . PRO B 1 398 ? 26.922 11.172 10.68 1 97.38 398 PRO B CA 1
ATOM 7694 C C . PRO B 1 398 ? 25.781 11.266 9.68 1 97.38 398 PRO B C 1
ATOM 7696 O O . PRO B 1 398 ? 24.672 10.797 9.953 1 97.38 398 PRO B O 1
ATOM 7699 N N . PHE B 1 399 ? 26.062 11.984 8.57 1 97.75 399 PHE B N 1
ATOM 7700 C CA . PHE B 1 399 ? 25.078 12.102 7.488 1 97.75 399 PHE B CA 1
ATOM 7701 C C . PHE B 1 399 ? 25.078 10.836 6.637 1 97.75 399 PHE B C 1
ATOM 7703 O O . PHE B 1 399 ? 26.125 10.289 6.32 1 97.75 399 PHE B O 1
ATOM 7710 N N . PRO B 1 400 ? 23.906 10.273 6.285 1 97.69 400 PRO B N 1
ATOM 7711 C CA . PRO B 1 400 ? 23.828 9.102 5.418 1 97.69 400 PRO B CA 1
ATOM 7712 C C . PRO B 1 400 ? 24.109 9.43 3.953 1 97.69 400 PRO B C 1
ATOM 7714 O O . PRO B 1 400 ? 23.266 9.164 3.088 1 97.69 400 PRO B O 1
ATOM 7717 N N . GLY B 1 401 ? 25.172 9.953 3.697 1 92.5 401 GLY B N 1
ATOM 7718 C CA . GLY B 1 401 ? 25.656 10.352 2.385 1 92.5 401 GLY B CA 1
ATOM 7719 C C . GLY B 1 401 ? 27.156 10.578 2.342 1 92.5 401 GLY B C 1
ATOM 7720 O O . GLY B 1 401 ? 27.859 10.305 3.318 1 92.5 401 GLY B O 1
ATOM 7721 N N . THR B 1 402 ? 27.641 11.016 1.222 1 85.5 402 THR B N 1
ATOM 7722 C CA . THR B 1 402 ? 29.078 11.078 0.999 1 85.5 402 THR B CA 1
ATOM 7723 C C . THR B 1 402 ? 29.656 12.336 1.631 1 85.5 402 THR B C 1
ATOM 7725 O O . THR B 1 402 ? 30.844 12.367 1.982 1 85.5 402 THR B O 1
ATOM 7728 N N . THR B 1 403 ? 28.812 13.375 1.799 1 89.38 403 THR B N 1
ATOM 7729 C CA . THR B 1 403 ? 29.312 14.648 2.303 1 89.38 403 THR B CA 1
ATOM 7730 C C . THR B 1 403 ? 28.516 15.109 3.518 1 89.38 403 THR B C 1
ATOM 7732 O O . THR B 1 403 ? 27.297 15.266 3.438 1 89.38 403 THR B O 1
ATOM 7735 N N . GLN B 1 404 ? 29.203 15.266 4.59 1 94 404 GLN B N 1
ATOM 7736 C CA . GLN B 1 404 ? 28.578 15.812 5.789 1 94 404 GLN B CA 1
ATOM 7737 C C . GLN B 1 404 ? 28.172 17.266 5.582 1 94 404 GLN B C 1
ATOM 7739 O O . GLN B 1 404 ? 29.016 18.125 5.262 1 94 404 GLN B O 1
ATOM 7744 N N . PRO B 1 405 ? 26.922 17.562 5.77 1 93.12 405 PRO B N 1
ATOM 7745 C CA . PRO B 1 405 ? 26.5 18.969 5.629 1 93.12 405 PRO B CA 1
ATOM 7746 C C . PRO B 1 405 ? 27.062 19.859 6.734 1 93.12 405 PRO B C 1
ATOM 7748 O O . PRO B 1 405 ? 27.344 19.391 7.84 1 93.12 405 PRO B O 1
ATOM 7751 N N . THR B 1 406 ? 27.234 21.109 6.391 1 88.88 406 THR B N 1
ATOM 7752 C CA . THR B 1 406 ? 27.688 22.078 7.371 1 88.88 406 THR B CA 1
ATOM 7753 C C . THR B 1 406 ? 26.5 22.641 8.156 1 88.88 406 THR B C 1
ATOM 7755 O O . THR B 1 406 ? 25.484 23.031 7.57 1 88.88 406 THR B O 1
ATOM 7758 N N . ALA B 1 407 ? 26.672 22.656 9.438 1 85.12 407 ALA B N 1
ATOM 7759 C CA . ALA B 1 407 ? 25.594 23.156 10.297 1 85.12 407 ALA B CA 1
ATOM 7760 C C . ALA B 1 407 ? 25.359 24.641 10.078 1 85.12 407 ALA B C 1
ATOM 7762 O O . ALA B 1 407 ? 26.312 25.406 9.875 1 85.12 407 ALA B O 1
ATOM 7763 N N . THR B 1 408 ? 24.156 25 10.047 1 82.88 408 THR B N 1
ATOM 7764 C CA . THR B 1 408 ? 23.781 26.422 10.031 1 82.88 408 THR B CA 1
ATOM 7765 C C . THR B 1 408 ? 24.25 27.109 11.305 1 82.88 408 THR B C 1
ATOM 7767 O O . THR B 1 408 ? 24.047 26.609 12.406 1 82.88 408 THR B O 1
ATOM 7770 N N . GLU B 1 409 ? 25.047 28.094 11.203 1 81.12 409 GLU B N 1
ATOM 7771 C CA . GLU B 1 409 ? 25.531 28.828 12.367 1 81.12 409 GLU B CA 1
ATOM 7772 C C . GLU B 1 409 ? 24.406 29.594 13.047 1 81.12 409 GLU B C 1
ATOM 7774 O O . GLU B 1 409 ? 23.734 30.422 12.414 1 81.12 409 GLU B O 1
ATOM 7779 N N . CYS B 1 410 ? 24.078 29.062 14.219 1 81.31 410 CYS B N 1
ATOM 7780 C CA . CYS B 1 410 ? 23.031 29.719 14.992 1 81.31 410 CYS B CA 1
ATOM 7781 C C . CYS B 1 410 ? 23.625 30.594 16.094 1 81.31 410 CYS B C 1
ATOM 7783 O O . CYS B 1 410 ? 24.641 30.234 16.688 1 81.31 410 CYS B O 1
ATOM 7785 N N . SER B 1 411 ? 23.484 31.797 16.281 1 63.19 411 SER B N 1
ATOM 7786 C CA . SER B 1 411 ? 23.953 32.656 17.375 1 63.19 411 SER B CA 1
ATOM 7787 C C . SER B 1 411 ? 23.453 32.156 18.719 1 63.19 411 SER B C 1
ATOM 7789 O O . SER B 1 411 ? 22.297 31.75 18.844 1 63.19 411 SER B O 1
ATOM 7791 N N . ASP B 1 412 ? 24.422 31.578 19.609 1 51.12 412 ASP B N 1
ATOM 7792 C CA . ASP B 1 412 ? 24.062 31.094 20.938 1 51.12 412 ASP B CA 1
ATOM 7793 C C . ASP B 1 412 ? 23.094 32.031 21.625 1 51.12 412 ASP B C 1
ATOM 7795 O O . ASP B 1 412 ? 23.281 33.25 21.609 1 51.12 412 ASP B O 1
ATOM 7799 N N . PRO B 1 413 ? 22.062 31.531 21.969 1 42.81 413 PRO B N 1
ATOM 7800 C CA . PRO B 1 413 ? 21.297 32.531 22.719 1 42.81 413 PRO B CA 1
ATOM 7801 C C . PRO B 1 413 ? 22.109 33.156 23.844 1 42.81 413 PRO B C 1
ATOM 7803 O O . PRO B 1 413 ? 22.109 34.406 24 1 42.81 413 PRO B O 1
ATOM 7806 N N . ASN B 1 414 ? 22.234 32.5 25.203 1 36.06 414 ASN B N 1
ATOM 7807 C CA . ASN 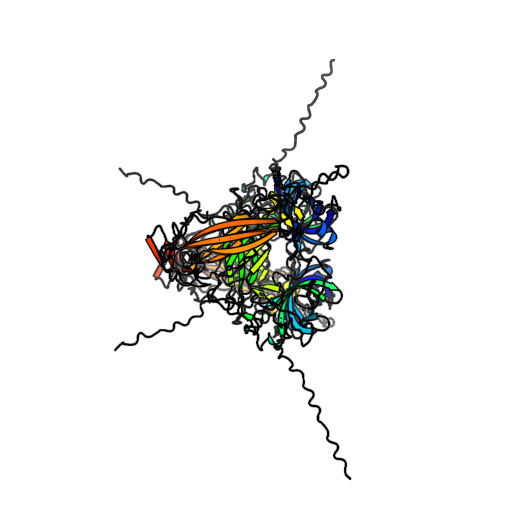B 1 414 ? 22.781 33.062 26.438 1 36.06 414 ASN B CA 1
ATOM 7808 C C . ASN B 1 414 ? 24.281 32.844 26.531 1 36.06 414 ASN B C 1
ATOM 7810 O O . ASN B 1 414 ? 24.75 31.734 26.75 1 36.06 414 ASN B O 1
ATOM 7814 N N . PRO B 1 415 ? 25.141 33.625 26 1 36.38 415 PRO B N 1
ATOM 7815 C CA . PRO B 1 415 ? 26.547 33.438 26.422 1 36.38 415 PRO B CA 1
ATOM 7816 C C . PRO B 1 415 ? 26.703 33.344 27.938 1 36.38 415 PRO B C 1
ATOM 7818 O O . PRO B 1 415 ? 25.984 34.031 28.672 1 36.38 415 PRO B O 1
ATOM 7821 N N . PRO B 1 416 ? 27.156 32.344 28.562 1 32.19 416 PRO B N 1
ATOM 7822 C CA . PRO B 1 416 ? 27.391 32.281 30.016 1 32.19 416 PRO B CA 1
ATOM 7823 C C . PRO B 1 416 ? 28.062 33.562 30.531 1 32.19 416 PRO B C 1
ATOM 7825 O O . PRO B 1 416 ? 29.016 34.062 29.938 1 32.19 416 PRO B O 1
ATOM 7828 N N . THR B 1 417 ? 27.406 34.469 31.281 1 35.25 417 THR B N 1
ATOM 7829 C CA . THR B 1 417 ? 27.922 35.625 32 1 35.25 417 THR B CA 1
ATOM 7830 C C . THR B 1 417 ? 29.016 35.188 33 1 35.25 417 THR B C 1
ATOM 7832 O O . THR B 1 417 ? 28.859 34.188 33.688 1 35.25 417 THR B O 1
ATOM 7835 N N . ASP B 1 418 ? 30.203 35.344 32.656 1 34.88 418 ASP B N 1
ATOM 7836 C CA . ASP B 1 418 ? 31.312 35.219 33.625 1 34.88 418 ASP B CA 1
ATOM 7837 C C . ASP B 1 418 ? 30.938 35.875 34.969 1 34.88 418 ASP B C 1
ATOM 7839 O O . ASP B 1 418 ? 30.5 37 35 1 34.88 418 ASP B O 1
ATOM 7843 N N . PRO B 1 419 ? 30.688 35.219 36.062 1 35.5 419 PRO B N 1
ATOM 7844 C CA . PRO B 1 419 ? 30.25 35.688 37.375 1 35.5 419 PRO B CA 1
ATOM 7845 C C . PRO B 1 419 ? 31.078 36.875 37.875 1 35.5 419 PRO B C 1
ATOM 7847 O O . PRO B 1 419 ? 30.656 37.562 38.812 1 35.5 419 PRO B O 1
ATOM 7850 N N . ASN B 1 420 ? 32.406 36.75 37.938 1 37.72 420 ASN B N 1
ATOM 7851 C CA . ASN B 1 420 ? 33.219 37.719 38.656 1 37.72 420 ASN B CA 1
ATOM 7852 C C . ASN B 1 420 ? 33.219 39.094 37.938 1 37.72 420 ASN B C 1
ATOM 7854 O O . ASN B 1 420 ? 34.031 39.938 38.25 1 37.72 420 ASN B O 1
ATOM 7858 N N . ALA B 1 421 ? 32.719 39.094 36.656 1 36.16 421 ALA B N 1
ATOM 7859 C CA . ALA B 1 421 ? 32.812 40.438 36.062 1 36.16 421 ALA B CA 1
ATOM 7860 C C . ALA B 1 421 ? 31.953 41.438 36.844 1 36.16 421 ALA B C 1
ATOM 7862 O O . ALA B 1 421 ? 30.891 41.062 37.375 1 36.16 421 ALA B O 1
ATOM 7863 N N . THR B 1 422 ? 32.625 42.375 37.656 1 37.81 422 THR B N 1
ATOM 7864 C CA . THR B 1 422 ? 31.984 43.531 38.25 1 37.81 422 THR B CA 1
ATOM 7865 C C . THR B 1 422 ? 30.766 43.938 37.438 1 37.81 422 THR B C 1
ATOM 7867 O O . THR B 1 422 ? 30.812 43.969 36.219 1 37.81 422 THR B O 1
ATOM 7870 N N . PRO B 1 423 ? 29.516 43.875 38.031 1 33.25 423 PRO B N 1
ATOM 7871 C CA . PRO B 1 423 ? 28.281 44.219 37.312 1 33.25 423 PRO B CA 1
ATOM 7872 C C . PRO B 1 423 ? 28.438 45.469 36.438 1 33.25 423 PRO B C 1
ATOM 7874 O O . PRO B 1 423 ? 28.609 46.594 36.938 1 33.25 423 PRO B O 1
ATOM 7877 N N . THR B 1 424 ? 29.531 45.594 35.625 1 35.88 424 THR B N 1
ATOM 7878 C CA . THR B 1 424 ? 29.391 46.844 34.844 1 35.88 424 THR B CA 1
ATOM 7879 C C . THR B 1 424 ? 27.922 47.094 34.5 1 35.88 424 THR B C 1
ATOM 7881 O O . THR B 1 424 ? 27.172 46.156 34.219 1 35.88 424 THR B O 1
ATOM 7884 N N . PRO B 1 425 ? 27.359 48.344 34.875 1 33.72 425 PRO B N 1
ATOM 7885 C CA . PRO B 1 425 ? 25.938 48.625 34.562 1 33.72 425 PRO B CA 1
ATOM 7886 C C . PRO B 1 425 ? 25.484 47.938 33.281 1 33.72 425 PRO B C 1
ATOM 7888 O O . PRO B 1 425 ? 26.25 47.844 32.344 1 33.72 425 PRO B O 1
ATOM 7891 N N . GLN B 1 426 ? 24.828 46.812 33.5 1 35.84 426 GLN B N 1
ATOM 7892 C CA . GLN B 1 426 ? 24.203 46.125 32.406 1 35.84 426 GLN B CA 1
ATOM 7893 C C . GLN B 1 426 ? 23.859 47.094 31.266 1 35.84 426 GLN B C 1
ATOM 7895 O O . GLN B 1 426 ? 23.219 48.125 31.484 1 35.84 426 GLN B O 1
ATOM 7900 N N . PRO B 1 427 ? 24.734 47.25 30.359 1 42 427 PRO B N 1
ATOM 7901 C CA . PRO B 1 427 ? 24.297 48.156 29.281 1 42 427 PRO B CA 1
ATOM 7902 C C . PRO B 1 427 ? 22.766 48.188 29.125 1 42 427 PRO B C 1
ATOM 7904 O O . PRO B 1 427 ? 22.109 47.188 29.422 1 42 427 PRO B O 1
ATOM 7907 N N . GLU B 1 428 ? 22.047 49.344 29.344 1 47.5 428 GLU B N 1
ATOM 7908 C CA . GLU B 1 428 ? 20.625 49.562 29.109 1 47.5 428 GLU B CA 1
ATOM 7909 C C . GLU B 1 428 ? 20.094 48.625 28.047 1 47.5 428 GLU B C 1
ATOM 7911 O O . GLU B 1 428 ? 20.766 48.344 27.047 1 47.5 428 GLU B O 1
ATOM 7916 N N . ALA B 1 429 ? 19.234 47.812 28.453 1 56.19 429 ALA B N 1
ATOM 7917 C CA . ALA B 1 429 ? 18.578 46.906 27.516 1 56.19 429 ALA B CA 1
ATOM 7918 C C . ALA B 1 429 ? 18.344 47.562 26.156 1 56.19 429 ALA B C 1
ATOM 7920 O O . ALA B 1 429 ? 17.875 48.719 26.094 1 56.19 429 ALA B O 1
ATOM 7921 N N . PRO B 1 430 ? 18.938 47.125 25.203 1 67.81 430 PRO B N 1
ATOM 7922 C CA . PRO B 1 430 ? 18.859 47.781 23.906 1 67.81 430 PRO B CA 1
ATOM 7923 C C . PRO B 1 430 ? 17.438 48.062 23.453 1 67.81 430 PRO B C 1
ATOM 7925 O O . PRO B 1 430 ? 16.516 47.312 23.812 1 67.81 430 PRO B O 1
ATOM 7928 N N . ALA B 1 431 ? 17.156 49.312 23.109 1 80.06 431 ALA B N 1
ATOM 7929 C CA . ALA B 1 431 ? 15.875 49.656 22.484 1 80.06 431 ALA B CA 1
ATOM 7930 C C . ALA B 1 431 ? 15.719 49 21.125 1 80.06 431 ALA B C 1
ATOM 7932 O O . ALA B 1 431 ? 16.703 48.812 20.406 1 80.06 431 ALA B O 1
ATOM 7933 N N . PRO B 1 432 ? 14.508 48.5 20.891 1 82.31 432 PRO B N 1
ATOM 7934 C CA . PRO B 1 432 ? 14.297 47.906 19.562 1 82.31 432 PRO B CA 1
ATOM 7935 C C . PRO B 1 432 ? 14.484 48.938 18.453 1 82.31 432 PRO B C 1
ATOM 7937 O O . PRO B 1 432 ? 14.469 50.156 18.703 1 82.31 432 PRO B O 1
ATOM 7940 N N . VAL B 1 433 ? 14.852 48.562 17.297 1 77.69 433 VAL B N 1
ATOM 7941 C CA . VAL B 1 433 ? 14.93 49.375 16.094 1 77.69 433 VAL B CA 1
ATOM 7942 C C . VAL B 1 433 ? 13.938 48.844 15.055 1 77.69 433 VAL B C 1
ATOM 7944 O O . VAL B 1 433 ? 14.109 47.75 14.516 1 77.69 433 VAL B O 1
ATOM 7947 N N . ALA B 1 434 ? 12.906 49.625 14.875 1 85 434 ALA B N 1
ATOM 7948 C CA . ALA B 1 434 ? 11.867 49.25 13.922 1 85 434 ALA B CA 1
ATOM 7949 C C . ALA B 1 434 ? 12.344 49.406 12.484 1 85 434 ALA B C 1
ATOM 7951 O O . ALA B 1 434 ? 12.977 50.406 12.148 1 85 434 ALA B O 1
ATOM 7952 N N . ALA B 1 435 ? 12.125 48.375 11.703 1 78.62 435 ALA B N 1
ATOM 7953 C CA . ALA B 1 435 ? 12.367 48.438 10.266 1 78.62 435 ALA B CA 1
ATOM 7954 C C . ALA B 1 435 ? 11.133 48 9.492 1 78.62 435 ALA B C 1
ATOM 7956 O O . ALA B 1 435 ? 10.414 47.062 9.914 1 78.62 435 ALA B O 1
ATOM 7957 N N . VAL B 1 436 ? 10.836 48.75 8.438 1 81.25 436 VAL B N 1
ATOM 7958 C CA . VAL B 1 436 ? 9.656 48.438 7.641 1 81.25 436 VAL B CA 1
ATOM 7959 C C . VAL B 1 436 ? 10.055 48.281 6.176 1 81.25 436 VAL B C 1
ATOM 7961 O O . VAL B 1 436 ? 10.984 48.938 5.703 1 81.25 436 VAL B O 1
ATOM 7964 N N . SER B 1 437 ? 9.438 47.406 5.512 1 76 437 SER B N 1
ATOM 7965 C CA . SER B 1 437 ? 9.57 47.312 4.066 1 76 437 SER B CA 1
ATOM 7966 C C . SER B 1 437 ? 8.82 48.438 3.35 1 76 437 SER B C 1
ATOM 7968 O O . SER B 1 437 ? 7.691 48.75 3.717 1 76 437 SER B O 1
ATOM 7970 N N . GLN B 1 438 ? 9.508 49 2.414 1 77.06 438 GLN B N 1
ATOM 7971 C CA . GLN B 1 438 ? 8.891 50.094 1.693 1 77.06 438 GLN B CA 1
ATOM 7972 C C . GLN B 1 438 ? 8.25 49.625 0.392 1 77.06 438 GLN B C 1
ATOM 7974 O O . GLN B 1 438 ? 8.633 48.594 -0.153 1 77.06 438 GLN B O 1
ATOM 7979 N N . PHE B 1 439 ? 7.25 50.375 -0.04 1 75.88 439 PHE B N 1
ATOM 7980 C CA . PHE B 1 439 ? 6.602 50.094 -1.319 1 75.88 439 PHE B CA 1
ATOM 7981 C C . PHE B 1 439 ? 7.156 51.031 -2.402 1 75.88 439 PHE B C 1
ATOM 7983 O O . PHE B 1 439 ? 7.238 52.25 -2.213 1 75.88 439 PHE B O 1
ATOM 7990 N N . SER B 1 440 ? 7.668 50.469 -3.457 1 73.06 440 SER B N 1
ATOM 7991 C CA . SER B 1 440 ? 8.242 51.281 -4.527 1 73.06 440 SER B CA 1
ATOM 7992 C C . SER B 1 440 ? 7.195 51.625 -5.586 1 73.06 440 SER B C 1
ATOM 7994 O O . SER B 1 440 ? 7.223 52.719 -6.172 1 73.06 440 SER B O 1
ATOM 7996 N N . ALA B 1 441 ? 6.254 50.781 -5.762 1 76.38 441 ALA B N 1
ATOM 7997 C CA . ALA B 1 441 ? 5.266 50.969 -6.816 1 76.38 441 ALA B CA 1
ATOM 7998 C C . ALA B 1 441 ? 3.953 51.5 -6.246 1 76.38 441 ALA B C 1
ATOM 8000 O O . ALA B 1 441 ? 3.621 51.25 -5.086 1 76.38 441 ALA B O 1
ATOM 8001 N N . THR B 1 442 ? 3.344 52.344 -7 1 81.88 442 THR B N 1
ATOM 8002 C CA . THR B 1 442 ? 1.994 52.781 -6.656 1 81.88 442 THR B CA 1
ATOM 8003 C C . THR B 1 442 ? 1.034 51.594 -6.625 1 81.88 442 THR B C 1
ATOM 8005 O O . THR B 1 442 ? 1.092 50.719 -7.488 1 81.88 442 THR B O 1
ATOM 8008 N N . GLN B 1 443 ? 0.239 51.594 -5.559 1 87.19 443 GLN B N 1
ATOM 8009 C CA . GLN B 1 443 ? -0.724 50.5 -5.391 1 87.19 443 GLN B CA 1
ATOM 8010 C C . GLN B 1 443 ? -2.125 50.938 -5.809 1 87.19 443 GLN B C 1
ATOM 8012 O O . GLN B 1 443 ? -2.479 52.125 -5.672 1 87.19 443 GLN B O 1
ATOM 8017 N N . ARG B 1 444 ? -2.842 49.938 -6.277 1 87.62 444 ARG B N 1
ATOM 8018 C CA . ARG B 1 444 ? -4.195 50.25 -6.723 1 87.62 444 ARG B CA 1
ATOM 8019 C C . ARG B 1 444 ? -5.168 50.25 -5.547 1 87.62 444 ARG B C 1
ATOM 8021 O O . ARG B 1 444 ? -5 49.5 -4.582 1 87.62 444 ARG B O 1
ATOM 8028 N N . VAL B 1 445 ? -6.23 51.062 -5.734 1 90.5 445 VAL B N 1
ATOM 8029 C CA . VAL B 1 445 ? -7.336 51.062 -4.781 1 90.5 445 VAL B CA 1
ATOM 8030 C C . VAL B 1 445 ? -7.891 49.656 -4.648 1 90.5 445 VAL B C 1
ATOM 8032 O O . VAL B 1 445 ? -8.008 48.906 -5.641 1 90.5 445 VAL B O 1
ATOM 8035 N N . GLY B 1 446 ? -8.109 49.219 -3.408 1 88.25 446 GLY B N 1
ATOM 8036 C CA . GLY B 1 446 ? -8.703 47.906 -3.152 1 88.25 446 GLY B CA 1
ATOM 8037 C C . GLY B 1 446 ? -7.672 46.812 -3.037 1 88.25 446 GLY B C 1
ATOM 8038 O O . GLY B 1 446 ? -8.016 45.656 -2.723 1 88.25 446 GLY B O 1
ATOM 8039 N N . ALA B 1 447 ? -6.438 47.125 -3.26 1 88.12 447 ALA B N 1
ATOM 8040 C CA . ALA B 1 447 ? -5.387 46.125 -3.186 1 88.12 447 ALA B CA 1
ATOM 8041 C C . ALA B 1 447 ? -5.102 45.719 -1.737 1 88.12 447 ALA B C 1
ATOM 8043 O O . ALA B 1 447 ? -5.09 46.594 -0.848 1 88.12 447 ALA B O 1
ATOM 8044 N N . GLN B 1 448 ? -4.973 44.531 -1.56 1 80.62 448 GLN B N 1
ATOM 8045 C CA . GLN B 1 448 ? -4.457 44.031 -0.279 1 80.62 448 GLN B CA 1
ATOM 8046 C C . GLN B 1 448 ? -2.932 44.094 -0.251 1 80.62 448 GLN B C 1
ATOM 8048 O O . GLN B 1 448 ? -2.273 43.531 -1.133 1 80.62 448 GLN B O 1
ATOM 8053 N N . ILE B 1 449 ? -2.389 44.812 0.729 1 78.25 449 ILE B N 1
ATOM 8054 C CA . ILE B 1 449 ? -0.938 44.875 0.865 1 78.25 449 ILE B CA 1
ATOM 8055 C C . ILE B 1 449 ? -0.512 44.312 2.219 1 78.25 449 ILE B C 1
ATOM 8057 O O . ILE B 1 449 ? -1.311 44.281 3.156 1 78.25 449 ILE B O 1
ATOM 8061 N N . LEU B 1 450 ? 0.627 43.844 2.23 1 75.94 450 LEU B N 1
ATOM 8062 C CA . LEU B 1 450 ? 1.252 43.375 3.467 1 75.94 450 LEU B CA 1
ATOM 8063 C C . LEU B 1 450 ? 2.229 44.438 3.996 1 75.94 450 LEU B C 1
ATOM 8065 O O . LEU B 1 450 ? 3.139 44.844 3.279 1 75.94 450 LEU B O 1
ATOM 8069 N N . LEU B 1 451 ? 1.941 44.875 5.094 1 80.5 451 LEU B N 1
ATOM 8070 C CA . LEU B 1 451 ? 2.889 45.719 5.82 1 80.5 451 LEU B CA 1
ATOM 8071 C C . LEU B 1 451 ? 3.883 44.844 6.602 1 80.5 451 LEU B C 1
ATOM 8073 O O . LEU B 1 451 ? 3.531 44.281 7.629 1 80.5 451 LEU B O 1
ATOM 8077 N N . ALA B 1 452 ? 5.074 44.812 6.051 1 77.62 452 ALA B N 1
ATOM 8078 C CA . ALA B 1 452 ? 6.078 43.938 6.68 1 77.62 452 ALA B CA 1
ATOM 8079 C C . ALA B 1 452 ? 7.043 44.781 7.531 1 77.62 452 ALA B C 1
ATOM 8081 O O . ALA B 1 452 ? 7.66 45.719 7.039 1 77.62 452 ALA B O 1
ATOM 8082 N N . GLY B 1 453 ? 7.098 44.438 8.773 1 75.88 453 GLY B N 1
ATOM 8083 C CA . GLY B 1 453 ? 7.996 45.094 9.719 1 75.88 453 GLY B CA 1
ATOM 8084 C C . GLY B 1 453 ? 8.812 44.094 10.531 1 75.88 453 GLY B C 1
ATOM 8085 O O . GLY B 1 453 ? 8.492 42.906 10.578 1 75.88 453 GLY B O 1
ATOM 8086 N N . SER B 1 454 ? 9.969 44.656 10.984 1 75.19 454 SER B N 1
ATOM 8087 C CA . SER B 1 454 ? 10.836 43.812 11.82 1 75.19 454 SER B CA 1
ATOM 8088 C C . SER B 1 454 ? 11.609 44.656 12.82 1 75.19 454 SER B C 1
ATOM 8090 O O . SER B 1 454 ? 11.602 45.906 12.734 1 75.19 454 SER B O 1
ATOM 8092 N N . ASN B 1 455 ? 12.109 44 13.883 1 74.94 455 ASN B N 1
ATOM 8093 C CA . ASN B 1 455 ? 13.117 44.562 14.758 1 74.94 455 ASN B CA 1
ATOM 8094 C C . ASN B 1 455 ? 14.531 44.219 14.305 1 74.94 455 ASN B C 1
ATOM 8096 O O . ASN B 1 455 ? 14.844 43.031 14.094 1 74.94 455 ASN B O 1
ATOM 8100 N N . THR B 1 456 ? 15.328 45.281 14.062 1 68.81 456 THR B N 1
ATOM 8101 C CA . THR B 1 456 ? 16.672 45 13.547 1 68.81 456 THR B CA 1
ATOM 8102 C C . THR B 1 456 ? 17.703 45.094 14.672 1 68.81 456 THR B C 1
ATOM 8104 O O . THR B 1 456 ? 18.891 44.844 14.445 1 68.81 456 THR B O 1
ATOM 8107 N N . ALA B 1 457 ? 17.188 45.5 15.836 1 69.94 457 ALA B N 1
ATOM 8108 C CA . ALA B 1 457 ? 18.094 45.531 16.969 1 69.94 457 ALA B CA 1
ATOM 8109 C C . ALA B 1 457 ? 18.406 44.125 17.484 1 69.94 457 ALA B C 1
ATOM 8111 O O . ALA B 1 457 ? 17.531 43.25 17.484 1 69.94 457 ALA B O 1
ATOM 8112 N N . SER B 1 458 ? 19.578 43.875 17.734 1 64.38 458 SER B N 1
ATOM 8113 C CA . SER B 1 458 ? 20.031 42.594 18.234 1 64.38 458 SER B CA 1
ATOM 8114 C C . SER B 1 458 ? 19.859 42.469 19.75 1 64.38 458 SER B C 1
ATOM 8116 O O . SER B 1 458 ? 19.75 43.5 20.438 1 64.38 458 SER B O 1
ATOM 8118 N N . GLY B 1 459 ? 19.719 41.219 20.281 1 59.28 459 GLY B N 1
ATOM 8119 C CA . GLY B 1 459 ? 19.734 41 21.719 1 59.28 459 GLY B CA 1
ATOM 8120 C C . GLY B 1 459 ? 18.375 41.125 22.375 1 59.28 459 GLY B C 1
ATOM 8121 O O . GLY B 1 459 ? 18.266 41.25 23.594 1 59.28 459 GLY B O 1
ATOM 8122 N N . ILE B 1 460 ? 17.375 41.312 21.578 1 66.25 460 ILE B N 1
ATOM 8123 C CA . ILE B 1 460 ? 16.016 41.375 22.125 1 66.25 460 ILE B CA 1
ATOM 8124 C C . ILE B 1 460 ? 15.258 40.094 21.734 1 66.25 460 ILE B C 1
ATOM 8126 O O . ILE B 1 460 ? 15.062 39.844 20.547 1 66.25 460 ILE B O 1
ATOM 8130 N N . PRO B 1 461 ? 14.859 39.25 22.688 1 63.53 461 PRO B N 1
ATOM 8131 C CA . PRO B 1 461 ? 14.055 38.094 22.328 1 63.53 461 PRO B CA 1
ATOM 8132 C C . PRO B 1 461 ? 12.742 38.469 21.641 1 63.53 461 PRO B C 1
ATOM 8134 O O . PRO B 1 461 ? 12.125 39.469 21.984 1 63.53 461 PRO B O 1
ATOM 8137 N N . SER B 1 462 ? 12.422 37.688 20.719 1 66.88 462 SER B N 1
ATOM 8138 C CA . SER B 1 462 ? 11.219 38 19.938 1 66.88 462 SER B CA 1
ATOM 8139 C C . SER B 1 462 ? 9.984 38.031 20.828 1 66.88 462 SER B C 1
ATOM 8141 O O . SER B 1 462 ? 9.062 38.812 20.578 1 66.88 462 SER B O 1
ATOM 8143 N N . GLY B 1 463 ? 10.062 37.281 21.859 1 71.44 463 GLY B N 1
ATOM 8144 C CA . GLY B 1 463 ? 8.93 37.281 22.781 1 71.44 463 GLY B CA 1
ATOM 8145 C C . GLY B 1 463 ? 8.797 38.562 23.562 1 71.44 463 GLY B C 1
ATOM 8146 O O . GLY B 1 463 ? 7.734 38.844 24.125 1 71.44 463 GLY B O 1
ATOM 8147 N N . ASP B 1 464 ? 9.766 39.375 23.594 1 75.25 464 ASP B N 1
ATOM 8148 C CA . ASP B 1 464 ? 9.719 40.625 24.328 1 75.25 464 ASP B CA 1
ATOM 8149 C C . ASP B 1 464 ? 9.352 41.781 23.406 1 75.25 464 ASP B C 1
ATOM 8151 O O . ASP B 1 464 ? 9.375 42.938 23.828 1 75.25 464 ASP B O 1
ATOM 8155 N N . LEU B 1 465 ? 9.031 41.438 22.203 1 78.44 465 LEU B N 1
ATOM 8156 C CA . LEU B 1 465 ? 8.711 42.5 21.25 1 78.44 465 LEU B CA 1
ATOM 8157 C C . LEU B 1 465 ? 7.199 42.625 21.094 1 78.44 465 LEU B C 1
ATOM 8159 O O . LEU B 1 465 ? 6.48 41.625 21.062 1 78.44 465 LEU B O 1
ATOM 8163 N N . VAL B 1 466 ? 6.727 43.844 21.109 1 83.62 466 VAL B N 1
ATOM 8164 C CA . VAL B 1 466 ? 5.34 44.156 20.797 1 83.62 466 VAL B CA 1
ATOM 8165 C C . VAL B 1 466 ? 5.285 45.031 19.531 1 83.62 466 VAL B C 1
ATOM 8167 O O . VAL B 1 466 ? 5.938 46.062 19.438 1 83.62 466 VAL B O 1
ATOM 8170 N N . PHE B 1 467 ? 4.609 44.531 18.578 1 87.06 467 PHE B N 1
ATOM 8171 C CA . PHE B 1 467 ? 4.426 45.281 17.328 1 87.06 467 PHE B CA 1
ATOM 8172 C C . PHE B 1 467 ? 3.068 45.969 17.312 1 87.06 467 PHE B C 1
ATOM 8174 O O . PHE B 1 467 ? 2.086 45.438 17.828 1 87.06 467 PHE B O 1
ATOM 8181 N N . ALA B 1 468 ? 3.045 47.188 16.766 1 90.56 468 ALA B N 1
ATOM 8182 C CA . ALA B 1 468 ? 1.788 47.906 16.578 1 90.56 468 ALA B CA 1
ATOM 8183 C C . ALA B 1 468 ? 1.805 48.719 15.289 1 90.56 468 ALA B C 1
ATOM 8185 O O . ALA B 1 468 ? 2.572 49.688 15.156 1 90.56 468 ALA B O 1
ATOM 8186 N N . TRP B 1 469 ? 0.964 48.406 14.359 1 92.56 469 TRP B N 1
ATOM 8187 C CA . TRP B 1 469 ? 0.795 49.125 13.117 1 92.56 469 TRP B CA 1
ATOM 8188 C C . TRP B 1 469 ? -0.354 50.125 13.234 1 92.56 469 TRP B C 1
ATOM 8190 O O . TRP B 1 469 ? -1.426 49.812 13.742 1 92.56 469 TRP B O 1
ATOM 8200 N N . THR B 1 470 ? -0.117 51.375 12.828 1 93.19 470 THR B N 1
ATOM 8201 C CA . THR B 1 470 ? -1.164 52.406 12.773 1 93.19 470 THR B CA 1
ATOM 8202 C C . THR B 1 470 ? -1.07 53.219 11.484 1 93.19 470 THR B C 1
ATOM 8204 O O . THR B 1 470 ? 0.012 53.344 10.914 1 93.19 470 THR B O 1
ATOM 8207 N N . LYS B 1 471 ? -2.189 53.625 10.961 1 93.38 471 LYS B N 1
ATOM 8208 C CA . LYS B 1 471 ? -2.211 54.594 9.867 1 93.38 471 LYS B CA 1
ATOM 8209 C C . LYS B 1 471 ? -2.096 56.031 10.391 1 93.38 471 LYS B C 1
ATOM 8211 O O . LYS B 1 471 ? -2.949 56.469 11.156 1 93.38 471 LYS B O 1
ATOM 8216 N N . THR B 1 472 ? -1.143 56.781 9.961 1 91.38 472 THR B N 1
ATOM 8217 C CA . THR B 1 472 ? -0.902 58.094 10.523 1 91.38 472 THR B CA 1
ATOM 8218 C C . THR B 1 472 ? -1.36 59.188 9.562 1 91.38 472 THR B C 1
ATOM 8220 O O . THR B 1 472 ? -1.676 60.312 9.984 1 91.38 472 THR B O 1
ATOM 8223 N N . ALA B 1 473 ? -1.296 58.906 8.312 1 89.69 473 ALA B N 1
ATOM 8224 C CA . ALA B 1 473 ? -1.743 59.906 7.352 1 89.69 473 ALA B CA 1
ATOM 8225 C C . ALA B 1 473 ? -2.299 59.25 6.09 1 89.69 473 ALA B C 1
ATOM 8227 O O . ALA B 1 473 ? -1.869 58.156 5.711 1 89.69 473 ALA B O 1
ATOM 8228 N N . PRO B 1 474 ? -3.234 59.875 5.367 1 89.38 474 PRO B N 1
ATOM 8229 C CA . PRO B 1 474 ? -4.09 60.969 5.816 1 89.38 474 PRO B CA 1
ATOM 8230 C C . PRO B 1 474 ? -5.133 60.531 6.84 1 89.38 474 PRO B C 1
ATOM 8232 O O . PRO B 1 474 ? -5.289 59.344 7.086 1 89.38 474 PRO B O 1
ATOM 8235 N N . ALA B 1 475 ? -5.75 61.469 7.52 1 85.31 475 ALA B N 1
ATOM 8236 C CA . ALA B 1 475 ? -6.75 61.156 8.539 1 85.31 475 ALA B CA 1
ATOM 8237 C C . ALA B 1 475 ? -7.945 60.438 7.922 1 85.31 475 ALA B C 1
ATOM 8239 O O . ALA B 1 475 ? -8.516 59.531 8.539 1 85.31 475 ALA B O 1
ATOM 8240 N N . SER B 1 476 ? -8.328 60.812 6.762 1 86.62 476 SER B N 1
ATOM 8241 C CA . SER B 1 476 ? -9.414 60.188 6.02 1 86.62 476 SER B CA 1
ATOM 8242 C C . SER B 1 476 ? -8.961 59.75 4.633 1 86.62 476 SER B C 1
ATOM 8244 O O . SER B 1 476 ? -8.125 60.406 4.012 1 86.62 476 SER B O 1
ATOM 8246 N N . PRO B 1 477 ? -9.398 58.594 4.129 1 87.81 477 PRO B N 1
ATOM 8247 C CA . PRO B 1 477 ? -10.367 57.688 4.73 1 87.81 477 PRO B CA 1
ATOM 8248 C C . PRO B 1 477 ? -9.742 56.75 5.77 1 87.81 477 PRO B C 1
ATOM 8250 O O . PRO B 1 477 ? -8.516 56.594 5.801 1 87.81 477 PRO B O 1
ATOM 8253 N N . ALA B 1 478 ? -10.625 56.125 6.582 1 84.75 478 ALA B N 1
ATOM 8254 C CA . ALA B 1 478 ? -10.172 55.125 7.574 1 84.75 478 ALA B CA 1
ATOM 8255 C C . ALA B 1 478 ? -9.773 53.812 6.906 1 84.75 478 ALA B C 1
ATOM 8257 O O . ALA B 1 478 ? -10.281 53.469 5.836 1 84.75 478 ALA B O 1
ATOM 8258 N N . VAL B 1 479 ? -8.766 53.25 7.441 1 86.5 479 VAL B N 1
ATOM 8259 C CA . VAL B 1 479 ? -8.281 51.938 6.953 1 86.5 479 VAL B CA 1
ATOM 8260 C C . VAL B 1 479 ? -8.266 50.938 8.094 1 86.5 479 VAL B C 1
ATOM 8262 O O . VAL B 1 479 ? -7.887 51.25 9.219 1 86.5 479 VAL B O 1
ATOM 8265 N N . THR B 1 480 ? -8.82 49.781 7.84 1 81.06 480 THR B N 1
ATOM 8266 C CA . THR B 1 480 ? -8.727 48.688 8.812 1 81.06 480 THR B CA 1
ATOM 8267 C C . THR B 1 480 ? -7.445 47.906 8.609 1 81.06 480 THR B C 1
ATOM 8269 O O . THR B 1 480 ? -7.176 47.438 7.504 1 81.06 480 THR B O 1
ATOM 8272 N N . ILE B 1 481 ? -6.578 47.781 9.625 1 84 481 ILE B N 1
ATOM 8273 C CA . ILE B 1 481 ? -5.355 47 9.586 1 84 481 ILE B CA 1
ATOM 8274 C C . ILE B 1 481 ? -5.582 45.656 10.289 1 84 481 ILE B C 1
ATOM 8276 O O . ILE B 1 481 ? -5.844 45.625 11.492 1 84 481 ILE B O 1
ATOM 8280 N N . GLN B 1 482 ? -5.543 44.656 9.461 1 76.56 482 GLN B N 1
ATOM 8281 C CA . GLN B 1 482 ? -5.652 43.312 10.039 1 76.56 482 GLN B CA 1
ATOM 8282 C C . GLN B 1 482 ? -4.312 42.844 10.602 1 76.56 482 GLN B C 1
ATOM 8284 O O . GLN B 1 482 ? -3.266 43.062 9.984 1 76.56 482 GLN B O 1
ATOM 8289 N N . ASN B 1 483 ? -4.254 42.312 11.781 1 75.88 483 ASN B N 1
ATOM 8290 C CA . ASN B 1 483 ? -3.061 41.844 12.469 1 75.88 483 ASN B CA 1
ATOM 8291 C C . ASN B 1 483 ? -2.092 42.969 12.766 1 75.88 483 ASN B C 1
ATOM 8293 O O . ASN B 1 483 ? -0.889 42.844 12.523 1 75.88 483 ASN B O 1
ATOM 8297 N N . ALA B 1 484 ? -2.646 43.938 13.281 1 85.38 484 ALA B N 1
ATOM 8298 C CA . ALA B 1 484 ? -1.873 45.156 13.523 1 85.38 484 ALA B CA 1
ATOM 8299 C C . ALA B 1 484 ? -0.811 44.938 14.594 1 85.38 484 ALA B C 1
ATOM 8301 O O . ALA B 1 484 ? 0.162 45.688 14.688 1 85.38 484 ALA B O 1
ATOM 8302 N N . GLY B 1 485 ? -0.967 43.875 15.289 1 82.31 485 GLY B N 1
ATOM 8303 C CA . GLY B 1 485 ? -0.025 43.594 16.359 1 82.31 485 GLY B CA 1
ATOM 8304 C C . GLY B 1 485 ? 1.056 42.594 15.938 1 82.31 485 GLY B C 1
ATOM 8305 O O . GLY B 1 485 ? 1.857 42.156 16.766 1 82.31 485 GLY B O 1
ATOM 8306 N N . GLN B 1 486 ? 1.054 42.312 14.719 1 75.25 486 GLN B N 1
ATOM 8307 C CA . GLN B 1 486 ? 2.031 41.375 14.203 1 75.25 486 GLN B CA 1
ATOM 8308 C C . GLN B 1 486 ? 3.084 42.062 13.344 1 75.25 486 GLN B C 1
ATOM 8310 O O . GLN B 1 486 ? 2.865 43.188 12.875 1 75.25 486 GLN B O 1
ATOM 8315 N N . PRO B 1 487 ? 4.27 41.375 13.25 1 74.06 487 PRO B N 1
ATOM 8316 C CA . PRO B 1 487 ? 5.293 41.969 12.398 1 74.06 487 PRO B CA 1
ATOM 8317 C C . PRO B 1 487 ? 4.789 42.25 10.984 1 74.06 487 PRO B C 1
ATOM 8319 O O . PRO B 1 487 ? 5.137 43.281 10.391 1 74.06 487 PRO B O 1
ATOM 8322 N N . THR B 1 488 ? 3.988 41.406 10.562 1 76.25 488 THR B N 1
ATOM 8323 C CA . THR B 1 488 ? 3.357 41.594 9.258 1 76.25 488 THR B CA 1
ATOM 8324 C C . THR B 1 488 ? 1.852 41.781 9.406 1 76.25 488 THR B C 1
ATOM 8326 O O . THR B 1 488 ? 1.171 40.969 10.016 1 76.25 488 THR B O 1
ATOM 8329 N N . ALA B 1 489 ? 1.38 42.906 8.938 1 79.75 489 ALA B N 1
ATOM 8330 C CA . ALA B 1 489 ? -0.044 43.25 8.961 1 79.75 489 ALA B CA 1
ATOM 8331 C C . ALA B 1 489 ? -0.611 43.312 7.547 1 79.75 489 ALA B C 1
ATOM 8333 O O . ALA B 1 489 ? 0.142 43.406 6.574 1 79.75 489 ALA B O 1
ATOM 8334 N N . THR B 1 490 ? -1.855 43.188 7.484 1 82 490 THR B N 1
ATOM 8335 C CA . THR B 1 490 ? -2.537 43.25 6.195 1 82 490 THR B CA 1
ATOM 8336 C C . THR B 1 490 ? -3.51 44.406 6.129 1 82 490 THR B C 1
ATOM 8338 O O . THR B 1 490 ? -4.207 44.688 7.105 1 82 490 THR B O 1
ATOM 8341 N N . VAL B 1 491 ? -3.48 45.062 4.965 1 86.44 491 VAL B N 1
ATOM 8342 C CA . VAL B 1 491 ? -4.379 46.188 4.754 1 86.44 491 VAL B CA 1
ATOM 8343 C C . VAL B 1 491 ? -5 46.094 3.361 1 86.44 491 VAL B C 1
ATOM 8345 O O . VAL B 1 491 ? -4.324 45.75 2.393 1 86.44 491 VAL B O 1
ATOM 8348 N N . VAL B 1 492 ? -6.254 46.375 3.346 1 85.25 492 VAL B N 1
ATOM 8349 C CA . VAL B 1 492 ? -6.895 46.625 2.061 1 85.25 492 VAL B CA 1
ATOM 8350 C C . VAL B 1 492 ? -7.004 48.125 1.836 1 85.25 492 VAL B C 1
ATOM 8352 O O . VAL B 1 492 ? -7.621 48.844 2.635 1 85.25 492 VAL B O 1
ATOM 8355 N N . LEU B 1 493 ? -6.465 48.594 0.782 1 88.75 493 LEU B N 1
ATOM 8356 C CA . LEU B 1 493 ? -6.363 50.031 0.55 1 88.75 493 LEU B CA 1
ATOM 8357 C C . LEU B 1 493 ? -7.723 50.625 0.2 1 88.75 493 LEU B C 1
ATOM 8359 O O . LEU B 1 493 ? -8.484 50.031 -0.573 1 88.75 493 LEU B O 1
ATOM 8363 N N . PRO B 1 494 ? -8.047 51.688 0.841 1 88.94 494 PRO B N 1
ATOM 8364 C CA . PRO B 1 494 ? -9.367 52.312 0.639 1 88.94 494 PRO B CA 1
ATOM 8365 C C . PRO B 1 494 ? -9.492 53 -0.717 1 88.94 494 PRO B C 1
ATOM 8367 O O . PRO B 1 494 ? -8.492 53.219 -1.396 1 88.94 494 PRO B O 1
ATOM 8370 N N . ALA B 1 495 ? -10.719 53.281 -1.083 1 88 495 ALA B N 1
ATOM 8371 C CA . ALA B 1 495 ? -10.992 54.031 -2.309 1 88 495 ALA B CA 1
ATOM 8372 C C . ALA B 1 495 ? -10.562 55.5 -2.174 1 88 495 ALA B C 1
ATOM 8374 O O . ALA B 1 495 ? -10.773 56.125 -1.132 1 88 495 ALA B O 1
ATOM 8375 N N . VAL B 1 496 ? -9.852 55.969 -3.178 1 89.44 496 VAL B N 1
ATOM 8376 C CA . VAL B 1 496 ? -9.477 57.375 -3.238 1 89.44 496 VAL B CA 1
ATOM 8377 C C . VAL B 1 496 ? -9.781 57.938 -4.625 1 89.44 496 VAL B C 1
ATOM 8379 O O . VAL B 1 496 ? -9.773 57.219 -5.613 1 89.44 496 VAL B O 1
ATOM 8382 N N . ASN B 1 497 ? -10.148 59.219 -4.727 1 84 497 ASN B N 1
ATOM 8383 C CA . ASN B 1 497 ? -10.453 59.875 -6 1 84 497 ASN B CA 1
ATOM 8384 C C . ASN B 1 497 ? -9.188 60.344 -6.707 1 84 497 ASN B C 1
ATOM 8386 O O . ASN B 1 497 ? -9.094 60.281 -7.934 1 84 497 ASN B O 1
ATOM 8390 N N . ALA B 1 498 ? -8.211 60.875 -5.969 1 85.38 498 ALA B N 1
ATOM 8391 C CA . ALA B 1 498 ? -6.906 61.281 -6.477 1 85.38 498 ALA B CA 1
ATOM 8392 C C . ALA B 1 498 ? -5.789 60.469 -5.816 1 85.38 498 ALA B C 1
ATOM 8394 O O . ALA B 1 498 ? -5.973 59.906 -4.734 1 85.38 498 ALA B O 1
ATOM 8395 N N . GLU B 1 499 ? -4.715 60.281 -6.625 1 88.19 499 GLU B N 1
ATOM 8396 C CA . GLU B 1 499 ? -3.568 59.594 -6.051 1 88.19 499 GLU B CA 1
ATOM 8397 C C . GLU B 1 499 ? -3.236 60.125 -4.66 1 88.19 499 GLU B C 1
ATOM 8399 O O . GLU B 1 499 ? -3.082 61.344 -4.48 1 88.19 499 GLU B O 1
ATOM 8404 N N . THR B 1 500 ? -3.275 59.281 -3.695 1 90.94 500 THR B N 1
ATOM 8405 C CA . THR B 1 500 ? -3.098 59.656 -2.293 1 90.94 500 THR B CA 1
ATOM 8406 C C . THR B 1 500 ? -2.004 58.812 -1.652 1 90.94 500 THR B C 1
ATOM 8408 O O . THR B 1 500 ? -1.917 57.594 -1.906 1 90.94 500 THR B O 1
ATOM 8411 N N . THR B 1 501 ? -1.124 59.438 -0.983 1 90.75 501 THR B N 1
ATOM 8412 C CA . THR B 1 501 ? -0.081 58.719 -0.255 1 90.75 501 THR B CA 1
ATOM 8413 C C . THR B 1 501 ? -0.525 58.406 1.175 1 90.75 501 THR B C 1
ATOM 8415 O O . THR B 1 501 ? -0.922 59.312 1.908 1 90.75 501 THR B O 1
ATOM 8418 N N . PHE B 1 502 ? -0.547 57.156 1.536 1 91.94 502 PHE B N 1
ATOM 8419 C CA . PHE B 1 502 ? -0.854 56.719 2.891 1 91.94 502 PHE B CA 1
ATOM 8420 C C . PHE B 1 502 ? 0.424 56.438 3.67 1 91.94 502 PHE B C 1
ATOM 8422 O O . PHE B 1 502 ? 1.387 55.906 3.119 1 91.94 502 PHE B O 1
ATOM 8429 N N . GLU B 1 503 ? 0.447 56.781 4.875 1 90.69 503 GLU B N 1
ATOM 8430 C CA . GLU B 1 503 ? 1.57 56.531 5.77 1 90.69 503 GLU B CA 1
ATOM 8431 C C . GLU B 1 503 ? 1.161 55.594 6.902 1 90.69 503 GLU B C 1
ATOM 8433 O O . GLU B 1 503 ? 0.216 55.875 7.641 1 90.69 503 GLU B O 1
ATOM 8438 N N . PHE B 1 504 ? 1.794 54.5 7 1 91.81 504 PHE B N 1
ATOM 8439 C CA . PHE B 1 504 ? 1.637 53.531 8.086 1 91.81 504 PHE B CA 1
ATOM 8440 C C . PHE B 1 504 ? 2.871 53.531 8.984 1 91.81 504 PHE B C 1
ATOM 8442 O O . PHE B 1 504 ? 4 53.5 8.492 1 91.81 504 PHE B O 1
ATOM 8449 N N . THR B 1 505 ? 2.623 53.625 10.242 1 92.31 505 THR B N 1
ATOM 8450 C CA . THR B 1 505 ? 3.725 53.656 11.195 1 92.31 505 THR B CA 1
ATOM 8451 C C . THR B 1 505 ? 3.752 52.375 12.023 1 92.31 505 THR B C 1
ATOM 8453 O O . THR B 1 505 ? 2.717 51.938 12.531 1 92.31 505 THR B O 1
ATOM 8456 N N . LEU B 1 506 ? 4.887 51.75 12.016 1 91.38 506 LEU B N 1
ATOM 8457 C CA . LEU B 1 506 ? 5.145 50.625 12.914 1 91.38 506 LEU B CA 1
ATOM 8458 C C . LEU B 1 506 ? 5.832 51.094 14.188 1 91.38 506 LEU B C 1
ATOM 8460 O O . LEU B 1 506 ? 6.855 51.781 14.133 1 91.38 506 LEU B O 1
ATOM 8464 N N . THR B 1 507 ? 5.25 50.781 15.297 1 92.38 507 THR B N 1
ATOM 8465 C CA . THR B 1 507 ? 5.887 50.938 16.594 1 92.38 507 THR B CA 1
ATOM 8466 C C . THR B 1 507 ? 6.301 49.594 17.188 1 92.38 507 THR B C 1
ATOM 8468 O O . THR B 1 507 ? 5.469 48.719 17.359 1 92.38 507 THR B O 1
ATOM 8471 N N . VAL B 1 508 ? 7.586 49.438 17.375 1 86.94 508 VAL B N 1
ATOM 8472 C CA . VAL B 1 508 ? 8.109 48.25 18.047 1 86.94 508 VAL B CA 1
ATOM 8473 C C . VAL B 1 508 ? 8.578 48.656 19.453 1 86.94 508 VAL B C 1
ATOM 8475 O O . VAL B 1 508 ? 9.398 49.562 19.625 1 86.94 508 VAL B O 1
ATOM 8478 N N . SER B 1 509 ? 8.016 47.969 20.453 1 90.69 509 SER B N 1
ATOM 8479 C CA . SER B 1 509 ? 8.367 48.219 21.844 1 90.69 509 SER B CA 1
ATOM 8480 C C . SER B 1 509 ? 8.711 46.938 22.578 1 90.69 509 SER B C 1
ATOM 8482 O O . SER B 1 509 ? 8.445 45.844 22.078 1 90.69 509 SER B O 1
ATOM 8484 N N . ARG B 1 510 ? 9.312 47.062 23.656 1 84.31 510 ARG B N 1
ATOM 8485 C CA . ARG B 1 510 ? 9.586 45.906 24.516 1 84.31 510 ARG B CA 1
ATOM 8486 C C . ARG B 1 510 ? 8.406 45.656 25.453 1 84.31 510 ARG B C 1
ATOM 8488 O O . ARG B 1 510 ? 7.805 46.562 26 1 84.31 510 ARG B O 1
ATOM 8495 N N . LYS B 1 511 ? 8.102 44.438 25.578 1 83.38 511 LYS B N 1
ATOM 8496 C CA . LYS B 1 511 ? 7.047 44.031 26.516 1 83.38 511 LYS B CA 1
ATOM 8497 C C . LYS B 1 511 ? 7.449 44.344 27.953 1 83.38 511 LYS B C 1
ATOM 8499 O O . LYS B 1 511 ? 6.629 44.812 28.734 1 83.38 511 LYS B O 1
ATOM 8504 N N . SER B 1 512 ? 8.656 44.156 28.297 1 80.5 512 SER B N 1
ATOM 8505 C CA . SER B 1 512 ? 9.18 44.344 29.641 1 80.5 512 SER B CA 1
ATOM 8506 C C . SER B 1 512 ? 9.336 45.812 29.984 1 80.5 512 SER B C 1
ATOM 8508 O O . SER B 1 512 ? 9.258 46.188 31.156 1 80.5 512 SER B O 1
ATOM 8510 N N . ASP B 1 513 ? 9.625 46.75 28.984 1 83.44 513 ASP B N 1
ATOM 8511 C CA . ASP B 1 513 ? 9.805 48.188 29.188 1 83.44 513 ASP B CA 1
ATOM 8512 C C . ASP B 1 513 ? 9.273 48.969 28 1 83.44 513 ASP B C 1
ATOM 8514 O O . ASP B 1 513 ? 10.031 49.312 27.078 1 83.44 513 ASP B O 1
ATOM 8518 N N . PRO B 1 514 ? 8.062 49.312 28.047 1 84.38 514 PRO B N 1
ATOM 8519 C CA . PRO B 1 514 ? 7.438 49.969 26.891 1 84.38 514 PRO B CA 1
ATOM 8520 C C . PRO B 1 514 ? 8.055 51.312 26.578 1 84.38 514 PRO B C 1
ATOM 8522 O O . PRO B 1 514 ? 7.859 51.844 25.469 1 84.38 514 PRO B O 1
ATOM 8525 N N . SER B 1 515 ? 8.812 51.875 27.484 1 87.75 515 SER B N 1
ATOM 8526 C CA . SER B 1 515 ? 9.453 53.156 27.234 1 87.75 515 SER B CA 1
ATOM 8527 C C . SER B 1 515 ? 10.555 53.031 26.188 1 87.75 515 SER B C 1
ATOM 8529 O O . SER B 1 515 ? 10.938 54.031 25.562 1 87.75 515 SER B O 1
ATOM 8531 N N . LYS B 1 516 ? 11.031 51.844 26 1 87.12 516 LYS B N 1
ATOM 8532 C CA . LYS B 1 516 ? 11.992 51.562 24.938 1 87.12 516 LYS B CA 1
ATOM 8533 C C . LYS B 1 516 ? 11.281 51.156 23.656 1 87.12 516 LYS B C 1
ATOM 8535 O O . LYS B 1 516 ? 10.797 50 23.531 1 87.12 516 LYS B O 1
ATOM 8540 N N . ASN B 1 517 ? 11.039 52.125 22.766 1 89.38 517 ASN B N 1
ATOM 8541 C CA . ASN B 1 517 ? 10.336 51.875 21.516 1 89.38 517 ASN B CA 1
ATOM 8542 C C . ASN B 1 517 ? 11 52.562 20.344 1 89.38 517 ASN B C 1
ATOM 8544 O O . ASN B 1 517 ? 11.859 53.438 20.531 1 89.38 517 ASN B O 1
ATOM 8548 N N . SER B 1 518 ? 10.812 52.125 19.234 1 87.38 518 SER B N 1
ATOM 8549 C CA . SER B 1 518 ? 11.258 52.656 17.969 1 87.38 518 SER B CA 1
ATOM 8550 C C . SER B 1 518 ? 10.148 52.625 16.922 1 87.38 518 SER B C 1
ATOM 8552 O O . SER B 1 518 ? 9.242 51.812 17 1 87.38 518 SER B O 1
ATOM 8554 N N . THR B 1 519 ? 10.141 53.688 16.109 1 91.62 519 THR B N 1
ATOM 8555 C CA . THR B 1 519 ? 9.109 53.75 15.07 1 91.62 519 THR B CA 1
ATOM 8556 C C . THR B 1 519 ? 9.742 53.75 13.68 1 91.62 519 THR B C 1
ATOM 8558 O O . THR B 1 519 ? 10.883 54.188 13.523 1 91.62 519 THR B O 1
ATOM 8561 N N . ALA B 1 520 ? 9.07 53.188 12.75 1 84.5 520 ALA B N 1
ATOM 8562 C CA . ALA B 1 520 ? 9.398 53.25 11.328 1 84.5 520 ALA B CA 1
ATOM 8563 C C . ALA B 1 520 ? 8.141 53.438 10.484 1 84.5 520 ALA B C 1
ATOM 8565 O O . ALA B 1 520 ? 7.055 53 10.859 1 84.5 520 ALA B O 1
ATOM 8566 N N . LYS B 1 521 ? 8.281 54.188 9.398 1 87.31 521 LYS B N 1
ATOM 8567 C CA . LYS B 1 521 ? 7.129 54.531 8.57 1 87.31 521 LYS B CA 1
ATOM 8568 C C . LYS B 1 521 ? 7.207 53.812 7.215 1 87.31 521 LYS B C 1
ATOM 8570 O O . LYS B 1 521 ? 8.281 53.719 6.617 1 87.31 521 LYS B O 1
ATOM 8575 N N . ALA B 1 522 ? 6.098 53.312 6.785 1 87.12 522 ALA B N 1
ATOM 8576 C CA . ALA B 1 522 ? 5.906 52.812 5.426 1 87.12 522 ALA B CA 1
ATOM 8577 C C . ALA B 1 522 ? 4.969 53.719 4.633 1 87.12 522 ALA B C 1
ATOM 8579 O O . ALA B 1 522 ? 3.863 54.031 5.086 1 87.12 522 ALA B O 1
ATOM 8580 N N . THR B 1 523 ? 5.434 54.156 3.535 1 87.38 523 THR B N 1
ATOM 8581 C CA . THR B 1 523 ? 4.633 55.031 2.678 1 87.38 523 THR B CA 1
ATOM 8582 C C . THR B 1 523 ? 4.113 54.25 1.466 1 87.38 523 THR B C 1
ATOM 8584 O O . THR B 1 523 ? 4.879 53.562 0.787 1 87.38 523 THR B O 1
ATOM 8587 N N . VAL B 1 524 ? 2.795 54.375 1.258 1 88.88 524 VAL B N 1
ATOM 8588 C CA . VAL B 1 524 ? 2.16 53.688 0.144 1 88.88 524 VAL B CA 1
ATOM 8589 C C . VAL B 1 524 ? 1.385 54.688 -0.713 1 88.88 524 VAL B C 1
ATOM 8591 O O . VAL B 1 524 ? 0.456 55.344 -0.231 1 88.88 524 VAL B O 1
ATOM 8594 N N . LYS B 1 525 ? 1.845 54.781 -1.91 1 87.88 525 LYS B N 1
ATOM 8595 C CA . LYS B 1 525 ? 1.075 55.562 -2.871 1 87.88 525 LYS B CA 1
ATOM 8596 C C . LYS B 1 525 ? -0.071 54.75 -3.457 1 87.88 525 LYS B C 1
ATOM 8598 O O . LYS B 1 525 ? 0.134 53.625 -3.916 1 87.88 525 LYS B O 1
ATOM 8603 N N . VAL B 1 526 ? -1.28 55.344 -3.367 1 91.25 526 VAL B N 1
ATOM 8604 C CA . VAL B 1 526 ? -2.471 54.625 -3.82 1 91.25 526 VAL B CA 1
ATOM 8605 C C . VAL B 1 526 ? -3.145 55.406 -4.945 1 91.25 526 VAL B C 1
ATOM 8607 O O . VAL B 1 526 ? -3.336 56.625 -4.836 1 91.25 526 VAL B O 1
ATOM 8610 N N . SER B 1 527 ? -3.432 54.719 -6.012 1 89.94 527 SER B N 1
ATOM 8611 C CA . SER B 1 527 ? -4.094 55.344 -7.156 1 89.94 527 SER B CA 1
ATOM 8612 C C . SER B 1 527 ? -5.211 54.438 -7.695 1 89.94 527 SER B C 1
ATOM 8614 O O . SER B 1 527 ? -5.168 53.219 -7.535 1 89.94 527 SER B O 1
ATOM 8616 N N . ARG B 1 528 ? -6.207 55.094 -8.266 1 88.25 528 ARG B N 1
ATOM 8617 C CA . ARG B 1 528 ? -7.332 54.375 -8.852 1 88.25 528 ARG B CA 1
ATOM 8618 C C . ARG B 1 528 ? -6.934 53.719 -10.164 1 88.25 528 ARG B C 1
ATOM 8620 O O . ARG B 1 528 ? -7.562 52.75 -10.602 1 88.25 528 ARG B O 1
ATOM 8627 N N . THR B 1 529 ? -5.898 54.188 -10.781 1 86 529 THR B N 1
ATOM 8628 C CA . THR B 1 529 ? -5.609 53.75 -12.141 1 86 529 THR B CA 1
ATOM 8629 C C . THR B 1 529 ? -4.363 52.875 -12.18 1 86 529 THR B C 1
ATOM 8631 O O . THR B 1 529 ? -3.953 52.406 -13.25 1 86 529 THR B O 1
ATOM 8634 N N . ALA B 1 530 ? -3.711 52.625 -11.008 1 86.19 530 ALA B N 1
ATOM 8635 C CA . ALA B 1 530 ? -2.564 51.719 -10.992 1 86.19 530 ALA B CA 1
ATOM 8636 C C . ALA B 1 530 ? -2.98 50.312 -11.375 1 86.19 530 ALA B C 1
ATOM 8638 O O . ALA B 1 530 ? -4.137 49.938 -11.195 1 86.19 530 ALA B O 1
ATOM 8639 N N . ASP B 1 531 ? -2.016 49.562 -11.945 1 85.81 531 ASP B N 1
ATOM 8640 C CA . ASP B 1 531 ? -2.271 48.156 -12.258 1 85.81 531 ASP B CA 1
ATOM 8641 C C . ASP B 1 531 ? -2.355 47.312 -10.984 1 85.81 531 ASP B C 1
ATOM 8643 O O . ASP B 1 531 ? -1.663 47.594 -10 1 85.81 531 ASP B O 1
ATOM 8647 N N . ASP B 1 532 ? -3.322 46.406 -10.977 1 90.75 532 ASP B N 1
ATOM 8648 C CA . ASP B 1 532 ? -3.297 45.438 -9.891 1 90.75 532 ASP B CA 1
ATOM 8649 C C . ASP B 1 532 ? -2.115 44.469 -10.039 1 90.75 532 ASP B C 1
ATOM 8651 O O . ASP B 1 532 ? -1.416 44.5 -11.055 1 90.75 532 ASP B O 1
ATOM 8655 N N . ILE B 1 533 ? -1.762 43.812 -8.938 1 80.69 533 ILE B N 1
ATOM 8656 C CA . ILE B 1 533 ? -0.736 42.781 -8.969 1 80.69 533 ILE B CA 1
ATOM 8657 C C . ILE B 1 533 ? -1.393 41.406 -9.117 1 80.69 533 ILE B C 1
ATOM 8659 O O . ILE B 1 533 ? -2.199 41 -8.281 1 80.69 533 ILE B O 1
ATOM 8663 N N . VAL B 1 534 ? -1.074 40.781 -10.188 1 85.81 534 VAL B N 1
ATOM 8664 C CA . VAL B 1 534 ? -1.628 39.469 -10.469 1 85.81 534 VAL B CA 1
ATOM 8665 C C . VAL B 1 534 ? -0.563 38.406 -10.242 1 85.81 534 VAL B C 1
ATOM 8667 O O . VAL B 1 534 ? 0.587 38.562 -10.656 1 85.81 534 VAL B O 1
ATOM 8670 N N . THR B 1 535 ? -0.951 37.469 -9.516 1 79.12 535 THR B N 1
ATOM 8671 C CA . THR B 1 535 ? -0.072 36.312 -9.281 1 79.12 535 THR B CA 1
ATOM 8672 C C . THR B 1 535 ? -0.671 35.031 -9.859 1 79.12 535 THR B C 1
ATOM 8674 O O . THR B 1 535 ? -1.866 34.781 -9.703 1 79.12 535 THR B O 1
ATOM 8677 N N . LEU B 1 536 ? 0.195 34.312 -10.602 1 79.19 536 LEU B N 1
ATOM 8678 C CA . LEU B 1 536 ? -0.164 32.969 -11.016 1 79.19 536 LEU B CA 1
ATOM 8679 C C . LEU B 1 536 ? 0.141 31.953 -9.906 1 79.19 536 LEU B C 1
ATOM 8681 O O . LEU B 1 536 ? 1.307 31.672 -9.617 1 79.19 536 LEU B O 1
ATOM 8685 N N . ASP B 1 537 ? -0.966 31.562 -9.422 1 69.25 537 ASP B N 1
ATOM 8686 C CA . ASP B 1 537 ? -0.817 30.75 -8.211 1 69.25 537 ASP B CA 1
ATOM 8687 C C . ASP B 1 537 ? -0.414 29.312 -8.555 1 69.25 537 ASP B C 1
ATOM 8689 O O . ASP B 1 537 ? 0.483 28.75 -7.926 1 69.25 537 ASP B O 1
ATOM 8693 N N . THR B 1 538 ? -1.22 28.797 -9.375 1 69 538 THR B N 1
ATOM 8694 C CA . THR B 1 538 ? -0.927 27.422 -9.758 1 69 538 THR B CA 1
ATOM 8695 C C . THR B 1 538 ? -1.133 27.219 -11.258 1 69 538 THR B C 1
ATOM 8697 O O . THR B 1 538 ? -2.043 27.797 -11.844 1 69 538 THR B O 1
ATOM 8700 N N . TYR B 1 539 ? -0.166 26.469 -11.891 1 77.38 539 TYR B N 1
ATOM 8701 C CA . TYR B 1 539 ? -0.282 25.969 -13.25 1 77.38 539 TYR B CA 1
ATOM 8702 C C . TYR B 1 539 ? 0.019 24.484 -13.312 1 77.38 539 TYR B C 1
ATOM 8704 O O . TYR B 1 539 ? 1.105 24.047 -12.922 1 77.38 539 TYR B O 1
ATOM 8712 N N . THR B 1 540 ? -1.022 23.781 -13.617 1 65.75 540 THR B N 1
ATOM 8713 C CA . THR B 1 540 ? -0.811 22.359 -13.859 1 65.75 540 THR B CA 1
ATOM 8714 C C . THR B 1 540 ? -1.343 21.953 -15.234 1 65.75 540 THR B C 1
ATOM 8716 O O . THR B 1 540 ? -2.412 22.406 -15.648 1 65.75 540 THR B O 1
ATOM 8719 N N . TRP B 1 541 ? -0.519 21.266 -15.961 1 69.12 541 TRP B N 1
ATOM 8720 C CA . TRP B 1 541 ? -0.961 20.609 -17.188 1 69.12 541 TRP B CA 1
ATOM 8721 C C . TRP B 1 541 ? -0.71 19.109 -17.125 1 69.12 541 TRP B C 1
ATOM 8723 O O . TRP B 1 541 ? 0.361 18.672 -16.703 1 69.12 541 TRP B O 1
ATOM 8733 N N . GLU B 1 542 ? -1.727 18.375 -17.406 1 60.62 542 GLU B N 1
ATOM 8734 C CA . GLU B 1 542 ? -1.635 16.922 -17.453 1 60.62 542 GLU B CA 1
ATOM 8735 C C . GLU B 1 542 ? -2.059 16.391 -18.812 1 60.62 542 GLU B C 1
ATOM 8737 O O . GLU B 1 542 ? -2.953 16.938 -19.453 1 60.62 542 GLU B O 1
ATOM 8742 N N . SER B 1 543 ? -1.366 15.359 -19.297 1 62.34 543 SER B N 1
ATOM 8743 C CA . SER B 1 543 ? -1.665 14.781 -20.609 1 62.34 543 SER B CA 1
ATOM 8744 C C . SER B 1 543 ? -2.965 13.984 -20.578 1 62.34 543 SER B C 1
ATOM 8746 O O . SER B 1 543 ? -3.475 13.578 -21.625 1 62.34 543 SER B O 1
ATOM 8748 N N . ARG B 1 544 ? -3.553 13.977 -19.609 1 51.91 544 ARG B N 1
ATOM 8749 C CA . ARG B 1 544 ? -4.82 13.258 -19.547 1 51.91 544 ARG B CA 1
ATOM 8750 C C . ARG B 1 544 ? -5.941 14.055 -20.203 1 51.91 544 ARG B C 1
ATOM 8752 O O . ARG B 1 544 ? -5.957 15.289 -20.141 1 51.91 544 ARG B O 1
ATOM 8759 N N . GLN B 1 545 ? -6.883 13.453 -20.781 1 52.72 545 GLN B N 1
ATOM 8760 C CA . GLN B 1 545 ? -8.039 14.055 -21.453 1 52.72 545 GLN B CA 1
ATOM 8761 C C . GLN B 1 545 ? -7.598 15.023 -22.547 1 52.72 545 GLN B C 1
ATOM 8763 O O . GLN B 1 545 ? -8.102 16.141 -22.625 1 52.72 545 GLN B O 1
ATOM 8768 N N . SER B 1 546 ? -6.676 14.562 -23.344 1 57.69 546 SER B N 1
ATOM 8769 C CA . SER B 1 546 ? -6.102 15.305 -24.469 1 57.69 546 SER B CA 1
ATOM 8770 C C . SER B 1 546 ? -5.461 16.609 -24 1 57.69 546 SER B C 1
ATOM 8772 O O . SER B 1 546 ? -5.438 17.594 -24.719 1 57.69 546 SER B O 1
ATOM 8774 N N . GLY B 1 547 ? -5.047 16.484 -22.656 1 63.25 547 GLY B N 1
ATOM 8775 C CA . GLY B 1 547 ? -4.41 17.641 -22.047 1 63.25 547 GLY B CA 1
ATOM 8776 C C . GLY B 1 547 ? -5.348 18.438 -21.141 1 63.25 547 GLY B C 1
ATOM 8777 O O . GLY B 1 547 ? -6.352 18.969 -21.609 1 63.25 547 GLY B O 1
ATOM 8778 N N . THR B 1 548 ? -5.105 18.297 -19.953 1 68.5 548 THR B N 1
ATOM 8779 C CA . THR B 1 548 ? -5.906 19.047 -19 1 68.5 548 THR B CA 1
ATOM 8780 C C . THR B 1 548 ? -5.066 20.141 -18.328 1 68.5 548 THR B C 1
ATOM 8782 O O . THR B 1 548 ? -3.969 19.859 -17.844 1 68.5 548 THR B O 1
ATOM 8785 N N . ILE B 1 549 ? -5.602 21.422 -18.391 1 74.06 549 ILE B N 1
ATOM 8786 C CA . ILE B 1 549 ? -4.895 22.547 -17.797 1 74.06 549 ILE B CA 1
ATOM 8787 C C . ILE B 1 549 ? -5.691 23.078 -16.609 1 74.06 549 ILE B C 1
ATOM 8789 O O . ILE B 1 549 ? -6.922 23.141 -16.656 1 74.06 549 ILE B O 1
ATOM 8793 N N . SER B 1 550 ? -4.902 23.219 -15.578 1 75.12 550 SER B N 1
ATOM 8794 C CA . SER B 1 550 ? -5.473 23.906 -14.414 1 75.12 550 SER B CA 1
ATOM 8795 C C . SER B 1 550 ? -4.59 25.062 -13.969 1 75.12 550 SER B C 1
ATOM 8797 O O . SER B 1 550 ? -3.4 24.875 -13.703 1 75.12 550 SER B O 1
ATOM 8799 N N . VAL B 1 551 ? -5.238 26.25 -14.023 1 78.94 551 VAL B N 1
ATOM 8800 C CA . VAL B 1 551 ? -4.512 27.453 -13.617 1 78.94 551 VAL B CA 1
ATOM 8801 C C . VAL B 1 551 ? -5.328 28.234 -12.594 1 78.94 551 VAL B C 1
ATOM 8803 O O . VAL B 1 551 ? -6.543 28.391 -12.742 1 78.94 551 VAL B O 1
ATOM 8806 N N . THR B 1 552 ? -4.684 28.594 -11.547 1 76.88 552 THR B N 1
ATOM 8807 C CA . THR B 1 552 ? -5.293 29.547 -10.617 1 76.88 552 THR B CA 1
ATOM 8808 C C . THR B 1 552 ? -4.438 30.797 -10.484 1 76.88 552 THR B C 1
ATOM 8810 O O . THR B 1 552 ? -3.209 30.734 -10.492 1 76.88 552 THR B O 1
ATOM 8813 N N . CYS B 1 553 ? -5.184 31.938 -10.469 1 84.19 553 CYS B N 1
ATOM 8814 C CA . CYS B 1 553 ? -4.547 33.25 -10.32 1 84.19 553 CYS B CA 1
ATOM 8815 C C . CYS B 1 553 ? -5.312 34.125 -9.328 1 84.19 553 CYS B C 1
ATOM 8817 O O . CYS B 1 553 ? -6.488 33.875 -9.055 1 84.19 553 CYS B O 1
ATOM 8819 N N . HIS B 1 554 ? -4.562 34.969 -8.758 1 82.62 554 HIS B N 1
ATOM 8820 C CA . HIS B 1 554 ? -5.301 35.938 -7.969 1 82.62 554 HIS B CA 1
ATOM 8821 C C . HIS B 1 554 ? -4.77 37.344 -8.195 1 82.62 554 HIS B C 1
ATOM 8823 O O . HIS B 1 554 ? -3.605 37.531 -8.57 1 82.62 554 HIS B O 1
ATOM 8829 N N . SER B 1 555 ? -5.707 38.281 -8.109 1 88.19 555 SER B N 1
ATOM 8830 C CA . SER B 1 555 ? -5.383 39.719 -8 1 88.19 555 SER B CA 1
ATOM 8831 C C . SER B 1 555 ? -5.297 40.156 -6.543 1 88.19 555 SER B C 1
ATOM 8833 O O . SER B 1 555 ? -6.027 39.625 -5.691 1 88.19 555 SER B O 1
ATOM 8835 N N . ASN B 1 556 ? -4.422 41.094 -6.289 1 84.31 556 ASN B N 1
ATOM 8836 C CA . ASN B 1 556 ? -4.348 41.594 -4.922 1 84.31 556 ASN B CA 1
ATOM 8837 C C . ASN B 1 556 ? -5.477 42.562 -4.625 1 84.31 556 ASN B C 1
ATOM 8839 O O . ASN B 1 556 ? -5.574 43.094 -3.512 1 84.31 556 ASN B O 1
ATOM 8843 N N . VAL B 1 557 ? -6.34 42.844 -5.621 1 86.44 557 VAL B N 1
ATOM 8844 C CA . VAL B 1 557 ? -7.488 43.719 -5.406 1 86.44 557 VAL B CA 1
ATOM 8845 C C . VAL B 1 557 ? -8.672 42.906 -4.895 1 86.44 557 VAL B C 1
ATOM 8847 O O . VAL B 1 557 ? -9.211 42.062 -5.613 1 86.44 557 VAL B O 1
ATOM 8850 N N . LEU B 1 558 ? -9.117 43.25 -3.658 1 80.44 558 LEU B N 1
ATOM 8851 C CA . LEU B 1 558 ? -10.07 42.375 -2.988 1 80.44 558 LEU B CA 1
ATOM 8852 C C . LEU B 1 558 ? -11.367 43.125 -2.678 1 80.44 558 LEU B C 1
ATOM 8854 O O . LEU B 1 558 ? -12.219 42.625 -1.946 1 80.44 558 LEU B O 1
ATOM 8858 N N . ASN B 1 559 ? -11.547 44.281 -3.15 1 79.19 559 ASN B N 1
ATOM 8859 C CA . ASN B 1 559 ? -12.75 45.062 -2.842 1 79.19 559 ASN B CA 1
ATOM 8860 C C . ASN B 1 559 ? -13.836 44.844 -3.887 1 79.19 559 ASN B C 1
ATOM 8862 O O . ASN B 1 559 ? -14.812 45.594 -3.941 1 79.19 559 ASN B O 1
ATOM 8866 N N . GLY B 1 560 ? -13.547 43.938 -4.789 1 80.56 560 GLY B N 1
ATOM 8867 C CA . GLY B 1 560 ? -14.562 43.656 -5.785 1 80.56 560 GLY B CA 1
ATOM 8868 C C . GLY B 1 560 ? -14.344 44.375 -7.094 1 80.56 560 GLY B C 1
ATOM 8869 O O . GLY B 1 560 ? -15.086 44.188 -8.055 1 80.56 560 GLY B O 1
ATOM 8870 N N . ASP B 1 561 ? -13.391 45.188 -7.242 1 88.06 561 ASP B N 1
ATOM 8871 C CA . ASP B 1 561 ? -13.148 45.969 -8.461 1 88.06 561 ASP B CA 1
ATOM 8872 C C . ASP B 1 561 ? -12.57 45.094 -9.562 1 88.06 561 ASP B C 1
ATOM 8874 O O . ASP B 1 561 ? -12.68 45.406 -10.75 1 88.06 561 ASP B O 1
ATOM 8878 N N . ASN B 1 562 ? -11.852 44.062 -9.109 1 89.75 562 ASN B N 1
ATOM 8879 C CA . ASN B 1 562 ? -11.414 43.094 -10.102 1 89.75 562 ASN B CA 1
ATOM 8880 C C . ASN B 1 562 ? -12.562 42.188 -10.555 1 89.75 562 ASN B C 1
ATOM 8882 O O . ASN B 1 562 ? -12.984 41.281 -9.828 1 89.75 562 ASN B O 1
ATOM 8886 N N . LYS B 1 563 ? -13.008 42.375 -11.742 1 89.38 563 LYS B N 1
ATOM 8887 C CA . LYS B 1 563 ? -14.219 41.719 -12.203 1 89.38 563 LYS B CA 1
ATOM 8888 C C . LYS B 1 563 ? -13.906 40.688 -13.281 1 89.38 563 LYS B C 1
ATOM 8890 O O . LYS B 1 563 ? -14.797 39.969 -13.734 1 89.38 563 LYS B O 1
ATOM 8895 N N . GLY B 1 564 ? -12.648 40.656 -13.594 1 92.06 564 GLY B N 1
ATOM 8896 C CA . GLY B 1 564 ? -12.289 39.719 -14.648 1 92.06 564 GLY B CA 1
ATOM 8897 C C . GLY B 1 564 ? -10.828 39.344 -14.633 1 92.06 564 GLY B C 1
ATOM 8898 O O . GLY B 1 564 ? -9.984 40.094 -14.156 1 92.06 564 GLY B O 1
ATOM 8899 N N . MET B 1 565 ? -10.562 38.156 -15.047 1 91.88 565 MET B N 1
ATOM 8900 C CA . MET B 1 565 ? -9.227 37.625 -15.258 1 91.88 565 MET B CA 1
ATOM 8901 C C . MET B 1 565 ? -9.18 36.781 -16.531 1 91.88 565 MET B C 1
ATOM 8903 O O . MET B 1 565 ? -10.125 36.031 -16.828 1 91.88 565 MET B O 1
ATOM 8907 N N . SER B 1 566 ? -8.156 37.031 -17.297 1 93.75 566 SER B N 1
ATOM 8908 C CA . SER B 1 566 ? -7.977 36.25 -18.531 1 93.75 566 SER B CA 1
ATOM 8909 C C . SER B 1 566 ? -6.715 35.406 -18.453 1 93.75 566 SER B C 1
ATOM 8911 O O . SER B 1 566 ? -5.688 35.844 -17.938 1 93.75 566 SER B O 1
ATOM 8913 N N . LEU B 1 567 ? -6.875 34.156 -18.875 1 92.19 567 LEU B N 1
ATOM 8914 C CA . LEU B 1 567 ? -5.73 33.281 -19.062 1 92.19 567 LEU B CA 1
ATOM 8915 C C . LEU B 1 567 ? -5.168 33.406 -20.484 1 92.19 567 LEU B C 1
ATOM 8917 O O . LEU B 1 567 ? -5.891 33.25 -21.469 1 92.19 567 LEU B O 1
ATOM 8921 N N . VAL B 1 568 ? -3.938 33.844 -20.531 1 89.75 568 VAL B N 1
ATOM 8922 C CA . VAL B 1 568 ? -3.244 34 -21.812 1 89.75 568 VAL B CA 1
ATOM 8923 C C . VAL B 1 568 ? -2.262 32.875 -22.031 1 89.75 568 VAL B C 1
ATOM 8925 O O . VAL B 1 568 ? -1.375 32.625 -21.203 1 89.75 568 VAL B O 1
ATOM 8928 N N . LEU B 1 569 ? -2.506 32.125 -23.078 1 87.44 569 LEU B N 1
ATOM 8929 C CA . LEU B 1 569 ? -1.668 31 -23.422 1 87.44 569 LEU B CA 1
ATOM 8930 C C . LEU B 1 569 ? -0.842 31.266 -24.672 1 87.44 569 LEU B C 1
ATOM 8932 O O . LEU B 1 569 ? -1.287 32 -25.562 1 87.44 569 LEU B O 1
ATOM 8936 N N . ASN B 1 570 ? 0.344 30.75 -24.734 1 83.38 570 ASN B N 1
ATOM 8937 C CA . ASN B 1 570 ? 1.198 30.734 -25.922 1 83.38 570 ASN B CA 1
ATOM 8938 C C . ASN B 1 570 ? 1.479 32.156 -26.438 1 83.38 570 ASN B C 1
ATOM 8940 O O . ASN B 1 570 ? 1.277 32.438 -27.609 1 83.38 570 ASN B O 1
ATOM 8944 N N . ASN B 1 571 ? 1.942 32.875 -25.656 1 80.06 571 ASN B N 1
ATOM 8945 C CA . ASN B 1 571 ? 2.359 34.219 -25.953 1 80.06 571 ASN B CA 1
ATOM 8946 C C . ASN B 1 571 ? 1.232 35.031 -26.594 1 80.06 571 ASN B C 1
ATOM 8948 O O . ASN B 1 571 ? 1.453 35.781 -27.562 1 80.06 571 ASN B O 1
ATOM 8952 N N . GLY B 1 572 ? 0.016 34.75 -26.109 1 83.81 572 GLY B N 1
ATOM 8953 C CA . GLY B 1 572 ? -1.105 35.594 -26.531 1 83.81 572 GLY B CA 1
ATOM 8954 C C . GLY B 1 572 ? -1.892 34.969 -27.688 1 83.81 572 GLY B C 1
ATOM 8955 O O . GLY B 1 572 ? -2.904 35.531 -28.109 1 83.81 572 GLY B O 1
ATOM 8956 N N . ALA B 1 573 ? -1.548 33.875 -28.125 1 84.94 573 ALA B N 1
ATOM 8957 C CA . ALA B 1 573 ? -2.268 33.25 -29.219 1 84.94 573 ALA B CA 1
ATOM 8958 C C . ALA B 1 573 ? -3.666 32.812 -28.797 1 84.94 573 ALA B C 1
ATOM 8960 O O . ALA B 1 573 ? -4.598 32.812 -29.609 1 84.94 573 ALA B O 1
ATOM 8961 N N . VAL B 1 574 ? -3.762 32.406 -27.547 1 86 574 VAL B N 1
ATOM 8962 C CA . VAL B 1 574 ? -5.043 31.969 -27 1 86 574 VAL B CA 1
ATOM 8963 C C . VAL B 1 574 ? -5.324 32.719 -25.703 1 86 574 VAL B C 1
ATOM 8965 O O . VAL B 1 574 ? -4.453 32.812 -24.828 1 86 574 VAL B O 1
ATOM 8968 N N . THR B 1 575 ? -6.441 33.375 -25.672 1 89.81 575 THR B N 1
ATOM 8969 C CA . THR B 1 575 ? -6.902 34.031 -24.453 1 89.81 575 THR B CA 1
ATOM 8970 C C . THR B 1 575 ? -8.25 33.438 -24.016 1 89.81 575 THR B C 1
ATOM 8972 O O . THR B 1 575 ? -9.172 33.344 -24.828 1 89.81 575 THR B O 1
ATOM 8975 N N . ARG B 1 576 ? -8.312 33 -22.719 1 89.88 576 ARG B N 1
ATOM 8976 C CA . ARG B 1 576 ? -9.523 32.406 -22.141 1 89.88 576 ARG B CA 1
ATOM 8977 C C . ARG B 1 576 ? -9.945 33.156 -20.891 1 89.88 576 ARG B C 1
ATOM 8979 O O . ARG B 1 576 ? -9.109 33.5 -20.047 1 89.88 576 ARG B O 1
ATOM 8986 N N . PRO B 1 577 ? -11.281 33.438 -20.828 1 90.88 577 PRO B N 1
ATOM 8987 C CA . PRO B 1 577 ? -11.734 34 -19.547 1 90.88 577 PRO B CA 1
ATOM 8988 C C . PRO B 1 577 ? -11.68 32.969 -18.406 1 90.88 577 PRO B C 1
ATOM 8990 O O . PRO B 1 577 ? -11.992 31.797 -18.594 1 90.88 577 PRO B O 1
ATOM 8993 N N . MET B 1 578 ? -11.148 33.5 -17.312 1 87.56 578 MET B N 1
ATOM 8994 C CA . MET B 1 578 ? -11.141 32.688 -16.109 1 87.56 578 MET B CA 1
ATOM 8995 C C . MET B 1 578 ? -12.422 32.875 -15.305 1 87.56 578 MET B C 1
ATOM 8997 O O . MET B 1 578 ? -13.164 33.844 -15.539 1 87.56 578 MET B O 1
ATOM 9001 N N . ILE B 1 579 ? -12.672 31.906 -14.477 1 79 579 ILE B N 1
ATOM 9002 C CA . ILE B 1 579 ? -13.875 31.953 -13.648 1 79 579 ILE B CA 1
ATOM 9003 C C . ILE B 1 579 ? -13.516 32.406 -12.234 1 79 579 ILE B C 1
ATOM 9005 O O . ILE B 1 579 ? -12.57 31.875 -11.641 1 79 579 ILE B O 1
ATOM 9009 N N . GLY B 1 580 ? -14.273 33.438 -11.891 1 76.81 580 GLY B N 1
ATOM 9010 C CA . GLY B 1 580 ? -14.078 33.875 -10.516 1 76.81 580 GLY B CA 1
ATOM 9011 C C . GLY B 1 580 ? -14.68 32.906 -9.5 1 76.81 580 GLY B C 1
ATOM 9012 O O . GLY B 1 580 ? -15.734 32.312 -9.742 1 76.81 580 GLY B O 1
ATOM 9013 N N . GLY B 1 581 ? -13.93 32.562 -8.516 1 66.31 581 GLY B N 1
ATOM 9014 C CA . GLY B 1 581 ? -14.445 31.75 -7.418 1 66.31 581 GLY B CA 1
ATOM 9015 C C . GLY B 1 581 ? -13.469 31.609 -6.27 1 66.31 581 GLY B C 1
ATOM 9016 O O . GLY B 1 581 ? -12.273 31.875 -6.43 1 66.31 581 GLY B O 1
ATOM 9017 N N . GLY B 1 582 ? -13.867 31.469 -5.055 1 54.66 582 GLY B N 1
ATOM 9018 C CA . GLY B 1 582 ? -13.055 31.234 -3.871 1 54.66 582 GLY B CA 1
ATOM 9019 C C . GLY B 1 582 ? -12.68 32.5 -3.146 1 54.66 582 GLY B C 1
ATOM 9020 O O . GLY B 1 582 ? -11.727 32.531 -2.359 1 54.66 582 GLY B O 1
ATOM 9021 N N . GLY B 1 583 ? -13.289 33.625 -3.521 1 66.38 583 GLY B N 1
ATOM 9022 C CA . GLY B 1 583 ? -12.984 34.875 -2.877 1 66.38 583 GLY B CA 1
ATOM 9023 C C . GLY B 1 583 ? -12.68 36 -3.861 1 66.38 583 GLY B C 1
ATOM 9024 O O . GLY B 1 583 ? -12.445 35.719 -5.043 1 66.38 583 GLY B O 1
ATOM 9025 N N . ALA B 1 584 ? -12.773 37.156 -3.301 1 76.19 584 ALA B N 1
ATOM 9026 C CA . ALA B 1 584 ? -12.477 38.344 -4.121 1 76.19 584 ALA B CA 1
ATOM 9027 C C . ALA B 1 584 ? -11.078 38.25 -4.719 1 76.19 584 ALA B C 1
ATOM 9029 O O . ALA B 1 584 ? -10.117 37.938 -4.012 1 76.19 584 ALA B O 1
ATOM 9030 N N . GLY B 1 585 ? -11.023 38.375 -5.98 1 81.38 585 GLY B N 1
ATOM 9031 C CA . GLY B 1 585 ? -9.742 38.469 -6.672 1 81.38 585 GLY B CA 1
ATOM 9032 C C . GLY B 1 585 ? -9.219 37.094 -7.086 1 81.38 585 GLY B C 1
ATOM 9033 O O . GLY B 1 585 ? -8.156 37 -7.707 1 81.38 585 GLY B O 1
ATOM 9034 N N . LYS B 1 586 ? -9.883 36.125 -6.707 1 80.31 586 LYS B N 1
ATOM 9035 C CA . LYS B 1 586 ? -9.406 34.781 -7.023 1 80.31 586 LYS B CA 1
ATOM 9036 C C . LYS B 1 586 ? -10.086 34.25 -8.273 1 80.31 586 LYS B C 1
ATOM 9038 O O . LYS B 1 586 ? -11.297 34.406 -8.453 1 80.31 586 LYS B O 1
ATOM 9043 N N . TRP B 1 587 ? -9.219 33.625 -9.133 1 83.81 587 TRP B N 1
ATOM 9044 C CA . TRP B 1 587 ? -9.695 33.156 -10.438 1 83.81 587 TRP B CA 1
ATOM 9045 C C . TRP B 1 587 ? -9.141 31.797 -10.781 1 83.81 587 TRP B C 1
ATOM 9047 O O . TRP B 1 587 ? -8.016 31.453 -10.391 1 83.81 587 TRP B O 1
ATOM 9057 N N . SER B 1 588 ? -9.953 30.984 -11.367 1 82.88 588 SER B N 1
ATOM 9058 C CA . SER B 1 588 ? -9.523 29.656 -11.781 1 82.88 588 SER B CA 1
ATOM 9059 C C . SER B 1 588 ? -9.938 29.359 -13.219 1 82.88 588 SER B C 1
ATOM 9061 O O . SER B 1 588 ? -10.867 29.984 -13.742 1 82.88 588 SER B O 1
ATOM 9063 N N . TYR B 1 589 ? -9.078 28.578 -13.867 1 85.31 589 TYR B N 1
ATOM 9064 C CA . TYR B 1 589 ? -9.367 28.047 -15.195 1 85.31 589 TYR B CA 1
ATOM 9065 C C . TYR B 1 589 ? -9.023 26.562 -15.273 1 85.31 589 TYR B C 1
ATOM 9067 O O . TYR B 1 589 ? -7.922 26.156 -14.906 1 85.31 589 TYR B O 1
ATOM 9075 N N . ASN B 1 590 ? -10.016 25.844 -15.625 1 79 590 ASN B N 1
ATOM 9076 C CA . ASN B 1 590 ? -9.852 24.406 -15.867 1 79 590 ASN B CA 1
ATOM 9077 C C . ASN B 1 590 ? -10.477 24 -17.203 1 79 590 ASN B C 1
ATOM 9079 O O . ASN B 1 590 ? -11.609 24.375 -17.5 1 79 590 ASN B O 1
ATOM 9083 N N . ALA B 1 591 ? -9.648 23.375 -17.984 1 77.88 591 ALA B N 1
ATOM 9084 C CA . ALA B 1 591 ? -10.164 22.906 -19.266 1 77.88 591 ALA B CA 1
ATOM 9085 C C . ALA B 1 591 ? -9.469 21.625 -19.719 1 77.88 591 ALA B C 1
ATOM 9087 O O . ALA B 1 591 ? -8.297 21.406 -19.391 1 77.88 591 ALA B O 1
ATOM 9088 N N . ARG B 1 592 ? -10.133 20.781 -20.375 1 73.81 592 ARG B N 1
ATOM 9089 C CA . ARG B 1 592 ? -9.562 19.625 -21.062 1 73.81 592 ARG B CA 1
ATOM 9090 C C . ARG B 1 592 ? -9.273 19.953 -22.531 1 73.81 592 ARG B C 1
ATOM 9092 O O . ARG B 1 592 ? -9.523 21.078 -22.969 1 73.81 592 ARG B O 1
ATOM 9099 N N . SER B 1 593 ? -8.695 18.953 -23.266 1 73 593 SER B N 1
ATOM 9100 C CA . SER B 1 593 ? -8.398 19.094 -24.688 1 73 593 SER B CA 1
ATOM 9101 C C . SER B 1 593 ? -7.594 20.359 -24.953 1 73 593 SER B C 1
ATOM 9103 O O . SER B 1 593 ? -7.906 21.125 -25.875 1 73 593 SER B O 1
ATOM 9105 N N . THR B 1 594 ? -6.738 20.656 -23.984 1 75.88 594 THR B N 1
ATOM 9106 C CA . THR B 1 594 ? -5.852 21.797 -24.125 1 75.88 594 THR B CA 1
ATOM 9107 C C . THR B 1 594 ? -4.402 21.344 -24.281 1 75.88 594 THR B C 1
ATOM 9109 O O . THR B 1 594 ? -3.838 20.719 -23.391 1 75.88 594 THR B O 1
ATOM 9112 N N . ASN B 1 595 ? -3.895 21.562 -25.422 1 75.31 595 ASN B N 1
ATOM 9113 C CA . ASN B 1 595 ? -2.48 21.266 -25.609 1 75.31 595 ASN B CA 1
ATOM 9114 C C . ASN B 1 595 ? -1.606 21.984 -24.594 1 75.31 595 ASN B C 1
ATOM 9116 O O . ASN B 1 595 ? -1.936 23.094 -24.156 1 75.31 595 ASN B O 1
ATOM 9120 N N . ARG B 1 596 ? -0.545 21.359 -24.344 1 76.06 596 ARG B N 1
ATOM 9121 C CA . ARG B 1 596 ? 0.357 22.016 -23.406 1 76.06 596 ARG B CA 1
ATOM 9122 C C . ARG B 1 596 ? 0.802 23.375 -23.922 1 76.06 596 ARG B C 1
ATOM 9124 O O . ARG B 1 596 ? 1.409 23.469 -25 1 76.06 596 ARG B O 1
ATOM 9131 N N . PRO B 1 597 ? 0.549 24.375 -23.188 1 79.69 597 PRO B N 1
ATOM 9132 C CA . PRO B 1 597 ? 0.959 25.688 -23.672 1 79.69 597 PRO B CA 1
ATOM 9133 C C . PRO B 1 597 ? 2.457 25.938 -23.516 1 79.69 597 PRO B C 1
ATOM 9135 O O . PRO B 1 597 ? 3.1 25.328 -22.656 1 79.69 597 PRO B O 1
ATOM 9138 N N . THR B 1 598 ? 3.023 26.703 -24.406 1 76.31 598 THR B N 1
ATOM 9139 C CA . THR B 1 598 ? 4.426 27.094 -24.281 1 76.31 598 THR B CA 1
ATOM 9140 C C . THR B 1 598 ? 4.633 28 -23.078 1 76.31 598 THR B C 1
ATOM 9142 O O . THR B 1 598 ? 5.699 27.984 -22.469 1 76.31 598 THR B O 1
ATOM 9145 N N . ASN B 1 599 ? 3.705 28.734 -22.812 1 79.94 599 ASN B N 1
ATOM 9146 C CA . ASN B 1 599 ? 3.721 29.578 -21.609 1 79.94 599 ASN B CA 1
ATOM 9147 C C . ASN B 1 599 ? 2.309 29.969 -21.188 1 79.94 599 ASN B C 1
ATOM 9149 O O . ASN B 1 599 ? 1.359 29.828 -21.953 1 79.94 599 ASN B O 1
ATOM 9153 N N . VAL B 1 600 ? 2.244 30.312 -19.938 1 86.19 600 VAL B N 1
ATOM 9154 C CA . VAL B 1 600 ? 0.969 30.672 -19.312 1 86.19 600 VAL B CA 1
ATOM 9155 C C . VAL B 1 600 ? 1.113 31.984 -18.547 1 86.19 600 VAL B C 1
ATOM 9157 O O . VAL B 1 600 ? 2.137 32.219 -17.906 1 86.19 600 VAL B O 1
ATOM 9160 N N . GLN B 1 601 ? 0.145 32.938 -18.781 1 87.94 601 GLN B N 1
ATOM 9161 C CA . GLN B 1 601 ? 0.103 34.188 -18.031 1 87.94 601 GLN B CA 1
ATOM 9162 C C . GLN B 1 601 ? -1.334 34.594 -17.703 1 87.94 601 GLN B C 1
ATOM 9164 O O . GLN B 1 601 ? -2.24 34.375 -18.516 1 87.94 601 GLN B O 1
ATOM 9169 N N . CYS B 1 602 ? -1.547 35.125 -16.562 1 92.25 602 CYS B N 1
ATOM 9170 C CA . CYS B 1 602 ? -2.846 35.688 -16.188 1 92.25 602 CYS B CA 1
ATOM 9171 C C . CYS B 1 602 ? -2.852 37.188 -16.312 1 92.25 602 CYS B C 1
ATOM 9173 O O . CYS B 1 602 ? -1.885 37.844 -15.93 1 92.25 602 CYS B O 1
ATOM 9175 N N . VAL B 1 603 ? -3.945 37.719 -16.922 1 92.06 603 VAL B N 1
ATOM 9176 C CA . VAL B 1 603 ? -4.086 39.156 -17.094 1 92.06 603 VAL B CA 1
ATOM 9177 C C . VAL B 1 603 ? -5.41 39.625 -16.5 1 92.06 603 VAL B C 1
ATOM 9179 O O . VAL B 1 603 ? -6.477 39.125 -16.875 1 92.06 603 VAL B O 1
ATOM 9182 N N . SER B 1 604 ? -5.352 40.562 -15.641 1 93.62 604 SER B N 1
ATOM 9183 C CA . SER B 1 604 ? -6.5 41.156 -14.945 1 93.62 604 SER B CA 1
ATOM 9184 C C . SER B 1 604 ? -7.176 42.219 -15.781 1 93.62 604 SER B C 1
ATOM 9186 O O . SER B 1 604 ? -6.543 42.844 -16.641 1 93.62 604 SER B O 1
ATOM 9188 N N . ASP B 1 605 ? -8.477 42.438 -15.492 1 92.38 605 ASP B N 1
ATOM 9189 C CA . ASP B 1 605 ? -9.195 43.531 -16.125 1 92.38 605 ASP B CA 1
ATOM 9190 C C . ASP B 1 605 ? -8.695 44.906 -15.633 1 92.38 605 ASP B C 1
ATOM 9192 O O . ASP B 1 605 ? -9.016 45.938 -16.203 1 92.38 605 ASP B O 1
ATOM 9196 N N . LEU B 1 606 ? -7.863 44.875 -14.633 1 90.88 606 LEU B N 1
ATOM 9197 C CA . LEU B 1 606 ? -7.262 46.062 -14.094 1 90.88 606 LEU B CA 1
ATOM 9198 C C . LEU B 1 606 ? -5.824 46.25 -14.578 1 90.88 606 LEU B C 1
ATOM 9200 O O . LEU B 1 606 ? -5.031 46.938 -13.953 1 90.88 606 LEU B O 1
ATOM 9204 N N . LYS B 1 607 ? -5.508 45.531 -15.555 1 86.81 607 LYS B N 1
ATOM 9205 C CA . LYS B 1 607 ? -4.312 45.656 -16.375 1 86.81 607 LYS B CA 1
ATOM 9206 C C . LYS B 1 607 ? -3.115 44.969 -15.734 1 86.81 607 LYS B C 1
ATOM 9208 O O . LYS B 1 607 ? -2.035 44.906 -16.328 1 86.81 607 LYS B O 1
ATOM 9213 N N . GLY B 1 608 ? -3.26 44.469 -14.5 1 90.62 608 GLY B N 1
ATOM 9214 C CA . GLY B 1 608 ? -2.186 43.656 -13.938 1 90.62 608 GLY B CA 1
ATOM 9215 C C . GLY B 1 608 ? -1.942 42.375 -14.688 1 90.62 608 GLY B C 1
ATOM 9216 O O . GLY B 1 608 ? -2.875 41.781 -15.234 1 90.62 608 GLY B O 1
ATOM 9217 N N . LYS B 1 609 ? -0.565 41.969 -14.68 1 89 609 LYS B N 1
ATOM 9218 C CA . LYS B 1 609 ? -0.161 40.719 -15.328 1 89 609 LYS B CA 1
ATOM 9219 C C . LYS B 1 609 ? 0.698 39.875 -14.391 1 89 609 LYS B C 1
ATOM 9221 O O . LYS B 1 609 ? 1.527 40.406 -13.648 1 89 609 LYS B O 1
ATOM 9226 N N . SER B 1 610 ? 0.393 38.594 -14.469 1 85.44 610 SER B N 1
ATOM 9227 C CA . SER B 1 610 ? 1.271 37.719 -13.711 1 85.44 610 SER B CA 1
ATOM 9228 C C . SER B 1 610 ? 2.582 37.469 -14.453 1 85.44 610 SER B C 1
ATOM 9230 O O . SER B 1 610 ? 2.711 37.812 -15.625 1 85.44 610 SER B O 1
ATOM 9232 N N . ALA B 1 611 ? 3.566 36.969 -13.688 1 75.44 611 ALA B N 1
ATOM 9233 C CA . ALA B 1 611 ? 4.766 36.5 -14.375 1 75.44 611 ALA B CA 1
ATOM 9234 C C . ALA B 1 611 ? 4.418 35.406 -15.391 1 75.44 611 ALA B C 1
ATOM 9236 O O . ALA B 1 611 ? 3.426 34.688 -15.227 1 75.44 611 ALA B O 1
ATOM 9237 N N . VAL B 1 612 ? 5.16 35.406 -16.406 1 75.81 612 VAL B N 1
ATOM 9238 C CA . VAL B 1 612 ? 4.977 34.375 -17.438 1 75.81 612 VAL B CA 1
ATOM 9239 C C . VAL B 1 612 ? 5.578 33.062 -16.953 1 75.81 612 VAL B C 1
ATOM 9241 O O . VAL B 1 612 ? 6.719 33.031 -16.484 1 75.81 612 VAL B O 1
ATOM 9244 N N . VAL B 1 613 ? 4.738 32.062 -16.891 1 73.94 613 VAL B N 1
ATOM 9245 C CA . VAL B 1 613 ? 5.23 30.734 -16.562 1 73.94 613 VAL B CA 1
ATOM 9246 C C . VAL B 1 613 ? 5.457 29.938 -17.844 1 73.94 613 VAL B C 1
ATOM 9248 O O . VAL B 1 613 ? 4.531 29.75 -18.625 1 73.94 613 VAL B O 1
ATOM 9251 N N . THR B 1 614 ? 6.715 29.703 -18.031 1 62.91 614 THR B N 1
ATOM 9252 C CA . THR B 1 614 ? 7.07 28.922 -19.219 1 62.91 614 THR B CA 1
ATOM 9253 C C . THR B 1 614 ? 6.941 27.422 -18.938 1 62.91 614 THR B C 1
ATOM 9255 O O . THR B 1 614 ? 7.352 26.953 -17.875 1 62.91 614 THR B O 1
ATOM 9258 N N . ALA B 1 615 ? 6.051 26.828 -19.625 1 53.94 615 ALA B N 1
ATOM 9259 C CA . ALA B 1 615 ? 5.945 25.375 -19.5 1 53.94 615 ALA B CA 1
ATOM 9260 C C . ALA B 1 615 ? 7.285 24.703 -19.797 1 53.94 615 ALA B C 1
ATOM 9262 O O . ALA B 1 615 ? 7.949 25.031 -20.781 1 53.94 615 ALA B O 1
ATOM 9263 N N . THR B 1 616 ? 8.008 24.562 -18.828 1 40.53 616 THR B N 1
ATOM 9264 C CA . THR B 1 616 ? 9.227 23.812 -19.109 1 40.53 616 THR B CA 1
ATOM 9265 C C . THR B 1 616 ? 8.898 22.438 -19.672 1 40.53 616 THR B C 1
ATOM 9267 O O . THR B 1 616 ? 7.98 21.766 -19.188 1 40.53 616 THR B O 1
ATOM 9270 N N . THR B 1 617 ? 9.18 22.484 -20.922 1 34.72 617 THR B N 1
ATOM 9271 C CA . THR B 1 617 ? 9.047 21.188 -21.562 1 34.72 617 THR B CA 1
ATOM 9272 C C . THR B 1 617 ? 9.812 20.109 -20.781 1 34.72 617 THR B C 1
ATOM 9274 O O . THR B 1 617 ? 11.039 20.031 -20.875 1 34.72 617 THR B O 1
ATOM 9277 N N . SER B 1 618 ? 9.977 20.406 -19.656 1 30.41 618 SER B N 1
ATOM 9278 C CA . SER B 1 618 ? 10.703 19.203 -19.297 1 30.41 618 SER B CA 1
ATOM 9279 C C . SER B 1 618 ? 9.969 17.953 -19.797 1 30.41 618 SER B C 1
ATOM 9281 O O . SER B 1 618 ? 8.766 17.812 -19.578 1 30.41 618 SER B O 1
ATOM 9283 N N . ARG B 1 619 ? 10.383 17.719 -20.984 1 29.98 619 ARG B N 1
ATOM 9284 C CA . ARG B 1 619 ? 9.945 16.406 -21.438 1 29.98 619 ARG B CA 1
ATOM 9285 C C . ARG B 1 619 ? 9.852 15.43 -20.266 1 29.98 619 ARG B C 1
ATOM 9287 O O . ARG B 1 619 ? 10.797 15.297 -19.484 1 29.98 619 ARG B O 1
ATOM 9294 N N . ARG B 1 620 ? 8.844 15.523 -19.828 1 30.03 620 ARG B N 1
ATOM 9295 C CA . ARG B 1 620 ? 8.625 14.297 -19.078 1 30.03 620 ARG B CA 1
ATOM 9296 C C . ARG B 1 620 ? 9.242 13.102 -19.797 1 30.03 620 ARG B C 1
ATOM 9298 O O . ARG B 1 620 ? 8.93 12.836 -20.953 1 30.03 620 ARG B O 1
ATOM 9305 N N . ARG B 1 621 ? 10.531 13.016 -19.812 1 26.8 621 ARG B N 1
ATOM 9306 C CA . ARG B 1 621 ? 10.898 11.727 -20.391 1 26.8 621 ARG B CA 1
ATOM 9307 C C . ARG B 1 621 ? 9.938 10.633 -19.953 1 26.8 621 ARG B C 1
ATOM 9309 O O . ARG B 1 621 ? 9.742 10.406 -18.766 1 26.8 621 ARG B O 1
ATOM 9316 N N . ARG B 1 622 ? 8.984 10.812 -20.719 1 25.69 622 ARG B N 1
ATOM 9317 C CA . ARG B 1 622 ? 8.328 9.516 -20.641 1 25.69 622 ARG B CA 1
ATOM 9318 C C . ARG B 1 622 ? 9.336 8.383 -20.797 1 25.69 622 ARG B C 1
ATOM 9320 O O . ARG B 1 622 ? 10.25 8.469 -21.625 1 25.69 622 ARG B O 1
ATOM 9327 N N . ARG B 1 623 ? 9.57 7.707 -19.891 1 24.2 623 ARG B N 1
ATOM 9328 C CA . ARG B 1 623 ? 10.539 6.637 -20.109 1 24.2 623 ARG B CA 1
ATOM 9329 C C . ARG B 1 623 ? 10.531 6.191 -21.578 1 24.2 623 ARG B C 1
ATOM 9331 O O . ARG B 1 623 ? 11.594 5.906 -22.141 1 24.2 623 ARG B O 1
ATOM 9338 N N . GLY B 1 624 ? 9.523 5.75 -22.25 1 23.33 624 GLY B N 1
ATOM 9339 C CA . GLY B 1 624 ? 9.82 4.887 -23.391 1 23.33 624 GLY B CA 1
ATOM 9340 C C . GLY B 1 624 ? 10.141 5.656 -24.656 1 23.33 624 GLY B C 1
ATOM 9341 O O . GLY B 1 624 ? 10.375 5.059 -25.703 1 23.33 624 GLY B O 1
ATOM 9342 N N . GLU B 1 625 ? 9.797 6.91 -24.719 1 22.72 625 GLU B N 1
ATOM 9343 C CA . GLU B 1 625 ? 10.086 7.293 -26.094 1 22.72 625 GLU B CA 1
ATOM 9344 C C . GLU B 1 625 ? 11.555 7.676 -26.281 1 22.72 625 GLU B C 1
ATOM 9346 O O . GLU B 1 625 ? 12 8.695 -25.734 1 22.72 625 GLU B O 1
ATOM 9351 N N . LEU B 1 626 ? 12.406 6.66 -26.391 1 22.59 626 LEU B N 1
ATOM 9352 C CA . LEU B 1 626 ? 13.641 6.934 -27.109 1 22.59 626 LEU B CA 1
ATOM 9353 C C . LEU B 1 626 ? 13.336 7.555 -28.469 1 22.59 626 LEU B C 1
ATOM 9355 O O . LEU B 1 626 ? 12.727 6.914 -29.328 1 22.59 626 LEU B O 1
ATOM 9359 N N . GLY B 1 627 ? 12.953 8.727 -28.719 1 22.5 627 GLY B N 1
ATOM 9360 C CA . GLY B 1 627 ? 12.953 9.477 -29.969 1 22.5 627 GLY B CA 1
ATOM 9361 C C . GLY B 1 627 ? 14.32 9.555 -30.625 1 22.5 627 GLY B C 1
ATOM 9362 O O . GLY B 1 627 ? 15.172 10.344 -30.219 1 22.5 627 GLY B O 1
ATOM 9363 N N . ALA B 1 628 ? 15.125 8.453 -30.969 1 22.59 628 ALA B N 1
ATOM 9364 C CA . ALA B 1 628 ? 16.016 8.836 -32.062 1 22.59 628 ALA B CA 1
ATOM 9365 C C . ALA B 1 628 ? 15.234 9.336 -33.281 1 22.59 628 ALA B C 1
ATOM 9367 O O . ALA B 1 628 ? 14.398 8.609 -33.812 1 22.59 628 ALA B O 1
ATOM 9368 N N . GLU B 1 629 ? 14.898 10.531 -33.438 1 21.48 629 GLU B N 1
ATOM 9369 C CA . GLU B 1 629 ? 14.781 11.203 -34.719 1 21.48 629 GLU B CA 1
ATOM 9370 C C . GLU B 1 629 ? 16 10.93 -35.594 1 21.48 629 GLU B C 1
ATOM 9372 O O . GLU B 1 629 ? 17.062 11.5 -35.375 1 21.48 629 GLU B O 1
ATOM 9377 N N . MET B 1 630 ? 16.375 9.633 -35.969 1 20.25 630 MET B N 1
ATOM 9378 C CA . MET B 1 630 ? 17.172 9.562 -37.188 1 20.25 630 MET B CA 1
ATOM 9379 C C . MET B 1 630 ? 16.422 10.156 -38.344 1 20.25 630 MET B C 1
ATOM 9381 O O . MET B 1 630 ? 15.305 9.727 -38.656 1 20.25 630 MET B O 1
ATOM 9385 N N . GLU B 1 631 ? 16.609 11.414 -38.562 1 20.91 631 GLU B N 1
ATOM 9386 C CA . GLU B 1 631 ? 16.5 12.117 -39.844 1 20.91 631 GLU B CA 1
ATOM 9387 C C . GLU B 1 631 ? 17.156 11.328 -40.969 1 20.91 631 GLU B C 1
ATOM 9389 O O . GLU B 1 631 ? 18.375 11.133 -40.969 1 20.91 631 GLU B O 1
ATOM 9394 N N . MET B 1 632 ? 16.641 10.164 -41.406 1 20.59 632 MET B N 1
ATOM 9395 C CA . MET B 1 632 ? 17 9.734 -42.75 1 20.59 632 MET B CA 1
ATOM 9396 C C . MET B 1 632 ? 16.781 10.859 -43.781 1 20.59 632 MET B C 1
ATOM 9398 O O . MET B 1 632 ? 15.695 11.445 -43.812 1 20.59 632 MET B O 1
ATOM 9402 N N . SER B 1 633 ? 17.875 11.578 -44.094 1 20.16 633 SER B N 1
ATOM 9403 C CA . SER B 1 633 ? 18.047 12.438 -45.25 1 20.16 633 SER B CA 1
ATOM 9404 C C . SER B 1 633 ? 17.562 11.75 -46.531 1 20.16 633 SER B C 1
ATOM 9406 O O . SER B 1 633 ? 17.812 10.562 -46.75 1 20.16 633 SER B O 1
ATOM 9408 N N . PRO B 1 634 ? 16.391 12.023 -47.031 1 19.19 634 PRO B N 1
ATOM 9409 C CA . PRO B 1 634 ? 16.172 11.719 -48.469 1 19.19 634 PRO B CA 1
ATOM 9410 C C . PRO B 1 634 ? 17.344 12.164 -49.344 1 19.19 634 PRO B C 1
ATOM 9412 O O . PRO B 1 634 ? 17.844 13.281 -49.188 1 19.19 634 PRO B O 1
ATOM 9415 N N . ALA B 1 635 ? 18.297 11.211 -49.688 1 19.72 635 ALA B N 1
ATOM 9416 C CA . ALA B 1 635 ? 19.062 11.352 -50.906 1 19.72 635 ALA B CA 1
ATOM 9417 C C . ALA B 1 635 ? 18.156 11.742 -52.062 1 19.72 635 ALA B C 1
ATOM 9419 O O . ALA B 1 635 ? 16.984 11.336 -52.125 1 19.72 635 ALA B O 1
ATOM 9420 N N . LYS B 1 636 ? 18.547 12.852 -52.625 1 19.48 636 LYS B N 1
ATOM 9421 C CA . LYS B 1 636 ? 18.391 13.312 -54 1 19.48 636 LYS B CA 1
ATOM 9422 C C . LYS B 1 636 ? 18.688 12.18 -54.969 1 19.48 636 LYS B C 1
ATOM 9424 O O . LYS B 1 636 ? 19.766 11.594 -54.969 1 19.48 636 LYS B O 1
ATOM 9429 N N . TRP B 1 637 ? 17.875 11.195 -55.188 1 17.84 637 TRP B N 1
ATOM 9430 C CA . TRP B 1 637 ? 17.766 10.633 -56.531 1 17.84 637 TRP B CA 1
ATOM 9431 C C . TRP B 1 637 ? 17.781 11.734 -57.594 1 17.84 637 TRP B C 1
ATOM 9433 O O . TRP B 1 637 ? 16.891 12.594 -57.594 1 17.84 637 TRP B O 1
ATOM 9443 N N . LEU B 1 638 ? 19.188 12.297 -57.531 1 17.16 638 LEU B N 1
ATOM 9444 C CA . LEU B 1 638 ? 19.844 12.242 -58.844 1 17.16 638 LEU B CA 1
ATOM 9445 C C . LEU B 1 638 ? 20.266 10.812 -59.156 1 17.16 638 LEU B C 1
ATOM 9447 O O . LEU B 1 638 ? 20.672 10.062 -58.25 1 17.16 638 LEU B O 1
#

Organism: NCBI:txid1448308

pLDDT: mean 83.8, std 18.99, range [17.0, 98.81]

Nearest PDB structures (foldseek):
  2z4t-assembly1_A  TM=6.552E-01  e=3.301E-03  Photobacterium sp. JT-ISH-224
  6bxz-assembly1_A  TM=3.597E-01  e=4.733E-03  Sus scrofa
  8vev-assembly2_D  TM=3.286E-01  e=4.270E-03  Mus musculus
  6c13-assembly1_A  TM=2.023E-01  e=2.898E-05  Mus musculus
  6c10-assembly1_A  TM=4.277E-01  e=2.587E-02  Mus musculus

Foldseek 3Di:
DPPPPPPPPPPPPPPPPPDDDDDDQKAWDKDKFFFADADFPDLVDQQTWGWTDGPRAIATEFGQAWAAEPADIGRSSCVRVQPRGGFIKMFTFMHGRNHHYGPYIYTYQRYPPDKDKAFFADADLCVFWTDGVVAFIEHAQACPQLQHDHHPPRVRQHAHPQQGQAEELQSQHEHRHNDQPRPQAHQQQDDPDQAEEGPALQHHYYDDGGFMKMFDAHDDPPRYGHTNHIYRHSHQYADAFDQAHFKAKDKDAWEAWDDDPDPFWDIAWTKTKIHIRHAPQKKKWKWAWDADLQFRDTDTHTQAMWHFDPDSRSMIMDTGHNVPRFQHEQKMKMFMLGAFDQGPSGHRGRIHIDGHPYYIFIDGNDPPDGDDYTDPPRYCCQQANHDDPHDGGWHTVVHSDDDHHDYDDHPDQDDPPPVPPDPPPPPPDAFWAKDWDEDDDAAEQQFKDKTAMDTPDPNADPVFKWKAKDWDPDPPDDWDWAPRRDNIIMTGHHDDPAWDKIKMKMWIATNVDRVRIYIDIYIHTYDNQDAWAKAWNHWDWDPPQLIKIKTKMFTSRAPQPFPWKWKAFANRPDIHTWDDGSGGGITMDIDGSDPDTQWIKMATPSGHIYDIGGPPCPPPPPVPPPDDPPPPDPPPPD/DPPPPPPPPPPPPPPPPPDDDDDDQKAWDKDKFFFADADFPDLVDQQTWTWTDGPNAIATEFGQAWAAEPADIGHSSCVRVQPRGGFIKMFTFMHGRNHHYGPYIYTYLRYPPDKDKAFFADADLCVFWTDGVVAFIEHAQACPQLQHDHHPPRVRQHAHPQQGQAEELQQQHEHRHNDQPRPQAHQQQDDPDQAEEGPALQHHYYDDGGFMKMFDAHDDPPRYGHTNHIYRHSHQYADAFDQAHFKAKDKDAWEAWDDDPDPFWDIAWTKTKIHIRHAVQKKKWKWAWDADLQFRDTDTHTQAMWHFDPDSRSMIMDTGHNVPRFQHEQKMKMFMLGAFDQGPSGHRGRIHIDGHPYYIFIDGNDPPDGDDYTDPPRYCCQQANHDDPHDGGWHTVVHSDDDHHDYDDHPDQDDPPPVPPDPPPPPPDAFWAKDWDEDDDAAEQQFKDKTAMDTPDPNADPVFKWKAKDWDPDPPDDWDWAPRRDNIIMTTHHDDPAWDKIKMKMWIATNVDRVRIYIDIYIHTYDNQDAWAKAWNHWDWDPPQLIKIKTKMFTSRAPQPFPWKWKAFANRPDIHTWDDGSGGGITMDIDGSDPDTQWIKMATPSGHIYDIGGPPCPVPPPVPPPPPPPPPPPPPPD

Solvent-accessible surface area (backbone atoms only — not comparable to full-atom values): 66111 Å² total; per-residue (Å²): 136,85,79,78,78,77,76,76,76,76,75,74,75,69,72,81,70,75,82,54,50,81,70,69,56,57,30,46,33,49,39,28,26,38,31,74,42,64,48,61,72,42,83,89,43,73,49,27,23,32,35,36,26,42,71,54,23,61,31,38,34,19,24,33,42,63,30,38,36,88,68,37,79,33,41,41,55,48,54,65,69,60,77,49,72,56,14,29,29,38,38,36,25,16,26,52,72,55,42,30,25,41,69,41,44,39,42,34,72,52,41,82,75,43,33,38,54,36,36,27,63,40,72,40,38,89,78,35,34,37,31,28,56,44,41,28,34,39,29,56,22,22,65,84,29,76,46,30,53,60,31,65,91,47,80,64,47,33,38,34,70,70,44,56,32,38,16,26,52,15,19,38,43,32,22,45,31,63,44,92,79,22,83,78,21,28,64,80,30,47,64,88,74,34,61,46,63,41,78,44,76,47,52,33,27,37,70,53,41,38,41,34,32,40,37,31,49,42,75,49,80,89,43,27,29,37,22,26,32,34,34,25,48,27,30,25,42,35,44,75,54,38,94,86,30,38,32,26,52,28,76,77,43,33,34,40,15,36,60,68,85,59,89,48,46,45,56,46,48,26,35,37,32,33,23,29,18,29,51,86,60,42,35,37,39,34,22,37,45,44,49,35,28,76,78,47,49,73,42,78,41,78,69,46,55,32,56,44,45,94,51,90,50,13,41,28,61,31,78,38,68,31,82,79,46,68,60,38,50,67,34,29,40,36,30,41,51,48,51,69,37,71,30,83,82,70,29,51,29,11,39,34,72,41,56,59,73,41,80,39,67,59,41,71,64,42,62,25,41,80,68,63,52,53,72,55,78,47,33,38,45,52,33,49,6,25,50,56,93,90,37,69,24,46,24,34,45,67,38,39,56,95,65,70,58,69,62,63,87,57,82,73,82,78,74,82,75,68,79,82,58,71,78,60,76,67,71,72,75,72,51,45,34,36,41,53,58,72,57,88,62,62,34,20,45,22,23,55,45,74,47,44,41,46,69,74,42,75,96,62,60,73,86,36,52,40,37,40,56,42,78,71,30,55,83,69,73,78,69,68,63,45,52,27,58,36,50,56,21,38,33,51,40,57,86,56,94,57,76,41,66,36,31,34,35,37,39,29,23,30,65,88,45,62,88,34,52,21,68,25,70,28,51,42,40,34,22,72,80,36,47,40,55,29,41,62,70,33,81,44,75,40,76,53,68,64,10,28,37,39,37,30,34,32,40,36,23,50,69,58,79,50,80,46,40,31,39,29,27,47,88,63,77,40,75,41,81,38,43,76,41,49,52,61,25,25,31,36,39,75,45,60,65,33,70,82,49,62,23,41,29,41,37,36,73,52,69,11,54,20,68,75,42,62,49,68,72,61,66,65,72,50,80,80,74,68,84,72,84,75,76,76,69,80,74,74,86,116,138,85,81,78,79,78,79,78,77,77,76,75,76,70,74,81,70,74,82,55,51,82,68,67,56,56,30,46,33,49,37,28,28,37,30,74,44,63,47,60,72,41,82,89,42,75,47,27,24,32,35,36,26,41,70,54,24,60,31,38,36,22,24,34,42,61,30,39,36,88,70,33,78,34,39,41,53,49,55,65,69,61,77,49,73,55,14,28,30,38,36,37,24,15,26,52,72,56,41,30,25,40,69,41,42,39,42,35,73,53,41,82,74,43,33,38,53,37,36,27,65,39,71,40,37,91,78,33,34,37,32,27,56,44,42,27,32,38,31,57,22,22,65,83,29,77,46,30,52,60,30,65,91,46,79,65,48,32,37,34,69,70,44,56,30,37,15,25,52,14,19,39,42,32,21,46,32,64,42,92,80,20,84,77,21,28,62,77,29,46,63,89,74,33,61,47,64,42,76,44,76,47,52,31,27,38,70,52,41,37,41,35,33,40,36,32,49,42,77,49,79,90,45,26,29,37,22,24,32,35,33,25,49,27,30,24,42,37,43,75,54,40,94,86,31,36,32,25,50,28,76,78,43,34,35,40,16,37,58,69,86,58,89,50,45,44,56,47,47,25,36,38,31,33,21,30,19,28,51,85,56,40,34,37,40,33,22,37,45,44,50,37,28,75,79,46,50,74,42,79,43,80,69,45,53,31,56,46,45,92,50,90,48,14,42,29,59,33,79,39,70,31,81,78,49,66,60,39,49,69,36,30,40,35,30,42,50,48,52,68,37,72,29,83,80,70,30,51,28,11,39,36,71,40,56,58,73,42,80,38,66,58,43,71,64,41,64,24,42,79,66,64,52,52,71,55,78,47,32,40,46,53,34,49,6,26,51,58,94,90,38,71,23,47,26,34,44,66,38,40,58,94,65,69,58,68,61,64,87,58,82,73,82,78,71,82,76,68,80,83,59,70,80,59,77,67,72,74,75,74,50,45,35,36,41,53,57,72,57,89,62,62,34,22,45,22,23,55,45,73,47,43,41,47,70,73,41,73,96,61,61,74,86,37,53,39,39,39,55,46,77,73,32,53,83,70,73,77,68,68,62,46,52,28,59,37,51,56,20,39,33,50,40,57,86,55,94,57,75,41,65,35,33,36,35,38,37,28,23,30,66,90,45,64,88,34,51,22,67,27,71,29,54,40,40,32,23,71,81,36,47,39,57,28,42,65,68,32,81,45,75,40,76,52,68,64,10,27,38,38,38,32,35,34,40,36,24,52,70,59,80,51,80,45,40,30,39,29,28,46,89,63,76,41,77,40,80,38,44,75,41,50,50,63,25,25,30,37,40,77,46,59,64,34,70,83,49,61,24,41,30,42,37,36,75,50,69,10,56,20,68,73,42,63,49,67,72,61,66,65,72,50,80,77,70,76,73,76,77,73,76,76,73,79,74,73,85,118

Radius of gyration: 36.58 Å; Cα contacts (8 Å, |Δi|>4): 3395; chains: 2; bounding box: 143×124×112 Å

Sequence (1276 aa):
MARFFKVMSLLSVVPASFAATPIPNVIPFTVTGGLDGCNVDNPSEYNSGGSISINNFQITVPKNLIVQFPVVWSPFSGLCGAGAGGYETTVVGNIIGDKAIAGQIQVAARFGLEGSQGYIEAINQADGTLKIRGGPTVRINDPEGIFGKASDSAPFFPADGGNPSVSSFSGFPMCIPRSDNDEKCPQSNRPTGTTFAAPDPLRMVPFRVGDFIEFSGLKVGGSEILAWSIVAVNVQVTTSASDTVPNYIRVEDMLVGVRDTAPNVEFADIKVIGFLSSCAGATVNIQAIEVDPCTGEENLRTIGSATPRQEARCKWEARLDSSTRTPYTREYRISTGSPVIETKDGIQAGQFIAAVGEWIFPEVDVPGTEPPPYPFGDIRGLVNGDYLDGKRYGPLNPFPGTTQPTATECSDPNPPTDPNATPTPQPEAPAPVAAVSQFSATQRVGAQILLAGSNTASGIPSGDLVFAWTKTAPASPAVTIQNAGQPTATVVLPAVNAETTFEFTLTVSRKSDPSKNSTAKATVKVSRTADDIVTLDTYTWESRQSGTISVTCHSNVLNGDNKGMSLVLNNGAVTRPMIGGGGAGKWSYNARSTNRPTNVQCVSDLKGKSAVVTATTSRRRRRGELGAEMEMSPAKWLMARFFKVMSLLSVVPASFAATPIPNVIPFTVTGGLDGCNVDNPSEYNSGGSISINNFQITVPKNLIVQFPVVWSPFSGLCGAGAGGYETTVVGNIIGDKAIAGQIQVAARFGLEGSQGYIEAINQADGTLKIRGGPTVRINDPEGIFGKASDSAPFFPADGGNPSVSSFSGFPMCIPRSDNDEKCPQSNRPTGTTFAAPDPLRMVPFRVGDFIEFSGLKVGGSEILAWSIVAVNVQVTTSASDTVPNYIRVEDMLVGVRDTAPNVEFADIKVIGFLSSCAGATVNIQAIEVDPCTGEENLRTIGSATPRQEARCKWEARLDSSTRTPYTREYRISTGSPVIETKDGIQAGQFIAAVGEWIFPEVDVPGTEPPPYPFGDIRGLVNGDYLDGKRYGPLNPFPGTTQPTATECSDPNPPTDPNATPTPQPEAPAPVAAVSQFSATQRVGAQILLAGSNTASGIPSGDLVFAWTKTAPASPAVTIQNAGQPTATVVLPAVNAETTFEFTLTVSRKSDPSKNSTAKATVKVSRTADDIVTLDTYTWESRQSGTISVTCHSNVLNGDNKGMSLVLNNGAVTRPMIGGGGAGKWSYNARSTNRPTNVQCVSDLKGKSAVVTATTSRRRRRGELGAEMEMSPAKWL